Protein AF-0000000080634604 (afdb_homodimer)

Structure (mmCIF, N/CA/C/O backbone):
data_AF-0000000080634604-model_v1
#
loop_
_entity.id
_entity.type
_entity.pdbx_description
1 polymer Amidase
#
loop_
_atom_site.group_PDB
_atom_site.id
_atom_site.type_symbol
_atom_site.label_atom_id
_atom_site.label_alt_id
_atom_site.label_comp_id
_atom_site.label_asym_id
_atom_site.label_entity_id
_atom_site.label_seq_id
_atom_site.pdbx_PDB_ins_code
_atom_site.Cartn_x
_atom_site.Cartn_y
_atom_site.Cartn_z
_atom_site.occupancy
_atom_site.B_iso_or_equiv
_atom_site.auth_seq_id
_atom_site.auth_comp_id
_atom_site.auth_asym_id
_atom_site.auth_atom_id
_atom_site.pdbx_PDB_model_num
ATOM 1 N N . MET A 1 1 ? 25.641 -42.062 -8.242 1 52.19 1 MET A N 1
ATOM 2 C CA . MET A 1 1 ? 24.797 -41.625 -7.141 1 52.19 1 MET A CA 1
ATOM 3 C C . MET A 1 1 ? 23.328 -41.781 -7.469 1 52.19 1 MET A C 1
ATOM 5 O O . MET A 1 1 ? 22.891 -41.469 -8.578 1 52.19 1 MET A O 1
ATOM 9 N N . SER A 1 2 ? 22.594 -42.531 -6.598 1 75.94 2 SER A N 1
ATOM 10 C CA . SER A 1 2 ? 21.359 -43.219 -6.93 1 75.94 2 SER A CA 1
ATOM 11 C C . SER A 1 2 ? 20.156 -42.281 -6.855 1 75.94 2 SER A C 1
ATOM 13 O O . SER A 1 2 ? 20.219 -41.25 -6.199 1 75.94 2 SER A O 1
ATOM 15 N N . LEU A 1 3 ? 19.391 -42.344 -7.793 1 89.69 3 LEU A N 1
ATOM 16 C CA . LEU A 1 3 ? 18.078 -41.719 -7.77 1 89.69 3 LEU A CA 1
ATOM 17 C C . LEU A 1 3 ? 17.312 -42.125 -6.508 1 89.69 3 LEU A C 1
ATOM 19 O O . LEU A 1 3 ? 17.484 -43.219 -5.992 1 89.69 3 LEU A O 1
ATOM 23 N N . PHE A 1 4 ? 16.75 -41.125 -5.938 1 92.12 4 PHE A N 1
ATOM 24 C CA . PHE A 1 4 ? 15.875 -41.406 -4.809 1 92.12 4 PHE A CA 1
ATOM 25 C C . PHE A 1 4 ? 14.531 -41.938 -5.281 1 92.12 4 PHE A C 1
ATOM 27 O O . PHE A 1 4 ? 13.688 -41.188 -5.77 1 92.12 4 PHE A O 1
ATOM 34 N N . SER A 1 5 ? 14.195 -43.188 -5.086 1 88.88 5 SER A N 1
ATOM 35 C CA . SER A 1 5 ? 13.07 -43.875 -5.691 1 88.88 5 SER A CA 1
ATOM 36 C C . SER A 1 5 ? 11.742 -43.375 -5.156 1 88.88 5 SER A C 1
ATOM 38 O O . SER A 1 5 ? 10.727 -43.406 -5.855 1 88.88 5 SER A O 1
ATOM 40 N N . ASP A 1 6 ? 11.734 -42.906 -3.932 1 92.62 6 ASP A N 1
ATOM 41 C CA . ASP A 1 6 ? 10.477 -42.469 -3.332 1 92.62 6 ASP A CA 1
ATOM 42 C C . ASP A 1 6 ? 10.297 -40.969 -3.465 1 92.62 6 ASP A C 1
ATOM 44 O O . ASP A 1 6 ? 9.562 -40.344 -2.691 1 92.62 6 ASP A O 1
ATOM 48 N N . TYR A 1 7 ? 10.914 -40.406 -4.441 1 94.94 7 TYR A N 1
ATOM 49 C CA . TYR A 1 7 ? 10.969 -38.969 -4.637 1 94.94 7 TYR A CA 1
ATOM 50 C C . TYR A 1 7 ? 9.562 -38.375 -4.738 1 94.94 7 TYR A C 1
ATOM 52 O O . TYR A 1 7 ? 9.227 -37.406 -4.023 1 94.94 7 TYR A O 1
ATOM 60 N N . GLN A 1 8 ? 8.695 -38.938 -5.477 1 92.81 8 GLN A N 1
ATOM 61 C CA . GLN A 1 8 ? 7.379 -38.375 -5.789 1 92.81 8 GLN A CA 1
ATOM 62 C C . GLN A 1 8 ? 6.398 -38.625 -4.641 1 92.81 8 GLN A C 1
ATOM 64 O O . GLN A 1 8 ? 5.32 -38.031 -4.613 1 92.81 8 GLN A O 1
ATOM 69 N N . ALA A 1 9 ? 6.801 -39.438 -3.697 1 93.38 9 ALA A N 1
ATOM 70 C CA . ALA A 1 9 ? 5.922 -39.75 -2.574 1 93.38 9 ALA A CA 1
ATOM 71 C C . ALA A 1 9 ? 6.023 -38.688 -1.479 1 93.38 9 ALA A C 1
ATOM 73 O O . ALA A 1 9 ? 5.223 -38.688 -0.543 1 93.38 9 ALA A O 1
ATOM 74 N N . HIS A 1 10 ? 6.98 -37.812 -1.644 1 96.38 10 HIS A N 1
ATOM 75 C CA . HIS A 1 10 ? 7.211 -36.812 -0.61 1 96.38 10 HIS A CA 1
ATOM 76 C C . HIS A 1 10 ? 6.949 -35.406 -1.141 1 96.38 10 HIS A C 1
ATOM 78 O O . HIS A 1 10 ? 7.246 -35.094 -2.301 1 96.38 10 HIS A O 1
ATOM 84 N N . ASP A 1 11 ? 6.352 -34.594 -0.284 1 98.06 11 ASP A N 1
ATOM 85 C CA . ASP A 1 11 ? 6.301 -33.188 -0.591 1 98.06 11 ASP A CA 1
ATOM 86 C C . ASP A 1 11 ? 7.586 -32.469 -0.16 1 98.06 11 ASP A C 1
ATOM 88 O O . ASP A 1 11 ? 8.562 -33.125 0.215 1 98.06 11 ASP A O 1
ATOM 92 N N . ALA A 1 12 ? 7.695 -31.156 -0.309 1 98.69 12 ALA A N 1
ATOM 93 C CA . ALA A 1 12 ? 8.93 -30.406 -0.061 1 98.69 12 ALA A CA 1
ATOM 94 C C . ALA A 1 12 ? 9.359 -30.531 1.396 1 98.69 12 ALA A C 1
ATOM 96 O O . ALA A 1 12 ? 10.539 -30.781 1.681 1 98.69 12 ALA A O 1
ATOM 97 N N . VAL A 1 13 ? 8.43 -30.328 2.322 1 98.56 13 VAL A N 1
ATOM 98 C CA . VAL A 1 13 ? 8.727 -30.422 3.748 1 98.56 13 VAL A CA 1
ATOM 99 C C . VAL A 1 13 ? 9.234 -31.812 4.074 1 98.56 13 VAL A C 1
ATOM 101 O O . VAL A 1 13 ? 10.18 -31.984 4.855 1 98.56 13 VAL A O 1
ATOM 104 N N . GLY A 1 14 ? 8.617 -32.844 3.453 1 98.25 14 GLY A N 1
ATOM 105 C CA . GLY A 1 14 ? 9.062 -34.219 3.637 1 98.25 14 GLY A CA 1
ATOM 106 C C . GLY A 1 14 ? 10.469 -34.469 3.115 1 98.25 14 GLY A C 1
ATOM 107 O O . GLY A 1 14 ? 11.281 -35.125 3.779 1 98.25 14 GLY A O 1
ATOM 108 N N . LEU A 1 15 ? 10.742 -34 1.936 1 98.62 15 LEU A N 1
ATOM 109 C CA . LEU A 1 15 ? 12.07 -34.188 1.358 1 98.62 15 LEU A CA 1
ATOM 110 C C . LEU A 1 15 ? 13.125 -33.5 2.223 1 98.62 15 LEU A C 1
ATOM 112 O O . LEU A 1 15 ? 14.195 -34.062 2.463 1 98.62 15 LEU A O 1
ATOM 116 N N . ALA A 1 16 ? 12.852 -32.281 2.656 1 98.69 16 ALA A N 1
ATOM 117 C CA . ALA A 1 16 ? 13.789 -31.562 3.506 1 98.69 16 ALA A CA 1
ATOM 118 C C . ALA A 1 16 ? 14.062 -32.312 4.801 1 98.69 16 ALA A C 1
ATOM 120 O O . ALA A 1 16 ? 15.188 -32.312 5.309 1 98.69 16 ALA A O 1
ATOM 121 N N . ALA A 1 17 ? 13.008 -32.938 5.34 1 98.25 17 ALA A N 1
ATOM 122 C CA . ALA A 1 17 ? 13.164 -33.719 6.559 1 98.25 17 ALA A CA 1
ATOM 123 C C . ALA A 1 17 ? 14.117 -34.875 6.336 1 98.25 17 ALA A C 1
ATOM 125 O O . ALA A 1 17 ? 14.914 -35.219 7.215 1 98.25 17 ALA A O 1
ATOM 126 N N . LEU A 1 18 ? 14.008 -35.531 5.199 1 98.25 18 LEU A N 1
ATOM 127 C CA . LEU A 1 18 ? 14.898 -36.656 4.867 1 98.25 18 LEU A CA 1
ATOM 128 C C . LEU A 1 18 ? 16.344 -36.156 4.777 1 98.25 18 LEU A C 1
ATOM 130 O O . LEU A 1 18 ? 17.266 -36.875 5.211 1 98.25 18 LEU A O 1
ATOM 134 N N . VAL A 1 19 ? 16.547 -35 4.191 1 98.25 19 VAL A N 1
ATOM 135 C CA . VAL A 1 19 ? 17.875 -34.438 4.09 1 98.25 19 VAL A CA 1
ATOM 136 C C . VAL A 1 19 ? 18.422 -34.125 5.488 1 98.25 19 VAL A C 1
ATOM 138 O O . VAL A 1 19 ? 19.578 -34.406 5.793 1 98.25 19 VAL A O 1
ATOM 141 N N . ARG A 1 20 ? 17.578 -33.5 6.285 1 97.56 20 ARG A N 1
ATOM 142 C CA . ARG A 1 20 ? 17.984 -33.125 7.641 1 97.56 20 ARG A CA 1
ATOM 143 C C . ARG A 1 20 ? 18.438 -34.344 8.43 1 97.56 20 ARG A C 1
ATOM 145 O O . ARG A 1 20 ? 19.391 -34.25 9.219 1 97.56 20 ARG A O 1
ATOM 152 N N . ARG A 1 21 ? 17.828 -35.5 8.172 1 96.81 21 ARG A N 1
ATOM 153 C CA . ARG A 1 21 ? 18.172 -36.719 8.883 1 96.81 21 ARG A CA 1
ATOM 154 C C . ARG A 1 21 ? 19.234 -37.5 8.117 1 96.81 21 ARG A C 1
ATOM 156 O O . ARG A 1 21 ? 19.594 -38.625 8.523 1 96.81 21 ARG A O 1
ATOM 163 N N . ARG A 1 22 ? 19.672 -37.062 7.027 1 96.56 22 ARG A N 1
ATOM 164 C CA . ARG A 1 22 ? 20.75 -37.625 6.211 1 96.56 22 ARG A CA 1
ATOM 165 C C . ARG A 1 22 ? 20.312 -38.938 5.582 1 96.56 22 ARG A C 1
ATOM 167 O O . ARG A 1 22 ? 21.125 -39.844 5.391 1 96.56 22 ARG A O 1
ATOM 174 N N . ALA A 1 23 ? 19.016 -39 5.41 1 96.94 23 ALA A N 1
ATOM 175 C CA . ALA A 1 23 ? 18.484 -40.188 4.742 1 96.94 23 ALA A CA 1
ATOM 176 C C . ALA A 1 23 ? 18.656 -40.094 3.229 1 96.94 23 ALA A C 1
ATOM 178 O O . ALA A 1 23 ? 18.719 -41.094 2.535 1 96.94 23 ALA A O 1
ATOM 179 N N . VAL A 1 24 ? 18.672 -38.938 2.689 1 97.25 24 VAL A N 1
ATOM 180 C CA . VAL A 1 24 ? 18.922 -38.625 1.282 1 97.25 24 VAL A CA 1
ATOM 181 C C . VAL A 1 24 ? 19.766 -37.375 1.163 1 97.25 24 VAL A C 1
ATOM 183 O O . VAL A 1 24 ? 19.688 -36.469 2.023 1 97.25 24 VAL A O 1
ATOM 186 N N . SER A 1 25 ? 20.594 -37.25 0.181 1 96.94 25 SER A N 1
ATOM 187 C CA . SER A 1 25 ? 21.391 -36.031 -0.012 1 96.94 25 SER A CA 1
ATOM 188 C C . SER A 1 25 ? 20.703 -35.062 -0.953 1 96.94 25 SER A C 1
ATOM 190 O O . SER A 1 25 ? 19.906 -35.469 -1.801 1 96.94 25 SER A O 1
ATOM 192 N N . PRO A 1 26 ? 21.062 -33.812 -0.76 1 97.88 26 PRO A N 1
ATOM 193 C CA . PRO A 1 26 ? 20.531 -32.844 -1.72 1 97.88 26 PRO A CA 1
ATOM 194 C C . PRO A 1 26 ? 20.859 -33.188 -3.166 1 97.88 26 PRO A C 1
ATOM 196 O O . PRO A 1 26 ? 20.031 -33 -4.059 1 97.88 26 PRO A O 1
ATOM 199 N N . VAL A 1 27 ? 22 -33.719 -3.438 1 97.62 27 VAL A N 1
ATOM 200 C CA . VAL A 1 27 ? 22.438 -34.094 -4.773 1 97.62 27 VAL A CA 1
ATOM 201 C C . VAL A 1 27 ? 21.547 -35.219 -5.312 1 97.62 27 VAL A C 1
ATOM 203 O O . VAL A 1 27 ? 21.156 -35.188 -6.484 1 97.62 27 VAL A O 1
ATOM 206 N N . GLU A 1 28 ? 21.203 -36.188 -4.445 1 97.81 28 GLU A N 1
ATOM 207 C CA . GLU A 1 28 ? 20.312 -37.25 -4.852 1 97.81 28 GLU A CA 1
ATOM 208 C C . GLU A 1 28 ? 18.922 -36.719 -5.223 1 97.81 28 GLU A C 1
ATOM 210 O O . GLU A 1 28 ? 18.328 -37.188 -6.195 1 97.81 28 GLU A O 1
ATOM 215 N N . LEU A 1 29 ? 18.469 -35.812 -4.449 1 98.31 29 LEU A N 1
ATOM 216 C CA . LEU A 1 29 ? 17.172 -35.219 -4.742 1 98.31 29 LEU A CA 1
ATOM 217 C C . LEU A 1 29 ? 17.203 -34.469 -6.074 1 98.31 29 LEU A C 1
ATOM 219 O O . LEU A 1 29 ? 16.266 -34.594 -6.875 1 98.31 29 LEU A O 1
ATOM 223 N N . LEU A 1 30 ? 18.25 -33.688 -6.344 1 98.25 30 LEU A N 1
ATOM 224 C CA . LEU A 1 30 ? 18.359 -32.969 -7.602 1 98.25 30 LEU A CA 1
ATOM 225 C C . LEU A 1 30 ? 18.438 -33.938 -8.781 1 98.25 30 LEU A C 1
ATOM 227 O O . LEU A 1 30 ? 17.797 -33.688 -9.812 1 98.25 30 LEU A O 1
ATOM 231 N N . LYS A 1 31 ? 19.172 -34.969 -8.648 1 98 31 LYS A N 1
ATOM 232 C CA . LYS A 1 31 ? 19.25 -35.969 -9.703 1 98 31 LYS A CA 1
ATOM 233 C C . LYS A 1 31 ? 17.891 -36.594 -9.992 1 98 31 LYS A C 1
ATOM 235 O O . LYS A 1 31 ? 17.531 -36.844 -11.148 1 98 31 LYS A O 1
ATOM 240 N N . SER A 1 32 ? 17.188 -36.844 -8.938 1 97.81 32 SER A N 1
ATOM 241 C CA . SER A 1 32 ? 15.852 -37.406 -9.094 1 97.81 32 SER A CA 1
ATOM 242 C C . SER A 1 32 ? 14.914 -36.438 -9.812 1 97.81 32 SER A C 1
ATOM 244 O O . SER A 1 32 ? 14.133 -36.844 -10.672 1 97.81 32 SER A O 1
ATOM 246 N N . ALA A 1 33 ? 14.945 -35.188 -9.477 1 97.94 33 ALA A N 1
ATOM 247 C CA . ALA A 1 33 ? 14.141 -34.188 -10.141 1 97.94 33 ALA A CA 1
ATOM 248 C C . ALA A 1 33 ? 14.5 -34.094 -11.617 1 97.94 33 ALA A C 1
ATOM 250 O O . ALA A 1 33 ? 13.617 -34 -12.477 1 97.94 33 ALA A O 1
ATOM 251 N N . LEU A 1 34 ? 15.789 -34.062 -11.914 1 97.75 34 LEU A N 1
ATOM 252 C CA . LEU A 1 34 ? 16.266 -33.938 -13.289 1 97.75 34 LEU A CA 1
ATOM 253 C C . LEU A 1 34 ? 15.867 -35.156 -14.109 1 97.75 34 LEU A C 1
ATOM 255 O O . LEU A 1 34 ? 15.523 -35.062 -15.289 1 97.75 34 LEU A O 1
ATOM 259 N N . ALA A 1 35 ? 15.898 -36.312 -13.461 1 96.75 35 ALA A N 1
ATOM 260 C CA . ALA A 1 35 ? 15.469 -37.531 -14.156 1 96.75 35 ALA A CA 1
ATOM 261 C C . ALA A 1 35 ? 13.984 -37.469 -14.5 1 96.75 35 ALA A C 1
ATOM 263 O O . ALA A 1 35 ? 13.578 -37.844 -15.602 1 96.75 35 ALA A O 1
ATOM 264 N N . ARG A 1 36 ? 13.242 -37.094 -13.539 1 96.12 36 ARG A N 1
ATOM 265 C CA . ARG A 1 36 ? 11.812 -36.938 -13.781 1 96.12 36 ARG A CA 1
ATOM 266 C C . ARG A 1 36 ? 11.547 -35.906 -14.867 1 96.12 36 ARG A C 1
ATOM 268 O O . ARG A 1 36 ? 10.703 -36.125 -15.734 1 96.12 36 ARG A O 1
ATOM 275 N N . LEU A 1 37 ? 12.227 -34.781 -14.82 1 97.44 37 LEU A N 1
ATOM 276 C CA . LEU A 1 37 ? 12.109 -33.75 -15.828 1 97.44 37 LEU A CA 1
ATOM 277 C C . LEU A 1 37 ? 12.383 -34.281 -17.219 1 97.44 37 LEU A C 1
ATOM 279 O O . LEU A 1 37 ? 11.617 -34.062 -18.156 1 97.44 37 LEU A O 1
ATOM 283 N N . GLU A 1 38 ? 13.406 -34.969 -17.391 1 96.31 38 GLU A N 1
ATOM 284 C CA . GLU A 1 38 ? 13.789 -35.562 -18.672 1 96.31 38 GLU A CA 1
ATOM 285 C C . GLU A 1 38 ? 12.703 -36.5 -19.203 1 96.31 38 GLU A C 1
ATOM 287 O O . GLU A 1 38 ? 12.453 -36.531 -20.406 1 96.31 38 GLU A O 1
ATOM 292 N N . ALA A 1 39 ? 12.055 -37.125 -18.312 1 95.38 39 ALA A N 1
ATOM 293 C CA . ALA A 1 39 ? 11.07 -38.125 -18.688 1 95.38 39 ALA A CA 1
ATOM 294 C C . ALA A 1 39 ? 9.766 -37.5 -19.141 1 95.38 39 ALA A C 1
ATOM 296 O O . ALA A 1 39 ? 9.109 -38 -20.062 1 95.38 39 ALA A O 1
ATOM 297 N N . VAL A 1 40 ? 9.414 -36.406 -18.547 1 96.19 40 VAL A N 1
ATOM 298 C CA . VAL A 1 40 ? 8.031 -36 -18.734 1 96.19 40 VAL A CA 1
ATOM 299 C C . VAL A 1 40 ? 7.996 -34.656 -19.5 1 96.19 40 VAL A C 1
ATOM 301 O O . VAL A 1 40 ? 7.008 -34.344 -20.156 1 96.19 40 VAL A O 1
ATOM 304 N N . ASN A 1 41 ? 9.055 -33.844 -19.438 1 97.81 41 ASN A N 1
ATOM 305 C CA . ASN A 1 41 ? 8.984 -32.469 -19.969 1 97.81 41 ASN A CA 1
ATOM 306 C C . ASN A 1 41 ? 8.766 -32.469 -21.469 1 97.81 41 ASN A C 1
ATOM 308 O O . ASN A 1 41 ? 8.078 -31.594 -22 1 97.81 41 ASN A O 1
ATOM 312 N N . PRO A 1 42 ? 9.336 -33.438 -22.281 1 97.31 42 PRO A N 1
ATOM 313 C CA . PRO A 1 42 ? 9.047 -33.469 -23.719 1 97.31 42 PRO A CA 1
ATOM 314 C C . PRO A 1 42 ? 7.551 -33.594 -24.016 1 97.31 42 PRO A C 1
ATOM 316 O O . PRO A 1 42 ? 7.098 -33.188 -25.094 1 97.31 42 PRO A O 1
ATOM 319 N N . LEU A 1 43 ? 6.793 -34.062 -23.016 1 97.25 43 LEU A N 1
ATOM 320 C CA . LEU A 1 43 ? 5.367 -34.281 -23.219 1 97.25 43 LEU A CA 1
ATOM 321 C C . LEU A 1 43 ? 4.566 -33.031 -22.812 1 97.25 43 LEU A C 1
ATOM 323 O O . LEU A 1 43 ? 3.482 -32.781 -23.344 1 97.25 43 LEU A O 1
ATOM 327 N N . ILE A 1 44 ? 5.098 -32.25 -21.891 1 98.25 44 ILE A N 1
ATOM 328 C CA . ILE A 1 44 ? 4.195 -31.266 -21.281 1 98.25 44 ILE A CA 1
ATOM 329 C C . ILE A 1 44 ? 4.797 -29.875 -21.391 1 98.25 44 ILE A C 1
ATOM 331 O O . ILE A 1 44 ? 4.105 -28.875 -21.188 1 98.25 44 ILE A O 1
ATOM 335 N N . ASN A 1 45 ? 6.098 -29.703 -21.641 1 98.56 45 ASN A N 1
ATOM 336 C CA . ASN A 1 45 ? 6.75 -28.422 -21.844 1 98.56 45 ASN A CA 1
ATOM 337 C C . ASN A 1 45 ? 6.551 -27.5 -20.641 1 98.56 45 ASN A C 1
ATOM 339 O O . ASN A 1 45 ? 6.117 -26.359 -20.797 1 98.56 45 ASN A O 1
ATOM 343 N N . ALA A 1 46 ? 6.828 -28.016 -19.469 1 98.75 46 ALA A N 1
ATOM 344 C CA . ALA A 1 46 ? 6.641 -27.266 -18.219 1 98.75 46 ALA A CA 1
ATOM 345 C C . ALA A 1 46 ? 7.863 -26.406 -17.922 1 98.75 46 ALA A C 1
ATOM 347 O O . ALA A 1 46 ? 7.727 -25.297 -17.391 1 98.75 46 ALA A O 1
ATOM 348 N N . VAL A 1 47 ? 9.016 -26.859 -18.203 1 98.75 47 VAL A N 1
ATOM 349 C CA . VAL A 1 47 ? 10.281 -26.203 -17.875 1 98.75 47 VAL A CA 1
ATOM 350 C C . VAL A 1 47 ? 10.977 -25.766 -19.172 1 98.75 47 VAL A C 1
ATOM 352 O O . VAL A 1 47 ? 11.156 -26.562 -20.094 1 98.75 47 VAL A O 1
ATOM 355 N N . VAL A 1 48 ? 11.453 -24.5 -19.234 1 97.38 48 VAL A N 1
ATOM 356 C CA . VAL A 1 48 ? 11.914 -23.969 -20.5 1 97.38 48 VAL A CA 1
ATOM 357 C C . VAL A 1 48 ? 13.398 -23.609 -20.406 1 97.38 48 VAL A C 1
ATOM 359 O O . VAL A 1 48 ? 14.031 -23.281 -21.406 1 97.38 48 VAL A O 1
ATOM 362 N N . ASP A 1 49 ? 13.906 -23.578 -19.25 1 95.44 49 ASP A N 1
ATOM 363 C CA . ASP A 1 49 ? 15.328 -23.344 -19.031 1 95.44 49 ASP A CA 1
ATOM 364 C C . ASP A 1 49 ? 15.836 -24.156 -17.844 1 95.44 49 ASP A C 1
ATOM 366 O O . ASP A 1 49 ? 15.117 -24.359 -16.859 1 95.44 49 ASP A O 1
ATOM 370 N N . GLN A 1 50 ? 17.078 -24.688 -17.984 1 95.62 50 GLN A N 1
ATOM 371 C CA . GLN A 1 50 ? 17.719 -25.5 -16.953 1 95.62 50 GLN A CA 1
ATOM 372 C C . GLN A 1 50 ? 19.141 -25 -16.672 1 95.62 50 GLN A C 1
ATOM 374 O O . GLN A 1 50 ? 19.875 -24.656 -17.594 1 95.62 50 GLN A O 1
ATOM 379 N N . PHE A 1 51 ? 19.438 -24.812 -15.461 1 93.12 51 PHE A N 1
ATOM 380 C CA . PHE A 1 51 ? 20.797 -24.484 -15.094 1 93.12 51 PHE A CA 1
ATOM 381 C C . PHE A 1 51 ? 21.328 -25.453 -14.031 1 93.12 51 PHE A C 1
ATOM 383 O O . PHE A 1 51 ? 21.734 -25.031 -12.945 1 93.12 51 PHE A O 1
ATOM 390 N N . ALA A 1 52 ? 21.516 -26.703 -14.398 1 92.5 52 ALA A N 1
ATOM 391 C CA . ALA A 1 52 ? 21.781 -27.859 -13.539 1 92.5 52 ALA A CA 1
ATOM 392 C C . ALA A 1 52 ? 23.141 -27.734 -12.867 1 92.5 52 ALA A C 1
ATOM 394 O O . ALA A 1 52 ? 23.297 -28.078 -11.695 1 92.5 52 ALA A O 1
ATOM 395 N N . GLU A 1 53 ? 24.156 -27.25 -13.578 1 93.94 53 GLU A N 1
ATOM 396 C CA . GLU A 1 53 ? 25.5 -27.172 -13.008 1 93.94 53 GLU A CA 1
ATOM 397 C C . GLU A 1 53 ? 25.516 -26.297 -11.758 1 93.94 53 GLU A C 1
ATOM 399 O O . GLU A 1 53 ? 26.062 -26.688 -10.727 1 93.94 53 GLU A O 1
ATOM 404 N N . ASP A 1 54 ? 24.969 -25.156 -11.883 1 93.56 54 ASP A N 1
ATOM 405 C CA . ASP A 1 54 ? 24.859 -24.266 -10.734 1 93.56 54 ASP A CA 1
ATOM 406 C C . ASP A 1 54 ? 24.047 -24.922 -9.609 1 93.56 54 ASP A C 1
ATOM 408 O O . ASP A 1 54 ? 24.359 -24.719 -8.43 1 93.56 54 ASP A O 1
ATOM 412 N N . ALA A 1 55 ? 23.062 -25.641 -9.992 1 97.25 55 ALA A N 1
ATOM 413 C CA . ALA A 1 55 ? 22.203 -26.297 -9.016 1 97.25 55 ALA A CA 1
ATOM 414 C C . ALA A 1 55 ? 22.969 -27.359 -8.234 1 97.25 55 ALA A C 1
ATOM 416 O O . ALA A 1 55 ? 22.781 -27.5 -7.02 1 97.25 55 ALA A O 1
ATOM 417 N N . PHE A 1 56 ? 23.812 -28.109 -8.945 1 97.31 56 PHE A N 1
ATOM 418 C CA . PHE A 1 56 ? 24.609 -29.125 -8.266 1 97.31 56 PHE A CA 1
ATOM 419 C C . PHE A 1 56 ? 25.594 -28.469 -7.297 1 97.31 56 PHE A C 1
ATOM 421 O O . PHE A 1 56 ? 25.812 -28.984 -6.199 1 97.31 56 PHE A O 1
ATOM 428 N N . ALA A 1 57 ? 26.156 -27.391 -7.703 1 96.75 57 ALA A N 1
ATOM 429 C CA . ALA A 1 57 ? 27.062 -26.656 -6.816 1 96.75 57 ALA A CA 1
ATOM 430 C C . ALA A 1 57 ? 26.328 -26.188 -5.559 1 96.75 57 ALA A C 1
ATOM 432 O O . ALA A 1 57 ? 26.844 -26.312 -4.445 1 96.75 57 ALA A O 1
ATOM 433 N N . GLN A 1 58 ? 25.125 -25.688 -5.723 1 95.69 58 GLN A N 1
ATOM 434 C CA . GLN A 1 58 ? 24.312 -25.266 -4.582 1 95.69 58 GLN A CA 1
ATOM 435 C C . GLN A 1 58 ? 23.984 -26.469 -3.684 1 95.69 58 GLN A C 1
ATOM 437 O O . GLN A 1 58 ? 24.109 -26.375 -2.459 1 95.69 58 GLN A O 1
ATOM 442 N N . ALA A 1 59 ? 23.578 -27.516 -4.273 1 97.38 59 ALA A N 1
ATOM 443 C CA . ALA A 1 59 ? 23.188 -28.719 -3.539 1 97.38 59 ALA A CA 1
ATOM 444 C C . ALA A 1 59 ? 24.344 -29.219 -2.662 1 97.38 59 ALA A C 1
ATOM 446 O O . ALA A 1 59 ? 24.109 -29.672 -1.536 1 97.38 59 ALA A O 1
ATOM 447 N N . ARG A 1 60 ? 25.531 -29.109 -3.16 1 96.62 60 ARG A N 1
ATOM 448 C CA . ARG A 1 60 ? 26.703 -29.609 -2.453 1 96.62 60 ARG A CA 1
ATOM 449 C C . ARG A 1 60 ? 27.094 -28.688 -1.309 1 96.62 60 ARG A C 1
ATOM 451 O O . ARG A 1 60 ? 27.766 -29.094 -0.36 1 96.62 60 ARG A O 1
ATOM 458 N N . SER A 1 61 ? 26.656 -27.469 -1.39 1 96.12 61 SER A N 1
ATOM 459 C CA . SER A 1 61 ? 27.094 -26.469 -0.421 1 96.12 61 SER A CA 1
ATOM 460 C C . SER A 1 61 ? 26.141 -26.406 0.769 1 96.12 61 SER A C 1
ATOM 462 O O . SER A 1 61 ? 26.422 -25.734 1.763 1 96.12 61 SER A O 1
ATOM 464 N N . LEU A 1 62 ? 25.047 -27.078 0.738 1 97 62 LEU A N 1
ATOM 465 C CA . LEU A 1 62 ? 24.031 -26.984 1.781 1 97 62 LEU A CA 1
ATOM 466 C C . LEU A 1 62 ? 24.484 -27.719 3.043 1 97 62 LEU A C 1
ATOM 468 O O . LEU A 1 62 ? 25.125 -28.766 2.965 1 97 62 LEU A O 1
ATOM 472 N N . THR A 1 63 ? 24.141 -27.203 4.199 1 94.25 63 THR A N 1
ATOM 473 C CA . THR A 1 63 ? 24.484 -27.812 5.48 1 94.25 63 THR A CA 1
ATOM 474 C C . THR A 1 63 ? 23.469 -28.906 5.852 1 94.25 63 THR A C 1
ATOM 476 O O . THR A 1 63 ? 23.781 -29.812 6.621 1 94.25 63 THR A O 1
ATOM 479 N N . GLY A 1 64 ? 22.312 -28.719 5.305 1 94.56 64 GLY A N 1
ATOM 480 C CA . GLY A 1 64 ? 21.234 -29.625 5.668 1 94.56 64 GLY A CA 1
ATOM 481 C C . GLY A 1 64 ? 20.359 -29.109 6.789 1 94.56 64 GLY A C 1
ATOM 482 O O . GLY A 1 64 ? 19.328 -29.688 7.109 1 94.56 64 GLY A O 1
ATOM 483 N N . GLU A 1 65 ? 20.672 -27.938 7.316 1 95.44 65 GLU A N 1
ATOM 484 C CA . GLU A 1 65 ? 19.938 -27.375 8.453 1 95.44 65 GLU A CA 1
ATOM 485 C C . GLU A 1 65 ? 18.906 -26.344 7.996 1 95.44 65 GLU A C 1
ATOM 487 O O . GLU A 1 65 ? 18.047 -25.938 8.773 1 95.44 65 GLU A O 1
ATOM 492 N N . GLU A 1 66 ? 19 -25.938 6.746 1 97.38 66 GLU A N 1
ATOM 493 C CA . GLU A 1 66 ? 18.031 -24.984 6.227 1 97.38 66 GLU A CA 1
ATOM 494 C C . GLU A 1 66 ? 16.625 -25.562 6.246 1 97.38 66 GLU A C 1
ATOM 496 O O . GLU A 1 66 ? 16.438 -26.766 6.121 1 97.38 66 GLU A O 1
ATOM 501 N N . PRO A 1 67 ? 15.594 -24.734 6.371 1 97.75 67 PRO A N 1
ATOM 502 C CA . PRO A 1 67 ? 14.219 -25.203 6.547 1 97.75 67 PRO A CA 1
ATOM 503 C C . PRO A 1 67 ? 13.742 -26.062 5.391 1 97.75 67 PRO A C 1
ATOM 505 O O . PRO A 1 67 ? 12.945 -26.984 5.594 1 97.75 67 PRO A O 1
ATOM 508 N N . LEU A 1 68 ? 14.203 -25.828 4.164 1 98.75 68 LEU A N 1
ATOM 509 C CA . LEU A 1 68 ? 13.828 -26.609 2.99 1 98.75 68 LEU A CA 1
ATOM 510 C C . LEU A 1 68 ? 15.07 -27.125 2.264 1 98.75 68 LEU A C 1
ATOM 512 O O . LEU A 1 68 ? 15.109 -27.141 1.032 1 98.75 68 LEU A O 1
ATOM 516 N N . ALA A 1 69 ? 15.992 -27.594 3.057 1 98.38 69 ALA A N 1
ATOM 517 C CA . ALA A 1 69 ? 17.297 -28 2.555 1 98.38 69 ALA A CA 1
ATOM 518 C C . ALA A 1 69 ? 17.172 -29.109 1.508 1 98.38 69 ALA A C 1
ATOM 520 O O . ALA A 1 69 ? 16.594 -30.156 1.777 1 98.38 69 ALA A O 1
ATOM 521 N N . GLY A 1 70 ? 17.75 -28.734 0.354 1 98.62 70 GLY A N 1
ATOM 522 C CA . GLY A 1 70 ? 17.969 -29.766 -0.65 1 98.62 70 GLY A CA 1
ATOM 523 C C . GLY A 1 70 ? 16.781 -29.953 -1.585 1 98.62 70 GLY A C 1
ATOM 524 O O . GLY A 1 70 ? 16.891 -30.641 -2.602 1 98.62 70 GLY A O 1
ATOM 525 N N . VAL A 1 71 ? 15.68 -29.375 -1.289 1 98.81 71 VAL A N 1
ATOM 526 C CA . VAL A 1 71 ? 14.484 -29.547 -2.117 1 98.81 71 VAL A CA 1
ATOM 527 C C . VAL A 1 71 ? 14.711 -28.906 -3.484 1 98.81 71 VAL A C 1
ATOM 529 O O . VAL A 1 71 ? 15 -27.703 -3.578 1 98.81 71 VAL A O 1
ATOM 532 N N . PRO A 1 72 ? 14.664 -29.688 -4.566 1 98.75 72 PRO A N 1
ATOM 533 C CA . PRO A 1 72 ? 14.734 -29.062 -5.895 1 98.75 72 PRO A CA 1
ATOM 534 C C . PRO A 1 72 ? 13.578 -28.109 -6.164 1 98.75 72 PRO A C 1
ATOM 536 O O . PRO A 1 72 ? 12.438 -28.391 -5.785 1 98.75 72 PRO A O 1
ATOM 539 N N . PHE A 1 73 ? 13.867 -27 -6.785 1 98.81 73 PHE A N 1
ATOM 540 C CA . PHE A 1 73 ? 12.883 -25.938 -6.91 1 98.81 73 PHE A CA 1
ATOM 541 C C . PHE A 1 73 ? 13.016 -25.234 -8.258 1 98.81 73 PHE A C 1
ATOM 543 O O . PHE A 1 73 ? 14.125 -25.062 -8.766 1 98.81 73 PHE A O 1
ATOM 550 N N . LEU A 1 74 ? 11.883 -24.875 -8.859 1 98.81 74 LEU A N 1
ATOM 551 C CA . LEU A 1 74 ? 11.82 -24.156 -10.125 1 98.81 74 LEU A CA 1
ATOM 552 C C . LEU A 1 74 ? 11.188 -22.781 -9.953 1 98.81 74 LEU A C 1
ATOM 554 O O . LEU A 1 74 ? 10.375 -22.594 -9.039 1 98.81 74 LEU A O 1
ATOM 558 N N . LEU A 1 75 ? 11.586 -21.859 -10.789 1 98.75 75 LEU A N 1
ATOM 559 C CA . LEU A 1 75 ? 11.047 -20.516 -10.758 1 98.75 75 LEU A CA 1
ATOM 560 C C . LEU A 1 75 ? 10.273 -20.203 -12.039 1 98.75 75 LEU A C 1
ATOM 562 O O . LEU A 1 75 ? 10.688 -20.594 -13.133 1 98.75 75 LEU A O 1
ATOM 566 N N . LYS A 1 76 ? 9.125 -19.5 -11.859 1 98.56 76 LYS A N 1
ATOM 567 C CA . LYS A 1 76 ? 8.406 -18.984 -13.031 1 98.56 76 LYS A CA 1
ATOM 568 C C . LYS A 1 76 ? 9.258 -18 -13.812 1 98.56 76 LYS A C 1
ATOM 570 O O . LYS A 1 76 ? 9.82 -17.062 -13.234 1 98.56 76 LYS A O 1
ATOM 575 N N . ASP A 1 77 ? 9.305 -18.156 -15.078 1 97.31 77 ASP A N 1
ATOM 576 C CA . ASP A 1 77 ? 10.117 -17.312 -15.945 1 97.31 77 ASP A CA 1
ATOM 577 C C . ASP A 1 77 ? 9.438 -15.961 -16.172 1 97.31 77 ASP A C 1
ATOM 579 O O . ASP A 1 77 ? 9.234 -15.539 -17.312 1 97.31 77 ASP A O 1
ATOM 583 N N . LEU A 1 78 ? 9.055 -15.32 -15.062 1 97 78 LEU A N 1
ATOM 584 C CA . LEU A 1 78 ? 8.352 -14.047 -15.141 1 97 78 LEU A CA 1
ATOM 585 C C . LEU A 1 78 ? 8.711 -13.156 -13.961 1 97 78 LEU A C 1
ATOM 587 O O . LEU A 1 78 ? 8.43 -13.508 -12.812 1 97 78 LEU A O 1
ATOM 591 N N . ASN A 1 79 ? 9.227 -12.008 -14.273 1 93.38 79 ASN A N 1
ATOM 592 C CA . ASN A 1 79 ? 9.484 -10.93 -13.328 1 93.38 79 ASN A CA 1
ATOM 593 C C . ASN A 1 79 ? 10.242 -11.422 -12.102 1 93.38 79 ASN A C 1
ATOM 595 O O . ASN A 1 79 ? 9.891 -11.094 -10.969 1 93.38 79 ASN A O 1
ATOM 599 N N . ILE A 1 80 ? 11.156 -12.289 -12.266 1 95.81 80 ILE A N 1
ATOM 600 C CA . ILE A 1 80 ? 12.039 -12.797 -11.227 1 95.81 80 ILE A CA 1
ATOM 601 C C . ILE A 1 80 ? 13.477 -12.836 -11.742 1 95.81 80 ILE A C 1
ATOM 603 O O . ILE A 1 80 ? 13.711 -13.125 -12.914 1 95.81 80 ILE A O 1
ATOM 607 N N . GLN A 1 81 ? 14.359 -12.43 -10.891 1 96.38 81 GLN A N 1
ATOM 608 C CA . GLN A 1 81 ? 15.766 -12.375 -11.289 1 96.38 81 GLN A CA 1
ATOM 609 C C . GLN A 1 81 ? 16.578 -13.43 -10.547 1 96.38 81 GLN A C 1
ATOM 611 O O . GLN A 1 81 ? 16.406 -13.617 -9.344 1 96.38 81 GLN A O 1
ATOM 616 N N . VAL A 1 82 ? 17.297 -14.188 -11.297 1 97.06 82 VAL A N 1
ATOM 617 C CA . VAL A 1 82 ? 18.344 -15.07 -10.812 1 97.06 82 VAL A CA 1
ATOM 618 C C . VAL A 1 82 ? 19.703 -14.625 -11.359 1 97.06 82 VAL A C 1
ATOM 620 O O . VAL A 1 82 ? 19.891 -14.578 -12.578 1 97.06 82 VAL A O 1
ATOM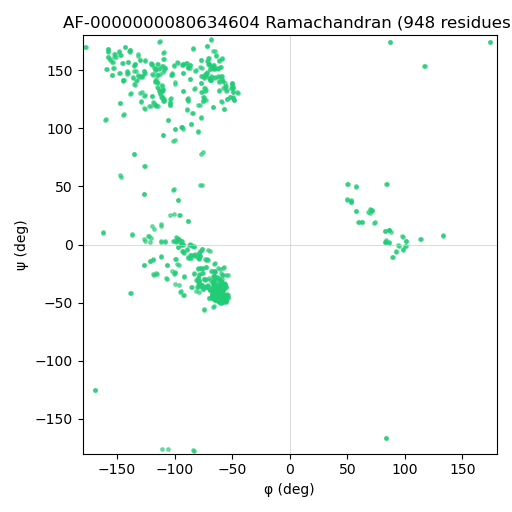 623 N N . LEU A 1 83 ? 20.562 -14.297 -10.453 1 96.25 83 LEU A N 1
ATOM 624 C CA . LEU A 1 83 ? 21.859 -13.766 -10.859 1 96.25 83 LEU A CA 1
ATOM 625 C C . LEU A 1 83 ? 22.484 -14.633 -11.938 1 96.25 83 LEU A C 1
ATOM 627 O O . LEU A 1 83 ? 22.641 -15.844 -11.766 1 96.25 83 LEU A O 1
ATOM 631 N N . GLY A 1 84 ? 22.812 -14 -13.039 1 95.31 84 GLY A N 1
ATOM 632 C CA . GLY A 1 84 ? 23.531 -14.648 -14.125 1 95.31 84 GLY A CA 1
ATOM 633 C C . GLY A 1 84 ? 22.625 -15.445 -15.047 1 95.31 84 GLY A C 1
ATOM 634 O O . GLY A 1 84 ? 23.094 -16.078 -16 1 95.31 84 GLY A O 1
ATOM 635 N N . ARG A 1 85 ? 21.297 -15.438 -14.82 1 95.31 85 ARG A N 1
ATOM 636 C CA . ARG A 1 85 ? 20.359 -16.219 -15.625 1 95.31 85 ARG A CA 1
ATOM 637 C C . ARG A 1 85 ? 19.422 -15.312 -16.406 1 95.31 85 ARG A C 1
ATOM 639 O O . ARG A 1 85 ? 19.172 -14.172 -16.016 1 95.31 85 ARG A O 1
ATOM 646 N N . ARG A 1 86 ? 18.953 -15.844 -17.422 1 92.31 86 ARG A N 1
ATOM 647 C CA . ARG A 1 86 ? 18 -15.125 -18.25 1 92.31 86 ARG A CA 1
ATOM 648 C C . ARG A 1 86 ? 16.562 -15.352 -17.781 1 92.31 86 ARG A C 1
ATOM 650 O O . ARG A 1 86 ? 16.156 -16.5 -17.531 1 92.31 86 ARG A O 1
ATOM 657 N N . THR A 1 87 ? 15.914 -14.297 -17.516 1 92.94 87 THR A N 1
ATOM 658 C CA . THR A 1 87 ? 14.461 -14.344 -17.375 1 92.94 87 THR A CA 1
ATOM 659 C C . THR A 1 87 ? 13.781 -13.773 -18.625 1 92.94 87 THR A C 1
ATOM 661 O O . THR A 1 87 ? 13.906 -12.586 -18.906 1 92.94 87 THR A O 1
ATOM 664 N N . SER A 1 88 ? 12.969 -14.555 -19.266 1 95.25 88 SER A N 1
ATOM 665 C CA . SER A 1 88 ? 12.469 -14.188 -20.594 1 95.25 88 SER A CA 1
ATOM 666 C C . SER A 1 88 ? 11.102 -13.523 -20.516 1 95.25 88 SER A C 1
ATOM 668 O O . SER A 1 88 ? 10.648 -12.898 -21.469 1 95.25 88 SER A O 1
ATOM 670 N N . ASN A 1 89 ? 10.43 -13.688 -19.422 1 97.31 89 ASN A N 1
ATOM 671 C CA . ASN A 1 89 ? 9.055 -13.211 -19.266 1 97.31 89 ASN A CA 1
ATOM 672 C C . ASN A 1 89 ? 8.141 -13.805 -20.328 1 97.31 89 ASN A C 1
ATOM 674 O O . ASN A 1 89 ? 7.195 -13.156 -20.781 1 97.31 89 ASN A O 1
ATOM 678 N N . GLY A 1 90 ? 8.477 -14.977 -20.781 1 97.12 90 GLY A N 1
ATOM 679 C CA . GLY A 1 90 ? 7.707 -15.641 -21.828 1 97.12 90 GLY A CA 1
ATOM 680 C C . GLY A 1 90 ? 7.699 -14.875 -23.141 1 97.12 90 GLY A C 1
ATOM 681 O O . GLY A 1 90 ? 6.789 -15.039 -23.953 1 97.12 90 GLY A O 1
ATOM 682 N N . SER A 1 91 ? 8.609 -13.984 -23.375 1 97.94 91 SER A N 1
ATOM 683 C CA . SER A 1 91 ? 8.578 -13.07 -24.516 1 97.94 91 SER A CA 1
ATOM 684 C C . SER A 1 91 ? 9.891 -13.102 -25.281 1 97.94 91 SER A C 1
ATOM 686 O O . SER A 1 91 ? 10.969 -13.203 -24.688 1 97.94 91 SER A O 1
ATOM 688 N N . ARG A 1 92 ? 9.812 -12.961 -26.625 1 97.06 92 ARG A N 1
ATOM 689 C CA . ARG A 1 92 ? 11 -12.828 -27.469 1 97.06 92 ARG A CA 1
ATOM 690 C C . ARG A 1 92 ? 11.75 -11.547 -27.156 1 97.06 92 ARG A C 1
ATOM 692 O O . ARG A 1 92 ? 12.969 -11.461 -27.359 1 97.06 92 ARG A O 1
ATOM 699 N N . LEU A 1 93 ? 11.055 -10.578 -26.609 1 97.19 93 LEU A N 1
ATOM 700 C CA . LEU A 1 93 ? 11.633 -9.273 -26.312 1 97.19 93 LEU A CA 1
ATOM 701 C C . LEU A 1 93 ? 12.703 -9.375 -25.234 1 97.19 93 LEU A C 1
ATOM 703 O O . LEU A 1 93 ? 13.641 -8.578 -25.219 1 97.19 93 LEU A O 1
ATOM 707 N N . TRP A 1 94 ? 12.648 -10.312 -24.375 1 95.69 94 TRP A N 1
ATOM 708 C CA . TRP A 1 94 ? 13.594 -10.461 -23.266 1 95.69 94 TRP A CA 1
ATOM 709 C C . TRP A 1 94 ? 14.469 -11.695 -23.453 1 95.69 94 TRP A C 1
ATOM 711 O O . TRP A 1 94 ? 15.094 -12.172 -22.516 1 95.69 94 TRP A O 1
ATOM 721 N N . ARG A 1 95 ? 14.562 -12.227 -24.594 1 85.69 95 ARG A N 1
ATOM 722 C CA . ARG A 1 95 ? 15.227 -13.5 -24.828 1 85.69 95 ARG A CA 1
ATOM 723 C C . ARG A 1 95 ? 16.703 -13.422 -24.469 1 85.69 95 ARG A C 1
ATOM 725 O O . ARG A 1 95 ? 17.328 -14.445 -24.172 1 85.69 95 ARG A O 1
ATOM 732 N N . ASP A 1 96 ? 17.281 -12.195 -24.406 1 85.19 96 ASP A N 1
ATOM 733 C CA . ASP A 1 96 ? 18.703 -12.07 -24.141 1 85.19 96 ASP A CA 1
ATOM 734 C C . ASP A 1 96 ? 18.953 -11.305 -22.844 1 85.19 96 ASP A C 1
ATOM 736 O O . ASP A 1 96 ? 20.062 -10.836 -22.594 1 85.19 96 ASP A O 1
ATOM 740 N N . HIS A 1 97 ? 17.969 -11.141 -22.109 1 89.69 97 HIS A N 1
ATOM 741 C CA . HIS A 1 97 ? 18.125 -10.398 -20.859 1 89.69 97 HIS A CA 1
ATOM 742 C C . HIS A 1 97 ? 18.734 -11.273 -19.766 1 89.69 97 HIS A C 1
ATOM 744 O O . HIS A 1 97 ? 18.141 -12.289 -19.391 1 89.69 97 HIS A O 1
ATOM 750 N N . VAL A 1 98 ? 19.891 -10.914 -19.219 1 94.12 98 VAL A N 1
ATOM 751 C CA . VAL A 1 98 ? 20.547 -11.641 -18.141 1 94.12 98 VAL A CA 1
ATOM 752 C C . VAL A 1 98 ? 20.516 -10.812 -16.859 1 94.12 98 VAL A C 1
ATOM 754 O O . VAL A 1 98 ? 20.969 -9.664 -16.844 1 94.12 98 VAL A O 1
ATOM 757 N N . ALA A 1 99 ? 20.016 -11.422 -15.836 1 94.81 99 ALA A N 1
ATOM 758 C CA . ALA A 1 99 ? 19.906 -10.719 -14.562 1 94.81 99 ALA A CA 1
ATOM 759 C C . ALA A 1 99 ? 21.281 -10.484 -13.938 1 94.81 99 ALA A C 1
ATOM 761 O O . ALA A 1 99 ? 22.156 -11.359 -14 1 94.81 99 ALA A O 1
ATOM 762 N N . VAL A 1 100 ? 21.484 -9.344 -13.289 1 95.06 100 VAL A N 1
ATOM 763 C CA . VAL A 1 100 ? 22.781 -9.008 -12.68 1 95.06 100 VAL A CA 1
ATOM 764 C C . VAL A 1 100 ? 22.672 -9.094 -11.156 1 95.06 100 VAL A C 1
ATOM 766 O O . VAL A 1 100 ? 23.625 -8.781 -10.445 1 95.06 100 VAL A O 1
ATOM 769 N N . LYS A 1 101 ? 21.578 -9.469 -10.648 1 96 101 LYS A N 1
ATOM 770 C CA . LYS A 1 101 ? 21.328 -9.68 -9.227 1 96 101 LYS A CA 1
ATOM 771 C C . LYS A 1 101 ? 20.125 -10.617 -9.016 1 96 101 LYS A C 1
ATOM 773 O O . LYS A 1 101 ? 19.406 -10.93 -9.969 1 96 101 LYS A O 1
ATOM 778 N N . ASP A 1 102 ? 19.969 -11.055 -7.797 1 97.56 102 ASP A N 1
ATOM 779 C CA . ASP A 1 102 ? 18.781 -11.828 -7.422 1 97.56 102 ASP A CA 1
ATOM 780 C C . ASP A 1 102 ? 17.625 -10.914 -7.02 1 97.56 102 ASP A C 1
ATOM 782 O O . ASP A 1 102 ? 17.844 -9.852 -6.43 1 97.56 102 ASP A O 1
ATOM 786 N N . SER A 1 103 ? 16.453 -11.359 -7.414 1 97.69 103 SER A N 1
ATOM 787 C CA . SER A 1 103 ? 15.305 -10.82 -6.684 1 97.69 103 SER A CA 1
ATOM 788 C C . SER A 1 103 ? 15.383 -11.164 -5.199 1 97.69 103 SER A C 1
ATOM 790 O O . SER A 1 103 ? 16 -12.164 -4.82 1 97.69 103 SER A O 1
ATOM 792 N N . THR A 1 104 ? 14.781 -10.336 -4.359 1 97.62 104 THR A N 1
ATOM 793 C CA . THR A 1 104 ? 14.727 -10.602 -2.926 1 97.62 104 THR A CA 1
ATOM 794 C C . THR A 1 104 ? 14.148 -11.992 -2.658 1 97.62 104 THR A C 1
ATOM 796 O O . THR A 1 104 ? 14.68 -12.742 -1.84 1 97.62 104 THR A O 1
ATOM 799 N N . VAL A 1 105 ? 13.078 -12.383 -3.352 1 98.06 105 VAL A N 1
ATOM 800 C CA . VAL A 1 105 ? 12.43 -13.672 -3.127 1 98.06 105 VAL A CA 1
ATOM 801 C C . VAL A 1 105 ? 13.375 -14.805 -3.547 1 98.06 105 VAL A C 1
ATOM 803 O O . VAL A 1 105 ? 13.406 -15.859 -2.908 1 98.06 105 VAL A O 1
ATOM 806 N N . THR A 1 106 ? 14.141 -14.578 -4.633 1 98.31 106 THR A N 1
ATOM 807 C CA . THR A 1 106 ? 15.133 -15.562 -5.047 1 98.31 106 THR A CA 1
ATOM 808 C C . THR A 1 106 ? 16.172 -15.781 -3.947 1 98.31 106 THR A C 1
ATOM 810 O O . THR A 1 106 ? 16.469 -16.922 -3.598 1 98.31 106 THR A O 1
ATOM 813 N N . ALA A 1 107 ? 16.656 -14.719 -3.406 1 98.25 107 ALA A N 1
ATOM 814 C CA . ALA A 1 107 ? 17.641 -14.812 -2.328 1 98.25 107 ALA A CA 1
ATOM 815 C C . ALA A 1 107 ? 17.047 -15.531 -1.116 1 98.25 107 ALA A C 1
ATOM 817 O O . ALA A 1 107 ? 17.75 -16.312 -0.457 1 98.25 107 ALA A O 1
ATOM 818 N N . ARG A 1 108 ? 15.812 -15.305 -0.849 1 98.56 108 ARG A N 1
ATOM 819 C CA . ARG A 1 108 ? 15.172 -15.93 0.298 1 98.56 108 ARG A CA 1
ATOM 820 C C . ARG A 1 108 ? 14.938 -17.422 0.048 1 98.56 108 ARG A C 1
ATOM 822 O O . ARG A 1 108 ? 15.031 -18.234 0.971 1 98.56 108 ARG A O 1
ATOM 829 N N . TYR A 1 109 ? 14.609 -17.797 -1.205 1 98.56 109 TYR A N 1
ATOM 830 C CA . TYR A 1 109 ? 14.523 -19.203 -1.565 1 98.56 109 TYR A CA 1
ATOM 831 C C . TYR A 1 109 ? 15.852 -19.906 -1.339 1 98.56 109 TYR A C 1
ATOM 833 O O . TYR A 1 109 ? 15.898 -21 -0.768 1 98.56 109 TYR A O 1
ATOM 841 N N . ARG A 1 110 ? 16.906 -19.281 -1.78 1 97.88 110 ARG A N 1
ATOM 842 C CA . ARG A 1 110 ? 18.25 -19.844 -1.585 1 97.88 110 ARG A CA 1
ATOM 843 C C . ARG A 1 110 ? 18.562 -20 -0.102 1 97.88 110 ARG A C 1
ATOM 845 O O . ARG A 1 110 ? 19.094 -21.031 0.327 1 97.88 110 ARG A O 1
ATOM 852 N N . ALA A 1 111 ? 18.266 -18.969 0.646 1 98.06 111 ALA A N 1
ATOM 853 C CA . ALA A 1 111 ? 18.531 -18.984 2.082 1 98.06 111 ALA A CA 1
ATOM 854 C C . ALA A 1 111 ? 17.75 -20.094 2.775 1 98.06 111 ALA A C 1
ATOM 856 O O . ALA A 1 111 ? 18.203 -20.656 3.771 1 98.06 111 ALA A O 1
ATOM 857 N N . ALA A 1 112 ? 16.609 -20.438 2.215 1 98.69 112 ALA A N 1
ATOM 858 C CA . ALA A 1 112 ? 15.781 -21.484 2.781 1 98.69 112 ALA A CA 1
ATOM 859 C C . ALA A 1 112 ? 16.328 -22.875 2.434 1 98.69 112 ALA A C 1
ATOM 861 O O . ALA A 1 112 ? 15.859 -23.891 2.949 1 98.69 112 ALA A O 1
ATOM 862 N N . GLY A 1 113 ? 17.297 -22.938 1.554 1 98.69 113 GLY A N 1
ATOM 863 C CA . GLY A 1 113 ? 17.969 -24.172 1.217 1 98.69 113 GLY A CA 1
ATOM 864 C C . GLY A 1 113 ? 17.422 -24.828 -0.043 1 98.69 113 GLY A C 1
ATOM 865 O O . GLY A 1 113 ? 17.797 -25.953 -0.378 1 98.69 113 GLY A O 1
ATOM 866 N N . LEU A 1 114 ? 16.547 -24.141 -0.727 1 98.81 114 LEU A N 1
ATOM 867 C CA . LEU A 1 114 ? 16.016 -24.672 -1.974 1 98.81 114 LEU A CA 1
ATOM 868 C C . LEU A 1 114 ? 17.094 -24.719 -3.055 1 98.81 114 LEU A C 1
ATOM 870 O O . LEU A 1 114 ? 17.922 -23.812 -3.145 1 98.81 114 LEU A O 1
ATOM 874 N N . VAL A 1 115 ? 17.062 -25.734 -3.828 1 98.69 115 VAL A N 1
ATOM 875 C CA . VAL A 1 115 ? 18.016 -25.891 -4.922 1 98.69 115 VAL A CA 1
ATOM 876 C C . VAL A 1 115 ? 17.359 -25.469 -6.238 1 98.69 115 VAL A C 1
ATOM 878 O O . VAL A 1 115 ? 16.656 -26.266 -6.871 1 98.69 115 VAL A O 1
ATOM 881 N N . LEU A 1 116 ? 17.672 -24.234 -6.629 1 98.5 116 LEU A N 1
ATOM 882 C CA . LEU A 1 116 ? 17.094 -23.688 -7.852 1 98.5 116 LEU A CA 1
ATOM 883 C C . LEU A 1 116 ? 17.766 -24.281 -9.086 1 98.5 116 LEU A C 1
ATOM 885 O O . LEU A 1 116 ? 19 -24.219 -9.211 1 98.5 116 LEU A O 1
ATOM 889 N N . PHE A 1 117 ? 16.859 -24.859 -10.047 1 98.31 117 PHE A N 1
ATOM 890 C CA . PHE A 1 117 ? 17.594 -25.516 -11.117 1 98.31 117 PHE A CA 1
ATOM 891 C C . PHE A 1 117 ? 16.969 -25.203 -12.477 1 98.31 117 PHE A C 1
ATOM 893 O O . PHE A 1 117 ? 17.359 -25.781 -13.492 1 98.31 117 PHE A O 1
ATOM 900 N N . GLY A 1 118 ? 16.016 -24.281 -12.492 1 98.19 118 GLY A N 1
ATOM 901 C CA . GLY A 1 118 ? 15.469 -23.938 -13.797 1 98.19 118 GLY A CA 1
ATOM 902 C C . GLY A 1 118 ? 14.289 -22.984 -13.727 1 98.19 118 GLY A C 1
ATOM 903 O O . GLY A 1 118 ? 13.898 -22.562 -12.633 1 98.19 118 GLY A O 1
ATOM 904 N N . PHE A 1 119 ? 13.82 -22.547 -14.953 1 98.19 119 PHE A N 1
ATOM 905 C CA . PHE A 1 119 ? 12.656 -21.672 -15.109 1 98.19 119 PHE A CA 1
ATOM 906 C C . PHE A 1 119 ? 11.5 -22.438 -15.75 1 98.19 119 PHE A C 1
ATOM 908 O O . PHE A 1 119 ? 11.695 -23.219 -16.672 1 98.19 119 PHE A O 1
ATOM 915 N N . THR A 1 120 ? 10.336 -22.203 -15.195 1 98.81 120 THR A N 1
ATOM 916 C CA . THR A 1 120 ? 9.133 -22.781 -15.766 1 98.81 120 THR A CA 1
ATOM 917 C C . THR A 1 120 ? 8.516 -21.859 -16.812 1 98.81 120 THR A C 1
ATOM 919 O O . THR A 1 120 ? 8.758 -20.656 -16.797 1 98.81 120 THR A O 1
ATOM 922 N N . ASN A 1 121 ? 7.746 -22.469 -17.703 1 98.69 121 ASN A N 1
ATOM 923 C CA . ASN A 1 121 ? 7.062 -21.75 -18.781 1 98.69 121 ASN A CA 1
ATOM 924 C C . ASN A 1 121 ? 5.977 -20.828 -18.25 1 98.69 121 ASN A C 1
ATOM 926 O O . ASN A 1 121 ? 5.445 -21.062 -17.156 1 98.69 121 ASN A O 1
ATOM 930 N N . THR A 1 122 ? 5.707 -19.781 -18.984 1 98.56 122 THR A N 1
ATOM 931 C CA . THR A 1 122 ? 4.699 -18.797 -18.609 1 98.56 122 THR A CA 1
ATOM 932 C C . THR A 1 122 ? 4.145 -18.094 -19.859 1 98.56 122 THR A C 1
ATOM 934 O O . THR A 1 122 ? 4.734 -18.188 -20.938 1 98.56 122 THR A O 1
ATOM 937 N N . ALA A 1 123 ? 2.975 -17.562 -19.734 1 98.06 123 ALA A N 1
ATOM 938 C CA . ALA A 1 123 ? 2.447 -16.688 -20.781 1 98.06 123 ALA A CA 1
ATOM 939 C C . ALA A 1 123 ? 3.281 -15.414 -20.906 1 98.06 123 ALA A C 1
ATOM 941 O O . ALA A 1 123 ? 3.85 -14.938 -19.922 1 98.06 123 ALA A O 1
ATOM 942 N N . GLU A 1 124 ? 3.301 -14.836 -22.125 1 98.12 124 GLU A N 1
ATOM 943 C CA . GLU A 1 124 ? 4.047 -13.594 -22.328 1 98.12 124 GLU A CA 1
ATOM 944 C C . GLU A 1 124 ? 3.566 -12.5 -21.375 1 98.12 124 GLU A C 1
ATOM 946 O O . GLU A 1 124 ? 2.402 -12.094 -21.422 1 98.12 124 GLU A O 1
ATOM 951 N N . LEU A 1 125 ? 4.48 -12.078 -20.5 1 97.69 125 LEU A N 1
ATOM 952 C CA . LEU A 1 125 ? 4.277 -11 -19.531 1 97.69 125 LEU A CA 1
ATOM 953 C C . LEU A 1 125 ? 3.121 -11.336 -18.594 1 97.69 125 LEU A C 1
ATOM 955 O O . LEU A 1 125 ? 2.529 -10.43 -17.984 1 97.69 125 LEU A O 1
ATOM 959 N N . GLY A 1 126 ? 2.76 -12.609 -18.5 1 97.12 126 GLY A N 1
ATOM 960 C CA . GLY A 1 126 ? 1.723 -13.062 -17.594 1 97.12 126 GLY A CA 1
ATOM 961 C C . GLY A 1 126 ? 0.331 -12.617 -18 1 97.12 126 GLY A C 1
ATOM 962 O O . GLY A 1 126 ? -0.565 -12.516 -17.156 1 97.12 126 GLY A O 1
ATOM 963 N N . LEU A 1 127 ? 0.028 -12.438 -19.297 1 97.25 127 LEU A N 1
ATOM 964 C CA . LEU A 1 127 ? -1.171 -11.734 -19.734 1 97.25 127 LEU A CA 1
ATOM 965 C C . LEU A 1 127 ? -2.283 -12.719 -20.078 1 97.25 127 LEU A C 1
ATOM 967 O O . LEU A 1 127 ? -3.377 -12.305 -20.484 1 97.25 127 LEU A O 1
ATOM 971 N N . ALA A 1 128 ? -2.029 -14.023 -19.875 1 96.62 128 ALA A N 1
ATOM 972 C CA . ALA A 1 128 ? -3.041 -14.992 -20.281 1 96.62 128 ALA A CA 1
ATOM 973 C C . ALA A 1 128 ? -3.291 -16.031 -19.188 1 96.62 128 ALA A C 1
ATOM 975 O O . ALA A 1 128 ? -2.375 -16.391 -18.453 1 96.62 128 ALA A O 1
ATOM 976 N N . CYS A 1 129 ? -4.523 -16.5 -19.156 1 95.75 129 CYS A N 1
ATOM 977 C CA . CYS A 1 129 ? -4.852 -17.609 -18.25 1 95.75 129 CYS A CA 1
ATOM 978 C C . CYS A 1 129 ? -4.598 -18.953 -18.922 1 95.75 129 CYS A C 1
ATOM 980 O O . CYS A 1 129 ? -5.246 -19.953 -18.594 1 95.75 129 CYS A O 1
ATOM 982 N N . GLU A 1 130 ? -3.812 -18.891 -19.891 1 96.81 130 GLU A N 1
ATOM 983 C CA . GLU A 1 130 ? -3.232 -20.047 -20.578 1 96.81 130 GLU A CA 1
ATOM 984 C C . GLU A 1 130 ? -1.731 -19.859 -20.781 1 96.81 130 GLU A C 1
ATOM 986 O O . GLU A 1 130 ? -1.267 -18.75 -21.062 1 96.81 130 GLU A O 1
ATOM 991 N N . THR A 1 131 ? -1.018 -20.906 -20.609 1 98.19 131 THR A N 1
ATOM 992 C CA . THR A 1 131 ? 0.426 -20.859 -20.828 1 98.19 131 THR A CA 1
ATOM 993 C C . THR A 1 131 ? 0.797 -21.422 -22.188 1 98.19 131 THR A C 1
ATOM 995 O O . THR A 1 131 ? 1.064 -22.625 -22.328 1 98.19 131 THR A O 1
ATOM 998 N N . ALA A 1 132 ? 0.812 -20.562 -23.109 1 98 132 ALA A N 1
ATOM 999 C CA . ALA A 1 132 ? 1.153 -20.938 -24.469 1 98 132 ALA A CA 1
ATOM 1000 C C . ALA A 1 132 ? 1.872 -19.797 -25.188 1 98 132 ALA A C 1
ATOM 1002 O O . ALA A 1 132 ? 1.444 -19.375 -26.266 1 98 132 ALA A O 1
ATOM 1003 N N . PRO A 1 133 ? 3.014 -19.391 -24.625 1 97.38 133 PRO A N 1
ATOM 1004 C CA . PRO A 1 133 ? 3.721 -18.297 -25.297 1 97.38 133 PRO A CA 1
ATOM 1005 C C . PRO A 1 133 ? 4.266 -18.688 -26.656 1 97.38 133 PRO A C 1
ATOM 1007 O O . PRO A 1 133 ? 4.684 -19.844 -26.859 1 97.38 133 PRO A O 1
ATOM 1010 N N . ALA A 1 134 ? 4.375 -17.75 -27.547 1 96.31 134 ALA A N 1
ATOM 1011 C CA . ALA A 1 134 ? 4.949 -18 -28.875 1 96.31 134 ALA A CA 1
ATOM 1012 C C . ALA A 1 134 ? 6.41 -18.422 -28.766 1 96.31 134 ALA A C 1
ATOM 1014 O O . ALA A 1 134 ? 6.895 -19.219 -29.578 1 96.31 134 ALA A O 1
ATOM 1015 N N . LEU A 1 135 ? 7.137 -17.922 -27.828 1 96.31 135 LEU A N 1
ATOM 1016 C CA . LEU A 1 135 ? 8.57 -18.141 -27.688 1 96.31 135 LEU A CA 1
ATOM 1017 C C . LEU A 1 135 ? 8.859 -19.609 -27.406 1 96.31 135 LEU A C 1
ATOM 1019 O O . LEU A 1 135 ? 9.82 -20.172 -27.953 1 96.31 135 LEU A O 1
ATOM 1023 N N . PHE A 1 136 ? 8.016 -20.297 -26.547 1 97 136 PHE A N 1
ATOM 1024 C CA . PHE A 1 136 ? 8.398 -21.625 -26.062 1 97 136 PHE A CA 1
ATOM 1025 C C . PHE A 1 136 ? 7.352 -22.656 -26.438 1 97 136 PHE A C 1
ATOM 1027 O O . PHE A 1 136 ? 7.605 -23.859 -26.359 1 97 136 PHE A O 1
ATOM 1034 N N . GLY A 1 137 ? 6.164 -22.219 -26.859 1 97.5 137 GLY A N 1
ATOM 1035 C CA . GLY A 1 137 ? 5.07 -23.141 -27.125 1 97.5 137 GLY A CA 1
ATOM 1036 C C . GLY A 1 137 ? 4.246 -23.453 -25.891 1 97.5 137 GLY A C 1
ATOM 1037 O O . GLY A 1 137 ? 4.57 -23 -24.797 1 97.5 137 GLY A O 1
ATOM 1038 N N . PRO A 1 138 ? 3.162 -24.188 -26.062 1 98.31 138 PRO A N 1
ATOM 1039 C CA . PRO A 1 138 ? 2.215 -24.391 -24.969 1 98.31 138 PRO A CA 1
ATOM 1040 C C . PRO A 1 138 ? 2.709 -25.422 -23.953 1 98.31 138 PRO A C 1
ATOM 1042 O O . PRO A 1 138 ? 3.35 -26.406 -24.312 1 98.31 138 PRO A O 1
ATOM 1045 N N . THR A 1 139 ? 2.473 -25.094 -22.703 1 98.69 139 THR A N 1
ATOM 1046 C CA . THR A 1 139 ? 2.518 -26.109 -21.672 1 98.69 139 THR A CA 1
ATOM 1047 C C . THR A 1 139 ? 1.251 -26.969 -21.703 1 98.69 139 THR A C 1
ATOM 1049 O O . THR A 1 139 ? 0.139 -26.438 -21.688 1 98.69 139 THR A O 1
ATOM 1052 N N . ARG A 1 140 ? 1.427 -28.25 -21.688 1 98.38 140 ARG A N 1
ATOM 1053 C CA . ARG A 1 140 ? 0.29 -29.156 -21.781 1 98.38 140 ARG A CA 1
ATOM 1054 C C . ARG A 1 140 ? -0.06 -29.734 -20.406 1 98.38 140 ARG A C 1
ATOM 1056 O O . ARG A 1 140 ? 0.827 -29.969 -19.594 1 98.38 140 ARG A O 1
ATOM 1063 N N . ASN A 1 141 ? -1.326 -29.953 -20.219 1 98.12 141 ASN A N 1
ATOM 1064 C CA . ASN A 1 141 ? -1.829 -30.453 -18.938 1 98.12 141 ASN A CA 1
ATOM 1065 C C . ASN A 1 141 ? -1.48 -31.922 -18.734 1 98.12 141 ASN A C 1
ATOM 1067 O O . ASN A 1 141 ? -1.859 -32.781 -19.531 1 98.12 141 ASN A O 1
ATOM 1071 N N . PRO A 1 142 ? -0.803 -32.219 -17.609 1 97.62 142 PRO A N 1
ATOM 1072 C CA . PRO A 1 142 ? -0.43 -33.594 -17.344 1 97.62 142 PRO A CA 1
ATOM 1073 C C . PRO A 1 142 ? -1.638 -34.531 -17.266 1 97.62 142 PRO A C 1
ATOM 1075 O O . PRO A 1 142 ? -1.518 -35.719 -17.531 1 97.62 142 PRO A O 1
ATOM 1078 N N . TRP A 1 143 ? -2.797 -34.031 -16.953 1 97.38 143 TRP A N 1
ATOM 1079 C CA . TRP A 1 143 ? -4.004 -34.844 -16.828 1 97.38 143 TRP A CA 1
ATOM 1080 C C . TRP A 1 143 ? -4.605 -35.156 -18.188 1 97.38 143 TRP A C 1
ATOM 1082 O O . TRP A 1 143 ? -5.309 -36.156 -18.359 1 97.38 143 TRP A O 1
ATOM 1092 N N . ASN A 1 144 ? -4.477 -34.312 -19.094 1 97.12 144 ASN A N 1
ATOM 1093 C CA . ASN A 1 144 ? -4.93 -34.406 -20.484 1 97.12 144 ASN A CA 1
ATOM 1094 C C . ASN A 1 144 ? -4.18 -33.438 -21.391 1 97.12 144 ASN A C 1
ATOM 1096 O O . ASN A 1 144 ? -4.445 -32.219 -21.359 1 97.12 144 ASN A O 1
ATOM 1100 N N . ARG A 1 145 ? -3.33 -33.906 -22.203 1 97.19 145 ARG A N 1
ATOM 1101 C CA . ARG A 1 145 ? -2.357 -33.094 -22.922 1 97.19 145 ARG A CA 1
ATOM 1102 C C . ARG A 1 145 ? -3.041 -32.25 -23.984 1 97.19 145 ARG A C 1
ATOM 1104 O O . ARG A 1 145 ? -2.424 -31.344 -24.547 1 97.19 145 ARG A O 1
ATOM 1111 N N . LYS A 1 146 ? -4.355 -32.438 -24.172 1 97.19 146 LYS A N 1
ATOM 1112 C CA . LYS A 1 146 ? -5.113 -31.625 -25.109 1 97.19 146 LYS A CA 1
ATOM 1113 C C . LYS A 1 146 ? -5.734 -30.422 -24.406 1 97.19 146 LYS A C 1
ATOM 1115 O O . LYS A 1 146 ? -6.289 -29.531 -25.047 1 97.19 146 LYS A O 1
ATOM 1120 N N . ARG A 1 147 ? -5.586 -30.391 -23.094 1 97.56 147 ARG A N 1
ATOM 1121 C CA . ARG A 1 147 ? -6.172 -29.328 -22.281 1 97.56 147 ARG A CA 1
ATOM 1122 C C . ARG A 1 147 ? -5.094 -28.391 -21.766 1 97.56 147 ARG A C 1
ATOM 1124 O O . ARG A 1 147 ? -3.934 -28.781 -21.625 1 97.56 147 ARG A O 1
ATOM 1131 N N . SER A 1 148 ? -5.516 -27.172 -21.547 1 97.25 148 SER A N 1
ATOM 1132 C CA . SER A 1 148 ? -4.637 -26.172 -20.969 1 97.25 148 SER A CA 1
ATOM 1133 C C . SER A 1 148 ? -4.406 -26.406 -19.484 1 97.25 148 SER A C 1
ATOM 1135 O O . SER A 1 148 ? -5.301 -26.891 -18.781 1 97.25 148 SER A O 1
ATOM 1137 N N . VAL A 1 149 ? -3.232 -26.109 -19.047 1 97.81 149 VAL A N 1
ATOM 1138 C CA . VAL A 1 149 ? -2.947 -26.109 -17.609 1 97.81 149 VAL A CA 1
ATOM 1139 C C . VAL A 1 149 ? -3.484 -24.828 -16.969 1 97.81 149 VAL A C 1
ATOM 1141 O O . VAL A 1 149 ? -3.576 -24.734 -15.75 1 97.81 149 VAL A O 1
ATOM 1144 N N . GLY A 1 150 ? -3.965 -23.891 -17.734 1 97.31 150 GLY A N 1
ATOM 1145 C CA . GLY A 1 150 ? -4.215 -22.531 -17.25 1 97.31 150 GLY A CA 1
ATOM 1146 C C . GLY A 1 150 ? -2.977 -21.656 -17.266 1 97.31 150 GLY A C 1
ATOM 1147 O O . GLY A 1 150 ? -2.006 -21.953 -17.969 1 97.31 150 GLY A O 1
ATOM 1148 N N . GLY A 1 151 ? -2.998 -20.531 -16.625 1 95.81 151 GLY A N 1
ATOM 1149 C CA . GLY A 1 151 ? -1.903 -19.578 -16.594 1 95.81 151 GLY A CA 1
ATOM 1150 C C . GLY A 1 151 ? -2.18 -18.375 -15.711 1 95.81 151 GLY A C 1
ATOM 1151 O O . GLY A 1 151 ? -3.281 -18.234 -15.172 1 95.81 151 GLY A O 1
ATOM 1152 N N . SER A 1 152 ? -1.066 -17.531 -15.469 1 96.75 152 SER A N 1
ATOM 1153 C CA . SER A 1 152 ? 0.158 -17.578 -16.266 1 96.75 152 SER A CA 1
ATOM 1154 C C . SER A 1 152 ? 1.221 -18.438 -15.586 1 96.75 152 SER A C 1
ATOM 1156 O O . SER A 1 152 ? 2.318 -18.625 -16.125 1 96.75 152 SER A O 1
ATOM 1158 N N . SER A 1 153 ? 0.98 -19.094 -14.5 1 98.81 153 SER A N 1
ATOM 1159 C CA . SER A 1 153 ? 1.962 -19.969 -13.859 1 98.81 153 SER A CA 1
ATOM 1160 C C . SER A 1 153 ? 1.755 -21.422 -14.258 1 98.81 153 SER A C 1
ATOM 1162 O O . SER A 1 153 ? 1.881 -22.328 -13.43 1 98.81 153 SER A O 1
ATOM 1164 N N . GLY A 1 154 ? 1.413 -21.609 -15.484 1 98.75 154 GLY A N 1
ATOM 1165 C CA . GLY A 1 154 ? 1.063 -22.938 -15.945 1 98.75 154 GLY A CA 1
ATOM 1166 C C . GLY A 1 154 ? 2.234 -23.906 -15.93 1 98.75 154 GLY A C 1
ATOM 1167 O O . GLY A 1 154 ? 2.068 -25.094 -15.633 1 98.75 154 GLY A O 1
ATOM 1168 N N . GLY A 1 155 ? 3.43 -23.438 -16.344 1 98.88 155 GLY A N 1
ATOM 1169 C CA . GLY A 1 155 ? 4.602 -24.281 -16.25 1 98.88 155 GLY A CA 1
ATOM 1170 C C . GLY A 1 155 ? 4.852 -24.797 -14.844 1 98.88 155 GLY A C 1
ATOM 1171 O O . GLY A 1 155 ? 5.168 -25.984 -14.648 1 98.88 155 GLY A O 1
ATOM 1172 N N . ALA A 1 156 ? 4.727 -23.938 -13.883 1 98.94 156 ALA A N 1
ATOM 1173 C CA . ALA A 1 156 ? 4.906 -24.312 -12.484 1 98.94 156 ALA A CA 1
ATOM 1174 C C . ALA A 1 156 ? 3.896 -25.375 -12.062 1 98.94 156 ALA A C 1
ATOM 1176 O O . ALA A 1 156 ? 4.266 -26.375 -11.453 1 98.94 156 ALA A O 1
ATOM 1177 N N . ALA A 1 157 ? 2.66 -25.141 -12.422 1 98.81 157 ALA A N 1
ATOM 1178 C CA . ALA A 1 157 ? 1.601 -26.078 -12.047 1 98.81 157 ALA A CA 1
ATOM 1179 C C . ALA A 1 157 ? 1.829 -27.438 -12.68 1 98.81 157 ALA A C 1
ATOM 1181 O O . ALA A 1 157 ? 1.678 -28.469 -12.023 1 98.81 157 ALA A O 1
ATOM 1182 N N . ALA A 1 158 ? 2.176 -27.438 -13.93 1 98.69 158 ALA A N 1
ATOM 1183 C CA . ALA A 1 158 ? 2.424 -28.703 -14.633 1 98.69 158 ALA A CA 1
ATOM 1184 C C . ALA A 1 158 ? 3.607 -29.438 -14.031 1 98.69 158 ALA A C 1
ATOM 1186 O O . ALA A 1 158 ? 3.572 -30.672 -13.891 1 98.69 158 ALA A O 1
ATOM 1187 N N . ALA A 1 159 ? 4.633 -28.703 -13.711 1 98.69 159 ALA A N 1
ATOM 1188 C CA . ALA A 1 159 ? 5.824 -29.312 -13.125 1 98.69 159 ALA A CA 1
ATOM 1189 C C . ALA A 1 159 ? 5.492 -30 -11.797 1 98.69 159 ALA A C 1
ATOM 1191 O O . ALA A 1 159 ? 5.965 -31.094 -11.523 1 98.69 159 ALA A O 1
ATOM 1192 N N . VAL A 1 160 ? 4.707 -29.344 -10.984 1 98.56 160 VAL A N 1
ATOM 1193 C CA . VAL A 1 160 ? 4.328 -29.891 -9.68 1 98.56 160 VAL A CA 1
ATOM 1194 C C . VAL A 1 160 ? 3.391 -31.078 -9.875 1 98.56 160 VAL A C 1
ATOM 1196 O O . VAL A 1 160 ? 3.588 -32.156 -9.273 1 98.56 160 VAL A O 1
ATOM 1199 N N . ALA A 1 161 ? 2.402 -30.953 -10.727 1 97.88 161 ALA A N 1
ATOM 1200 C CA . ALA A 1 161 ? 1.43 -32 -10.977 1 97.88 161 ALA A CA 1
ATOM 1201 C C . ALA A 1 161 ? 2.109 -33.25 -11.523 1 97.88 161 ALA A C 1
ATOM 1203 O O . ALA A 1 161 ? 1.726 -34.375 -11.188 1 97.88 161 ALA A O 1
ATOM 1204 N N . ALA A 1 162 ? 3.109 -33.031 -12.336 1 97.12 162 ALA A N 1
ATOM 1205 C CA . ALA A 1 162 ? 3.793 -34.156 -13 1 97.12 162 ALA A CA 1
ATOM 1206 C C . ALA A 1 162 ? 4.828 -34.781 -12.078 1 97.12 162 ALA A C 1
ATOM 1208 O O . ALA A 1 162 ? 5.449 -35.781 -12.422 1 97.12 162 ALA A O 1
ATOM 1209 N N . GLY A 1 163 ? 5.094 -34.188 -10.969 1 96.19 163 GLY A N 1
ATOM 1210 C CA . GLY A 1 163 ? 6 -34.75 -9.984 1 96.19 163 GLY A CA 1
ATOM 1211 C C . GLY A 1 163 ? 7.453 -34.406 -10.234 1 96.19 163 GLY A C 1
ATOM 1212 O O . GLY A 1 163 ? 8.359 -35.062 -9.695 1 96.19 163 GLY A O 1
ATOM 1213 N N . ILE A 1 164 ? 7.715 -33.469 -11.109 1 97.19 164 ILE A N 1
ATOM 1214 C CA . ILE A 1 164 ? 9.086 -33.031 -11.312 1 97.19 164 ILE A CA 1
ATOM 1215 C C . ILE A 1 164 ? 9.617 -32.406 -10.023 1 97.19 164 ILE A C 1
ATOM 1217 O O . ILE A 1 164 ? 10.742 -32.688 -9.609 1 97.19 164 ILE A O 1
ATOM 1221 N N . VAL A 1 165 ? 8.859 -31.531 -9.43 1 98.56 165 VAL A N 1
ATOM 1222 C CA . VAL A 1 165 ? 9.156 -30.906 -8.148 1 98.56 165 VAL A CA 1
ATOM 1223 C C . VAL A 1 165 ? 7.902 -30.906 -7.277 1 98.56 165 VAL A C 1
ATOM 1225 O O . VAL A 1 165 ? 6.777 -30.922 -7.789 1 98.56 165 VAL A O 1
ATOM 1228 N N . PRO A 1 166 ? 8.094 -30.875 -5.945 1 98.38 166 PRO A N 1
ATOM 1229 C CA . PRO A 1 166 ? 6.926 -30.812 -5.066 1 98.38 166 PRO A CA 1
ATOM 1230 C C . PRO A 1 166 ? 6.324 -29.422 -4.98 1 98.38 166 PRO A C 1
ATOM 1232 O O . PRO A 1 166 ? 5.18 -29.25 -4.547 1 98.38 166 PRO A O 1
ATOM 1235 N N . ALA A 1 167 ? 7.082 -28.422 -5.309 1 98.88 167 ALA A N 1
ATOM 1236 C CA . ALA A 1 167 ? 6.676 -27.031 -5.258 1 98.88 167 ALA A CA 1
ATOM 1237 C C . ALA A 1 167 ? 7.457 -26.188 -6.27 1 98.88 167 ALA A C 1
ATOM 1239 O O . ALA A 1 167 ? 8.609 -26.516 -6.586 1 98.88 167 ALA A O 1
ATOM 1240 N N . ALA A 1 168 ? 6.855 -25.125 -6.742 1 98.94 168 ALA A N 1
ATOM 1241 C CA . ALA A 1 168 ? 7.488 -24.219 -7.688 1 98.94 168 ALA A CA 1
ATOM 1242 C C . ALA A 1 168 ? 7 -22.781 -7.48 1 98.94 168 ALA A C 1
ATOM 1244 O O . ALA A 1 168 ? 5.852 -22.562 -7.086 1 98.94 168 ALA A O 1
ATOM 1245 N N . HIS A 1 169 ? 7.875 -21.859 -7.734 1 98.88 169 HIS A N 1
ATOM 1246 C CA . HIS A 1 169 ? 7.531 -20.453 -7.691 1 98.88 169 HIS A CA 1
ATOM 1247 C C . HIS A 1 169 ? 6.473 -20.109 -8.734 1 98.88 169 HIS A C 1
ATOM 1249 O O . HIS A 1 169 ? 6.48 -20.656 -9.836 1 98.88 169 HIS A O 1
ATOM 1255 N N . ALA A 1 170 ? 5.641 -19.203 -8.367 1 98.88 170 ALA A N 1
ATOM 1256 C CA . ALA A 1 170 ? 4.57 -18.703 -9.227 1 98.88 170 ALA A CA 1
ATOM 1257 C C . ALA A 1 170 ? 4.203 -17.266 -8.859 1 98.88 170 ALA A C 1
ATOM 1259 O O . ALA A 1 170 ? 4.66 -16.75 -7.844 1 98.88 170 ALA A O 1
ATOM 1260 N N . THR A 1 171 ? 3.525 -16.641 -9.734 1 98.44 171 THR A N 1
ATOM 1261 C CA . THR A 1 171 ? 2.979 -15.305 -9.492 1 98.44 171 THR A CA 1
ATOM 1262 C C . THR A 1 171 ? 1.497 -15.25 -9.859 1 98.44 171 THR A C 1
ATOM 1264 O O . THR A 1 171 ? 0.998 -16.125 -10.57 1 98.44 171 THR A O 1
ATOM 1267 N N . ASP A 1 172 ? 0.833 -14.305 -9.312 1 98.5 172 ASP A N 1
ATOM 1268 C CA . ASP A 1 172 ? -0.607 -14.172 -9.5 1 98.5 172 ASP A CA 1
ATOM 1269 C C . ASP A 1 172 ? -1.015 -12.695 -9.555 1 98.5 172 ASP A C 1
ATOM 1271 O O . ASP A 1 172 ? -0.877 -11.977 -8.57 1 98.5 172 ASP A O 1
ATOM 1275 N N . GLY A 1 173 ? -1.439 -12.266 -10.695 1 97.44 173 GLY A N 1
ATOM 1276 C CA . GLY A 1 173 ? -1.918 -10.898 -10.859 1 97.44 173 GLY A CA 1
ATOM 1277 C C . GLY A 1 173 ? -3.41 -10.82 -11.125 1 97.44 173 GLY A C 1
ATOM 1278 O O . GLY A 1 173 ? -4.004 -9.742 -11.023 1 97.44 173 GLY A O 1
ATOM 1279 N N . GLY A 1 174 ? -4.02 -11.93 -11.375 1 96.94 174 GLY A N 1
ATOM 1280 C CA . GLY A 1 174 ? -5.441 -12.047 -11.656 1 96.94 174 GLY A CA 1
ATOM 1281 C C . GLY A 1 174 ? -5.965 -13.461 -11.5 1 96.94 174 GLY A C 1
ATOM 1282 O O . GLY A 1 174 ? -7.082 -13.766 -11.922 1 96.94 174 GLY A O 1
ATOM 1283 N N . GLY A 1 175 ? -5.16 -14.328 -10.945 1 97.69 175 GLY A N 1
ATOM 1284 C CA . GLY A 1 175 ? -5.527 -15.727 -10.797 1 97.69 175 GLY A CA 1
ATOM 1285 C C . GLY A 1 175 ? -4.434 -16.688 -11.227 1 97.69 175 GLY A C 1
ATOM 1286 O O . GLY A 1 175 ? -4.586 -17.906 -11.117 1 97.69 175 GLY A O 1
ATOM 1287 N N . SER A 1 176 ? -3.303 -16.188 -11.508 1 98.31 176 SER A N 1
ATOM 1288 C CA . SER A 1 176 ? -2.279 -16.922 -12.234 1 98.31 176 SER A CA 1
ATOM 1289 C C . SER A 1 176 ? -1.65 -18 -11.359 1 98.31 176 SER A C 1
ATOM 1291 O O . SER A 1 176 ? -0.94 -18.875 -11.859 1 98.31 176 SER A O 1
ATOM 1293 N N . ILE A 1 177 ? -1.844 -18 -10.156 1 98.75 177 ILE A N 1
ATOM 1294 C CA . ILE A 1 177 ? -1.467 -19.125 -9.312 1 98.75 177 ILE A CA 1
ATOM 1295 C C . ILE A 1 177 ? -2.645 -20.094 -9.18 1 98.75 177 ILE A C 1
ATOM 1297 O O . ILE A 1 177 ? -2.49 -21.297 -9.359 1 98.75 177 ILE A O 1
ATOM 1301 N N . ARG A 1 178 ? -3.771 -19.547 -8.977 1 98.81 178 ARG A N 1
ATOM 1302 C CA . ARG A 1 178 ? -4.941 -20.328 -8.57 1 98.81 178 ARG A CA 1
ATOM 1303 C C . ARG A 1 178 ? -5.566 -21.031 -9.766 1 98.81 178 ARG A C 1
ATOM 1305 O O . ARG A 1 178 ? -6.016 -22.172 -9.656 1 98.81 178 ARG A O 1
ATOM 1312 N N . ILE A 1 179 ? -5.543 -20.391 -10.945 1 98.31 179 ILE A N 1
ATOM 1313 C CA . ILE A 1 179 ? -6.148 -20.984 -12.133 1 98.31 179 ILE A CA 1
ATOM 1314 C C . ILE A 1 179 ? -5.379 -22.25 -12.539 1 98.31 179 ILE A C 1
ATOM 1316 O O . ILE A 1 179 ? -5.957 -23.328 -12.633 1 98.31 179 ILE A O 1
ATOM 1320 N N . PRO A 1 180 ? -4.102 -22.125 -12.688 1 98.5 180 PRO A N 1
ATOM 1321 C CA . PRO A 1 180 ? -3.412 -23.359 -13.062 1 98.5 180 PRO A CA 1
ATOM 1322 C C . PRO A 1 180 ? -3.441 -24.406 -11.953 1 98.5 180 PRO A C 1
ATOM 1324 O O . PRO A 1 180 ? -3.451 -25.609 -12.227 1 98.5 180 PRO A O 1
ATOM 1327 N N . SER A 1 181 ? -3.457 -23.984 -10.719 1 98.5 181 SER A N 1
ATOM 1328 C CA . SER A 1 181 ? -3.592 -24.953 -9.633 1 98.5 181 SER A CA 1
ATOM 1329 C C . SER A 1 181 ? -4.895 -25.734 -9.75 1 98.5 181 SER A C 1
ATOM 1331 O O . SER A 1 181 ? -4.902 -26.969 -9.617 1 98.5 181 SER A O 1
ATOM 1333 N N . SER A 1 182 ? -5.961 -25.047 -9.984 1 98 182 SER A N 1
ATOM 1334 C CA . SER A 1 182 ? -7.262 -25.703 -10.148 1 98 182 SER A CA 1
ATOM 1335 C C . SER A 1 182 ? -7.25 -26.672 -11.312 1 98 182 SER A C 1
ATOM 1337 O O . SER A 1 182 ? -7.801 -27.781 -11.219 1 98 182 SER A O 1
ATOM 1339 N N . ASN A 1 183 ? -6.582 -26.297 -12.383 1 97.69 183 ASN A N 1
ATOM 1340 C CA . ASN A 1 183 ? -6.609 -27.062 -13.625 1 97.69 183 ASN A CA 1
ATOM 1341 C C . ASN A 1 183 ? -5.688 -28.281 -13.547 1 97.69 183 ASN A C 1
ATOM 1343 O O . ASN A 1 183 ? -5.754 -29.172 -14.398 1 97.69 183 ASN A O 1
ATOM 1347 N N . THR A 1 184 ? -4.84 -28.328 -12.516 1 97.94 184 THR A N 1
ATOM 1348 C CA . THR A 1 184 ? -3.861 -29.422 -12.5 1 97.94 184 THR A CA 1
ATOM 1349 C C . THR A 1 184 ? -3.934 -30.188 -11.18 1 97.94 184 THR A C 1
ATOM 1351 O O . THR A 1 184 ? -3.082 -31.031 -10.906 1 97.94 184 THR A O 1
ATOM 1354 N N . GLY A 1 185 ? -4.863 -29.844 -10.344 1 97.44 185 GLY A N 1
ATOM 1355 C CA . GLY A 1 185 ? -5.027 -30.547 -9.086 1 97.44 185 GLY A CA 1
ATOM 1356 C C . GLY A 1 185 ? -3.912 -30.281 -8.094 1 97.44 185 GLY A C 1
ATOM 1357 O O . GLY A 1 185 ? -3.51 -31.172 -7.344 1 97.44 185 GLY A O 1
ATOM 1358 N N . THR A 1 186 ? -3.342 -29.141 -8.156 1 98.31 186 THR A N 1
ATOM 1359 C CA . THR A 1 186 ? -2.322 -28.688 -7.215 1 98.31 186 THR A CA 1
ATOM 1360 C C . THR A 1 186 ? -2.863 -27.578 -6.316 1 98.31 186 THR A C 1
ATOM 1362 O O . THR A 1 186 ? -3.965 -27.078 -6.539 1 98.31 186 THR A O 1
ATOM 1365 N N . PHE A 1 187 ? -2.168 -27.312 -5.242 1 98.81 187 PHE A N 1
ATOM 1366 C CA . PHE A 1 187 ? -2.559 -26.266 -4.316 1 98.81 187 PHE A CA 1
ATOM 1367 C C . PHE A 1 187 ? -1.872 -24.953 -4.676 1 98.81 187 PHE A C 1
ATOM 1369 O O . PHE A 1 187 ? -0.677 -24.922 -4.977 1 98.81 187 PHE A O 1
ATOM 1376 N N . GLY A 1 188 ? -2.611 -23.859 -4.738 1 98.88 188 GLY A N 1
ATOM 1377 C CA . GLY A 1 188 ? -2.037 -22.562 -5.047 1 98.88 188 GLY A CA 1
ATOM 1378 C C . GLY A 1 188 ? -2.598 -21.438 -4.188 1 98.88 188 GLY A C 1
ATOM 1379 O O . GLY A 1 188 ? -3.814 -21.266 -4.109 1 98.88 188 GLY A O 1
ATOM 1380 N N . LEU A 1 189 ? -1.732 -20.609 -3.582 1 98.94 189 LEU A N 1
ATOM 1381 C CA . LEU A 1 189 ? -2.119 -19.5 -2.721 1 98.94 189 LEU A CA 1
ATOM 1382 C C . LEU A 1 189 ? -1.671 -18.172 -3.314 1 98.94 189 LEU A C 1
ATOM 1384 O O . LEU A 1 189 ? -0.498 -18 -3.658 1 98.94 189 LEU A O 1
ATOM 1388 N N . LYS A 1 190 ? -2.582 -17.328 -3.564 1 98.88 190 LYS A N 1
ATOM 1389 C CA . LYS A 1 190 ? -2.309 -15.906 -3.738 1 98.88 190 LYS A CA 1
ATOM 1390 C C . LYS A 1 190 ? -2.303 -15.18 -2.396 1 98.88 190 LYS A C 1
ATOM 1392 O O . LYS A 1 190 ? -3.363 -14.891 -1.839 1 98.88 190 LYS A O 1
ATOM 1397 N N . PRO A 1 191 ? -1.146 -14.852 -1.873 1 98.75 191 PRO A N 1
ATOM 1398 C CA . PRO A 1 191 ? -1.115 -14.234 -0.546 1 98.75 191 PRO A CA 1
ATOM 1399 C C . PRO A 1 191 ? -1.632 -12.797 -0.553 1 98.75 191 PRO A C 1
ATOM 1401 O O . PRO A 1 191 ? -1.985 -12.273 -1.61 1 98.75 191 PRO A O 1
ATOM 1404 N N . THR A 1 192 ? -1.781 -12.312 0.612 1 98.38 192 THR A N 1
ATOM 1405 C CA . THR A 1 192 ? -2.135 -10.922 0.849 1 98.38 192 THR A CA 1
ATOM 1406 C C . THR A 1 192 ? -1.215 -9.984 0.065 1 98.38 192 THR A C 1
ATOM 1408 O O . THR A 1 192 ? -0.007 -10.219 -0.014 1 98.38 192 THR A O 1
ATOM 1411 N N . ARG A 1 193 ? -1.854 -8.906 -0.519 1 97.38 193 ARG A N 1
ATOM 1412 C CA . ARG A 1 193 ? -1.087 -7.855 -1.182 1 97.38 193 ARG A CA 1
ATOM 1413 C C . ARG A 1 193 ? 0.058 -7.371 -0.297 1 97.38 193 ARG A C 1
ATOM 1415 O O . ARG A 1 193 ? -0.151 -7.039 0.872 1 97.38 193 ARG A O 1
ATOM 1422 N N . GLY A 1 194 ? 1.233 -7.391 -0.832 1 96 194 GLY A N 1
ATOM 1423 C CA . GLY A 1 194 ? 2.385 -6.852 -0.126 1 96 194 GLY A CA 1
ATOM 1424 C C . GLY A 1 194 ? 3.037 -7.855 0.806 1 96 194 GLY A C 1
ATOM 1425 O O . GLY A 1 194 ? 4.012 -7.535 1.488 1 96 194 GLY A O 1
ATOM 1426 N N . ARG A 1 195 ? 2.541 -9.102 0.864 1 97.62 195 ARG A N 1
ATOM 1427 C CA . ARG A 1 195 ? 3.053 -10.102 1.796 1 97.62 195 ARG A CA 1
ATOM 1428 C C . ARG A 1 195 ? 4.48 -10.508 1.436 1 97.62 195 ARG A C 1
ATOM 1430 O O . ARG A 1 195 ? 5.328 -10.648 2.316 1 97.62 195 ARG A O 1
ATOM 1437 N N . ASN A 1 196 ? 4.75 -10.773 0.173 1 97.38 196 ASN A N 1
ATOM 1438 C CA . ASN A 1 196 ? 6.09 -11.047 -0.336 1 97.38 196 ASN A CA 1
ATOM 1439 C C . ASN A 1 196 ? 6.668 -9.836 -1.07 1 97.38 196 ASN A C 1
ATOM 1441 O O . ASN A 1 196 ? 5.934 -9.102 -1.731 1 97.38 196 ASN A O 1
ATOM 1445 N N . PRO A 1 197 ? 7.926 -9.609 -1.005 1 95.38 197 PRO A N 1
ATOM 1446 C CA . PRO A 1 197 ? 8.539 -8.422 -1.606 1 95.38 197 PRO A CA 1
ATOM 1447 C C . PRO A 1 197 ? 8.695 -8.547 -3.121 1 95.38 197 PRO A C 1
ATOM 1449 O O . PRO A 1 197 ? 8.727 -9.656 -3.654 1 95.38 197 PRO A O 1
ATOM 1452 N N . PHE A 1 198 ? 8.82 -7.402 -3.754 1 95.75 198 PHE A N 1
ATOM 1453 C CA . PHE A 1 198 ? 9.07 -7.301 -5.188 1 95.75 198 PHE A CA 1
ATOM 1454 C C . PHE A 1 198 ? 10.469 -6.75 -5.453 1 95.75 198 PHE A C 1
ATOM 1456 O O . PHE A 1 198 ? 10.836 -6.516 -6.605 1 95.75 198 PHE A O 1
ATOM 1463 N N . GLY A 1 199 ? 11.195 -6.52 -4.391 1 94.88 199 GLY A N 1
ATOM 1464 C CA . GLY A 1 199 ? 12.523 -5.953 -4.535 1 94.88 199 GLY A CA 1
ATOM 1465 C C . GLY A 1 199 ? 13.492 -6.875 -5.254 1 94.88 199 GLY A C 1
ATOM 1466 O O . GLY A 1 199 ? 13.148 -8.023 -5.559 1 94.88 199 GLY A O 1
ATOM 1467 N N . PRO A 1 200 ? 14.578 -6.316 -5.629 1 93.94 200 PRO A N 1
ATOM 1468 C CA . PRO A 1 200 ? 15.055 -5.051 -5.059 1 93.94 200 PRO A CA 1
ATOM 1469 C C . PRO A 1 200 ? 14.68 -3.842 -5.914 1 93.94 200 PRO A C 1
ATOM 1471 O O . PRO A 1 200 ? 14.93 -2.701 -5.52 1 93.94 200 PRO A O 1
ATOM 1474 N N . ASP A 1 201 ? 14.047 -4.023 -7.035 1 90.06 201 ASP A N 1
ATOM 1475 C CA . ASP A 1 201 ? 13.93 -2.914 -7.973 1 90.06 201 ASP A CA 1
ATOM 1476 C C . ASP A 1 201 ? 12.5 -2.367 -7.996 1 90.06 201 ASP A C 1
ATOM 1478 O O . ASP A 1 201 ? 12.289 -1.18 -8.242 1 90.06 201 ASP A O 1
ATOM 1482 N N . LEU A 1 202 ? 11.586 -3.211 -7.723 1 92.5 202 LEU A N 1
ATOM 1483 C CA . LEU A 1 202 ? 10.195 -2.816 -7.883 1 92.5 202 LEU A CA 1
ATOM 1484 C C . LEU A 1 202 ? 9.5 -2.709 -6.527 1 92.5 202 LEU A C 1
ATOM 1486 O O . LEU A 1 202 ? 9.922 -3.352 -5.562 1 92.5 202 LEU A O 1
ATOM 1490 N N . GLY A 1 203 ? 8.5 -1.868 -6.543 1 93.62 203 GLY A N 1
ATOM 1491 C CA . GLY A 1 203 ? 7.703 -1.739 -5.332 1 93.62 203 GLY A CA 1
ATOM 1492 C C . GLY A 1 203 ? 6.465 -2.619 -5.336 1 93.62 203 GLY A C 1
ATOM 1493 O O . GLY A 1 203 ? 6.078 -3.162 -4.301 1 93.62 203 GLY A O 1
ATOM 1494 N N . GLU A 1 204 ? 5.852 -2.699 -6.402 1 93.62 204 GLU A N 1
ATOM 1495 C CA . GLU A 1 204 ? 4.668 -3.533 -6.602 1 93.62 204 GLU A CA 1
ATOM 1496 C C . GLU A 1 204 ? 4.457 -3.846 -8.078 1 93.62 204 GLU A C 1
ATOM 1498 O O . GLU A 1 204 ? 5.117 -3.266 -8.945 1 93.62 204 GLU A O 1
ATOM 1503 N N . GLY A 1 205 ? 3.623 -4.777 -8.305 1 94 205 GLY A N 1
ATOM 1504 C CA . GLY A 1 205 ? 3.244 -5.117 -9.664 1 94 205 GLY A CA 1
ATOM 1505 C C . GLY A 1 205 ? 1.805 -4.762 -9.992 1 94 205 GLY A C 1
ATOM 1506 O O . GLY A 1 205 ? 0.893 -5.086 -9.227 1 94 205 GLY A O 1
ATOM 1507 N N . TRP A 1 206 ? 1.61 -4.078 -11.203 1 95.94 206 TRP A N 1
ATOM 1508 C CA . TRP A 1 206 ? 0.294 -3.709 -11.711 1 95.94 206 TRP A CA 1
ATOM 1509 C C . TRP A 1 206 ? -0.524 -2.994 -10.641 1 95.94 206 TRP A C 1
ATOM 1511 O O . TRP A 1 206 ? -1.651 -3.395 -10.344 1 95.94 206 TRP A O 1
ATOM 1521 N N . ASN A 1 207 ? 0.009 -1.975 -10.031 1 96.5 207 ASN A N 1
ATOM 1522 C CA . ASN A 1 207 ? -0.644 -1.158 -9.008 1 96.5 207 ASN A CA 1
ATOM 1523 C C . ASN A 1 207 ? -1.202 -2.016 -7.879 1 96.5 207 ASN A C 1
ATOM 1525 O O . ASN A 1 207 ? -2.338 -1.813 -7.441 1 96.5 207 ASN A O 1
ATOM 1529 N N . GLY A 1 208 ? -0.459 -3.107 -7.512 1 96 208 GLY A N 1
ATOM 1530 C CA . GLY A 1 208 ? -0.807 -3.879 -6.332 1 96 208 GLY A CA 1
ATOM 1531 C C . GLY A 1 208 ? -1.556 -5.16 -6.652 1 96 208 GLY A C 1
ATOM 1532 O O . GLY A 1 208 ? -1.862 -5.945 -5.754 1 96 208 GLY A O 1
ATOM 1533 N N . LEU A 1 209 ? -1.764 -5.469 -7.898 1 97.56 209 LEU A N 1
ATOM 1534 C CA . LEU A 1 209 ? -2.52 -6.664 -8.266 1 97.56 209 LEU A CA 1
ATOM 1535 C C . LEU A 1 209 ? -1.653 -7.914 -8.141 1 97.56 209 LEU A C 1
ATOM 1537 O O . LEU A 1 209 ? -2.154 -8.992 -7.82 1 97.56 209 LEU A O 1
ATOM 1541 N N . SER A 1 210 ? -0.398 -7.766 -8.375 1 97.62 210 SER A N 1
ATOM 1542 C CA . SER A 1 210 ? 0.471 -8.93 -8.539 1 97.62 210 SER A CA 1
ATOM 1543 C C . SER A 1 210 ? 1.109 -9.336 -7.215 1 97.62 210 SER A C 1
ATOM 1545 O O . SER A 1 210 ? 1.404 -8.484 -6.375 1 97.62 210 SER A O 1
ATOM 1547 N N . VAL A 1 211 ? 1.327 -10.609 -7.066 1 98 211 VAL A N 1
ATOM 1548 C CA . VAL A 1 211 ? 2.02 -11.148 -5.898 1 98 211 VAL A CA 1
ATOM 1549 C C . VAL A 1 211 ? 2.943 -12.281 -6.328 1 98 211 VAL A C 1
ATOM 1551 O O . VAL A 1 211 ? 2.758 -12.875 -7.395 1 98 211 VAL A O 1
ATOM 1554 N N . HIS A 1 212 ? 3.977 -12.547 -5.5 1 98.12 212 HIS A N 1
ATOM 1555 C CA . HIS A 1 212 ? 4.816 -13.734 -5.598 1 98.12 212 HIS A CA 1
ATOM 1556 C C . HIS A 1 212 ? 4.387 -14.797 -4.59 1 98.12 212 HIS A C 1
ATOM 1558 O O . HIS A 1 212 ? 4.031 -14.477 -3.455 1 98.12 212 HIS A O 1
ATOM 1564 N N . HIS A 1 213 ? 4.383 -16.016 -5.039 1 98.75 213 HIS A N 1
ATOM 1565 C CA . HIS A 1 213 ? 4.355 -17.141 -4.113 1 98.75 213 HIS A CA 1
ATOM 1566 C C . HIS A 1 213 ? 4.629 -18.453 -4.832 1 98.75 213 HIS A C 1
ATOM 1568 O O . HIS A 1 213 ? 5.629 -18.578 -5.543 1 98.75 213 HIS A O 1
ATOM 1574 N N . ALA A 1 214 ? 3.682 -19.438 -4.676 1 98.88 214 ALA A N 1
ATOM 1575 C CA . ALA A 1 214 ? 4.078 -20.734 -5.195 1 98.88 214 ALA A CA 1
ATOM 1576 C C . ALA A 1 214 ? 2.859 -21.609 -5.488 1 98.88 214 ALA A C 1
ATOM 1578 O O . ALA A 1 214 ? 1.742 -21.281 -5.082 1 98.88 214 ALA A O 1
ATOM 1579 N N . ILE A 1 215 ? 3.061 -22.562 -6.25 1 98.94 215 ILE A N 1
ATOM 1580 C CA . ILE A 1 215 ? 2.182 -23.703 -6.449 1 98.94 215 ILE A CA 1
ATOM 1581 C C . ILE A 1 215 ? 2.822 -24.953 -5.852 1 98.94 215 ILE A C 1
ATOM 1583 O O . ILE A 1 215 ? 4.012 -25.219 -6.062 1 98.94 215 ILE A O 1
ATOM 1587 N N . THR A 1 216 ? 2.029 -25.75 -5.066 1 98.88 216 THR A N 1
ATOM 1588 C CA . THR A 1 216 ? 2.615 -26.844 -4.301 1 98.88 216 THR A CA 1
ATOM 1589 C C . THR A 1 216 ? 1.725 -28.078 -4.359 1 98.88 216 THR A C 1
ATOM 1591 O O . THR A 1 216 ? 0.566 -28 -4.77 1 98.88 216 THR A O 1
ATOM 1594 N N . ARG A 1 217 ? 2.311 -29.156 -3.912 1 97.75 217 ARG A N 1
ATOM 1595 C CA . ARG A 1 217 ? 1.563 -30.406 -3.803 1 97.75 217 ARG A CA 1
ATOM 1596 C C . ARG A 1 217 ? 0.699 -30.422 -2.545 1 97.75 217 ARG A C 1
ATOM 1598 O O . ARG A 1 217 ? -0.384 -31 -2.537 1 97.75 217 ARG A O 1
ATOM 1605 N N . SER A 1 218 ? 1.215 -29.859 -1.511 1 98.62 218 SER A N 1
ATOM 1606 C CA . SER A 1 218 ? 0.539 -29.891 -0.218 1 98.62 218 SER A CA 1
ATOM 1607 C C . SER A 1 218 ? 0.368 -28.484 0.346 1 98.62 218 SER A C 1
ATOM 1609 O O . SER A 1 218 ? 1.086 -27.562 -0.047 1 98.62 218 SER A O 1
ATOM 1611 N N . VAL A 1 219 ? -0.606 -28.391 1.252 1 98.88 219 VAL A N 1
ATOM 1612 C CA . VAL A 1 219 ? -0.837 -27.109 1.924 1 98.88 219 VAL A CA 1
ATOM 1613 C C . VAL A 1 219 ? 0.375 -26.75 2.781 1 98.88 219 VAL A C 1
ATOM 1615 O O . VAL A 1 219 ? 0.795 -25.594 2.816 1 98.88 219 VAL A O 1
ATOM 1618 N N . ARG A 1 220 ? 0.977 -27.719 3.459 1 98.75 220 ARG A N 1
ATOM 1619 C CA . ARG A 1 220 ? 2.092 -27.422 4.355 1 98.75 220 ARG A CA 1
ATOM 1620 C C . ARG A 1 220 ? 3.314 -26.953 3.57 1 98.75 220 ARG A C 1
ATOM 1622 O O . ARG A 1 220 ? 4.098 -26.141 4.062 1 98.75 220 ARG A O 1
ATOM 1629 N N . ASP A 1 221 ? 3.545 -27.438 2.322 1 98.88 221 ASP A N 1
ATOM 1630 C CA . ASP A 1 221 ? 4.609 -26.891 1.483 1 98.88 221 ASP A CA 1
ATOM 1631 C C . ASP A 1 221 ? 4.41 -25.391 1.243 1 98.88 221 ASP A C 1
ATOM 1633 O O . ASP A 1 221 ? 5.367 -24.625 1.3 1 98.88 221 ASP A O 1
ATOM 1637 N N . SER A 1 222 ? 3.17 -25.016 0.911 1 98.94 222 SER A N 1
ATOM 1638 C CA . SER A 1 222 ? 2.846 -23.609 0.693 1 98.94 222 SER A CA 1
ATOM 1639 C C . SER A 1 222 ? 3.109 -22.781 1.946 1 98.94 222 SER A C 1
ATOM 1641 O O . SER A 1 222 ? 3.652 -21.672 1.863 1 98.94 222 SER A O 1
ATOM 1643 N N . ALA A 1 223 ? 2.707 -23.297 3.062 1 98.88 223 ALA A N 1
ATOM 1644 C CA . ALA A 1 223 ? 2.947 -22.625 4.34 1 98.88 223 ALA A CA 1
ATOM 1645 C C . ALA A 1 223 ? 4.441 -22.453 4.594 1 98.88 223 ALA A C 1
ATOM 1647 O O . ALA A 1 223 ? 4.887 -21.359 4.973 1 98.88 223 ALA A O 1
ATOM 1648 N N . ALA A 1 224 ? 5.223 -23.484 4.387 1 98.88 224 ALA A N 1
ATOM 1649 C CA . ALA A 1 224 ? 6.664 -23.438 4.617 1 98.88 224 ALA A CA 1
ATOM 1650 C C . ALA A 1 224 ? 7.336 -22.438 3.693 1 98.88 224 ALA A C 1
ATOM 1652 O O . ALA A 1 224 ? 8.25 -21.719 4.109 1 98.88 224 ALA A O 1
ATOM 1653 N N . LEU A 1 225 ? 6.922 -22.422 2.488 1 98.94 225 LEU A N 1
ATOM 1654 C CA . LEU A 1 225 ? 7.48 -21.469 1.536 1 98.94 225 LEU A CA 1
ATOM 1655 C C . LEU A 1 225 ? 7.125 -20.031 1.93 1 98.94 225 LEU A C 1
ATOM 1657 O O . LEU A 1 225 ? 7.945 -19.125 1.782 1 98.94 225 LEU A O 1
ATOM 1661 N N . LEU A 1 226 ? 5.855 -19.828 2.332 1 98.88 226 LEU A N 1
ATOM 1662 C CA . LEU A 1 226 ? 5.469 -18.484 2.766 1 98.88 226 LEU A CA 1
ATOM 1663 C C . LEU A 1 226 ? 6.273 -18.062 3.986 1 98.88 226 LEU A C 1
ATOM 1665 O O . LEU A 1 226 ? 6.684 -16.906 4.09 1 98.88 226 LEU A O 1
ATOM 1669 N N . ASP A 1 227 ? 6.551 -18.984 4.938 1 98.75 227 ASP A N 1
ATOM 1670 C CA . ASP A 1 227 ? 7.426 -18.703 6.07 1 98.75 227 ASP A CA 1
ATOM 1671 C C . ASP A 1 227 ? 8.812 -18.266 5.602 1 98.75 227 ASP A C 1
ATOM 1673 O O . ASP A 1 227 ? 9.43 -17.391 6.211 1 98.75 227 ASP A O 1
ATOM 1677 N N . ALA A 1 228 ? 9.273 -18.844 4.562 1 98.38 228 ALA A N 1
ATOM 1678 C CA . ALA A 1 228 ? 10.625 -18.594 4.074 1 98.38 228 ALA A CA 1
ATOM 1679 C C . ALA A 1 228 ? 10.719 -17.25 3.359 1 98.38 228 ALA A C 1
ATOM 1681 O O . ALA A 1 228 ? 11.789 -16.641 3.309 1 98.38 228 ALA A O 1
ATOM 1682 N N . THR A 1 229 ? 9.547 -16.766 2.84 1 98.19 229 THR A N 1
ATOM 1683 C CA . THR A 1 229 ? 9.688 -15.68 1.879 1 98.19 229 THR A CA 1
ATOM 1684 C C . THR A 1 229 ? 8.992 -14.422 2.381 1 98.19 229 THR A C 1
ATOM 1686 O O . THR A 1 229 ? 9.344 -13.305 1.986 1 98.19 229 THR A O 1
ATOM 1689 N N . HIS A 1 230 ? 8 -14.562 3.23 1 97.69 230 HIS A N 1
ATOM 1690 C CA . HIS A 1 230 ? 7.184 -13.398 3.541 1 97.69 230 HIS A CA 1
ATOM 1691 C C . HIS A 1 230 ? 7.961 -12.391 4.379 1 97.69 230 HIS A C 1
ATOM 1693 O O . HIS A 1 230 ? 8.969 -12.734 4.996 1 97.69 230 HIS A O 1
ATOM 1699 N N . GLY A 1 231 ? 7.488 -11.148 4.379 1 94.44 231 GLY A N 1
ATOM 1700 C CA . GLY A 1 231 ? 8.031 -10.086 5.203 1 94.44 231 GLY A CA 1
ATOM 1701 C C . GLY A 1 231 ? 8.617 -8.945 4.387 1 94.44 231 GLY A C 1
ATOM 1702 O O . GLY A 1 231 ? 9.039 -9.141 3.246 1 94.44 231 GLY A O 1
ATOM 1703 N N . PRO A 1 232 ? 8.609 -7.863 4.969 1 92.62 232 PRO A N 1
ATOM 1704 C CA . PRO A 1 232 ? 9.078 -6.68 4.242 1 92.62 232 PRO A CA 1
ATOM 1705 C C . PRO A 1 232 ? 10.594 -6.684 4.023 1 92.62 232 PRO A C 1
ATOM 1707 O O . PRO A 1 232 ? 11.312 -7.457 4.66 1 92.62 232 PRO A O 1
ATOM 1710 N N . GLU A 1 233 ? 11.031 -5.969 3.068 1 94.19 233 GLU A N 1
ATOM 1711 C CA . GLU A 1 233 ? 12.422 -5.574 2.893 1 94.19 233 GLU A CA 1
ATOM 1712 C C . GLU A 1 233 ? 12.57 -4.055 2.902 1 94.19 233 GLU A C 1
ATOM 1714 O O . GLU A 1 233 ? 11.625 -3.33 2.605 1 94.19 233 GLU A O 1
ATOM 1719 N N . PRO A 1 234 ? 13.742 -3.557 3.26 1 93.56 234 PRO A N 1
ATOM 1720 C CA . PRO A 1 234 ? 13.945 -2.105 3.289 1 93.56 234 PRO A CA 1
ATOM 1721 C C . PRO A 1 234 ? 13.602 -1.437 1.961 1 93.56 234 PRO A C 1
ATOM 1723 O O . PRO A 1 234 ? 14.086 -1.856 0.908 1 93.56 234 PRO A O 1
ATOM 1726 N N . GLY A 1 235 ? 12.719 -0.474 2.127 1 94.62 235 GLY A N 1
ATOM 1727 C CA . GLY A 1 235 ? 12.391 0.298 0.941 1 94.62 235 GLY A CA 1
ATOM 1728 C C . GLY A 1 235 ? 11.078 -0.123 0.303 1 94.62 235 GLY A C 1
ATOM 1729 O O . GLY A 1 235 ? 10.664 0.445 -0.709 1 94.62 235 GLY A O 1
ATOM 1730 N N . ASP A 1 236 ? 10.414 -1.152 0.875 1 96.19 236 ASP A N 1
ATOM 1731 C CA . ASP A 1 236 ? 9.062 -1.444 0.413 1 96.19 236 ASP A CA 1
ATOM 1732 C C . ASP A 1 236 ? 8.164 -0.215 0.53 1 96.19 236 ASP A C 1
ATOM 1734 O O . ASP A 1 236 ? 8.203 0.496 1.536 1 96.19 236 ASP A O 1
ATOM 1738 N N . PRO A 1 237 ? 7.371 0.029 -0.488 1 95.75 237 PRO A N 1
ATOM 1739 C CA . PRO A 1 237 ? 6.535 1.23 -0.424 1 95.75 237 PRO A CA 1
ATOM 1740 C C . PRO A 1 237 ? 5.375 1.09 0.556 1 95.75 237 PRO A C 1
ATOM 1742 O O . PRO A 1 237 ? 4.836 2.094 1.029 1 95.75 237 PRO A O 1
ATOM 1745 N N . TYR A 1 238 ? 4.863 -0.129 0.738 1 94.12 238 TYR A N 1
ATOM 1746 C CA . TYR A 1 238 ? 3.793 -0.476 1.668 1 94.12 238 TYR A CA 1
ATOM 1747 C C . TYR A 1 238 ? 4.164 -1.704 2.49 1 94.12 238 TYR A C 1
ATOM 1749 O O . TYR A 1 238 ? 5.152 -2.379 2.199 1 94.12 238 TYR A O 1
ATOM 1757 N N . ALA A 1 239 ? 3.439 -1.872 3.541 1 93.25 239 ALA A N 1
ATOM 1758 C CA . ALA A 1 239 ? 3.529 -3.133 4.273 1 93.25 239 ALA A CA 1
ATOM 1759 C C . ALA A 1 239 ? 2.25 -3.951 4.117 1 93.25 239 ALA A C 1
ATOM 1761 O O . ALA A 1 239 ? 1.229 -3.434 3.658 1 93.25 239 ALA A O 1
ATOM 1762 N N . ALA A 1 240 ? 2.352 -5.219 4.355 1 95.25 240 ALA A N 1
ATOM 1763 C CA . ALA A 1 240 ? 1.183 -6.055 4.621 1 95.25 240 ALA A CA 1
ATOM 1764 C C . ALA A 1 240 ? 0.908 -6.156 6.117 1 95.25 240 ALA A C 1
ATOM 1766 O O . ALA A 1 240 ? 1.792 -5.895 6.938 1 95.25 240 ALA A O 1
ATOM 1767 N N . PRO A 1 241 ? -0.373 -6.43 6.438 1 94.38 241 PRO A N 1
ATOM 1768 C CA . PRO A 1 241 ? -0.607 -6.668 7.863 1 94.38 241 PRO A CA 1
ATOM 1769 C C . PRO A 1 241 ? 0.376 -7.672 8.461 1 94.38 241 PRO A C 1
ATOM 1771 O O . PRO A 1 241 ? 0.635 -8.719 7.863 1 94.38 241 PRO A O 1
ATOM 1774 N N . ARG A 1 242 ? 0.901 -7.398 9.57 1 91.44 242 ARG A N 1
ATOM 1775 C CA . ARG A 1 242 ? 1.977 -8.172 10.18 1 91.44 242 ARG A CA 1
ATOM 1776 C C . ARG A 1 242 ? 1.479 -9.547 10.625 1 91.44 242 ARG A C 1
ATOM 1778 O O . ARG A 1 242 ? 0.342 -9.68 11.086 1 91.44 242 ARG A O 1
ATOM 1785 N N . PHE A 1 243 ? 2.293 -10.469 10.445 1 94.12 243 PHE A N 1
ATOM 1786 C CA . PHE A 1 243 ? 2.094 -11.812 10.961 1 94.12 243 PHE A CA 1
ATOM 1787 C C . PHE A 1 243 ? 3.295 -12.266 11.781 1 94.12 243 PHE A C 1
ATOM 1789 O O . PHE A 1 243 ? 4.41 -12.344 11.266 1 94.12 243 PHE A O 1
ATOM 1796 N N . ASP A 1 244 ? 3.174 -12.547 13.086 1 90 244 ASP A N 1
ATOM 1797 C CA . ASP A 1 244 ? 4.27 -12.859 14 1 90 244 ASP A CA 1
ATOM 1798 C C . ASP A 1 244 ? 4.406 -14.367 14.195 1 90 244 ASP A C 1
ATOM 1800 O O . ASP A 1 244 ? 5.332 -14.828 14.875 1 90 244 ASP A O 1
ATOM 1804 N N . GLY A 1 245 ? 3.666 -15.156 13.578 1 93.5 245 GLY A N 1
ATOM 1805 C CA . GLY A 1 245 ? 3.752 -16.594 13.773 1 93.5 245 GLY A CA 1
ATOM 1806 C C . GLY A 1 245 ? 4.406 -17.312 12.617 1 93.5 245 GLY A C 1
ATOM 1807 O O . GLY A 1 245 ? 5.145 -16.719 11.836 1 93.5 245 GLY A O 1
ATOM 1808 N N . ARG A 1 246 ? 4.414 -18.594 12.742 1 97.19 246 ARG A N 1
ATOM 1809 C CA . ARG A 1 246 ? 4.844 -19.5 11.68 1 97.19 246 ARG A CA 1
ATOM 1810 C C . ARG A 1 246 ? 3.648 -20.172 11.008 1 97.19 246 ARG A C 1
ATOM 1812 O O . ARG A 1 246 ? 2.844 -20.828 11.68 1 97.19 246 ARG A O 1
ATOM 1819 N N . TYR A 1 247 ? 3.475 -19.953 9.664 1 98.62 247 TYR A N 1
ATOM 1820 C CA . TYR A 1 247 ? 2.346 -20.516 8.938 1 98.62 247 TYR A CA 1
ATOM 1821 C C . TYR A 1 247 ? 2.328 -22.031 9.047 1 98.62 247 TYR A C 1
ATOM 1823 O O . TYR A 1 247 ? 1.261 -22.656 9.133 1 98.62 247 TYR A O 1
ATOM 1831 N N . LEU A 1 248 ? 3.508 -22.641 9.031 1 98.25 248 LEU A N 1
ATOM 1832 C CA . LEU A 1 248 ? 3.607 -24.094 9.133 1 98.25 248 LEU A CA 1
ATOM 1833 C C . LEU A 1 248 ? 2.982 -24.609 10.422 1 98.25 248 LEU A C 1
ATOM 1835 O O . LEU A 1 248 ? 2.402 -25.688 10.461 1 98.25 248 LEU A O 1
ATOM 1839 N N . ASP A 1 249 ? 3.102 -23.844 11.539 1 97.88 249 ASP A N 1
ATOM 1840 C CA . ASP A 1 249 ? 2.486 -24.203 12.812 1 97.88 249 ASP A CA 1
ATOM 1841 C C . ASP A 1 249 ? 0.963 -24.141 12.727 1 97.88 249 ASP A C 1
ATOM 1843 O O . ASP A 1 249 ? 0.266 -24.953 13.344 1 97.88 249 ASP A O 1
ATOM 1847 N N . LEU A 1 250 ? 0.454 -23.234 11.945 1 97.44 250 LEU A N 1
ATOM 1848 C CA . LEU A 1 250 ? -0.985 -23.031 11.828 1 97.44 250 LEU A CA 1
ATOM 1849 C C . LEU A 1 250 ? -1.64 -24.203 11.109 1 97.44 250 LEU A C 1
ATOM 1851 O O . LEU A 1 250 ? -2.752 -24.609 11.461 1 97.44 250 LEU A O 1
ATOM 1855 N N . VAL A 1 251 ? -0.96 -24.719 10.117 1 97.75 251 VAL A N 1
ATOM 1856 C CA . VAL A 1 251 ? -1.602 -25.734 9.281 1 97.75 251 VAL A CA 1
ATOM 1857 C C . VAL A 1 251 ? -1.604 -27.078 10.008 1 97.75 251 VAL A C 1
ATOM 1859 O O . VAL A 1 251 ? -2.223 -28.031 9.547 1 97.75 251 VAL A O 1
ATOM 1862 N N . GLU A 1 252 ? -0.951 -27.188 11.195 1 96 252 GLU A N 1
ATOM 1863 C CA . GLU A 1 252 ? -0.92 -28.406 11.984 1 96 252 GLU A CA 1
ATOM 1864 C C . GLU A 1 252 ? -2.135 -28.5 12.906 1 96 252 GLU A C 1
ATOM 1866 O O . GLU A 1 252 ? -2.395 -29.562 13.492 1 96 252 GLU A O 1
ATOM 1871 N N . ARG A 1 253 ? -2.883 -27.422 12.969 1 95 253 ARG A N 1
ATOM 1872 C CA . ARG A 1 253 ? -4.043 -27.391 13.852 1 95 253 ARG A CA 1
ATOM 1873 C C . ARG A 1 253 ? -5.301 -27 13.094 1 95 253 ARG A C 1
ATOM 1875 O O . ARG A 1 253 ? -5.246 -26.172 12.18 1 95 253 ARG A O 1
ATOM 1882 N N . ASP A 1 254 ? -6.406 -27.594 13.57 1 96.81 254 ASP A N 1
ATOM 1883 C CA . ASP A 1 254 ? -7.676 -27.188 12.977 1 96.81 254 ASP A CA 1
ATOM 1884 C C . ASP A 1 254 ? -8.125 -25.828 13.492 1 96.81 254 ASP A C 1
ATOM 1886 O O . ASP A 1 254 ? -7.863 -25.484 14.641 1 96.81 254 ASP A O 1
ATOM 1890 N N . PRO A 1 255 ? -8.742 -25.078 12.633 1 97.62 255 PRO A N 1
ATOM 1891 C CA . PRO A 1 255 ? -9.289 -23.828 13.125 1 97.62 255 PRO A CA 1
ATOM 1892 C C . PRO A 1 255 ? -10.492 -24.016 14.039 1 97.62 255 PRO A C 1
ATOM 1894 O O . PRO A 1 255 ? -11.156 -25.062 13.977 1 97.62 255 PRO A O 1
ATOM 1897 N N . ALA A 1 256 ? -10.727 -22.984 14.93 1 97.5 256 ALA A N 1
ATOM 1898 C CA . ALA A 1 256 ? -12.023 -22.922 15.594 1 97.5 256 ALA A CA 1
ATOM 1899 C C . ALA A 1 256 ? -13.156 -22.75 14.578 1 97.5 256 ALA A C 1
ATOM 1901 O O . ALA A 1 256 ? -12.906 -22.391 13.43 1 97.5 256 ALA A O 1
ATOM 1902 N N . PRO A 1 257 ? -14.406 -23.125 14.977 1 98.5 257 PRO A N 1
ATOM 1903 C CA . PRO A 1 257 ? -15.516 -22.953 14.039 1 98.5 257 PRO A CA 1
ATOM 1904 C C . PRO A 1 257 ? -15.562 -21.562 13.414 1 98.5 257 PRO A C 1
ATOM 1906 O O . PRO A 1 257 ? -15.438 -20.562 14.125 1 98.5 257 PRO A O 1
ATOM 1909 N N . LEU A 1 258 ? -15.688 -21.547 12.172 1 98.81 258 LEU A N 1
ATOM 1910 C CA . LEU A 1 258 ? -15.703 -20.312 11.406 1 98.81 258 LEU A CA 1
ATOM 1911 C C . LEU A 1 258 ? -17.078 -20.078 10.781 1 98.81 258 LEU A C 1
ATOM 1913 O O . LEU A 1 258 ? -17.844 -21.016 10.594 1 98.81 258 LEU A O 1
ATOM 1917 N N . ARG A 1 259 ? -17.438 -18.812 10.57 1 98.81 259 ARG A N 1
ATOM 1918 C CA . ARG A 1 259 ? -18.531 -18.453 9.688 1 98.81 259 ARG A CA 1
ATOM 1919 C C . ARG A 1 259 ? -18.062 -18.359 8.242 1 98.81 259 ARG A C 1
ATOM 1921 O O . ARG A 1 259 ? -17.312 -17.453 7.887 1 98.81 259 ARG A O 1
ATOM 1928 N N . ILE A 1 260 ? -18.531 -19.25 7.371 1 98.88 260 ILE A N 1
ATOM 1929 C CA . ILE A 1 260 ? -18.031 -19.344 6 1 98.88 260 ILE A CA 1
ATOM 1930 C C . ILE A 1 260 ? -19.172 -19.062 5.02 1 98.88 260 ILE A C 1
ATOM 1932 O O . ILE A 1 260 ? -20.219 -19.703 5.078 1 98.88 260 ILE A O 1
ATOM 1936 N N . ALA A 1 261 ? -18.969 -18.047 4.156 1 98.81 261 ALA A N 1
ATOM 1937 C CA . ALA A 1 261 ? -19.891 -17.812 3.051 1 98.81 261 ALA A CA 1
ATOM 1938 C C . ALA A 1 261 ? -19.484 -18.625 1.821 1 98.81 261 ALA A C 1
ATOM 1940 O O . ALA A 1 261 ? -18.312 -18.938 1.64 1 98.81 261 ALA A O 1
ATOM 1941 N N . PHE A 1 262 ? -20.453 -18.953 1.009 1 98.12 262 PHE A N 1
ATOM 1942 C CA . PHE A 1 262 ? -20.109 -19.578 -0.264 1 98.12 262 PHE A CA 1
ATOM 1943 C C . PHE A 1 262 ? -21.016 -19.078 -1.381 1 98.12 262 PHE A C 1
ATOM 1945 O O . PHE A 1 262 ? -22.125 -18.609 -1.122 1 98.12 262 PHE A O 1
ATOM 1952 N N . GLN A 1 263 ? -20.391 -19.047 -2.543 1 95.44 263 GLN A N 1
ATOM 1953 C CA . GLN A 1 263 ? -21.109 -18.656 -3.754 1 95.44 263 GLN A CA 1
ATOM 1954 C C . GLN A 1 263 ? -20.844 -19.641 -4.891 1 95.44 263 GLN A C 1
ATOM 1956 O O . GLN A 1 263 ? -19.719 -20.109 -5.059 1 95.44 263 GLN A O 1
ATOM 1961 N N . THR A 1 264 ? -21.938 -19.844 -5.75 1 94.81 264 THR A N 1
ATOM 1962 C CA . THR A 1 264 ? -21.797 -20.781 -6.859 1 94.81 264 THR A CA 1
ATOM 1963 C C . THR A 1 264 ? -22.078 -20.094 -8.188 1 94.81 264 THR A C 1
ATOM 1965 O O . THR A 1 264 ? -22.266 -20.766 -9.211 1 94.81 264 THR A O 1
ATOM 1968 N N . VAL A 1 265 ? -22.25 -18.812 -8.164 1 91.62 265 VAL A N 1
ATOM 1969 C CA . VAL A 1 265 ? -22.406 -17.984 -9.359 1 91.62 265 VAL A CA 1
ATOM 1970 C C . VAL A 1 265 ? -21.312 -16.938 -9.406 1 91.62 265 VAL A C 1
ATOM 1972 O O . VAL A 1 265 ? -20.688 -16.625 -8.391 1 91.62 265 VAL A O 1
ATOM 1975 N N . ASP A 1 266 ? -21.078 -16.516 -10.578 1 87.75 266 ASP A N 1
ATOM 1976 C CA . ASP A 1 266 ? -20.062 -15.469 -10.648 1 87.75 266 ASP A CA 1
ATOM 1977 C C . ASP A 1 266 ? -20.547 -14.18 -10.008 1 87.75 266 ASP A C 1
ATOM 1979 O O . ASP A 1 266 ? -21.672 -14.117 -9.5 1 87.75 266 ASP A O 1
ATOM 1983 N N . HIS A 1 267 ? -19.781 -13.195 -9.906 1 82.31 267 HIS A N 1
ATOM 1984 C CA . HIS A 1 267 ? -20.078 -11.992 -9.141 1 82.31 267 HIS A CA 1
ATOM 1985 C C . HIS A 1 267 ? -21.156 -11.164 -9.828 1 82.31 267 HIS A C 1
ATOM 1987 O O . HIS A 1 267 ? -21.734 -10.258 -9.219 1 82.31 267 HIS A O 1
ATOM 1993 N N . GLU A 1 268 ? -21.438 -11.508 -11.07 1 82.12 268 GLU A N 1
ATOM 1994 C CA . GLU A 1 268 ? -22.531 -10.852 -11.781 1 82.12 268 GLU A CA 1
ATOM 1995 C C . GLU A 1 268 ? -23.797 -11.703 -11.719 1 82.12 268 GLU A C 1
ATOM 1997 O O . GLU A 1 268 ? -24.812 -11.359 -12.328 1 82.12 268 GLU A O 1
ATOM 2002 N N . GLY A 1 269 ? -23.75 -12.773 -11.023 1 84.38 269 GLY A N 1
ATOM 2003 C CA . GLY A 1 269 ? -24.906 -13.641 -10.836 1 84.38 269 GLY A CA 1
ATOM 2004 C C . GLY A 1 269 ? -25.078 -14.656 -11.945 1 84.38 269 GLY A C 1
ATOM 2005 O O . GLY A 1 269 ? -26.094 -15.352 -12.016 1 84.38 269 GLY A O 1
ATOM 2006 N N . ARG A 1 270 ? -24.156 -14.875 -12.789 1 88 270 ARG A N 1
ATOM 2007 C CA . ARG A 1 270 ? -24.266 -15.812 -13.898 1 88 270 ARG A CA 1
ATOM 2008 C C . ARG A 1 270 ? -23.844 -17.219 -13.477 1 88 270 ARG A C 1
ATOM 2010 O O . ARG A 1 270 ? -22.922 -17.375 -12.672 1 88 270 ARG A O 1
ATOM 2017 N N . ALA A 1 271 ? -24.359 -18.125 -14.094 1 89.62 271 ALA A N 1
ATOM 2018 C CA . ALA A 1 271 ? -24.047 -19.516 -13.805 1 89.62 271 ALA A CA 1
ATOM 2019 C C . ALA A 1 271 ? -22.641 -19.875 -14.273 1 89.62 271 ALA A C 1
ATOM 2021 O O . ALA A 1 271 ? -22.156 -19.312 -15.258 1 89.62 271 ALA A O 1
ATOM 2022 N N . VAL A 1 272 ? -22 -20.797 -13.539 1 92.62 272 VAL A N 1
ATOM 2023 C CA . VAL A 1 272 ? -20.703 -21.359 -13.93 1 92.62 272 VAL A CA 1
ATOM 2024 C C . VAL A 1 272 ? -20.859 -22.844 -14.273 1 92.62 272 VAL A C 1
ATOM 2026 O O . VAL A 1 272 ? -21.969 -23.375 -14.227 1 92.62 272 VAL A O 1
ATOM 2029 N N . ASP A 1 273 ? -19.812 -23.438 -14.727 1 93.88 273 ASP A N 1
ATOM 2030 C CA . ASP A 1 273 ? -19.844 -24.859 -15.055 1 93.88 273 ASP A CA 1
ATOM 2031 C C . ASP A 1 273 ? -20.422 -25.672 -13.891 1 93.88 273 ASP A C 1
ATOM 2033 O O . ASP A 1 273 ? -20.078 -25.438 -12.734 1 93.88 273 ASP A O 1
ATOM 2037 N N . PRO A 1 274 ? -21.266 -26.641 -14.172 1 95.94 274 PRO A N 1
ATOM 2038 C CA . PRO A 1 274 ? -21.922 -27.422 -13.117 1 95.94 274 PRO A CA 1
ATOM 2039 C C . PRO A 1 274 ? -20.938 -28.156 -12.211 1 95.94 274 PRO A C 1
ATOM 2041 O O . PRO A 1 274 ? -21.172 -28.281 -11.008 1 95.94 274 PRO A O 1
ATOM 2044 N N . ALA A 1 275 ? -19.891 -28.625 -12.789 1 96 275 ALA A N 1
ATOM 2045 C CA . ALA A 1 275 ? -18.906 -29.344 -11.984 1 96 275 ALA A CA 1
ATOM 2046 C C . ALA A 1 275 ? -18.25 -28.422 -10.969 1 96 275 ALA A C 1
ATOM 2048 O O . ALA A 1 275 ? -17.969 -28.812 -9.836 1 96 275 ALA A O 1
ATOM 2049 N N . ALA A 1 276 ? -17.984 -27.234 -11.375 1 95.44 276 ALA A N 1
ATOM 2050 C CA . ALA A 1 276 ? -17.406 -26.234 -10.477 1 95.44 276 ALA A CA 1
ATOM 2051 C C . ALA A 1 276 ? -18.375 -25.875 -9.359 1 95.44 276 ALA A C 1
ATOM 2053 O O . ALA A 1 276 ? -18 -25.781 -8.195 1 95.44 276 ALA A O 1
ATOM 2054 N N . ALA A 1 277 ? -19.625 -25.672 -9.734 1 96.5 277 ALA A N 1
ATOM 2055 C CA . ALA A 1 277 ? -20.656 -25.344 -8.742 1 96.5 277 ALA A CA 1
ATOM 2056 C C . ALA A 1 277 ? -20.844 -26.5 -7.75 1 96.5 277 ALA A C 1
ATOM 2058 O O . ALA A 1 277 ? -20.969 -26.266 -6.547 1 96.5 277 ALA A O 1
ATOM 2059 N N . LYS A 1 278 ? -20.875 -27.672 -8.281 1 97.44 278 LYS A N 1
ATOM 2060 C CA . LYS A 1 278 ? -21.031 -28.844 -7.43 1 97.44 278 LYS A CA 1
ATOM 2061 C C . LYS A 1 278 ? -19.875 -28.984 -6.449 1 97.44 278 LYS A C 1
ATOM 2063 O O . LYS A 1 278 ? -20.078 -29.375 -5.297 1 97.44 278 LYS A O 1
ATOM 2068 N N . ALA A 1 279 ? -18.688 -28.75 -6.93 1 97.44 279 ALA A N 1
ATOM 2069 C CA . ALA A 1 279 ? -17.516 -28.828 -6.059 1 97.44 279 ALA A CA 1
ATOM 2070 C C . ALA A 1 279 ? -17.641 -27.875 -4.871 1 97.44 279 ALA A C 1
ATOM 2072 O O . ALA A 1 279 ? -17.297 -28.234 -3.742 1 97.44 279 ALA A O 1
ATOM 2073 N N . VAL A 1 280 ? -18.141 -26.688 -5.098 1 98 280 VAL A N 1
ATOM 2074 C CA . VAL A 1 280 ? -18.297 -25.703 -4.035 1 98 280 VAL A CA 1
ATOM 2075 C C . VAL A 1 280 ? -19.359 -26.172 -3.051 1 98 280 VAL A C 1
ATOM 2077 O O . VAL A 1 280 ? -19.188 -26.062 -1.836 1 98 280 VAL A O 1
ATOM 2080 N N . THR A 1 281 ? -20.469 -26.656 -3.566 1 98.19 281 THR A N 1
ATOM 2081 C CA . THR A 1 281 ? -21.531 -27.141 -2.701 1 98.19 281 THR A CA 1
ATOM 2082 C C . THR A 1 281 ? -21.062 -28.312 -1.851 1 98.19 281 THR A C 1
ATOM 2084 O O . THR A 1 281 ? -21.375 -28.406 -0.663 1 98.19 281 THR A O 1
ATOM 2087 N N . ASP A 1 282 ? -20.312 -29.203 -2.467 1 98.5 282 ASP A N 1
ATOM 2088 C CA . ASP A 1 282 ? -19.75 -30.328 -1.736 1 98.5 282 ASP A CA 1
ATOM 2089 C C . ASP A 1 282 ? -18.766 -29.859 -0.666 1 98.5 282 ASP A C 1
ATOM 2091 O O . ASP A 1 282 ? -18.734 -30.406 0.44 1 98.5 282 ASP A O 1
ATOM 2095 N N . ALA A 1 283 ? -17.953 -28.891 -1.037 1 98.69 283 ALA A N 1
ATOM 2096 C CA . ALA A 1 283 ? -17.016 -28.344 -0.074 1 98.69 283 ALA A CA 1
ATOM 2097 C C . ALA A 1 283 ? -17.734 -27.688 1.094 1 98.69 283 ALA A C 1
ATOM 2099 O O . ALA A 1 283 ? -17.312 -27.797 2.246 1 98.69 283 ALA A O 1
ATOM 2100 N N . ALA A 1 284 ? -18.766 -26.938 0.799 1 98.75 284 ALA A N 1
ATOM 2101 C CA . ALA A 1 284 ? -19.594 -26.312 1.835 1 98.75 284 ALA A CA 1
ATOM 2102 C C . ALA A 1 284 ? -20.141 -27.344 2.797 1 98.75 284 ALA A C 1
ATOM 2104 O O . ALA A 1 284 ? -20.078 -27.172 4.016 1 98.75 284 ALA A O 1
ATOM 2105 N N . ALA A 1 285 ? -20.641 -28.406 2.236 1 98.75 285 ALA A N 1
ATOM 2106 C CA . ALA A 1 285 ? -21.188 -29.484 3.051 1 98.75 285 ALA A CA 1
ATOM 2107 C C . ALA A 1 285 ? -20.109 -30.125 3.918 1 98.75 285 ALA A C 1
ATOM 2109 O O . ALA A 1 285 ? -20.344 -30.422 5.09 1 98.75 285 ALA A O 1
ATOM 2110 N N . LEU A 1 286 ? -18.984 -30.359 3.305 1 98.75 286 LEU A N 1
ATOM 2111 C CA . LEU A 1 286 ? -17.859 -30.922 4.055 1 98.75 286 LEU A CA 1
ATOM 2112 C C . LEU A 1 286 ? -17.5 -30.016 5.23 1 98.75 286 LEU A C 1
ATOM 2114 O O . LEU A 1 286 ? -17.312 -30.5 6.352 1 98.75 286 LEU A O 1
ATOM 2118 N N . LEU A 1 287 ? -17.375 -28.719 4.996 1 98.81 287 LEU A N 1
ATOM 2119 C CA . LEU A 1 287 ? -16.984 -27.781 6.035 1 98.81 287 LEU A CA 1
ATOM 2120 C C . LEU A 1 287 ? -18.047 -27.703 7.129 1 98.81 287 LEU A C 1
ATOM 2122 O O . LEU A 1 287 ? -17.719 -27.562 8.312 1 98.81 287 LEU A O 1
ATOM 2126 N N . GLU A 1 288 ? -19.266 -27.781 6.73 1 98.69 288 GLU A N 1
ATOM 2127 C CA . GLU A 1 288 ? -20.328 -27.875 7.727 1 98.69 288 GLU A CA 1
ATOM 2128 C C . GLU A 1 288 ? -20.172 -29.109 8.609 1 98.69 288 GLU A C 1
ATOM 2130 O O . GLU A 1 288 ? -20.344 -29.031 9.828 1 98.69 288 GLU A O 1
ATOM 2135 N N . SER A 1 289 ? -19.875 -30.188 8.016 1 98.56 289 SER A N 1
ATOM 2136 C CA . SER A 1 289 ? -19.703 -31.438 8.75 1 98.56 289 SER A CA 1
ATOM 2137 C C . SER A 1 289 ? -18.516 -31.359 9.688 1 98.56 289 SER A C 1
ATOM 2139 O O . SER A 1 289 ? -18.438 -32.094 10.68 1 98.56 289 SER A O 1
ATOM 2141 N N . LEU A 1 290 ? -17.625 -30.5 9.406 1 98.44 290 LEU A N 1
ATOM 2142 C CA . LEU A 1 290 ? -16.422 -30.344 10.219 1 98.44 290 LEU A CA 1
ATOM 2143 C C . LEU A 1 290 ? -16.656 -29.328 11.336 1 98.44 290 LEU A C 1
ATOM 2145 O O . LEU A 1 290 ? -15.734 -29.016 12.094 1 98.44 290 LEU A O 1
ATOM 2149 N N . GLY A 1 291 ? -17.781 -28.703 11.375 1 98.5 291 GLY A N 1
ATOM 2150 C CA . GLY A 1 291 ? -18.156 -27.906 12.531 1 98.5 291 GLY A CA 1
ATOM 2151 C C . GLY A 1 291 ? -18.25 -26.422 12.219 1 98.5 291 GLY A C 1
ATOM 2152 O O . GLY A 1 291 ? -18.531 -25.609 13.102 1 98.5 291 GLY A O 1
ATOM 2153 N N . HIS A 1 292 ? -18.094 -26.047 10.984 1 98.88 292 HIS A N 1
ATOM 2154 C CA . HIS A 1 292 ? -18.219 -24.641 10.602 1 98.88 292 HIS A CA 1
ATOM 2155 C C . HIS A 1 292 ? -19.656 -24.266 10.305 1 98.88 292 HIS A C 1
ATOM 2157 O O . HIS A 1 292 ? -20.5 -25.141 10.062 1 98.88 292 HIS A O 1
ATOM 2163 N N . ARG A 1 293 ? -19.953 -22.953 10.477 1 98.75 293 ARG A N 1
ATOM 2164 C CA . ARG A 1 293 ? -21.219 -22.422 9.984 1 98.75 293 ARG A CA 1
ATOM 2165 C C . ARG A 1 293 ? -21.094 -21.938 8.547 1 98.75 293 ARG A C 1
ATOM 2167 O O . ARG A 1 293 ? -20.328 -21 8.266 1 98.75 293 ARG A O 1
ATOM 2174 N N . VAL A 1 294 ? -21.828 -22.609 7.684 1 98.75 294 VAL A N 1
ATOM 2175 C CA . VAL A 1 294 ? -21.688 -22.328 6.258 1 98.75 294 VAL A CA 1
ATOM 2176 C C . VAL A 1 294 ? -23.016 -21.844 5.684 1 98.75 294 VAL A C 1
ATOM 2178 O O . VAL A 1 294 ? -24.062 -22.453 5.922 1 98.75 294 VAL A O 1
ATOM 2181 N N . GLU A 1 295 ? -23.031 -20.719 5.004 1 98.19 295 GLU A N 1
ATOM 2182 C CA . GLU A 1 295 ? -24.266 -20.234 4.391 1 98.19 295 GLU A CA 1
ATOM 2183 C C . GLU A 1 295 ? -23.984 -19.516 3.07 1 98.19 295 GLU A C 1
ATOM 2185 O O . GLU A 1 295 ? -22.859 -19.062 2.834 1 98.19 295 GLU A O 1
ATOM 2190 N N . GLU A 1 296 ? -24.969 -19.438 2.139 1 97.56 296 GLU A N 1
ATOM 2191 C CA . GLU A 1 296 ? -24.828 -18.75 0.859 1 97.56 296 GLU A CA 1
ATOM 2192 C C . GLU A 1 296 ? -24.891 -17.234 1.044 1 97.56 296 GLU A C 1
ATOM 2194 O O . GLU A 1 296 ? -25.844 -16.719 1.633 1 97.56 296 GLU A O 1
ATOM 2199 N N . ALA A 1 297 ? -23.875 -16.531 0.61 1 96.88 297 ALA A N 1
ATOM 2200 C CA . ALA A 1 297 ? -23.812 -15.078 0.626 1 96.88 297 ALA A CA 1
ATOM 2201 C C . ALA A 1 297 ? -22.781 -14.562 -0.383 1 96.88 297 ALA A C 1
ATOM 2203 O O . ALA A 1 297 ? -21.844 -15.266 -0.735 1 96.88 297 ALA A O 1
ATOM 2204 N N . SER A 1 298 ? -23.031 -13.406 -0.874 1 94.69 298 SER A N 1
ATOM 2205 C CA . SER A 1 298 ? -22.125 -12.766 -1.824 1 94.69 298 SER A CA 1
ATOM 2206 C C . SER A 1 298 ? -21.797 -11.336 -1.396 1 94.69 298 SER A C 1
ATOM 2208 O O . SER A 1 298 ? -22.641 -10.641 -0.844 1 94.69 298 SER A O 1
ATOM 2210 N N . PRO A 1 299 ? -20.594 -10.867 -1.629 1 94.94 299 PRO A N 1
ATOM 2211 C CA . PRO A 1 299 ? -20.203 -9.508 -1.219 1 94.94 299 PRO A CA 1
ATOM 2212 C C . PRO A 1 299 ? -20.859 -8.43 -2.086 1 94.94 299 PRO A C 1
ATOM 2214 O O . PRO A 1 299 ? -20.859 -7.254 -1.707 1 94.94 299 PRO A O 1
ATOM 2217 N N . GLY A 1 300 ? -21.328 -8.742 -3.232 1 93.81 300 GLY A N 1
ATOM 2218 C CA . GLY A 1 300 ? -21.984 -7.758 -4.078 1 93.81 300 GLY A CA 1
ATOM 2219 C C . GLY A 1 300 ? -21.016 -6.941 -4.906 1 93.81 300 GLY A C 1
ATOM 2220 O O . GLY A 1 300 ? -21.078 -5.711 -4.918 1 93.81 300 GLY A O 1
ATOM 2221 N N . VAL A 1 301 ? -20.125 -7.562 -5.629 1 95.31 301 VAL A N 1
ATOM 2222 C CA . VAL A 1 301 ? -19.094 -6.93 -6.445 1 95.31 301 VAL A CA 1
ATOM 2223 C C . VAL A 1 301 ? -19.719 -6.328 -7.699 1 95.31 301 VAL A C 1
ATOM 2225 O O . VAL A 1 301 ? -20.594 -6.938 -8.32 1 95.31 301 VAL A O 1
ATOM 2228 N N . ASP A 1 302 ? -19.359 -5.086 -8.07 1 94 302 ASP A N 1
ATOM 2229 C CA . ASP A 1 302 ? -19.703 -4.484 -9.359 1 94 302 ASP A CA 1
ATOM 2230 C C . ASP A 1 302 ? -18.766 -4.977 -10.461 1 94 302 ASP A C 1
ATOM 2232 O O . ASP A 1 302 ? -17.734 -4.359 -10.727 1 94 302 ASP A O 1
ATOM 2236 N N . GLY A 1 303 ? -19.25 -5.953 -11.164 1 92.19 303 GLY A N 1
ATOM 2237 C CA . GLY A 1 303 ? -18.422 -6.617 -12.156 1 92.19 303 GLY A CA 1
ATOM 2238 C C . GLY A 1 303 ? -18.016 -5.707 -13.297 1 92.19 303 GLY A C 1
ATOM 2239 O O . GLY A 1 303 ? -16.891 -5.789 -13.797 1 92.19 303 GLY A O 1
ATOM 2240 N N . ALA A 1 304 ? -18.891 -4.852 -13.695 1 92.94 304 ALA A N 1
ATOM 2241 C CA . ALA A 1 304 ? -18.625 -3.953 -14.812 1 92.94 304 ALA A CA 1
ATOM 2242 C C . ALA A 1 304 ? -17.531 -2.941 -14.453 1 92.94 304 ALA A C 1
ATOM 2244 O O . ALA A 1 304 ? -16.641 -2.676 -15.25 1 92.94 304 ALA A O 1
ATOM 2245 N N . ALA A 1 305 ? -17.641 -2.371 -13.273 1 94.88 305 ALA A N 1
ATOM 2246 C CA . ALA A 1 305 ? -16.641 -1.416 -12.82 1 94.88 305 ALA A CA 1
ATOM 2247 C C . ALA A 1 305 ? -15.273 -2.078 -12.695 1 94.88 305 ALA A C 1
ATOM 2249 O O . ALA A 1 305 ? -14.25 -1.493 -13.078 1 94.88 305 ALA A O 1
ATOM 2250 N N . LEU A 1 306 ? -15.297 -3.229 -12.203 1 95.12 306 LEU A N 1
ATOM 2251 C CA . LEU A 1 306 ? -14.047 -3.955 -12.031 1 95.12 306 LEU A CA 1
ATOM 2252 C C . LEU A 1 306 ? -13.422 -4.293 -13.383 1 95.12 306 LEU A C 1
ATOM 2254 O O . LEU A 1 306 ? -12.203 -4.188 -13.547 1 95.12 306 LEU A O 1
ATOM 2258 N N . LYS A 1 307 ? -14.242 -4.73 -14.312 1 94.56 307 LYS A N 1
ATOM 2259 C CA . LYS A 1 307 ? -13.773 -5.043 -15.664 1 94.56 307 LYS A CA 1
ATOM 2260 C C . LYS A 1 307 ? -13.055 -3.848 -16.281 1 94.56 307 LYS A C 1
ATOM 2262 O O . LYS A 1 307 ? -11.945 -3.986 -16.812 1 94.56 307 LYS A O 1
ATOM 2267 N N . ARG A 1 308 ? -13.648 -2.74 -16.203 1 95.94 308 ARG A N 1
ATOM 2268 C CA . ARG A 1 308 ? -13.062 -1.533 -16.766 1 95.94 308 ARG A CA 1
ATOM 2269 C C . ARG A 1 308 ? -11.766 -1.159 -16.047 1 95.94 308 ARG A C 1
ATOM 2271 O O . ARG A 1 308 ? -10.766 -0.842 -16.688 1 95.94 308 ARG A O 1
ATOM 2278 N N . ALA A 1 309 ? -11.812 -1.204 -14.75 1 97.38 309 ALA A N 1
ATOM 2279 C CA . ALA A 1 309 ? -10.664 -0.791 -13.953 1 97.38 309 ALA A CA 1
ATOM 2280 C C . ALA A 1 309 ? -9.461 -1.688 -14.227 1 97.38 309 ALA A C 1
ATOM 2282 O O . ALA A 1 309 ? -8.344 -1.198 -14.43 1 97.38 309 ALA A O 1
ATOM 2283 N N . THR A 1 310 ? -9.68 -2.951 -14.25 1 96.25 310 THR A N 1
ATOM 2284 C CA . THR A 1 310 ? -8.57 -3.885 -14.445 1 96.25 310 THR A CA 1
ATOM 2285 C C . THR A 1 310 ? -7.988 -3.756 -15.844 1 96.25 310 THR A C 1
ATOM 2287 O O . THR A 1 310 ? -6.777 -3.885 -16.031 1 96.25 310 THR A O 1
ATOM 2290 N N . ARG A 1 311 ? -8.844 -3.518 -16.828 1 96.69 311 ARG A N 1
ATOM 2291 C CA . ARG A 1 311 ? -8.375 -3.309 -18.188 1 96.69 311 ARG A CA 1
ATOM 2292 C C . ARG A 1 311 ? -7.43 -2.115 -18.266 1 96.69 311 ARG A C 1
ATOM 2294 O O . ARG A 1 311 ? -6.355 -2.205 -18.859 1 96.69 311 ARG A O 1
ATOM 2301 N N . ILE A 1 312 ? -7.789 -1.052 -17.672 1 98.06 312 ILE A N 1
ATOM 2302 C CA . ILE A 1 312 ? -7.004 0.177 -17.688 1 98.06 312 ILE A CA 1
ATOM 2303 C C . ILE A 1 312 ? -5.695 -0.029 -16.922 1 98.06 312 ILE A C 1
ATOM 2305 O O . ILE A 1 312 ? -4.629 0.387 -17.391 1 98.06 312 ILE A O 1
ATOM 2309 N N . ILE A 1 313 ? -5.73 -0.665 -15.797 1 98.31 313 ILE A N 1
ATOM 2310 C CA . ILE A 1 313 ? -4.547 -0.911 -14.984 1 98.31 313 ILE A CA 1
ATOM 2311 C C . ILE A 1 313 ? -3.549 -1.764 -15.758 1 98.31 313 ILE A C 1
ATOM 2313 O O . ILE A 1 313 ? -2.367 -1.422 -15.852 1 98.31 313 ILE A O 1
ATOM 2317 N N . VAL A 1 314 ? -4 -2.812 -16.328 1 97.44 314 VAL A N 1
ATOM 2318 C CA . VAL A 1 314 ? -3.111 -3.723 -17.047 1 97.44 314 VAL A CA 1
ATOM 2319 C C . VAL A 1 314 ? -2.531 -3.02 -18.266 1 97.44 314 VAL A C 1
ATOM 2321 O O . VAL A 1 314 ? -1.319 -3.059 -18.5 1 97.44 314 VAL A O 1
ATOM 2324 N N . ALA A 1 315 ? -3.395 -2.348 -19.031 1 98.12 315 ALA A N 1
ATOM 2325 C CA . ALA A 1 315 ? -2.93 -1.65 -20.219 1 98.12 315 ALA A CA 1
ATOM 2326 C C . ALA A 1 315 ? -1.861 -0.618 -19.875 1 98.12 315 ALA A C 1
ATOM 2328 O O . ALA A 1 315 ? -0.82 -0.546 -20.531 1 98.12 315 ALA A O 1
ATOM 2329 N N . SER A 1 316 ? -2.115 0.167 -18.859 1 98.56 316 SER A N 1
ATOM 2330 C CA . SER A 1 316 ? -1.208 1.234 -18.453 1 98.56 316 SER A CA 1
ATOM 2331 C C . SER A 1 316 ? 0.133 0.673 -18 1 98.56 316 SER A C 1
ATOM 2333 O O . SER A 1 316 ? 1.188 1.197 -18.359 1 98.56 316 SER A O 1
ATOM 2335 N N . ASN A 1 317 ? 0.087 -0.36 -17.266 1 98.31 317 ASN A N 1
ATOM 2336 C CA . ASN A 1 317 ? 1.313 -0.924 -16.703 1 98.31 317 ASN A CA 1
ATOM 2337 C C . ASN A 1 317 ? 2.111 -1.679 -17.766 1 98.31 317 ASN A C 1
ATOM 2339 O O . ASN A 1 317 ? 3.342 -1.643 -17.766 1 98.31 317 ASN A O 1
ATOM 2343 N N . ILE A 1 318 ? 1.421 -2.402 -18.672 1 98 318 ILE A N 1
ATOM 2344 C CA . ILE A 1 318 ? 2.119 -3.086 -19.75 1 98 318 ILE A CA 1
ATOM 2345 C C . ILE A 1 318 ? 2.834 -2.062 -20.625 1 98 318 ILE A C 1
ATOM 2347 O O . ILE A 1 318 ? 3.996 -2.256 -21 1 98 318 ILE A O 1
ATOM 2351 N N . ALA A 1 319 ? 2.129 -0.995 -20.938 1 98.38 319 ALA A N 1
ATOM 2352 C CA . ALA A 1 319 ? 2.758 0.073 -21.719 1 98.38 319 ALA A CA 1
ATOM 2353 C C . ALA A 1 319 ? 3.996 0.609 -21 1 98.38 319 ALA A C 1
ATOM 2355 O O . ALA A 1 319 ? 5.031 0.845 -21.625 1 98.38 319 ALA A O 1
ATOM 2356 N N . ASN A 1 320 ? 3.92 0.822 -19.75 1 97.94 320 ASN A N 1
ATOM 2357 C CA . ASN A 1 320 ? 5.051 1.318 -18.969 1 97.94 320 ASN A CA 1
ATOM 2358 C C . ASN A 1 320 ? 6.219 0.339 -18.984 1 97.94 320 ASN A C 1
ATOM 2360 O O . ASN A 1 320 ? 7.371 0.747 -19.141 1 97.94 320 ASN A O 1
ATOM 2364 N N . VAL A 1 321 ? 5.961 -0.939 -18.812 1 97.19 321 VAL A N 1
ATOM 2365 C CA . VAL A 1 321 ? 6.988 -1.973 -18.812 1 97.19 321 VAL A CA 1
ATOM 2366 C C . VAL A 1 321 ? 7.699 -1.99 -20.172 1 97.19 321 VAL A C 1
ATOM 2368 O O . VAL A 1 321 ? 8.93 -2.088 -20.234 1 97.19 321 VAL A O 1
ATOM 2371 N N . LEU A 1 322 ? 6.938 -1.942 -21.219 1 97.81 322 LEU A N 1
ATOM 2372 C CA . LEU A 1 322 ? 7.52 -1.977 -22.562 1 97.81 322 LEU A CA 1
ATOM 2373 C C . LEU A 1 322 ? 8.359 -0.73 -22.828 1 97.81 322 LEU A C 1
ATOM 2375 O O . LEU A 1 322 ? 9.422 -0.811 -23.438 1 97.81 322 LEU A O 1
ATOM 2379 N N . ARG A 1 323 ? 7.883 0.414 -22.344 1 97.31 323 ARG A N 1
ATOM 2380 C CA . ARG A 1 323 ? 8.672 1.637 -22.438 1 97.31 323 ARG A CA 1
ATOM 2381 C C . ARG A 1 323 ? 10 1.494 -21.703 1 97.31 323 ARG A C 1
ATOM 2383 O O . ARG A 1 323 ? 11.047 1.888 -22.219 1 97.31 323 ARG A O 1
ATOM 2390 N N . ALA A 1 324 ? 9.945 0.982 -20.531 1 95.75 324 ALA A N 1
ATOM 2391 C CA . ALA A 1 324 ? 11.156 0.766 -19.75 1 95.75 324 ALA A CA 1
ATOM 2392 C C . ALA A 1 324 ? 12.125 -0.163 -20.484 1 95.75 324 ALA A C 1
ATOM 2394 O O . ALA A 1 324 ? 13.344 0.038 -20.438 1 95.75 324 ALA A O 1
ATOM 2395 N N . ARG A 1 325 ? 11.578 -1.164 -21.109 1 96.56 325 ARG A N 1
ATOM 2396 C CA . ARG A 1 325 ? 12.414 -2.1 -21.844 1 96.56 325 ARG A CA 1
ATOM 2397 C C . ARG A 1 325 ? 13.055 -1.418 -23.062 1 96.56 325 ARG A C 1
ATOM 2399 O O . ARG A 1 325 ? 14.227 -1.642 -23.344 1 96.56 325 ARG A O 1
ATOM 2406 N N . GLU A 1 326 ? 12.273 -0.636 -23.75 1 97.31 326 GLU A N 1
ATOM 2407 C CA . GLU A 1 326 ? 12.82 0.137 -24.859 1 97.31 326 GLU A CA 1
ATOM 2408 C C . GLU A 1 326 ? 13.984 1.014 -24.406 1 97.31 326 GLU A C 1
ATOM 2410 O O . GLU A 1 326 ? 15.016 1.087 -25.078 1 97.31 326 GLU A O 1
ATOM 2415 N N . GLU A 1 327 ? 13.773 1.662 -23.297 1 96.31 327 GLU A N 1
ATOM 2416 C CA . GLU A 1 327 ? 14.82 2.512 -22.734 1 96.31 327 GLU A CA 1
ATOM 2417 C C . GLU A 1 327 ? 16.078 1.707 -22.422 1 96.31 327 GLU A C 1
ATOM 2419 O O . GLU A 1 327 ? 17.188 2.152 -22.719 1 96.31 327 GLU A O 1
ATOM 2424 N N . ALA A 1 328 ? 15.922 0.56 -21.844 1 93.69 328 ALA A N 1
ATOM 2425 C CA . ALA A 1 328 ? 17.047 -0.292 -21.484 1 93.69 328 ALA A CA 1
ATOM 2426 C C . ALA A 1 328 ? 17.781 -0.782 -22.734 1 93.69 328 ALA A C 1
ATOM 2428 O O . ALA A 1 328 ? 19.016 -0.906 -22.734 1 93.69 328 ALA A O 1
ATOM 2429 N N . LEU A 1 329 ? 16.984 -1.059 -23.781 1 95.31 329 LEU A N 1
ATOM 2430 C CA . LEU A 1 329 ? 17.578 -1.574 -25.016 1 95.31 329 LEU A CA 1
ATOM 2431 C C . LEU A 1 329 ? 18.203 -0.448 -25.828 1 95.31 329 LEU A C 1
ATOM 2433 O O . LEU A 1 329 ? 19.094 -0.687 -26.641 1 95.31 329 LEU A O 1
ATOM 2437 N N . GLY A 1 330 ? 17.703 0.8 -25.656 1 96.44 330 GLY A N 1
ATOM 2438 C CA . GLY A 1 330 ? 18.156 1.941 -26.438 1 96.44 330 GLY A CA 1
ATOM 2439 C C . GLY A 1 330 ? 17.641 1.929 -27.875 1 96.44 330 GLY A C 1
ATOM 2440 O O . GLY A 1 330 ? 18.25 2.516 -28.766 1 96.44 330 GLY A O 1
ATOM 2441 N N . ARG A 1 331 ? 16.562 1.147 -28.094 1 96.62 331 ARG A N 1
ATOM 2442 C CA . ARG A 1 331 ? 15.938 1.044 -29.406 1 96.62 331 ARG A CA 1
ATOM 2443 C C . ARG A 1 331 ? 14.453 0.707 -29.266 1 96.62 331 ARG A C 1
ATOM 2445 O O . ARG A 1 331 ? 14.023 0.192 -28.234 1 96.62 331 ARG A O 1
ATOM 2452 N N . PRO A 1 332 ? 13.664 0.948 -30.312 1 96.62 332 PRO A N 1
ATOM 2453 C CA . PRO A 1 332 ? 12.258 0.548 -30.297 1 96.62 332 PRO A CA 1
ATOM 2454 C C . PRO A 1 332 ? 12.07 -0.967 -30.359 1 96.62 332 PRO A C 1
ATOM 2456 O O . PRO A 1 332 ? 12.961 -1.684 -30.812 1 96.62 332 PRO A O 1
ATOM 2459 N N . ILE A 1 333 ? 10.961 -1.4 -29.844 1 97.31 333 ILE A N 1
ATOM 2460 C CA . ILE A 1 333 ? 10.578 -2.805 -29.906 1 97.31 333 ILE A CA 1
ATOM 2461 C C . ILE A 1 333 ? 10.148 -3.156 -31.328 1 97.31 333 ILE A C 1
ATOM 2463 O O . ILE A 1 333 ? 9.367 -2.432 -31.953 1 97.31 333 ILE A O 1
ATOM 2467 N N . GLU A 1 334 ? 10.633 -4.184 -31.812 1 95.69 334 GLU A N 1
ATOM 2468 C CA . GLU A 1 334 ? 10.242 -4.664 -33.125 1 95.69 334 GLU A CA 1
ATOM 2469 C C . GLU A 1 334 ? 8.922 -5.438 -33.062 1 95.69 334 GLU A C 1
ATOM 2471 O O . GLU A 1 334 ? 8.625 -6.086 -32.062 1 95.69 334 GLU A O 1
ATOM 2476 N N . PRO A 1 335 ? 8.172 -5.391 -34.156 1 89.88 335 PRO A N 1
ATOM 2477 C CA . PRO A 1 335 ? 6.84 -6 -34.156 1 89.88 335 PRO A CA 1
ATOM 2478 C C . PRO A 1 335 ? 6.871 -7.488 -33.812 1 89.88 335 PRO A C 1
ATOM 2480 O O . PRO A 1 335 ? 5.953 -8 -33.156 1 89.88 335 PRO A O 1
ATOM 2483 N N . ASP A 1 336 ? 7.855 -8.188 -34.188 1 93.5 336 ASP A N 1
ATOM 2484 C CA . ASP A 1 336 ? 7.879 -9.641 -34.062 1 93.5 336 ASP A CA 1
ATOM 2485 C C . ASP A 1 336 ? 8.406 -10.039 -32.688 1 93.5 336 ASP A C 1
ATOM 2487 O O . ASP A 1 336 ? 8.43 -11.227 -32.344 1 93.5 336 ASP A O 1
ATOM 2491 N N . GLU A 1 337 ? 8.734 -9.031 -31.891 1 97 337 GLU A N 1
ATOM 2492 C CA . GLU A 1 337 ? 9.32 -9.328 -30.578 1 97 337 GLU A CA 1
ATOM 2493 C C . GLU A 1 337 ? 8.234 -9.5 -29.531 1 97 337 GLU A C 1
ATOM 2495 O O . GLU A 1 337 ? 8.492 -10.008 -28.438 1 97 337 GLU A O 1
ATOM 2500 N N . LEU A 1 338 ? 7.012 -9.141 -29.859 1 97.81 338 LEU A N 1
ATOM 2501 C CA . LEU A 1 338 ? 5.883 -9.266 -28.953 1 97.81 338 LEU A CA 1
ATOM 2502 C C . LEU A 1 338 ? 4.738 -10.039 -29.594 1 97.81 338 LEU A C 1
ATOM 2504 O O . LEU A 1 338 ? 4.57 -9.992 -30.828 1 97.81 338 LEU A O 1
ATOM 2508 N N . GLU A 1 339 ? 4.008 -10.727 -28.766 1 97.81 339 GLU A N 1
ATOM 2509 C CA . GLU A 1 339 ? 2.746 -11.281 -29.25 1 97.81 339 GLU A CA 1
ATOM 2510 C C . GLU A 1 339 ? 1.723 -10.18 -29.516 1 97.81 339 GLU A C 1
ATOM 2512 O O . GLU A 1 339 ? 1.741 -9.141 -28.844 1 97.81 339 GLU A O 1
ATOM 2517 N N . PRO A 1 340 ? 0.796 -10.383 -30.453 1 97.56 340 PRO A N 1
ATOM 2518 C CA . PRO A 1 340 ? -0.143 -9.344 -30.875 1 97.56 340 PRO A CA 1
ATOM 2519 C C . PRO A 1 340 ? -0.976 -8.797 -29.719 1 97.56 340 PRO A C 1
ATOM 2521 O O . PRO A 1 340 ? -1.137 -7.578 -29.594 1 97.56 340 PRO A O 1
ATOM 2524 N N . ILE A 1 341 ? -1.481 -9.625 -28.859 1 97.31 341 ILE A N 1
ATOM 2525 C CA . ILE A 1 341 ? -2.316 -9.156 -27.75 1 97.31 341 ILE A CA 1
ATOM 2526 C C . ILE A 1 341 ? -1.505 -8.242 -26.844 1 97.31 341 ILE A C 1
ATOM 2528 O O . ILE A 1 341 ? -2.021 -7.246 -26.328 1 97.31 341 ILE A O 1
ATOM 2532 N N . THR A 1 342 ? -0.236 -8.57 -26.594 1 97.69 342 THR A N 1
ATOM 2533 C CA . THR A 1 342 ? 0.625 -7.727 -25.781 1 97.69 342 THR A CA 1
ATOM 2534 C C . THR A 1 342 ? 0.766 -6.336 -26.406 1 97.69 342 THR A C 1
ATOM 2536 O O . THR A 1 342 ? 0.675 -5.328 -25.703 1 97.69 342 THR A O 1
AT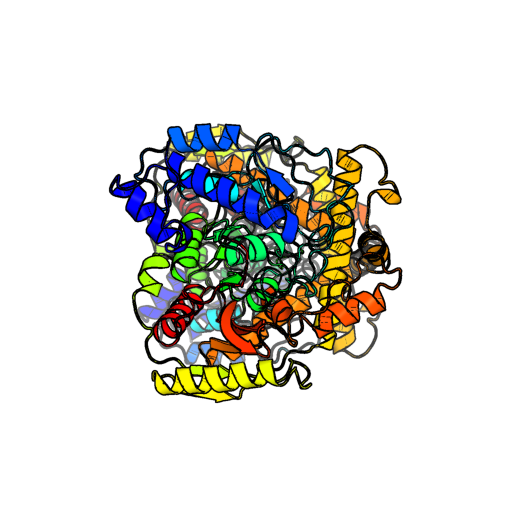OM 2539 N N . ARG A 1 343 ? 0.965 -6.316 -27.672 1 96.81 343 ARG A N 1
ATOM 2540 C CA . ARG A 1 343 ? 1.077 -5.051 -28.391 1 96.81 343 ARG A CA 1
ATOM 2541 C C . ARG A 1 343 ? -0.22 -4.254 -28.297 1 96.81 343 ARG A C 1
ATOM 2543 O O . ARG A 1 343 ? -0.194 -3.027 -28.172 1 96.81 343 ARG A O 1
ATOM 2550 N N . LEU A 1 344 ? -1.277 -4.977 -28.5 1 96.38 344 LEU A N 1
ATOM 2551 C CA . LEU A 1 344 ? -2.58 -4.324 -28.438 1 96.38 344 LEU A CA 1
ATOM 2552 C C . LEU A 1 344 ? -2.846 -3.764 -27.047 1 96.38 344 LEU A C 1
ATOM 2554 O O . LEU A 1 344 ? -3.373 -2.658 -26.906 1 96.38 344 LEU A O 1
ATOM 2558 N N . TRP A 1 345 ? -2.469 -4.516 -26.031 1 94.88 345 TRP A N 1
ATOM 2559 C CA . TRP A 1 345 ? -2.611 -4.039 -24.656 1 94.88 345 TRP A CA 1
ATOM 2560 C C . TRP A 1 345 ? -1.85 -2.734 -24.453 1 94.88 345 TRP A C 1
ATOM 2562 O O . TRP A 1 345 ? -2.398 -1.764 -23.922 1 94.88 345 TRP A O 1
ATOM 2572 N N . ALA A 1 346 ? -0.652 -2.732 -24.859 1 94.56 346 ALA A N 1
ATOM 2573 C CA . ALA A 1 346 ? 0.189 -1.549 -24.703 1 94.56 346 ALA A CA 1
ATOM 2574 C C . ALA A 1 346 ? -0.388 -0.359 -25.453 1 94.56 346 ALA A C 1
ATOM 2576 O O . ALA A 1 346 ? -0.381 0.768 -24.953 1 94.56 346 ALA A O 1
ATOM 2577 N N . GLY A 1 347 ? -0.861 -0.611 -26.656 1 95.06 347 GLY A N 1
ATOM 2578 C CA . GLY A 1 347 ? -1.453 0.445 -27.469 1 95.06 347 GLY A CA 1
ATOM 2579 C C . GLY A 1 347 ? -2.713 1.026 -26.859 1 95.06 347 GLY A C 1
ATOM 2580 O O . GLY A 1 347 ? -3.006 2.211 -27.031 1 95.06 347 GLY A O 1
ATOM 2581 N N . GLU A 1 348 ? -3.393 0.168 -26.125 1 94.75 348 GLU A N 1
ATOM 2582 C CA . GLU A 1 348 ? -4.645 0.566 -25.5 1 94.75 348 GLU A CA 1
ATOM 2583 C C . GLU A 1 348 ? -4.418 1.676 -24.469 1 94.75 348 GLU A C 1
ATOM 2585 O O . GLU A 1 348 ? -5.297 2.51 -24.25 1 94.75 348 GLU A O 1
ATOM 2590 N N . SER A 1 349 ? -3.293 1.732 -23.906 1 94.19 349 SER A N 1
ATOM 2591 C CA . SER A 1 349 ? -2.967 2.699 -22.859 1 94.19 349 SER A CA 1
ATOM 2592 C C . SER A 1 349 ? -3.102 4.129 -23.375 1 94.19 349 SER A C 1
ATOM 2594 O O . SER A 1 349 ? -3.443 5.039 -22.609 1 94.19 349 SER A O 1
ATOM 2596 N N . ALA A 1 350 ? -2.854 4.305 -24.609 1 94.19 350 ALA A N 1
ATOM 2597 C CA . ALA A 1 350 ? -2.896 5.641 -25.203 1 94.19 350 ALA A CA 1
ATOM 2598 C C . ALA A 1 350 ? -4.312 6.207 -25.172 1 94.19 350 ALA A C 1
ATOM 2600 O O . ALA A 1 350 ? -4.508 7.418 -25.297 1 94.19 350 ALA A O 1
ATOM 2601 N N . LYS A 1 351 ? -5.234 5.336 -24.953 1 95.56 351 LYS A N 1
ATOM 2602 C CA . LYS A 1 351 ? -6.633 5.746 -24.922 1 95.56 351 LYS A CA 1
ATOM 2603 C C . LYS A 1 351 ? -7.031 6.23 -23.531 1 95.56 351 LYS A C 1
ATOM 2605 O O . LYS A 1 351 ? -8.102 6.816 -23.359 1 95.56 351 LYS A O 1
ATOM 2610 N N . TYR A 1 352 ? -6.195 5.984 -22.594 1 97.38 352 TYR A N 1
ATOM 2611 C CA . TYR A 1 352 ? -6.543 6.27 -21.203 1 97.38 352 TYR A CA 1
ATOM 2612 C C . TYR A 1 352 ? -5.656 7.367 -20.641 1 97.38 352 TYR A C 1
ATOM 2614 O O . TYR A 1 352 ? -4.438 7.348 -20.812 1 97.38 352 TYR A O 1
ATOM 2622 N N . THR A 1 353 ? -6.254 8.328 -19.938 1 97.81 353 THR A N 1
ATOM 2623 C CA . THR A 1 353 ? -5.516 9.398 -19.281 1 97.81 353 THR A CA 1
ATOM 2624 C C . THR A 1 353 ? -5.012 8.938 -17.922 1 97.81 353 THR A C 1
ATOM 2626 O O . THR A 1 353 ? -5.391 7.871 -17.438 1 97.81 353 THR A O 1
ATOM 2629 N N . GLY A 1 354 ? -4.133 9.766 -17.359 1 97.69 354 GLY A N 1
ATOM 2630 C CA . GLY A 1 354 ? -3.74 9.523 -15.977 1 97.69 354 GLY A CA 1
ATOM 2631 C C . GLY A 1 354 ? -4.914 9.477 -15.016 1 97.69 354 GLY A C 1
ATOM 2632 O O . GLY A 1 354 ? -4.938 8.664 -14.086 1 97.69 354 GLY A O 1
ATOM 2633 N N . ALA A 1 355 ? -5.93 10.289 -15.273 1 98.31 355 ALA A N 1
ATOM 2634 C CA . ALA A 1 355 ? -7.125 10.32 -14.438 1 98.31 355 ALA A CA 1
ATOM 2635 C C . ALA A 1 355 ? -7.887 9 -14.523 1 98.31 355 ALA A C 1
ATOM 2637 O O . ALA A 1 355 ? -8.484 8.555 -13.539 1 98.31 355 ALA A O 1
ATOM 2638 N N . ASP A 1 356 ? -7.852 8.398 -15.695 1 98.31 356 ASP A N 1
ATOM 2639 C CA . ASP A 1 356 ? -8.5 7.102 -15.852 1 98.31 356 ASP A CA 1
ATOM 2640 C C . ASP A 1 356 ? -7.828 6.047 -14.969 1 98.31 356 ASP A C 1
ATOM 2642 O O . ASP A 1 356 ? -8.508 5.234 -14.344 1 98.31 356 ASP A O 1
ATOM 2646 N N . LEU A 1 357 ? -6.492 6.066 -15.023 1 98.38 357 LEU A N 1
ATOM 2647 C CA . LEU A 1 357 ? -5.801 5.105 -14.164 1 98.38 357 LEU A CA 1
ATOM 2648 C C . LEU A 1 357 ? -6.035 5.422 -12.695 1 98.38 357 LEU A C 1
ATOM 2650 O O . LEU A 1 357 ? -6.258 4.512 -11.891 1 98.38 357 LEU A O 1
ATOM 2654 N N . ALA A 1 358 ? -6.051 6.684 -12.32 1 98.44 358 ALA A N 1
ATOM 2655 C CA . ALA A 1 358 ? -6.336 7.062 -10.938 1 98.44 358 ALA A CA 1
ATOM 2656 C C . ALA A 1 358 ? -7.707 6.559 -10.5 1 98.44 358 ALA A C 1
ATOM 2658 O O . ALA A 1 358 ? -7.852 6.004 -9.406 1 98.44 358 ALA A O 1
ATOM 2659 N N . ARG A 1 359 ? -8.672 6.711 -11.32 1 98.12 359 ARG A N 1
ATOM 2660 C CA . ARG A 1 359 ? -10.023 6.238 -11.031 1 98.12 359 ARG A CA 1
ATOM 2661 C C . ARG A 1 359 ? -10.055 4.719 -10.883 1 98.12 359 ARG A C 1
ATOM 2663 O O . ARG A 1 359 ? -10.781 4.188 -10.039 1 98.12 359 ARG A O 1
ATOM 2670 N N . SER A 1 360 ? -9.336 4.086 -11.75 1 98.56 360 SER A N 1
ATOM 2671 C CA . SER A 1 360 ? -9.281 2.627 -11.695 1 98.56 360 SER A CA 1
ATOM 2672 C C . SER A 1 360 ? -8.688 2.146 -10.375 1 98.56 360 SER A C 1
ATOM 2674 O O . SER A 1 360 ? -9.164 1.171 -9.789 1 98.56 360 SER A O 1
ATOM 2676 N N . ILE A 1 361 ? -7.668 2.838 -9.898 1 98.5 361 ILE A N 1
ATOM 2677 C CA . ILE A 1 361 ? -7.055 2.502 -8.617 1 98.5 361 ILE A CA 1
ATOM 2678 C C . ILE A 1 361 ? -8.055 2.744 -7.484 1 98.5 361 ILE A C 1
ATOM 2680 O O . ILE A 1 361 ? -8.195 1.915 -6.586 1 98.5 361 ILE A O 1
ATOM 2684 N N . TRP A 1 362 ? -8.844 3.818 -7.562 1 97.81 362 TRP A N 1
ATOM 2685 C CA . TRP A 1 362 ? -9.914 4.051 -6.598 1 97.81 362 TRP A CA 1
ATOM 2686 C C . TRP A 1 362 ? -10.914 2.898 -6.605 1 97.81 362 TRP A C 1
ATOM 2688 O O . TRP A 1 362 ? -11.422 2.504 -5.551 1 97.81 362 TRP A O 1
ATOM 2698 N N . THR A 1 363 ? -11.164 2.412 -7.754 1 97.81 363 THR A N 1
ATOM 2699 C CA . THR A 1 363 ? -12.148 1.35 -7.902 1 97.81 363 THR A CA 1
ATOM 2700 C C . THR A 1 363 ? -11.688 0.078 -7.195 1 97.81 363 THR A C 1
ATOM 2702 O O . THR A 1 363 ? -12.453 -0.535 -6.449 1 97.81 363 THR A O 1
ATOM 2705 N N . ILE A 1 364 ? -10.422 -0.296 -7.375 1 97.81 364 ILE A N 1
ATOM 2706 C CA . ILE A 1 364 ? -9.984 -1.537 -6.75 1 97.81 364 ILE A CA 1
ATOM 2707 C C . ILE A 1 364 ? -9.812 -1.323 -5.246 1 97.81 364 ILE A C 1
ATOM 2709 O O . ILE A 1 364 ? -10.047 -2.238 -4.453 1 97.81 364 ILE A O 1
ATOM 2713 N N . HIS A 1 365 ? -9.484 -0.15 -4.797 1 97.62 365 HIS A N 1
ATOM 2714 C CA . HIS A 1 365 ? -9.469 0.138 -3.369 1 97.62 365 HIS A CA 1
ATOM 2715 C C . HIS A 1 365 ? -10.867 0.082 -2.775 1 97.62 365 HIS A C 1
ATOM 2717 O O . HIS A 1 365 ? -11.047 -0.32 -1.622 1 97.62 365 HIS A O 1
ATOM 2723 N N . GLY A 1 366 ? -11.852 0.539 -3.582 1 97.12 366 GLY A N 1
ATOM 2724 C CA . GLY A 1 366 ? -13.242 0.375 -3.176 1 97.12 366 GLY A CA 1
ATOM 2725 C C . GLY A 1 366 ? -13.633 -1.076 -2.973 1 97.12 366 GLY A C 1
ATOM 2726 O O . GLY A 1 366 ? -14.438 -1.389 -2.09 1 97.12 366 GLY A O 1
ATOM 2727 N N . LEU A 1 367 ? -13.078 -1.932 -3.787 1 97.12 367 LEU A N 1
ATOM 2728 C CA . LEU A 1 367 ? -13.328 -3.361 -3.631 1 97.12 367 LEU A CA 1
ATOM 2729 C C . LEU A 1 367 ? -12.734 -3.873 -2.322 1 97.12 367 LEU A C 1
ATOM 2731 O O . LEU A 1 367 ? -13.32 -4.73 -1.661 1 97.12 367 LEU A O 1
ATOM 2735 N N . SER A 1 368 ? -11.555 -3.393 -1.986 1 97.5 368 SER A N 1
ATOM 2736 C CA . SER A 1 368 ? -10.977 -3.723 -0.686 1 97.5 368 SER A CA 1
ATOM 2737 C C . SER A 1 368 ? -11.93 -3.357 0.447 1 97.5 368 SER A C 1
ATOM 2739 O O . SER A 1 368 ? -12.117 -4.141 1.381 1 97.5 368 SER A O 1
ATOM 2741 N N . ARG A 1 369 ? -12.555 -2.191 0.367 1 96.81 369 ARG A N 1
ATOM 2742 C CA . ARG A 1 369 ? -13.508 -1.728 1.372 1 96.81 369 ARG A CA 1
ATOM 2743 C C . ARG A 1 369 ? -14.734 -2.627 1.417 1 96.81 369 ARG A C 1
ATOM 2745 O O . ARG A 1 369 ? -15.242 -2.943 2.496 1 96.81 369 ARG A O 1
ATOM 2752 N N . LEU A 1 370 ? -15.164 -2.998 0.256 1 97 370 LEU A N 1
ATOM 2753 C CA . LEU A 1 370 ? -16.328 -3.879 0.153 1 97 370 LEU A CA 1
ATOM 2754 C C . LEU A 1 370 ? -16.078 -5.195 0.881 1 97 370 LEU A C 1
ATOM 2756 O O . LEU A 1 370 ? -16.891 -5.629 1.691 1 97 370 LEU A O 1
ATOM 2760 N N . PHE A 1 371 ? -14.969 -5.789 0.668 1 97.69 37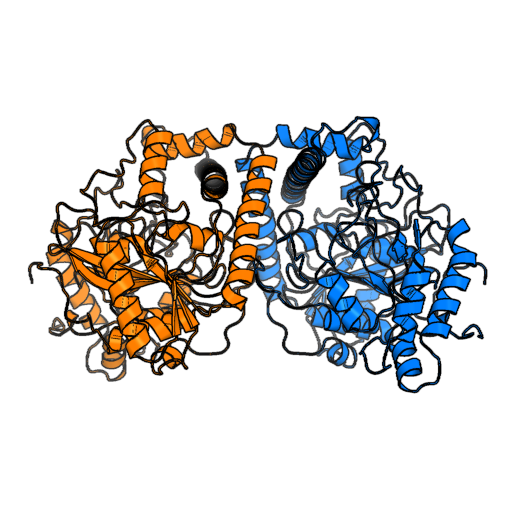1 PHE A N 1
ATOM 2761 C CA . PHE A 1 371 ? -14.656 -7.066 1.297 1 97.69 371 PHE A CA 1
ATOM 2762 C C . PHE A 1 371 ? -14.375 -6.883 2.783 1 97.69 371 PHE A C 1
ATOM 2764 O O . PHE A 1 371 ? -14.688 -7.762 3.592 1 97.69 371 PHE A O 1
ATOM 2771 N N . GLY A 1 372 ? -13.719 -5.75 3.1 1 97.06 372 GLY A N 1
ATOM 2772 C CA . GLY A 1 372 ? -13.547 -5.445 4.512 1 97.06 372 GLY A CA 1
ATOM 2773 C C . GLY A 1 372 ? -14.859 -5.461 5.285 1 97.06 372 GLY A C 1
ATOM 2774 O O . GLY A 1 372 ? -14.93 -6.012 6.387 1 97.06 372 GLY A O 1
ATOM 2775 N N . ARG A 1 373 ? -15.875 -4.84 4.727 1 96.5 373 ARG A N 1
ATOM 2776 C CA . ARG A 1 373 ? -17.203 -4.828 5.348 1 96.5 373 ARG A CA 1
ATOM 2777 C C . ARG A 1 373 ? -17.812 -6.219 5.344 1 96.5 373 ARG A C 1
ATOM 2779 O O . ARG A 1 373 ? -18.391 -6.656 6.348 1 96.5 373 ARG A O 1
ATOM 2786 N N . PHE A 1 374 ? -17.719 -6.973 4.234 1 97.88 374 PHE A N 1
ATOM 2787 C CA . PHE A 1 374 ? -18.281 -8.305 4.078 1 97.88 374 PHE A CA 1
ATOM 2788 C C . PHE A 1 374 ? -17.734 -9.258 5.137 1 97.88 374 PHE A C 1
ATOM 2790 O O . PHE A 1 374 ? -18.484 -10.016 5.75 1 97.88 374 PHE A O 1
ATOM 2797 N N . PHE A 1 375 ? -16.469 -9.164 5.461 1 98.31 375 PHE A N 1
ATOM 2798 C CA . PHE A 1 375 ? -15.781 -10.117 6.332 1 98.31 375 PHE A CA 1
ATOM 2799 C C . PHE A 1 375 ? -15.969 -9.734 7.797 1 98.31 375 PHE A C 1
ATOM 2801 O O . PHE A 1 375 ? -15.43 -10.398 8.688 1 98.31 375 PHE A O 1
ATOM 2808 N N . GLN A 1 376 ? -16.703 -8.625 8.023 1 97.25 376 GLN A N 1
ATOM 2809 C CA . GLN A 1 376 ? -17.156 -8.391 9.398 1 97.25 376 GLN A CA 1
ATOM 2810 C C . GLN A 1 376 ? -18.172 -9.43 9.828 1 97.25 376 GLN A C 1
ATOM 2812 O O . GLN A 1 376 ? -18.312 -9.727 11.016 1 97.25 376 GLN A O 1
ATOM 2817 N N . SER A 1 377 ? -18.812 -10.023 8.844 1 98.06 377 SER A N 1
ATOM 2818 C CA . SER A 1 377 ? -19.875 -10.992 9.133 1 98.06 377 SER A CA 1
ATOM 2819 C C . SER A 1 377 ? -19.406 -12.414 8.852 1 98.06 377 SER A C 1
ATOM 2821 O O . SER A 1 377 ? -20.016 -13.375 9.305 1 98.06 377 SER A O 1
ATOM 2823 N N . TYR A 1 378 ? -18.328 -12.562 8.094 1 98.69 378 TYR A N 1
ATOM 2824 C CA . TYR A 1 378 ? -17.828 -13.875 7.691 1 98.69 378 TYR A CA 1
ATOM 2825 C C . TYR A 1 378 ? -16.328 -13.961 7.883 1 98.69 378 TYR A C 1
ATOM 2827 O O . TYR A 1 378 ? -15.625 -12.945 7.84 1 98.69 378 TYR A O 1
ATOM 2835 N N . ASP A 1 379 ? -15.844 -15.164 8.047 1 98.75 379 ASP A N 1
ATOM 2836 C CA . ASP A 1 379 ? -14.414 -15.391 8.258 1 98.75 379 ASP A CA 1
ATOM 2837 C C . ASP A 1 379 ? -13.727 -15.82 6.965 1 98.75 379 ASP A C 1
ATOM 2839 O O . ASP A 1 379 ? -12.516 -15.695 6.824 1 98.75 379 ASP A O 1
ATOM 2843 N N . ALA A 1 380 ? -14.492 -16.391 6.043 1 98.75 380 ALA A N 1
ATOM 2844 C CA . ALA A 1 380 ? -13.977 -16.875 4.766 1 98.75 380 ALA A CA 1
ATOM 2845 C C . ALA A 1 380 ? -15.086 -16.922 3.715 1 98.75 380 ALA A C 1
ATOM 2847 O O . ALA A 1 380 ? -16.266 -16.875 4.047 1 98.75 380 ALA A O 1
ATOM 2848 N N . LEU A 1 381 ? -14.68 -16.922 2.498 1 98.56 381 LEU A N 1
ATOM 2849 C CA . LEU A 1 381 ? -15.578 -17.062 1.355 1 98.56 381 LEU A CA 1
ATOM 2850 C C . LEU A 1 381 ? -15.133 -18.203 0.449 1 98.56 381 LEU A C 1
ATOM 2852 O O . LEU A 1 381 ? -13.961 -18.281 0.07 1 98.56 381 LEU A O 1
ATOM 2856 N N . LEU A 1 382 ? -16.062 -19.047 0.173 1 98.31 382 LEU A N 1
ATOM 2857 C CA . LEU A 1 382 ? -15.844 -20.203 -0.705 1 98.31 382 LEU A CA 1
ATOM 2858 C C . LEU A 1 382 ? -16.469 -19.953 -2.08 1 98.31 382 LEU A C 1
ATOM 2860 O O . LEU A 1 382 ? -17.641 -19.625 -2.184 1 98.31 382 LEU A O 1
ATOM 2864 N N . THR A 1 383 ? -15.656 -20.094 -3.121 1 97.56 383 THR A N 1
ATOM 2865 C CA . THR A 1 383 ? -16.109 -19.938 -4.496 1 97.56 383 THR A CA 1
ATOM 2866 C C . THR A 1 383 ? -15.484 -21 -5.402 1 97.56 383 THR A C 1
ATOM 2868 O O . THR A 1 383 ? -14.57 -21.703 -4.984 1 97.56 383 THR A O 1
ATOM 2871 N N . PRO A 1 384 ? -16.047 -21.141 -6.605 1 96.38 384 PRO A N 1
ATOM 2872 C CA . PRO A 1 384 ? -15.211 -21.844 -7.586 1 96.38 384 PRO A CA 1
ATOM 2873 C C . PRO A 1 384 ? -13.883 -21.141 -7.824 1 96.38 384 PRO A C 1
ATOM 2875 O O . PRO A 1 384 ? -13.789 -19.922 -7.664 1 96.38 384 PRO A O 1
ATOM 2878 N N . THR A 1 385 ? -12.828 -21.875 -8.055 1 96.81 385 THR A N 1
ATOM 2879 C CA . THR A 1 385 ? -11.586 -21.219 -8.477 1 96.81 385 THR A CA 1
ATOM 2880 C C . THR A 1 385 ? -11.688 -20.766 -9.922 1 96.81 385 THR A C 1
ATOM 2882 O O . THR A 1 385 ? -11.492 -19.578 -10.219 1 96.81 385 THR A O 1
ATOM 2885 N N . PHE A 1 386 ? -11.977 -21.672 -10.758 1 91.75 386 PHE A N 1
ATOM 2886 C CA . PHE A 1 386 ? -12.125 -21.469 -12.195 1 91.75 386 PHE A CA 1
ATOM 2887 C C . PHE A 1 386 ? -13.555 -21.766 -12.641 1 91.75 386 PHE A C 1
ATOM 2889 O O . PHE A 1 386 ? -14.18 -22.703 -12.125 1 91.75 386 PHE A O 1
ATOM 2896 N N . ALA A 1 387 ? -14.117 -21.062 -13.531 1 88.69 387 ALA A N 1
ATOM 2897 C CA . ALA A 1 387 ? -15.539 -21.125 -13.867 1 88.69 387 ALA A CA 1
ATOM 2898 C C . ALA A 1 387 ? -15.82 -22.266 -14.844 1 88.69 387 ALA A C 1
ATOM 2900 O O . ALA A 1 387 ? -16.984 -22.5 -15.211 1 88.69 387 ALA A O 1
ATOM 2901 N N . ALA A 1 388 ? -14.766 -22.969 -15.25 1 89.31 388 ALA A N 1
ATOM 2902 C CA . ALA A 1 388 ? -14.875 -24.031 -16.234 1 89.31 388 ALA A CA 1
ATOM 2903 C C . ALA A 1 388 ? -13.867 -25.141 -15.953 1 89.31 388 ALA A C 1
ATOM 2905 O O . ALA A 1 388 ? -12.953 -24.984 -15.141 1 89.31 388 ALA A O 1
ATOM 2906 N N . PRO A 1 389 ? -14.156 -26.297 -16.594 1 91.38 389 PRO A N 1
ATOM 2907 C CA . PRO A 1 389 ? -13.047 -27.25 -16.625 1 91.38 389 PRO A CA 1
ATOM 2908 C C . PRO A 1 389 ? -11.844 -26.734 -17.406 1 91.38 389 PRO A C 1
ATOM 2910 O O . PRO A 1 389 ? -11.953 -25.734 -18.125 1 91.38 389 PRO A O 1
ATOM 2913 N N . PRO A 1 390 ? -10.656 -27.391 -17.188 1 95.88 390 PRO A N 1
ATOM 2914 C CA . PRO A 1 390 ? -9.516 -26.969 -18 1 95.88 390 PRO A CA 1
ATOM 2915 C C . PRO A 1 390 ? -9.859 -26.812 -19.484 1 95.88 390 PRO A C 1
ATOM 2917 O O . PRO A 1 390 ? -10.445 -27.719 -20.078 1 95.88 390 PRO A O 1
ATOM 2920 N N . LEU A 1 391 ? -9.516 -25.766 -20.062 1 95.5 391 LEU A N 1
ATOM 2921 C CA . LEU A 1 391 ? -9.898 -25.391 -21.438 1 95.5 391 LEU A CA 1
ATOM 2922 C C . LEU A 1 391 ? -9.062 -26.156 -22.453 1 95.5 391 LEU A C 1
ATOM 2924 O O . LEU A 1 391 ? -7.922 -26.531 -22.172 1 95.5 391 LEU A O 1
ATOM 2928 N N . PRO A 1 392 ? -9.688 -26.344 -23.641 1 96.62 392 PRO A N 1
ATOM 2929 C CA . PRO A 1 392 ? -8.805 -26.812 -24.719 1 96.62 392 PRO A CA 1
ATOM 2930 C C . PRO A 1 392 ? -7.66 -25.844 -25 1 96.62 392 PRO A C 1
ATOM 2932 O O . PRO A 1 392 ? -7.855 -24.625 -24.969 1 96.62 392 PRO A O 1
ATOM 2935 N N . ILE A 1 393 ? -6.523 -26.406 -25.281 1 96.25 393 ILE A N 1
ATOM 2936 C CA . ILE A 1 393 ? -5.375 -25.562 -25.609 1 96.25 393 ILE A CA 1
ATOM 2937 C C . ILE A 1 393 ? -5.715 -24.672 -26.812 1 96.25 393 ILE A C 1
ATOM 2939 O O . ILE A 1 393 ? -6.332 -25.141 -27.766 1 96.25 393 ILE A O 1
ATOM 2943 N N . GLY A 1 394 ? -5.379 -23.469 -26.703 1 94.62 394 GLY A N 1
ATOM 2944 C CA . GLY A 1 394 ? -5.598 -22.531 -27.797 1 94.62 394 GLY A CA 1
ATOM 2945 C C . GLY A 1 394 ? -6.844 -21.688 -27.625 1 94.62 394 GLY A C 1
ATOM 2946 O O . GLY A 1 394 ? -7.082 -20.766 -28.406 1 94.62 394 GLY A O 1
ATOM 2947 N N . THR A 1 395 ? -7.609 -21.969 -26.562 1 94.81 395 THR A N 1
ATOM 2948 C CA . THR A 1 395 ? -8.828 -21.203 -26.312 1 94.81 395 THR A CA 1
ATOM 2949 C C . THR A 1 395 ? -8.508 -19.734 -26.031 1 94.81 395 THR A C 1
ATOM 2951 O O . THR A 1 395 ? -9.203 -18.844 -26.516 1 94.81 395 THR A O 1
ATOM 2954 N N . VAL A 1 396 ? -7.516 -19.469 -25.188 1 94.12 396 VAL A N 1
ATOM 2955 C CA . VAL A 1 396 ? -7.047 -18.125 -24.906 1 94.12 396 VAL A CA 1
ATOM 2956 C C . VAL A 1 396 ? -5.875 -17.781 -25.812 1 94.12 396 VAL A C 1
ATOM 2958 O O . VAL A 1 396 ? -4.723 -18.094 -25.5 1 94.12 396 VAL A O 1
ATOM 2961 N N . ASP A 1 397 ? -6.094 -17.047 -26.844 1 93.62 397 ASP A N 1
ATOM 2962 C CA . ASP A 1 397 ? -5.164 -16.891 -27.953 1 93.62 397 ASP A CA 1
ATOM 2963 C C . ASP A 1 397 ? -4.469 -15.531 -27.922 1 93.62 397 ASP A C 1
ATOM 2965 O O . ASP A 1 397 ? -5.035 -14.523 -28.344 1 93.62 397 ASP A O 1
ATOM 2969 N N . MET A 1 398 ? -3.201 -15.555 -27.562 1 96.12 398 MET A N 1
ATOM 2970 C CA . MET A 1 398 ? -2.414 -14.328 -27.484 1 96.12 398 MET A CA 1
ATOM 2971 C C . MET A 1 398 ? -2.018 -13.844 -28.875 1 96.12 398 MET A C 1
ATOM 2973 O O . MET A 1 398 ? -1.481 -12.742 -29.031 1 96.12 398 MET A O 1
ATOM 2977 N N . GLN A 1 399 ? -2.344 -14.594 -29.891 1 95.75 399 GLN A N 1
ATOM 2978 C CA . GLN A 1 399 ? -2.037 -14.211 -31.266 1 95.75 399 GLN A CA 1
ATOM 2979 C C . GLN A 1 399 ? -3.219 -13.5 -31.922 1 95.75 399 GLN A C 1
ATOM 2981 O O . GLN A 1 399 ? -3.125 -13.047 -33.062 1 95.75 399 GLN A O 1
ATOM 2986 N N . SER A 1 400 ? -4.246 -13.359 -31.156 1 96.19 400 SER A N 1
ATOM 2987 C CA . SER A 1 400 ? -5.449 -12.711 -31.672 1 96.19 400 SER A CA 1
ATOM 2988 C C . SER A 1 400 ? -5.203 -11.234 -31.969 1 96.19 400 SER A C 1
ATOM 2990 O O . SER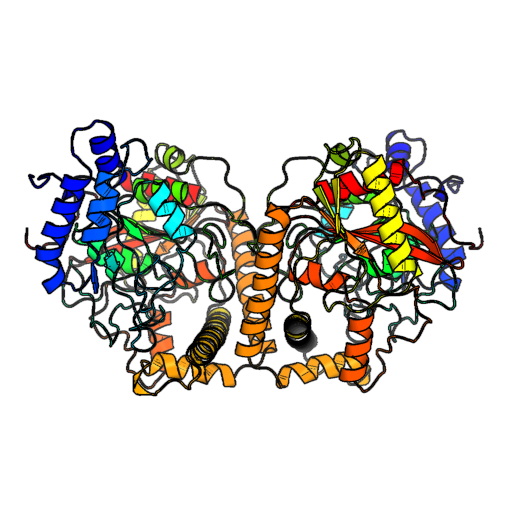 A 1 400 ? -4.375 -10.602 -31.297 1 96.19 400 SER A O 1
ATOM 2992 N N . ALA A 1 401 ? -5.957 -10.688 -32.906 1 95.69 401 ALA A N 1
ATOM 2993 C CA . ALA A 1 401 ? -5.922 -9.258 -33.219 1 95.69 401 ALA A CA 1
ATOM 2994 C C . ALA A 1 401 ? -7.105 -8.539 -32.594 1 95.69 401 ALA A C 1
ATOM 2996 O O . ALA A 1 401 ? -7.273 -7.328 -32.75 1 95.69 401 ALA A O 1
ATOM 2997 N N . ASP A 1 402 ? -7.879 -9.312 -31.859 1 96.69 402 ASP A N 1
ATOM 2998 C CA . ASP A 1 402 ? -9.086 -8.789 -31.219 1 96.69 402 ASP A CA 1
ATOM 2999 C C . ASP A 1 402 ? -8.914 -8.727 -29.703 1 96.69 402 ASP A C 1
ATOM 3001 O O . ASP A 1 402 ? -9.273 -9.672 -28.984 1 96.69 402 ASP A O 1
ATOM 3005 N N . LEU A 1 403 ? -8.508 -7.598 -29.266 1 95.88 403 LEU A N 1
ATOM 3006 C CA . LEU A 1 403 ? -8.25 -7.438 -27.828 1 95.88 403 LEU A CA 1
ATOM 3007 C C . LEU A 1 403 ? -9.539 -7.578 -27.031 1 95.88 403 LEU A C 1
ATOM 3009 O O . LEU A 1 403 ? -9.539 -8.18 -25.953 1 95.88 403 LEU A O 1
ATOM 3013 N N . ASP A 1 404 ? -10.641 -7.004 -27.516 1 96.25 404 ASP A N 1
ATOM 3014 C CA . ASP A 1 404 ? -11.914 -7.07 -26.812 1 96.25 404 ASP A CA 1
ATOM 3015 C C . ASP A 1 404 ? -12.383 -8.516 -26.656 1 96.25 404 ASP A C 1
ATOM 3017 O O . ASP A 1 404 ? -12.789 -8.93 -25.562 1 96.25 404 ASP A O 1
ATOM 3021 N N . GLY A 1 405 ? -12.344 -9.195 -27.781 1 95.5 405 GLY A N 1
ATOM 3022 C CA . GLY A 1 405 ? -12.711 -10.602 -27.719 1 95.5 405 GLY A CA 1
ATOM 3023 C C . GLY A 1 405 ? -11.82 -11.414 -26.797 1 95.5 405 GLY A C 1
ATOM 3024 O O . GLY A 1 405 ? -12.305 -12.25 -26.031 1 95.5 405 GLY A O 1
ATOM 3025 N N . TYR A 1 406 ? -10.555 -11.195 -26.906 1 95.19 406 TYR A N 1
ATOM 3026 C CA . TYR A 1 406 ? -9.602 -11.844 -26.016 1 95.19 406 TYR A CA 1
ATOM 3027 C C . TYR A 1 406 ? -9.938 -11.555 -24.562 1 95.19 406 TYR A C 1
ATOM 3029 O O . TYR A 1 406 ? -9.984 -12.469 -23.734 1 95.19 406 TYR A O 1
ATOM 3037 N N . TYR A 1 407 ? -10.219 -10.297 -24.25 1 94.25 407 TYR A N 1
ATOM 3038 C CA . TYR A 1 407 ? -10.477 -9.883 -22.875 1 94.25 407 TYR A CA 1
ATOM 3039 C C . TYR A 1 407 ? -11.773 -10.492 -22.359 1 94.25 407 TYR A C 1
ATOM 3041 O O . TYR A 1 407 ? -11.859 -10.867 -21.188 1 94.25 407 TYR A O 1
ATOM 3049 N N . GLU A 1 408 ? -12.742 -10.578 -23.141 1 92 408 GLU A N 1
ATOM 3050 C CA . GLU A 1 408 ? -14 -11.211 -22.75 1 92 408 GLU A CA 1
ATOM 3051 C C . GLU A 1 408 ? -13.789 -12.68 -22.391 1 92 408 GLU A C 1
ATOM 3053 O O . GLU A 1 408 ? -14.383 -13.18 -21.438 1 92 408 GLU A O 1
ATOM 3058 N N . THR A 1 409 ? -13.023 -13.312 -23.188 1 90.69 409 THR A N 1
ATOM 3059 C CA . THR A 1 409 ? -12.703 -14.711 -22.922 1 90.69 409 THR A CA 1
ATOM 3060 C C . THR A 1 409 ? -11.969 -14.852 -21.578 1 90.69 409 THR A C 1
ATOM 3062 O O . THR A 1 409 ? -12.312 -15.703 -20.766 1 90.69 409 THR A O 1
ATOM 3065 N N . LEU A 1 410 ? -11 -14.008 -21.406 1 90.94 410 LEU A N 1
ATOM 3066 C CA . LEU A 1 410 ? -10.219 -14.023 -20.172 1 90.94 410 LEU A CA 1
ATOM 3067 C C . LEU A 1 410 ? -11.117 -13.82 -18.953 1 90.94 410 LEU A C 1
ATOM 3069 O O . LEU A 1 410 ? -11 -14.547 -17.969 1 90.94 410 LEU A O 1
ATOM 3073 N N . ARG A 1 411 ? -12.023 -12.898 -19.016 1 89.19 411 ARG A N 1
ATOM 3074 C CA . ARG A 1 411 ? -12.883 -12.547 -17.891 1 89.19 411 ARG A CA 1
ATOM 3075 C C . ARG A 1 411 ? -13.906 -13.648 -17.609 1 89.19 411 ARG A C 1
ATOM 3077 O O . ARG A 1 411 ? -14.281 -13.883 -16.469 1 89.19 411 ARG A O 1
ATOM 3084 N N . ARG A 1 412 ? -14.32 -14.203 -18.656 1 85.81 412 ARG A N 1
ATOM 3085 C CA . ARG A 1 412 ? -15.297 -15.281 -18.516 1 85.81 412 ARG A CA 1
ATOM 3086 C C . ARG A 1 412 ? -14.75 -16.422 -17.656 1 85.81 412 ARG A C 1
ATOM 3088 O O . ARG A 1 412 ? -15.469 -16.969 -16.812 1 85.81 412 ARG A O 1
ATOM 3095 N N . TYR A 1 413 ? -13.539 -16.609 -17.797 1 85.94 413 TYR A N 1
ATOM 3096 C CA . TYR A 1 413 ? -13.008 -17.797 -17.141 1 85.94 413 TYR A CA 1
ATOM 3097 C C . TYR A 1 413 ? -12.32 -17.438 -15.828 1 85.94 413 TYR A C 1
ATOM 3099 O O . TYR A 1 413 ? -12.234 -18.266 -14.922 1 85.94 413 TYR A O 1
ATOM 3107 N N . SER A 1 414 ? -11.844 -16.219 -15.703 1 85.5 414 SER A N 1
ATOM 3108 C CA . SER A 1 414 ? -11.148 -15.812 -14.484 1 85.5 414 SER A CA 1
ATOM 3109 C C . SER A 1 414 ? -12.062 -15 -13.57 1 85.5 414 SER A C 1
ATOM 3111 O O . SER A 1 414 ? -11.594 -14.156 -12.805 1 85.5 414 SER A O 1
ATOM 3113 N N . ALA A 1 415 ? -13.352 -15.188 -13.656 1 79.12 415 ALA A N 1
ATOM 3114 C CA . ALA A 1 415 ? -14.375 -14.359 -13.023 1 79.12 415 ALA A CA 1
ATOM 3115 C C . ALA A 1 415 ? -14.203 -14.328 -11.508 1 79.12 415 ALA A C 1
ATOM 3117 O O . ALA A 1 415 ? -14.477 -13.312 -10.867 1 79.12 415 ALA A O 1
ATOM 3118 N N . PHE A 1 416 ? -13.648 -15.305 -10.984 1 89.31 416 PHE A N 1
ATOM 3119 C CA . PHE A 1 416 ? -13.578 -15.398 -9.531 1 89.31 416 PHE A CA 1
ATOM 3120 C C . PHE A 1 416 ? -12.203 -14.953 -9.031 1 89.31 416 PHE A C 1
ATOM 3122 O O . PHE A 1 416 ? -12.094 -14.273 -8.008 1 89.31 416 PHE A O 1
ATOM 3129 N N . THR A 1 417 ? -11.211 -15.188 -9.734 1 95.06 417 THR A N 1
ATOM 3130 C CA . THR A 1 417 ? -9.867 -15.078 -9.18 1 95.06 417 THR A CA 1
ATOM 3131 C C . THR A 1 417 ? -9.398 -13.625 -9.164 1 95.06 417 THR A C 1
ATOM 3133 O O . THR A 1 417 ? -8.828 -13.156 -8.18 1 95.06 417 THR A O 1
ATOM 3136 N N . SER A 1 418 ? -9.695 -12.859 -10.227 1 95.12 418 SER A N 1
ATOM 3137 C CA . SER A 1 418 ? -9.148 -11.516 -10.367 1 95.12 418 SER A CA 1
ATOM 3138 C C . SER A 1 418 ? -9.68 -10.578 -9.289 1 95.12 418 SER A C 1
ATOM 3140 O O . SER A 1 418 ? -9 -9.633 -8.891 1 95.12 418 SER A O 1
ATOM 3142 N N . VAL A 1 419 ? -10.867 -10.875 -8.805 1 96.31 419 VAL A N 1
ATOM 3143 C CA . VAL A 1 419 ? -11.516 -10.039 -7.797 1 96.31 419 VAL A CA 1
ATOM 3144 C C . VAL A 1 419 ? -10.656 -9.977 -6.539 1 96.31 419 VAL A C 1
ATOM 3146 O O . VAL A 1 419 ? -10.539 -8.922 -5.91 1 96.31 419 VAL A O 1
ATOM 3149 N N . TYR A 1 420 ? -9.992 -11.031 -6.207 1 97.5 420 TYR A N 1
ATOM 3150 C CA . TYR A 1 420 ? -9.242 -11.094 -4.961 1 97.5 420 TYR A CA 1
ATOM 3151 C C . TYR A 1 420 ? -7.887 -10.406 -5.105 1 97.5 420 TYR A C 1
ATOM 3153 O O . TYR A 1 420 ? -7.34 -9.891 -4.129 1 97.5 420 TYR A O 1
ATOM 3161 N N . ASN A 1 421 ? -7.332 -10.438 -6.344 1 97.81 421 ASN A N 1
ATOM 3162 C CA . ASN A 1 421 ? -6.172 -9.594 -6.621 1 97.81 421 ASN A CA 1
ATOM 3163 C C . ASN A 1 421 ? -6.508 -8.109 -6.477 1 97.81 421 ASN A C 1
ATOM 3165 O O . ASN A 1 421 ? -5.762 -7.359 -5.844 1 97.81 421 ASN A O 1
ATOM 3169 N N . SER A 1 422 ? -7.656 -7.777 -7.035 1 97.44 422 SER A N 1
ATOM 3170 C CA . SER A 1 422 ? -8.102 -6.387 -6.98 1 97.44 422 SER A CA 1
ATOM 3171 C C . SER A 1 422 ? -8.359 -5.941 -5.547 1 97.44 422 SER A C 1
ATOM 3173 O O . SER A 1 422 ? -8.016 -4.82 -5.164 1 97.44 422 SER A O 1
ATOM 3175 N N . ALA A 1 423 ? -8.906 -6.824 -4.762 1 97.56 423 ALA A N 1
ATOM 3176 C CA . ALA A 1 423 ? -9.211 -6.504 -3.369 1 97.56 423 ALA A CA 1
ATOM 3177 C C . ALA A 1 423 ? -7.965 -6.594 -2.498 1 97.56 423 ALA A C 1
ATOM 3179 O O . ALA A 1 423 ? -7.938 -6.066 -1.384 1 97.56 423 ALA A O 1
ATOM 3180 N N . GLY A 1 424 ? -6.969 -7.309 -2.959 1 97.88 424 GLY A N 1
ATOM 3181 C CA . GLY A 1 424 ? -5.703 -7.457 -2.256 1 97.88 424 GLY A CA 1
ATOM 3182 C C . GLY A 1 424 ? -5.738 -8.531 -1.182 1 97.88 424 GLY A C 1
ATOM 3183 O O . GLY A 1 424 ? -4.801 -8.656 -0.392 1 97.88 424 GLY A O 1
ATOM 3184 N N . ILE A 1 425 ? -6.766 -9.359 -1.129 1 98.44 425 ILE A N 1
ATOM 3185 C CA . ILE A 1 425 ? -6.957 -10.297 -0.031 1 98.44 425 ILE A CA 1
ATOM 3186 C C . ILE A 1 425 ? -6.426 -11.672 -0.432 1 98.44 425 ILE A C 1
ATOM 3188 O O . ILE A 1 425 ? -6.285 -11.969 -1.621 1 98.44 425 ILE A O 1
ATOM 3192 N N . PRO A 1 426 ? -6.078 -12.477 0.542 1 98.75 426 PRO A N 1
ATOM 3193 C CA . PRO A 1 426 ? -5.559 -13.812 0.214 1 98.75 426 PRO A CA 1
ATOM 3194 C C . PRO A 1 426 ? -6.648 -14.766 -0.279 1 98.75 426 PRO A C 1
ATOM 3196 O O . PRO A 1 426 ? -7.789 -14.688 0.178 1 98.75 426 PRO A O 1
ATOM 3199 N N . ALA A 1 427 ? -6.25 -15.617 -1.164 1 98.88 427 ALA A N 1
ATOM 3200 C CA . ALA A 1 427 ? -7.129 -16.656 -1.699 1 98.88 427 ALA A CA 1
ATOM 3201 C C . ALA A 1 427 ? -6.328 -17.844 -2.197 1 98.88 427 ALA A C 1
ATOM 3203 O O . ALA A 1 427 ? -5.227 -17.688 -2.725 1 98.88 427 ALA A O 1
ATOM 3204 N N . ALA A 1 428 ? -6.891 -19.016 -2.049 1 98.88 428 ALA A N 1
ATOM 3205 C CA . ALA A 1 428 ? -6.188 -20.219 -2.486 1 98.88 428 ALA A CA 1
ATOM 3206 C C . ALA A 1 428 ? -7.125 -21.156 -3.242 1 98.88 428 ALA A C 1
ATOM 3208 O O . ALA A 1 428 ? -8.312 -21.234 -2.93 1 98.88 428 ALA A O 1
ATOM 3209 N N . SER A 1 429 ? -6.57 -21.781 -4.227 1 98.81 429 SER A N 1
ATOM 3210 C CA . SER A 1 429 ? -7.246 -22.922 -4.859 1 98.81 429 SER A CA 1
ATOM 3211 C C . SER A 1 429 ? -6.895 -24.234 -4.168 1 98.81 429 SER A C 1
ATOM 3213 O O . SER A 1 429 ? -5.719 -24.578 -4.039 1 98.81 429 SER A O 1
ATOM 3215 N N . VAL A 1 430 ? -7.891 -24.953 -3.746 1 98.75 430 VAL A N 1
ATOM 3216 C CA . VAL A 1 430 ? -7.742 -26.234 -3.062 1 98.75 430 VAL A CA 1
ATOM 3217 C C . VAL A 1 430 ? -8.195 -27.375 -3.982 1 98.75 430 VAL A C 1
ATOM 3219 O O . VAL A 1 430 ? -9.32 -27.359 -4.48 1 98.75 430 VAL A O 1
ATOM 3222 N N . PRO A 1 431 ? -7.281 -28.312 -4.199 1 98.06 431 PRO A N 1
ATOM 3223 C CA . PRO A 1 431 ? -7.766 -29.484 -4.922 1 98.06 431 PRO A CA 1
ATOM 3224 C C . PRO A 1 431 ? -8.984 -30.125 -4.258 1 98.06 431 PRO A C 1
ATOM 3226 O O . PRO A 1 431 ? -8.953 -30.406 -3.053 1 98.06 431 PRO A O 1
ATOM 3229 N N . PHE A 1 432 ? -10.008 -30.422 -5.059 1 97.06 432 PHE A N 1
ATOM 3230 C CA . PHE A 1 432 ? -11.195 -30.859 -4.332 1 97.06 432 PHE A CA 1
ATOM 3231 C C . PHE A 1 432 ? -11.867 -32.031 -5.035 1 97.06 432 PHE A C 1
ATOM 3233 O O . PHE A 1 432 ? -12.32 -32.969 -4.387 1 97.06 432 PHE A O 1
ATOM 3240 N N . ALA A 1 433 ? -11.961 -32 -6.371 1 94.94 433 ALA A N 1
ATOM 3241 C CA . ALA A 1 433 ? -12.703 -33.062 -7.082 1 94.94 433 ALA A CA 1
ATOM 3242 C C . ALA A 1 433 ? -12.086 -33.312 -8.453 1 94.94 433 ALA A C 1
ATOM 3244 O O . ALA A 1 433 ? -11.172 -32.594 -8.883 1 94.94 433 ALA A O 1
ATOM 3245 N N . LEU A 1 434 ? -12.5 -34.406 -9.031 1 94.69 434 LEU A N 1
ATOM 3246 C CA . LEU A 1 434 ? -12.305 -34.688 -10.445 1 94.69 434 LEU A CA 1
ATOM 3247 C C . LEU A 1 434 ? -13.633 -34.688 -11.188 1 94.69 434 LEU A C 1
ATOM 3249 O O . LEU A 1 434 ? -14.641 -35.188 -10.664 1 94.69 434 LEU A O 1
ATOM 3253 N N . ALA A 1 435 ? -13.648 -34.031 -12.18 1 94.88 435 ALA A N 1
ATOM 3254 C CA . ALA A 1 435 ? -14.789 -34.062 -13.094 1 94.88 435 ALA A CA 1
ATOM 3255 C C . ALA A 1 435 ? -14.352 -34.469 -14.5 1 94.88 435 ALA A C 1
ATOM 3257 O O . ALA A 1 435 ? -13.531 -33.781 -15.125 1 94.88 435 ALA A O 1
ATOM 3258 N N . ASP A 1 436 ? -14.906 -35.594 -14.969 1 94.56 436 ASP A N 1
ATOM 3259 C CA . ASP A 1 436 ? -14.523 -36.156 -16.266 1 94.56 436 ASP A CA 1
ATOM 3260 C C . ASP A 1 436 ? -13.008 -36.344 -16.359 1 94.56 436 ASP A C 1
ATOM 3262 O O . ASP A 1 436 ? -12.391 -35.969 -17.359 1 94.56 436 ASP A O 1
ATOM 3266 N N . GLY A 1 437 ? -12.477 -36.719 -15.305 1 94.06 437 GLY A N 1
ATOM 3267 C CA . GLY A 1 437 ? -11.07 -37.094 -15.258 1 94.06 437 GLY A CA 1
ATOM 3268 C C . GLY A 1 437 ? -10.156 -35.906 -15.102 1 94.06 437 GLY A C 1
ATOM 3269 O O . GLY A 1 437 ? -8.93 -36.031 -15.102 1 94.06 437 GLY A O 1
ATOM 3270 N N . LEU A 1 438 ? -10.695 -34.719 -14.953 1 96.44 438 LEU A N 1
ATOM 3271 C CA . LEU A 1 438 ? -9.891 -33.5 -14.82 1 96.44 438 LEU A CA 1
ATOM 3272 C C . LEU A 1 438 ? -10.094 -32.875 -13.453 1 96.44 438 LEU A C 1
ATOM 3274 O O . LEU A 1 438 ? -11.188 -32.906 -12.891 1 96.44 438 LEU A O 1
ATOM 3278 N N . PRO A 1 439 ? -9.078 -32.281 -12.93 1 96.62 439 PRO A N 1
ATOM 3279 C CA . PRO A 1 439 ? -9.164 -31.672 -11.594 1 96.62 439 PRO A CA 1
ATOM 3280 C C . PRO A 1 439 ? -10.086 -30.453 -11.555 1 96.62 439 PRO A C 1
ATOM 3282 O O . PRO A 1 439 ? -10.141 -29.688 -12.523 1 96.62 439 PRO A O 1
ATOM 3285 N N . VAL A 1 440 ? -10.758 -30.297 -10.492 1 96.38 440 VAL A N 1
ATOM 3286 C CA . VAL A 1 440 ? -11.57 -29.125 -10.172 1 96.38 440 VAL A CA 1
ATOM 3287 C C . VAL A 1 440 ? -11.203 -28.625 -8.773 1 96.38 440 VAL A C 1
ATOM 3289 O O . VAL A 1 440 ? -11.258 -29.375 -7.801 1 96.38 440 VAL A O 1
ATOM 3292 N N . GLY A 1 441 ? -10.805 -27.344 -8.734 1 97 441 GLY A N 1
ATOM 3293 C CA . GLY A 1 441 ? -10.461 -26.75 -7.453 1 97 441 GLY A CA 1
ATOM 3294 C C . GLY A 1 441 ? -11.57 -25.891 -6.883 1 97 441 GLY A C 1
ATOM 3295 O O . GLY A 1 441 ? -12.438 -25.406 -7.621 1 97 441 GLY A O 1
ATOM 3296 N N . VAL A 1 442 ? -11.602 -25.734 -5.578 1 98.19 442 VAL A N 1
ATOM 3297 C CA . VAL A 1 442 ? -12.414 -24.75 -4.883 1 98.19 442 VAL A CA 1
ATOM 3298 C C . VAL A 1 442 ? -11.523 -23.672 -4.277 1 98.19 442 VAL A C 1
ATOM 3300 O O . VAL A 1 442 ? -10.367 -23.938 -3.926 1 98.19 442 VAL A O 1
ATOM 3303 N N . GLN A 1 443 ? -12.07 -22.484 -4.207 1 98.56 443 GLN A N 1
ATOM 3304 C CA . GLN A 1 443 ? -11.273 -21.344 -3.771 1 98.56 443 GLN A CA 1
ATOM 3305 C C . GLN A 1 443 ? -11.734 -20.844 -2.408 1 98.56 443 GLN A C 1
ATOM 3307 O O . GLN A 1 443 ? -12.93 -20.688 -2.17 1 98.56 443 GLN A O 1
ATOM 3312 N N . ILE A 1 444 ? -10.789 -20.625 -1.485 1 98.81 444 ILE A N 1
ATOM 3313 C CA . ILE A 1 444 ? -11.016 -20.031 -0.176 1 98.81 444 ILE A CA 1
ATOM 3314 C C . ILE A 1 444 ? -10.398 -18.625 -0.138 1 98.81 444 ILE A C 1
ATOM 3316 O O . ILE A 1 444 ? -9.211 -18.453 -0.446 1 98.81 444 ILE A O 1
ATOM 3320 N N . ALA A 1 445 ? -11.164 -17.672 0.181 1 98.56 445 ALA A N 1
ATOM 3321 C CA . ALA A 1 445 ? -10.656 -16.328 0.406 1 98.56 445 ALA A CA 1
ATOM 3322 C C . ALA A 1 445 ? -10.898 -15.883 1.844 1 98.56 445 ALA A C 1
ATOM 3324 O O . ALA A 1 445 ? -11.828 -16.359 2.5 1 98.56 445 ALA A O 1
ATOM 3325 N N . ALA A 1 446 ? -10.117 -15.047 2.367 1 98.69 446 ALA A N 1
ATOM 3326 C CA . ALA A 1 446 ? -10.203 -14.516 3.723 1 98.69 446 ALA A CA 1
ATOM 3327 C C . ALA A 1 446 ? -9.805 -13.039 3.758 1 98.69 446 ALA A C 1
ATOM 3329 O O . ALA A 1 446 ? -9.391 -12.477 2.74 1 98.69 446 ALA A O 1
ATOM 3330 N N . PRO A 1 447 ? -10.023 -12.344 4.906 1 97.75 447 PRO A N 1
ATOM 3331 C CA . PRO A 1 447 ? -9.68 -10.922 5 1 97.75 447 PRO A CA 1
ATOM 3332 C C . PRO A 1 447 ? -8.203 -10.648 4.738 1 97.75 447 PRO A C 1
ATOM 3334 O O . PRO A 1 447 ? -7.371 -11.555 4.855 1 97.75 447 PRO A O 1
ATOM 3337 N N . LEU A 1 448 ? -7.953 -9.398 4.414 1 97.44 448 LEU A N 1
ATOM 3338 C CA . LEU A 1 448 ? -6.578 -8.953 4.227 1 97.44 448 LEU A CA 1
ATOM 3339 C C . LEU A 1 448 ? -5.715 -9.32 5.426 1 97.44 448 LEU A C 1
ATOM 3341 O O . LEU A 1 448 ? -6.09 -9.055 6.57 1 97.44 448 LEU A O 1
ATOM 3345 N N . GLY A 1 449 ? -4.621 -9.984 5.176 1 96.94 449 GLY A N 1
ATOM 3346 C CA . GLY A 1 449 ? -3.68 -10.344 6.223 1 96.94 449 GLY A CA 1
ATOM 3347 C C . GLY A 1 449 ? -3.945 -11.719 6.816 1 96.94 449 GLY A C 1
ATOM 3348 O O . GLY A 1 449 ? -3.123 -12.234 7.574 1 96.94 449 GLY A O 1
ATOM 3349 N N . GLU A 1 450 ? -5.02 -12.312 6.418 1 97.81 450 GLU A N 1
ATOM 3350 C CA . GLU A 1 450 ? -5.406 -13.578 7.027 1 97.81 450 GLU A CA 1
ATOM 3351 C C . GLU A 1 450 ? -5.023 -14.758 6.133 1 97.81 450 GLU A C 1
ATOM 3353 O O . GLU A 1 450 ? -5.852 -15.641 5.871 1 97.81 450 GLU A O 1
ATOM 3358 N N . ASP A 1 451 ? -3.801 -14.695 5.695 1 98.69 451 ASP A N 1
ATOM 3359 C CA . ASP A 1 451 ? -3.244 -15.805 4.922 1 98.69 451 ASP A CA 1
ATOM 3360 C C . ASP A 1 451 ? -3.293 -17.109 5.711 1 98.69 451 ASP A C 1
ATOM 3362 O O . ASP A 1 451 ? -3.58 -18.172 5.152 1 98.69 451 ASP A O 1
ATOM 3366 N N . GLY A 1 452 ? -3.047 -16.984 7.012 1 98.62 452 GLY A N 1
ATOM 3367 C CA . GLY A 1 452 ? -3.057 -18.156 7.891 1 98.62 452 GLY A CA 1
ATOM 3368 C C . GLY A 1 452 ? -4.406 -18.844 7.949 1 98.62 452 GLY A C 1
ATOM 3369 O O . GLY A 1 452 ? -4.477 -20.078 7.996 1 98.62 452 GLY A O 1
ATOM 3370 N N . ARG A 1 453 ? -5.445 -18.094 7.98 1 98.19 453 ARG A N 1
ATOM 3371 C CA . ARG A 1 453 ? -6.793 -18.656 8.008 1 98.19 453 ARG A CA 1
ATOM 3372 C C . ARG A 1 453 ? -7.074 -19.453 6.742 1 98.19 453 ARG A C 1
ATOM 3374 O O . ARG A 1 453 ? -7.672 -20.531 6.809 1 98.19 453 ARG A O 1
ATOM 3381 N N . VAL A 1 454 ? -6.645 -18.922 5.586 1 98.88 454 VAL A N 1
ATOM 3382 C CA . VAL A 1 454 ? -6.809 -19.625 4.32 1 98.88 454 VAL A CA 1
ATOM 3383 C C . VAL A 1 454 ? -6.047 -20.953 4.367 1 98.88 454 VAL A C 1
ATOM 3385 O O . VAL A 1 454 ? -6.594 -22 4.023 1 98.88 454 VAL A O 1
ATOM 3388 N N . LEU A 1 455 ? -4.82 -20.875 4.824 1 98.88 455 LEU A N 1
ATOM 3389 C CA . LEU A 1 455 ? -3.963 -22.047 4.879 1 98.88 455 LEU A CA 1
ATOM 3390 C C . LEU A 1 455 ? -4.516 -23.078 5.863 1 98.88 455 LEU A C 1
ATOM 3392 O O . LEU A 1 455 ? -4.535 -24.266 5.574 1 98.88 455 LEU A O 1
ATOM 3396 N N . GLN A 1 456 ? -4.957 -22.625 7.008 1 98.69 456 GLN A N 1
ATOM 3397 C CA . GLN A 1 456 ? -5.469 -23.516 8.047 1 98.69 456 GLN A CA 1
ATOM 3398 C C . GLN A 1 456 ? -6.723 -24.234 7.574 1 98.69 456 GLN A C 1
ATOM 3400 O O . GLN A 1 456 ? -6.859 -25.453 7.77 1 98.69 456 GLN A O 1
ATOM 3405 N N . LEU A 1 457 ? -7.59 -23.484 7.008 1 98.81 457 LEU A N 1
ATOM 3406 C CA . LEU A 1 457 ? -8.812 -24.094 6.488 1 98.81 457 LEU A CA 1
ATOM 3407 C C . LEU A 1 457 ? -8.508 -25.062 5.355 1 98.81 457 LEU A C 1
ATOM 3409 O O . LEU A 1 457 ? -9.109 -26.141 5.273 1 98.81 457 LEU A O 1
ATOM 3413 N N . ALA A 1 458 ? -7.629 -24.688 4.449 1 98.88 458 ALA A N 1
ATOM 3414 C CA . ALA A 1 458 ? -7.215 -25.578 3.357 1 98.88 458 ALA A CA 1
ATOM 3415 C C . ALA A 1 458 ? -6.602 -26.859 3.896 1 98.88 458 ALA A C 1
ATOM 3417 O O . ALA A 1 458 ? -6.859 -27.953 3.369 1 98.88 458 ALA A O 1
ATOM 3418 N N . ALA A 1 459 ? -5.781 -26.734 4.93 1 98.88 459 ALA A N 1
ATOM 3419 C CA . ALA A 1 459 ? -5.156 -27.906 5.531 1 98.88 459 ALA A CA 1
ATOM 3420 C C . ALA A 1 459 ? -6.203 -28.828 6.133 1 98.88 459 ALA A C 1
ATOM 3422 O O . ALA A 1 459 ? -6.062 -30.062 6.066 1 98.88 459 ALA A O 1
ATOM 3423 N N . GLN A 1 460 ? -7.184 -28.266 6.781 1 98.81 460 GLN A N 1
ATOM 3424 C CA . GLN A 1 460 ? -8.273 -29.062 7.324 1 98.81 460 GLN A CA 1
ATOM 3425 C C . GLN A 1 460 ? -8.984 -29.844 6.223 1 98.81 460 GLN A C 1
ATOM 3427 O O . GLN A 1 460 ? -9.297 -31.016 6.387 1 98.81 460 GLN A O 1
ATOM 3432 N N . ILE A 1 461 ? -9.25 -29.188 5.094 1 98.69 461 ILE A N 1
ATOM 3433 C CA . ILE A 1 461 ? -9.867 -29.859 3.953 1 98.69 461 ILE A CA 1
ATOM 3434 C C . ILE A 1 461 ? -8.961 -30.969 3.447 1 98.69 461 ILE A C 1
ATOM 3436 O O . ILE A 1 461 ? -9.422 -32.062 3.15 1 98.69 461 ILE A O 1
ATOM 3440 N N . GLU A 1 462 ? -7.668 -30.672 3.361 1 98.62 462 GLU A N 1
ATOM 3441 C CA . GLU A 1 462 ? -6.699 -31.656 2.889 1 98.62 462 GLU A CA 1
ATOM 3442 C C . GLU A 1 462 ? -6.707 -32.906 3.76 1 98.62 462 GLU A C 1
ATOM 3444 O O . GLU A 1 462 ? -6.582 -34.031 3.254 1 98.62 462 GLU A O 1
ATOM 3449 N N . ARG A 1 463 ? -6.832 -32.75 5.055 1 97.75 463 ARG A N 1
ATOM 3450 C CA . ARG A 1 463 ? -6.887 -33.875 5.965 1 97.75 463 ARG A CA 1
ATOM 3451 C C . ARG A 1 463 ? -8.195 -34.656 5.805 1 97.75 463 ARG A C 1
ATOM 3453 O O . ARG A 1 463 ? -8.203 -35.875 5.859 1 97.75 463 ARG A O 1
ATOM 3460 N N . ALA A 1 464 ? -9.258 -33.969 5.617 1 97.81 464 ALA A N 1
ATOM 3461 C CA . ALA A 1 464 ? -10.586 -34.594 5.531 1 97.81 464 ALA A CA 1
ATOM 3462 C C . ALA A 1 464 ? -10.789 -35.281 4.18 1 97.81 464 ALA A C 1
ATOM 3464 O O . ALA A 1 464 ? -11.508 -36.25 4.082 1 97.81 464 ALA A O 1
ATOM 3465 N N . ARG A 1 465 ? -10.219 -34.656 3.186 1 96.5 465 ARG A N 1
ATOM 3466 C CA . ARG A 1 465 ? -10.289 -35.188 1.818 1 96.5 465 ARG A CA 1
ATOM 3467 C C . ARG A 1 465 ? -8.93 -35.125 1.14 1 96.5 465 ARG A C 1
ATOM 3469 O O . ARG A 1 465 ? -8.695 -34.281 0.267 1 96.5 465 ARG A O 1
ATOM 3476 N N . PRO A 1 466 ? -8.094 -36.031 1.472 1 96.69 466 PRO A N 1
ATOM 3477 C CA . PRO A 1 466 ? -6.711 -35.969 0.981 1 96.69 466 PRO A CA 1
ATOM 3478 C C . PRO A 1 466 ? -6.621 -36.125 -0.538 1 96.69 466 PRO A C 1
ATOM 3480 O O . PRO A 1 466 ? -7.387 -36.875 -1.141 1 96.69 466 PRO A O 1
ATOM 3483 N N . TRP A 1 467 ? -5.66 -35.375 -1.141 1 95.62 467 TRP A N 1
ATOM 3484 C CA . TRP A 1 467 ? -5.449 -35.5 -2.58 1 95.62 467 TRP A CA 1
ATOM 3485 C C . TRP A 1 467 ? -4.027 -35.938 -2.891 1 95.62 467 TRP A C 1
ATOM 3487 O O . TRP A 1 467 ? -3.596 -35.906 -4.047 1 95.62 467 TRP A O 1
ATOM 3497 N N . ALA A 1 468 ? -3.141 -36.281 -1.976 1 88.44 468 ALA A N 1
ATOM 3498 C CA . ALA A 1 468 ? -1.743 -36.656 -2.156 1 88.44 468 ALA A CA 1
ATOM 3499 C C . ALA A 1 468 ? -1.618 -37.812 -3.127 1 88.44 468 ALA A C 1
ATOM 3501 O O . ALA A 1 468 ? -0.601 -37.969 -3.809 1 88.44 468 ALA A O 1
ATOM 3502 N N . GLY A 1 469 ? -2.568 -38.562 -3.227 1 81.56 469 GLY A N 1
ATOM 3503 C CA . GLY A 1 469 ? -2.504 -39.719 -4.086 1 81.56 469 GLY A CA 1
ATOM 3504 C C . GLY A 1 469 ? -3.047 -39.469 -5.48 1 81.56 469 GLY A C 1
ATOM 3505 O O . GLY A 1 469 ? -2.973 -40.344 -6.344 1 81.56 469 GLY A O 1
ATOM 3506 N N . LEU A 1 470 ? -3.439 -38.25 -5.719 1 82.5 470 LEU A N 1
ATOM 3507 C CA . LEU A 1 470 ? -4.016 -37.938 -7.016 1 82.5 470 LEU A CA 1
ATOM 3508 C C . LEU A 1 470 ? -2.947 -37.406 -7.969 1 82.5 470 LEU A C 1
ATOM 3510 O O . LEU A 1 470 ? -2.551 -36.219 -7.879 1 82.5 470 LEU A O 1
ATOM 3514 N N . TYR A 1 471 ? -2.451 -38.281 -8.883 1 85.62 471 TYR A N 1
ATOM 3515 C CA . TYR A 1 471 ? -1.471 -37.906 -9.898 1 85.62 471 TYR A CA 1
ATOM 3516 C C . TYR A 1 471 ? -2.025 -38.125 -11.297 1 85.62 471 TYR A C 1
ATOM 3518 O O . TYR A 1 471 ? -2.801 -39.062 -11.523 1 85.62 471 TYR A O 1
ATOM 3526 N N . PRO A 1 472 ? -1.562 -37.25 -12.117 1 91.12 472 PRO A N 1
ATOM 3527 C CA . PRO A 1 472 ? -1.923 -37.5 -13.516 1 91.12 472 PRO A CA 1
ATOM 3528 C C . PRO A 1 472 ? -1.288 -38.75 -14.086 1 91.12 472 PRO A C 1
ATOM 3530 O O . PRO A 1 472 ? -0.288 -39.25 -13.555 1 91.12 472 PRO A O 1
ATOM 3533 N N . PRO A 1 473 ? -1.917 -39.312 -15.07 1 83.75 473 PRO A N 1
ATOM 3534 C CA . PRO A 1 473 ? -1.386 -40.5 -15.711 1 83.75 473 PRO A CA 1
ATOM 3535 C C . PRO A 1 473 ? -0.21 -40.219 -16.641 1 83.75 473 PRO A C 1
ATOM 3537 O O . PRO A 1 473 ? -0.4 -40.062 -17.844 1 83.75 473 PRO A O 1
ATOM 3540 N N . LEU A 1 474 ? 0.909 -40.062 -16.094 1 83.88 474 LEU A N 1
ATOM 3541 C CA . LEU A 1 474 ? 2.107 -39.75 -16.891 1 83.88 474 LEU A CA 1
ATOM 3542 C C . LEU A 1 474 ? 3.121 -40.906 -16.75 1 83.88 474 LEU A C 1
ATOM 3544 O O . LEU A 1 474 ? 3.098 -41.656 -15.781 1 83.88 474 LEU A O 1
ATOM 3548 N N . PRO A 1 475 ? 3.822 -41 -17.844 1 72.69 475 PRO A N 1
ATOM 3549 C CA . PRO A 1 475 ? 4.852 -42.062 -17.812 1 72.69 475 PRO A CA 1
ATOM 3550 C C . PRO A 1 475 ? 5.836 -41.875 -16.656 1 72.69 475 PRO A C 1
ATOM 3552 O O . PRO A 1 475 ? 6.109 -40.719 -16.25 1 72.69 475 PRO A O 1
ATOM 3555 N N . VAL A 1 476 ? 6.207 -43.188 -16.016 1 65.38 476 VAL A N 1
ATOM 3556 C CA . VAL A 1 476 ? 7.211 -43.188 -14.961 1 65.38 476 VAL A CA 1
ATOM 3557 C C . VAL A 1 476 ? 8.602 -43.375 -15.562 1 65.38 476 VAL A C 1
ATOM 3559 O O . VAL A 1 476 ? 8.742 -44.062 -16.578 1 65.38 476 VAL A O 1
ATOM 3562 N N . MET B 1 1 ? -20.125 30.078 33.812 1 52.66 1 MET B N 1
ATOM 3563 C CA . MET B 1 1 ? -19.031 29.109 33.906 1 52.66 1 MET B CA 1
ATOM 3564 C C . MET B 1 1 ? -17.734 29.703 33.375 1 52.66 1 MET B C 1
ATOM 3566 O O . MET B 1 1 ? -17.719 30.359 32.312 1 52.66 1 MET B O 1
ATOM 3570 N N . SER B 1 2 ? -16.672 29.672 34.219 1 76.12 2 SER B N 1
ATOM 3571 C CA . SER B 1 2 ? -15.523 30.562 34.125 1 76.12 2 SER B CA 1
ATOM 3572 C C . SER B 1 2 ? -14.5 30.062 33.094 1 76.12 2 SER B C 1
ATOM 3574 O O . SER B 1 2 ? -14.492 28.875 32.781 1 76.12 2 SER B O 1
ATOM 3576 N N . LEU B 1 3 ? -14.062 30.891 32.344 1 89.88 3 LEU B N 1
ATOM 3577 C CA . LEU B 1 3 ? -12.906 30.656 31.5 1 89.88 3 LEU B CA 1
ATOM 3578 C C . LEU B 1 3 ? -11.742 30.094 32.312 1 89.88 3 LEU B C 1
ATOM 3580 O O . LEU B 1 3 ? -11.594 30.406 33.5 1 89.88 3 LEU B O 1
ATOM 3584 N N . PHE B 1 4 ? -11.164 29.109 31.734 1 92.31 4 PHE B N 1
ATOM 3585 C CA . PHE B 1 4 ? -9.953 28.578 32.344 1 92.31 4 PHE B CA 1
ATOM 3586 C C . PHE B 1 4 ? -8.758 29.484 32.062 1 92.31 4 PHE B C 1
ATOM 3588 O O . PHE B 1 4 ? -8.219 29.453 30.938 1 92.31 4 PHE B O 1
ATOM 3595 N N . SER B 1 5 ? -8.219 30.203 32.969 1 88.88 5 SER B N 1
ATOM 3596 C CA . SER B 1 5 ? -7.254 31.281 32.781 1 88.88 5 SER B CA 1
ATOM 3597 C C . SER B 1 5 ? -5.906 30.734 32.312 1 88.88 5 SER B C 1
ATOM 3599 O O . SER B 1 5 ? -5.164 31.422 31.609 1 88.88 5 SER B O 1
ATOM 3601 N N . ASP B 1 6 ? -5.574 29.531 32.719 1 92.75 6 ASP B N 1
ATOM 3602 C CA . ASP B 1 6 ? -4.27 28.969 32.375 1 92.75 6 ASP B CA 1
ATOM 3603 C C . ASP B 1 6 ? -4.359 28.094 31.125 1 92.75 6 ASP B C 1
ATOM 3605 O O . ASP B 1 6 ? -3.514 27.234 30.906 1 92.75 6 ASP B O 1
ATOM 3609 N N . TYR B 1 7 ? -5.316 28.359 30.312 1 95 7 TYR B N 1
ATOM 3610 C CA . TYR B 1 7 ? -5.633 27.531 29.141 1 95 7 TYR B CA 1
ATOM 3611 C C . TYR B 1 7 ? -4.43 27.422 28.219 1 95 7 TYR B C 1
ATOM 3613 O O . TYR B 1 7 ? -4.027 26.312 27.844 1 95 7 TYR B O 1
ATOM 3621 N N . GLN B 1 8 ? -3.756 28.469 27.922 1 92.81 8 GLN B N 1
ATOM 3622 C CA . GLN B 1 8 ? -2.701 28.516 26.922 1 92.81 8 GLN B CA 1
ATOM 3623 C C . GLN B 1 8 ? -1.393 27.953 27.469 1 92.81 8 GLN B C 1
ATOM 3625 O O . GLN B 1 8 ? -0.455 27.688 26.719 1 92.81 8 GLN B O 1
ATOM 3630 N N . ALA B 1 9 ? -1.359 27.75 28.766 1 93.44 9 ALA B N 1
ATOM 3631 C CA . ALA B 1 9 ? -0.142 27.25 29.406 1 93.44 9 ALA B CA 1
ATOM 3632 C C . ALA B 1 9 ? -0.049 25.734 29.312 1 93.44 9 ALA B C 1
ATOM 3634 O O . ALA B 1 9 ? 0.994 25.156 29.609 1 93.44 9 ALA B O 1
ATOM 3635 N N . HIS B 1 10 ? -1.126 25.141 28.859 1 96.38 10 HIS B N 1
ATOM 3636 C CA . HIS B 1 10 ? -1.163 23.672 28.812 1 96.38 10 HIS B CA 1
ATOM 3637 C C . HIS B 1 10 ? -1.286 23.172 27.375 1 96.38 10 HIS B C 1
ATOM 3639 O O . HIS B 1 10 ? -1.968 23.797 26.562 1 96.38 10 HIS B O 1
ATOM 3645 N N . ASP B 1 11 ? -0.574 22.109 27.125 1 98.06 11 ASP B N 1
ATOM 3646 C CA . ASP B 1 11 ? -0.821 21.391 25.875 1 98.06 11 ASP B CA 1
ATOM 3647 C C . ASP B 1 11 ? -1.999 20.438 26.016 1 98.06 11 ASP B C 1
ATOM 3649 O O . ASP B 1 11 ? -2.705 20.453 27.031 1 98.06 11 ASP B O 1
ATOM 3653 N N . ALA B 1 12 ? -2.342 19.656 24.984 1 98.69 12 ALA B N 1
ATOM 3654 C CA . ALA B 1 12 ? -3.529 18.812 24.969 1 98.69 12 ALA B CA 1
ATOM 3655 C C . ALA B 1 12 ? -3.471 17.766 26.078 1 98.69 12 ALA B C 1
ATOM 3657 O O . ALA B 1 12 ? -4.453 17.547 26.797 1 98.69 12 ALA B O 1
ATOM 3658 N N . VAL B 1 13 ? -2.332 17.062 26.188 1 98.56 13 VAL B N 1
ATOM 3659 C CA . VAL B 1 13 ? -2.158 16.031 27.203 1 98.56 13 VAL B CA 1
ATOM 3660 C C . VAL B 1 13 ? -2.336 16.641 28.594 1 98.56 13 VAL B C 1
ATOM 3662 O O . VAL B 1 13 ? -2.959 16.047 29.469 1 98.56 13 VAL B O 1
ATOM 3665 N N . GLY B 1 14 ? -1.797 17.875 28.781 1 98.25 14 GLY B N 1
ATOM 3666 C CA . GLY B 1 14 ? -1.963 18.578 30.047 1 98.25 14 GLY B CA 1
ATOM 3667 C C . GLY B 1 14 ? -3.408 18.938 30.344 1 98.25 14 GLY B C 1
ATOM 3668 O O . GLY B 1 14 ? -3.871 18.766 31.484 1 98.25 14 GLY B O 1
ATOM 3669 N N . LEU B 1 15 ? -4.098 19.469 29.391 1 98.62 15 LEU B N 1
ATOM 3670 C CA . LEU B 1 15 ? -5.504 19.812 29.578 1 98.62 15 LEU B CA 1
ATOM 3671 C C . LEU B 1 15 ? -6.324 18.578 29.922 1 98.62 15 LEU B C 1
ATOM 3673 O O . LEU B 1 15 ? -7.176 18.625 30.812 1 98.62 15 LEU B O 1
ATOM 3677 N N . ALA B 1 16 ? -6.109 17.484 29.219 1 98.69 16 ALA B N 1
ATOM 3678 C CA . ALA B 1 16 ? -6.832 16.25 29.469 1 98.69 16 ALA B CA 1
ATOM 3679 C C . ALA B 1 16 ? -6.578 15.75 30.891 1 98.69 16 ALA B C 1
ATOM 3681 O O . ALA B 1 16 ? -7.48 15.219 31.547 1 98.69 16 ALA B O 1
ATOM 3682 N N . ALA B 1 17 ? -5.336 15.914 31.344 1 98.25 17 ALA B N 1
ATOM 3683 C CA . ALA B 1 17 ? -4.992 15.516 32.719 1 98.25 17 ALA B CA 1
ATOM 3684 C C . ALA B 1 17 ? -5.789 16.328 33.719 1 98.25 17 ALA B C 1
ATOM 3686 O O . ALA B 1 17 ? -6.215 15.789 34.75 1 98.25 17 ALA B O 1
ATOM 3687 N N . LEU B 1 18 ? -5.938 17.594 33.5 1 98.25 18 LEU B N 1
ATOM 3688 C CA . LEU B 1 18 ? -6.723 18.453 34.375 1 98.25 18 LEU B CA 1
ATOM 3689 C C . LEU B 1 18 ? -8.18 18 34.406 1 98.25 18 LEU B C 1
ATOM 3691 O O . LEU B 1 18 ? -8.805 18 35.469 1 98.25 18 LEU B O 1
ATOM 3695 N N . VAL B 1 19 ? -8.711 17.625 33.281 1 98.25 19 VAL B N 1
ATOM 3696 C CA . VAL B 1 19 ? -10.086 17.125 33.219 1 98.25 19 VAL B CA 1
ATOM 3697 C C . VAL B 1 19 ? -10.203 15.828 34 1 98.25 19 VAL B C 1
ATOM 3699 O O . VAL B 1 19 ? -11.156 15.633 34.75 1 98.25 19 VAL B O 1
ATOM 3702 N N . ARG B 1 20 ? -9.258 14.93 33.75 1 97.5 20 ARG B N 1
ATOM 3703 C CA . ARG B 1 20 ? -9.266 13.633 34.406 1 97.5 20 ARG B CA 1
ATOM 3704 C C . ARG B 1 20 ? -9.281 13.789 35.906 1 97.5 20 ARG B C 1
ATOM 3706 O O . ARG B 1 20 ? -9.938 13.023 36.625 1 97.5 20 ARG B O 1
ATOM 3713 N N . ARG B 1 21 ? -8.617 14.828 36.438 1 96.75 21 ARG B N 1
ATOM 3714 C CA . ARG B 1 21 ? -8.547 15.07 37.875 1 96.75 21 ARG B CA 1
ATOM 3715 C C . ARG B 1 21 ? -9.664 16 38.312 1 96.75 21 ARG B C 1
ATOM 3717 O O . ARG B 1 21 ? -9.727 16.391 39.5 1 96.75 21 ARG B O 1
ATOM 3724 N N . ARG B 1 22 ? -10.484 16.438 37.469 1 96.56 22 ARG B N 1
ATOM 3725 C CA . ARG B 1 22 ? -11.656 17.266 37.719 1 96.56 22 ARG B CA 1
ATOM 3726 C C . ARG B 1 22 ? -11.258 18.672 38.188 1 96.56 22 ARG B C 1
ATOM 3728 O O . ARG B 1 22 ? -11.953 19.281 38.969 1 96.56 22 ARG B O 1
ATOM 3735 N N . ALA B 1 23 ? -10.094 19 37.719 1 96.94 23 ALA B N 1
ATOM 3736 C CA . ALA B 1 23 ? -9.625 20.359 38.031 1 96.94 23 ALA B CA 1
ATOM 3737 C C . ALA B 1 23 ? -10.273 21.375 37.094 1 96.94 23 ALA B C 1
ATOM 3739 O O . ALA B 1 23 ? -10.406 22.562 37.438 1 96.94 23 ALA B O 1
ATOM 3740 N N . VAL B 1 24 ? -10.617 21.016 35.938 1 97.25 24 VAL B N 1
ATOM 3741 C CA . VAL B 1 24 ? -11.328 21.828 34.938 1 97.25 24 VAL B CA 1
ATOM 3742 C C . VAL B 1 24 ? -12.336 20.953 34.188 1 97.25 24 VAL B C 1
ATOM 3744 O O . VAL B 1 24 ? -12.125 19.75 34.031 1 97.25 24 VAL B O 1
ATOM 3747 N N . SER B 1 25 ? -13.438 21.484 33.781 1 96.94 25 SER B N 1
ATOM 3748 C CA . SER B 1 25 ? -14.422 20.719 33.031 1 96.94 25 SER B CA 1
ATOM 3749 C C . SER B 1 25 ? -14.195 20.859 31.516 1 96.94 25 SER B C 1
ATOM 3751 O O . SER B 1 25 ? -13.648 21.875 31.062 1 96.94 25 SER B O 1
ATOM 3753 N N . PRO B 1 26 ? -14.664 19.828 30.812 1 97.88 26 PRO B N 1
ATOM 3754 C CA . PRO B 1 26 ? -14.602 19.969 29.35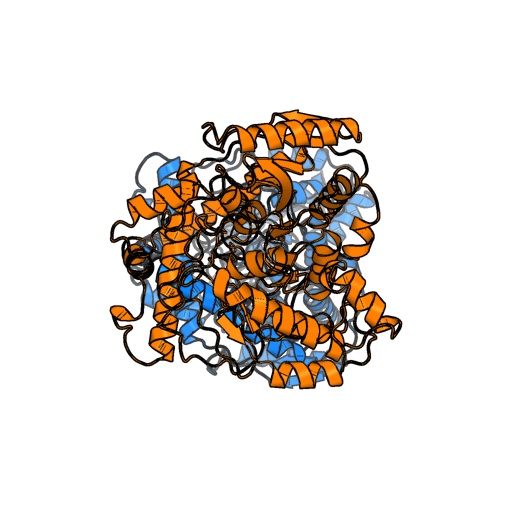9 1 97.88 26 PRO B CA 1
ATOM 3755 C C . PRO B 1 26 ? -15.305 21.234 28.844 1 97.88 26 PRO B C 1
ATOM 3757 O O . PRO B 1 26 ? -14.836 21.875 27.906 1 97.88 26 PRO B O 1
ATOM 3760 N N . VAL B 1 27 ? -16.375 21.625 29.422 1 97.69 27 VAL B N 1
ATOM 3761 C CA . VAL B 1 27 ? -17.156 22.797 29.047 1 97.69 27 VAL B CA 1
ATOM 3762 C C . VAL B 1 27 ? -16.328 24.047 29.266 1 97.69 27 VAL B C 1
ATOM 3764 O O . VAL B 1 27 ? -16.328 24.953 28.422 1 97.69 27 VAL B O 1
ATOM 3767 N N . GLU B 1 28 ? -15.594 24.094 30.391 1 97.88 28 GLU B N 1
ATOM 3768 C CA . GLU B 1 28 ? -14.734 25.25 30.672 1 97.88 28 GLU B CA 1
ATOM 3769 C C . GLU B 1 28 ? -13.625 25.359 29.625 1 97.88 28 GLU B C 1
ATOM 3771 O O . GLU B 1 28 ? -13.289 26.469 29.188 1 97.88 28 GLU B O 1
ATOM 3776 N N . LEU B 1 29 ? -13.086 24.25 29.281 1 98.31 29 LEU B N 1
ATOM 3777 C CA . LEU B 1 29 ? -12.039 24.25 28.266 1 98.31 29 LEU B CA 1
ATOM 3778 C C . LEU B 1 29 ? -12.586 24.75 26.922 1 98.31 29 LEU B C 1
ATOM 3780 O O . LEU B 1 29 ? -11.938 25.547 26.234 1 98.31 29 LEU B O 1
ATOM 3784 N N . LEU B 1 30 ? -13.773 24.281 26.5 1 98.25 30 LEU B N 1
ATOM 3785 C CA . LEU B 1 30 ? -14.367 24.703 25.25 1 98.25 30 LEU B CA 1
ATOM 3786 C C . LEU B 1 30 ? -14.664 26.203 25.266 1 98.25 30 LEU B C 1
ATOM 3788 O O . LEU B 1 30 ? -14.406 26.891 24.281 1 98.25 30 LEU B O 1
ATOM 3792 N N . LYS B 1 31 ? -15.172 26.688 26.344 1 98.06 31 LYS B N 1
ATOM 3793 C CA . LYS B 1 31 ? -15.43 28.125 26.484 1 98.06 31 LYS B CA 1
ATOM 3794 C C . LYS B 1 31 ? -14.141 28.938 26.328 1 98.06 31 LYS B C 1
ATOM 3796 O O . LYS B 1 31 ? -14.141 30 25.703 1 98.06 31 LYS B O 1
ATOM 3801 N N . SER B 1 32 ? -13.117 28.422 26.922 1 97.81 32 SER B N 1
ATOM 3802 C CA . SER B 1 32 ? -11.828 29.109 26.844 1 97.81 32 SER B CA 1
ATOM 3803 C C . SER B 1 32 ? -11.305 29.125 25.406 1 97.81 32 SER B C 1
ATOM 3805 O O . SER B 1 32 ? -10.781 30.141 24.953 1 97.81 32 SER B O 1
ATOM 3807 N N . ALA B 1 33 ? -11.414 28.047 24.703 1 97.94 33 ALA B N 1
ATOM 3808 C CA . ALA B 1 33 ? -11.008 27.984 23.297 1 97.94 33 ALA B CA 1
ATOM 3809 C C . ALA B 1 33 ? -11.82 28.953 22.453 1 97.94 33 ALA B C 1
ATOM 3811 O O . ALA B 1 33 ? -11.266 29.641 21.594 1 97.94 33 ALA B O 1
ATOM 3812 N N . LEU B 1 34 ? -13.125 28.969 22.656 1 97.75 34 LEU B N 1
ATOM 3813 C CA . LEU B 1 34 ? -14.016 29.844 21.891 1 97.75 34 LEU B CA 1
ATOM 3814 C C . LEU B 1 34 ? -13.719 31.312 22.172 1 97.75 34 LEU B C 1
ATOM 3816 O O . LEU B 1 34 ? -13.781 32.125 21.266 1 97.75 34 LEU B O 1
ATOM 3820 N N . ALA B 1 35 ? -13.391 31.578 23.406 1 96.69 35 ALA B N 1
ATOM 3821 C CA . ALA B 1 35 ? -13.031 32.969 23.75 1 96.69 35 ALA B CA 1
ATOM 3822 C C . ALA B 1 35 ? -11.75 33.375 23.031 1 96.69 35 ALA B C 1
ATOM 3824 O O . ALA B 1 35 ? -11.664 34.5 22.531 1 96.69 35 ALA B O 1
ATOM 3825 N N . ARG B 1 36 ? -10.812 32.531 23.109 1 96 36 ARG B N 1
ATOM 3826 C CA . ARG B 1 36 ? -9.562 32.812 22.422 1 96 36 ARG B CA 1
ATOM 3827 C C . ARG B 1 36 ? -9.797 32.969 20.922 1 96 36 ARG B C 1
ATOM 3829 O O . ARG B 1 36 ? -9.234 33.875 20.281 1 96 36 ARG B O 1
ATOM 3836 N N . LEU B 1 37 ? -10.57 32.094 20.344 1 97.38 37 LEU B N 1
ATOM 3837 C CA . LEU B 1 37 ? -10.922 32.156 18.922 1 97.38 37 LEU B CA 1
ATOM 3838 C C . LEU B 1 37 ? -11.539 33.5 18.578 1 97.38 37 LEU B C 1
ATOM 3840 O O . LEU B 1 37 ? -11.141 34.125 17.594 1 97.38 37 LEU B O 1
ATOM 3844 N N . GLU B 1 38 ? -12.461 33.938 19.281 1 96.31 38 GLU B N 1
ATOM 3845 C CA . GLU B 1 38 ? -13.141 35.219 19.047 1 96.31 38 GLU B CA 1
ATOM 3846 C C . GLU B 1 38 ? -12.148 36.375 19.094 1 96.31 38 GLU B C 1
ATOM 3848 O O . GLU B 1 38 ? -12.281 37.312 18.312 1 96.31 38 GLU B O 1
ATOM 3853 N N . ALA B 1 39 ? -11.172 36.25 19.906 1 95.31 39 ALA B N 1
ATOM 3854 C CA . ALA B 1 39 ? -10.211 37.312 20.109 1 95.31 39 ALA B CA 1
ATOM 3855 C C . ALA B 1 39 ? -9.227 37.406 18.953 1 95.31 39 ALA B C 1
ATOM 3857 O O . ALA B 1 39 ? -8.82 38.5 18.562 1 95.31 39 ALA B O 1
ATOM 3858 N N . VAL B 1 40 ? -8.859 36.312 18.406 1 96.12 40 VAL B N 1
ATOM 3859 C CA . VAL B 1 40 ? -7.68 36.375 17.547 1 96.12 40 VAL B CA 1
ATOM 3860 C C . VAL B 1 40 ? -8.07 36.062 16.109 1 96.12 40 VAL B C 1
ATOM 3862 O O . VAL B 1 40 ? -7.406 36.5 15.172 1 96.12 40 VAL B O 1
ATOM 3865 N N . ASN B 1 41 ? -9.164 35.312 15.867 1 97.81 41 ASN B N 1
ATOM 3866 C CA . ASN B 1 41 ? -9.461 34.812 14.531 1 97.81 41 ASN B CA 1
ATOM 3867 C C . ASN B 1 41 ? -9.719 35.969 13.555 1 97.81 41 ASN B C 1
ATOM 3869 O O . ASN B 1 41 ? -9.359 35.875 12.375 1 97.81 41 ASN B O 1
ATOM 3873 N N . PRO B 1 42 ? -10.375 37.094 13.945 1 97.31 42 PRO B N 1
ATOM 3874 C CA . PRO B 1 42 ? -10.547 38.219 13.008 1 97.31 42 PRO B CA 1
ATOM 3875 C C . PRO B 1 42 ? -9.219 38.75 12.461 1 97.31 42 PRO B C 1
ATOM 3877 O O . PRO B 1 42 ? -9.18 39.344 11.375 1 97.31 42 PRO B O 1
ATOM 3880 N N . LEU B 1 43 ? -8.125 38.438 13.172 1 97.19 43 LEU B N 1
ATOM 3881 C CA . LEU B 1 43 ? -6.809 38.906 12.766 1 97.19 43 LEU B CA 1
ATOM 3882 C C . LEU B 1 43 ? -6.109 37.906 11.859 1 97.19 43 LEU B C 1
ATOM 3884 O O . LEU B 1 43 ? -5.293 38.281 11.016 1 97.19 43 LEU B O 1
ATOM 3888 N N . ILE B 1 44 ? -6.426 36.625 12 1 98.19 44 ILE B N 1
ATOM 3889 C CA . ILE B 1 44 ? -5.531 35.656 11.367 1 98.19 44 ILE B CA 1
ATOM 3890 C C . ILE B 1 44 ? -6.332 34.719 10.461 1 98.19 44 ILE B C 1
ATOM 3892 O O . ILE B 1 44 ? -5.762 34 9.633 1 98.19 44 ILE B O 1
ATOM 3896 N N . ASN B 1 45 ? -7.652 34.625 10.602 1 98.56 45 ASN B N 1
ATOM 3897 C CA . ASN B 1 45 ? -8.516 33.844 9.734 1 98.56 45 ASN B CA 1
ATOM 3898 C C . ASN B 1 45 ? -8.086 32.375 9.711 1 98.56 45 ASN B C 1
ATOM 3900 O O . ASN B 1 45 ? -7.898 31.781 8.641 1 98.56 45 ASN B O 1
ATOM 3904 N N . ALA B 1 46 ? -7.906 31.812 10.875 1 98.75 46 ALA B N 1
ATOM 3905 C CA . ALA B 1 46 ? -7.453 30.438 11.023 1 98.75 46 ALA B CA 1
ATOM 3906 C C . ALA B 1 46 ? -8.625 29.453 10.961 1 98.75 46 ALA B C 1
ATOM 3908 O O . ALA B 1 46 ? -8.492 28.359 10.422 1 98.75 46 ALA B O 1
ATOM 3909 N N . VAL B 1 47 ? -9.734 29.812 11.484 1 98.75 47 VAL B N 1
ATOM 3910 C CA . VAL B 1 47 ? -10.914 28.953 11.578 1 98.75 47 VAL B CA 1
ATOM 3911 C C . VAL B 1 47 ? -12.031 29.516 10.703 1 98.75 47 VAL B C 1
ATOM 3913 O O . VAL B 1 47 ? -12.375 30.703 10.797 1 98.75 47 VAL B O 1
ATOM 3916 N N . VAL B 1 48 ? -12.688 28.656 9.883 1 97.5 48 VAL B N 1
ATOM 3917 C CA . VAL B 1 48 ? -13.594 29.172 8.867 1 97.5 48 VAL B CA 1
ATOM 3918 C C . VAL B 1 48 ? -15.008 28.656 9.125 1 97.5 48 VAL B C 1
ATOM 3920 O O . VAL B 1 48 ? -15.969 29.094 8.484 1 97.5 48 VAL B O 1
ATOM 3923 N N . ASP B 1 49 ? -15.133 27.719 9.953 1 95.56 49 ASP B N 1
ATOM 3924 C CA . ASP B 1 49 ? -16.438 27.188 10.352 1 95.56 49 ASP B CA 1
ATOM 3925 C C . ASP B 1 49 ? -16.422 26.781 11.828 1 95.56 49 ASP B C 1
ATOM 3927 O O . ASP B 1 49 ? -15.414 26.297 12.336 1 95.56 49 ASP B O 1
ATOM 3931 N N . GLN B 1 50 ? -17.562 27.078 12.516 1 95.69 50 GLN B N 1
ATOM 3932 C CA . GLN B 1 50 ? -17.734 26.75 13.93 1 95.69 50 GLN B CA 1
ATOM 3933 C C . GLN B 1 50 ? -19.031 26 14.164 1 95.69 50 GLN B C 1
ATOM 3935 O O . GLN B 1 50 ? -20.062 26.344 13.586 1 95.69 50 GLN B O 1
ATOM 3940 N N . PHE B 1 51 ? -18.969 24.953 14.844 1 93.12 51 PHE B N 1
ATOM 3941 C CA . PHE B 1 51 ? -20.188 24.266 15.258 1 93.12 51 PHE B CA 1
ATOM 3942 C C . PHE B 1 51 ? -20.203 24.047 16.766 1 93.12 51 PHE B C 1
ATOM 3944 O O . PHE B 1 51 ? -20.312 22.906 17.234 1 93.12 51 PHE B O 1
ATOM 3951 N N . ALA B 1 52 ? -20.312 25.125 17.531 1 92.38 52 ALA B N 1
ATOM 3952 C CA . ALA B 1 52 ? -20.141 25.203 18.969 1 92.38 52 ALA B CA 1
ATOM 3953 C C . ALA B 1 52 ? -21.234 24.438 19.703 1 92.38 52 ALA B C 1
ATOM 3955 O O . ALA B 1 52 ? -20.969 23.781 20.719 1 92.38 52 ALA B O 1
ATOM 3956 N N . GLU B 1 53 ? -22.484 24.5 19.234 1 93.88 53 GLU B N 1
ATOM 3957 C CA . GLU B 1 53 ? -23.578 23.844 19.938 1 93.88 53 GLU B CA 1
ATOM 3958 C C . GLU B 1 53 ? -23.328 22.344 20.047 1 93.88 53 GLU B C 1
ATOM 3960 O O . GLU B 1 53 ? -23.469 21.766 21.125 1 93.88 53 GLU B O 1
ATOM 3965 N N . ASP B 1 54 ? -23.016 21.75 18.969 1 93.62 54 ASP B N 1
ATOM 3966 C CA . ASP B 1 54 ? -22.688 20.328 18.969 1 93.62 54 ASP B CA 1
ATOM 3967 C C . ASP B 1 54 ? -21.484 20.047 19.875 1 93.62 54 ASP B C 1
ATOM 3969 O O . ASP B 1 54 ? -21.438 19 20.547 1 93.62 54 ASP B O 1
ATOM 3973 N N . ALA B 1 55 ? -20.578 20.953 19.875 1 97.25 55 ALA B N 1
ATOM 3974 C CA . ALA B 1 55 ? -19.359 20.781 20.672 1 97.25 55 ALA B CA 1
ATOM 3975 C C . ALA B 1 55 ? -19.688 20.797 22.172 1 97.25 55 ALA B C 1
ATOM 3977 O O . ALA B 1 55 ? -19.125 20.031 22.938 1 97.25 55 ALA B O 1
ATOM 3978 N N . PHE B 1 56 ? -20.594 21.703 22.562 1 97.31 56 PHE B N 1
ATOM 3979 C CA . PHE B 1 56 ? -21 21.766 23.953 1 97.31 56 PHE B CA 1
ATOM 3980 C C . PHE B 1 56 ? -21.703 20.469 24.359 1 97.31 56 PHE B C 1
ATOM 3982 O O . PHE B 1 56 ? -21.516 19.969 25.469 1 97.31 56 PHE B O 1
ATOM 3989 N N . ALA B 1 57 ? -22.531 19.984 23.5 1 96.81 57 ALA B N 1
ATOM 3990 C CA . ALA B 1 57 ? -23.203 18.719 23.766 1 96.81 57 ALA B CA 1
ATOM 3991 C C . ALA B 1 57 ? -22.188 17.594 23.953 1 96.81 57 ALA B C 1
ATOM 3993 O O . ALA B 1 57 ? -22.328 16.781 24.875 1 96.81 57 ALA B O 1
ATOM 3994 N N . GLN B 1 58 ? -21.188 17.531 23.109 1 95.81 58 GLN B N 1
ATOM 3995 C CA . GLN B 1 58 ? -20.125 16.531 23.25 1 95.81 58 GLN B CA 1
ATOM 3996 C C . GLN B 1 58 ? -19.375 16.703 24.562 1 95.81 58 GLN B C 1
ATOM 3998 O O . GLN B 1 58 ? -19.125 15.734 25.281 1 95.81 58 GLN B O 1
ATOM 4003 N N . ALA B 1 59 ? -19.016 17.906 24.859 1 97.38 59 ALA B N 1
ATOM 4004 C CA . ALA B 1 59 ? -18.25 18.219 26.062 1 97.38 59 ALA B CA 1
ATOM 4005 C C . ALA B 1 59 ? -19 17.734 27.312 1 97.38 59 ALA B C 1
ATOM 4007 O O . ALA B 1 59 ? -18.375 17.234 28.25 1 97.38 59 ALA B O 1
ATOM 4008 N N . ARG B 1 60 ? -20.281 17.875 27.312 1 96.69 60 ARG B N 1
ATOM 4009 C CA . ARG B 1 60 ? -21.094 17.516 28.469 1 96.69 60 ARG B CA 1
ATOM 4010 C C . ARG B 1 60 ? -21.234 16 28.578 1 96.69 60 ARG B C 1
ATOM 4012 O O . ARG B 1 60 ? -21.516 15.484 29.672 1 96.69 60 ARG B O 1
ATOM 4019 N N . SER B 1 61 ? -21.016 15.312 27.516 1 96.12 61 SER B N 1
ATOM 4020 C CA . SER B 1 61 ? -21.266 13.883 27.5 1 96.12 61 SER B CA 1
ATOM 4021 C C . SER B 1 61 ? -20.016 13.094 27.859 1 96.12 61 SER B C 1
ATOM 4023 O O . SER B 1 61 ? -20.078 11.875 28.062 1 96.12 61 SER B O 1
ATOM 4025 N N . LEU B 1 62 ? -18.906 13.719 28 1 97 62 LEU B N 1
ATOM 4026 C CA . LEU B 1 62 ? -17.641 13.039 28.25 1 97 62 LEU B CA 1
ATOM 4027 C C . LEU B 1 62 ? -17.562 12.523 29.688 1 97 62 LEU B C 1
ATOM 4029 O O . LEU B 1 62 ? -18.047 13.188 30.609 1 97 62 LEU B O 1
ATOM 4033 N N . THR B 1 63 ? -16.969 11.383 29.891 1 94.19 63 THR B N 1
ATOM 4034 C CA . THR B 1 63 ? -16.797 10.797 31.219 1 94.19 63 THR B CA 1
ATOM 4035 C C . THR B 1 63 ? -15.578 11.375 31.922 1 94.19 63 THR B C 1
ATOM 4037 O O . THR B 1 63 ? -15.5 11.359 33.156 1 94.19 63 THR B O 1
ATOM 4040 N N . GLY B 1 64 ? -14.688 11.836 31.109 1 94.5 64 GLY B N 1
ATOM 4041 C CA . GLY B 1 64 ? -13.43 12.312 31.656 1 94.5 64 GLY B CA 1
ATOM 4042 C C . GLY B 1 64 ? -12.336 11.258 31.672 1 94.5 64 GLY B C 1
ATOM 4043 O O . GLY B 1 64 ? -11.18 11.555 31.984 1 94.5 64 GLY B O 1
ATOM 4044 N N . GLU B 1 65 ? -12.625 10.062 31.219 1 95.44 65 GLU B N 1
ATOM 4045 C CA . GLU B 1 65 ? -11.672 8.961 31.266 1 95.44 65 GLU B CA 1
ATOM 4046 C C . GLU B 1 65 ? -10.992 8.758 29.922 1 95.44 65 GLU B C 1
ATOM 4048 O O . GLU B 1 65 ? -9.992 8.039 29.812 1 95.44 65 GLU B O 1
ATOM 4053 N N . GLU B 1 66 ? -11.531 9.398 28.906 1 97.31 66 GLU B N 1
ATOM 4054 C CA . GLU B 1 66 ? -10.922 9.289 27.578 1 97.31 66 GLU B CA 1
ATOM 4055 C C . GLU B 1 66 ? -9.5 9.852 27.578 1 97.31 66 GLU B C 1
ATOM 4057 O O . GLU B 1 66 ? -9.195 10.773 28.344 1 97.31 66 GLU B O 1
ATOM 4062 N N . PRO B 1 67 ? -8.625 9.359 26.719 1 97.75 67 PRO B N 1
ATOM 4063 C CA . PRO B 1 67 ? -7.207 9.734 26.75 1 97.75 67 PRO B CA 1
ATOM 4064 C C . PRO B 1 67 ? -6.988 11.234 26.547 1 97.75 67 PRO B C 1
ATOM 4066 O O . PRO B 1 67 ? -6.043 11.805 27.109 1 97.75 67 PRO B O 1
ATOM 4069 N N . LEU B 1 68 ? -7.836 11.898 25.781 1 98.75 68 LEU B N 1
ATOM 4070 C CA . LEU B 1 68 ? -7.734 13.336 25.531 1 98.75 68 LEU B CA 1
ATOM 4071 C C . LEU B 1 68 ? -9.047 14.039 25.859 1 98.75 68 LEU B C 1
ATOM 4073 O O . LEU B 1 68 ? -9.461 14.953 25.141 1 98.75 68 LEU B O 1
ATOM 4077 N N . ALA B 1 69 ? -9.609 13.641 26.969 1 98.31 69 ALA B N 1
ATOM 4078 C CA . ALA B 1 69 ? -10.938 14.094 27.375 1 98.31 69 ALA B CA 1
ATOM 4079 C C . ALA B 1 69 ? -10.977 15.609 27.516 1 98.31 69 ALA B C 1
ATOM 4081 O O . ALA B 1 69 ? -10.203 16.188 28.281 1 98.31 69 ALA B O 1
ATOM 4082 N N . GLY B 1 70 ? -11.922 16.125 26.719 1 98.56 70 GLY B N 1
ATOM 4083 C CA . GLY B 1 70 ? -12.297 17.516 26.953 1 98.56 70 GLY B CA 1
ATOM 4084 C C . GLY B 1 70 ? -11.445 18.484 26.156 1 98.56 70 GLY B C 1
ATOM 4085 O O . GLY B 1 70 ? -11.773 19.672 26.078 1 98.56 70 GLY B O 1
ATOM 4086 N N . VAL B 1 71 ? -10.398 18.062 25.562 1 98.81 71 VAL B N 1
ATOM 4087 C CA . VAL B 1 71 ? -9.508 18.953 24.828 1 98.81 71 VAL B CA 1
ATOM 4088 C C . VAL B 1 71 ? -10.234 19.5 23.594 1 98.81 71 VAL B C 1
ATOM 4090 O O . VAL B 1 71 ? -10.703 18.734 22.75 1 98.81 71 VAL B O 1
ATOM 4093 N N . PRO B 1 72 ? -10.414 20.828 23.516 1 98.75 72 PRO B N 1
ATOM 4094 C CA . PRO B 1 72 ? -10.984 21.375 22.281 1 98.75 72 PRO B CA 1
ATOM 4095 C C . PRO B 1 72 ? -10.109 21.109 21.062 1 98.75 72 PRO B C 1
ATOM 4097 O O . PRO B 1 72 ? -8.883 21.188 21.141 1 98.75 72 PRO B O 1
ATOM 4100 N N . PHE B 1 73 ? -10.734 20.797 19.953 1 98.81 73 PHE B N 1
ATOM 4101 C CA . PHE B 1 73 ? -10 20.328 18.781 1 98.81 73 PHE B CA 1
ATOM 4102 C C . PHE B 1 73 ? -10.648 20.828 17.5 1 98.81 73 PHE B C 1
ATOM 4104 O O . PHE B 1 73 ? -11.875 20.938 17.422 1 98.81 73 PHE B O 1
ATOM 4111 N N . LEU B 1 74 ? -9.812 21.203 16.516 1 98.81 74 LEU B N 1
ATOM 4112 C CA . LEU B 1 74 ? -10.258 21.672 15.211 1 98.81 74 LEU B CA 1
ATOM 4113 C C . LEU B 1 74 ? -9.805 20.719 14.109 1 98.81 74 LEU B C 1
ATOM 4115 O O . LEU B 1 74 ? -8.789 20.031 14.258 1 98.81 74 LEU B O 1
ATOM 4119 N N . LEU B 1 75 ? -10.586 20.672 13.055 1 98.75 75 LEU B N 1
ATOM 4120 C CA . LEU B 1 75 ? -10.266 19.828 11.906 1 98.75 75 LEU B CA 1
ATOM 4121 C C . LEU B 1 75 ? -9.977 20.672 10.68 1 98.75 75 LEU B C 1
ATOM 4123 O O . LEU B 1 75 ? -10.641 21.688 10.438 1 98.75 75 LEU B O 1
ATOM 4127 N N . LYS B 1 76 ? -8.938 20.25 9.906 1 98.62 76 LYS B N 1
ATOM 4128 C CA . LYS B 1 76 ? -8.695 20.875 8.609 1 98.62 76 LYS B CA 1
ATOM 4129 C C . LYS B 1 76 ? -9.883 20.672 7.668 1 98.62 76 LYS B C 1
ATOM 4131 O O . LYS B 1 76 ? -10.367 19.547 7.504 1 98.62 76 LYS B O 1
ATOM 4136 N N . ASP B 1 77 ? -10.297 21.719 7.047 1 97.44 77 ASP B N 1
ATOM 4137 C CA . ASP B 1 77 ? -11.445 21.672 6.145 1 97.44 77 ASP B CA 1
ATOM 4138 C C . ASP B 1 77 ? -11.062 21.031 4.809 1 97.44 77 ASP B C 1
ATOM 4140 O O . ASP B 1 77 ? -11.289 21.625 3.75 1 97.44 77 ASP B O 1
ATOM 4144 N N . LEU B 1 78 ? -10.453 19.859 4.883 1 97 78 LEU B N 1
ATOM 4145 C CA . LEU B 1 78 ? -9.992 19.172 3.678 1 97 78 LEU B CA 1
ATOM 4146 C C . LEU B 1 78 ? -10.086 17.656 3.844 1 97 78 LEU B C 1
ATOM 4148 O O . LEU B 1 78 ? -9.43 17.078 4.711 1 97 78 LEU B O 1
ATOM 4152 N N . ASN B 1 79 ? -10.836 17.062 2.965 1 93.31 79 ASN B N 1
ATOM 4153 C CA . ASN B 1 79 ? -10.938 15.609 2.824 1 93.31 79 ASN B CA 1
ATOM 4154 C C . ASN B 1 79 ? -11.203 14.93 4.164 1 93.31 79 ASN B C 1
ATOM 4156 O O . ASN B 1 79 ? -10.57 13.93 4.496 1 93.31 79 ASN B O 1
ATOM 4160 N N . ILE B 1 80 ? -11.992 15.5 4.977 1 95.81 80 ILE B N 1
ATOM 4161 C CA . ILE B 1 80 ? -12.422 14.961 6.258 1 95.81 80 ILE B CA 1
ATOM 4162 C C . ILE B 1 80 ? -13.93 15.148 6.418 1 95.81 80 ILE B C 1
ATOM 4164 O O . ILE B 1 80 ? -14.484 16.172 5.984 1 95.81 80 ILE B O 1
ATOM 4168 N N . GLN B 1 81 ? -14.555 14.125 6.902 1 96.31 81 GLN B N 1
ATOM 4169 C CA . GLN B 1 81 ? -16 14.188 7.062 1 96.31 81 GLN B CA 1
ATOM 4170 C C . GLN B 1 81 ? -16.406 14.211 8.539 1 96.31 81 GLN B C 1
ATOM 4172 O O . GLN B 1 81 ? -15.844 13.469 9.344 1 96.31 81 GLN B O 1
ATOM 4177 N N . VAL B 1 82 ? -17.188 15.172 8.867 1 97.06 82 VAL B N 1
ATOM 4178 C CA . VAL B 1 82 ? -17.906 15.242 10.141 1 97.06 82 VAL B CA 1
ATOM 4179 C C . VAL B 1 82 ? -19.406 15.156 9.891 1 97.06 82 VAL B C 1
ATOM 4181 O O . VAL B 1 82 ? -19.984 16 9.195 1 97.06 82 VAL B O 1
ATOM 4184 N N . LEU B 1 83 ? -19.984 14.141 10.461 1 96.19 83 LEU B N 1
ATOM 4185 C CA . LEU B 1 83 ? -21.406 13.906 10.219 1 96.19 83 LEU B CA 1
ATOM 4186 C C . LEU B 1 83 ? -22.219 15.188 10.414 1 96.19 83 LEU B C 1
ATOM 4188 O O . LEU B 1 83 ? -22.125 15.828 11.461 1 96.19 83 LEU B O 1
ATOM 4192 N N . GLY B 1 84 ? -22.938 15.531 9.375 1 95.25 84 GLY B N 1
ATOM 4193 C CA . GLY B 1 84 ? -23.859 16.656 9.438 1 95.25 84 GLY B CA 1
ATOM 4194 C C . GLY B 1 84 ? -23.188 18 9.203 1 95.25 84 GLY B C 1
ATOM 4195 O O . GLY B 1 84 ? -23.828 19.047 9.25 1 95.25 84 GLY B O 1
ATOM 4196 N N . ARG B 1 85 ? -21.859 18.031 8.93 1 95.31 85 ARG B N 1
ATOM 4197 C CA . ARG B 1 85 ? -21.125 19.281 8.742 1 95.31 85 ARG B CA 1
ATOM 4198 C C . ARG B 1 85 ? -20.609 19.391 7.316 1 95.31 85 ARG B C 1
ATOM 4200 O O . ARG B 1 85 ? -20.422 18.391 6.629 1 95.31 85 ARG B O 1
ATOM 4207 N N . ARG B 1 86 ? -20.422 20.578 6.957 1 92.56 86 ARG B N 1
ATOM 4208 C CA . ARG B 1 86 ? -19.906 20.859 5.625 1 92.56 86 ARG B CA 1
ATOM 4209 C C . ARG B 1 86 ? -18.375 20.859 5.621 1 92.56 86 ARG B C 1
ATOM 4211 O O . ARG B 1 86 ? -17.75 21.5 6.465 1 92.56 86 ARG B O 1
ATOM 4218 N N . THR B 1 87 ? -17.844 20.047 4.789 1 93.25 87 THR B N 1
ATOM 4219 C CA . THR B 1 87 ? -16.422 20.172 4.441 1 93.25 87 THR B CA 1
ATOM 4220 C C . THR B 1 87 ? -16.266 20.797 3.064 1 93.25 87 THR B C 1
ATOM 4222 O O . THR B 1 87 ? -16.688 20.234 2.057 1 93.25 87 THR B O 1
ATOM 4225 N N . SER B 1 88 ? -15.555 21.906 2.982 1 95.62 88 SER B N 1
ATOM 4226 C CA . SER B 1 88 ? -15.547 22.703 1.76 1 95.62 88 SER B CA 1
ATOM 4227 C C . SER B 1 88 ? -14.32 22.391 0.907 1 95.62 88 SER B C 1
ATOM 4229 O O . SER B 1 88 ? -14.266 22.75 -0.27 1 95.62 88 SER B O 1
ATOM 4231 N N . ASN B 1 89 ? -13.328 21.781 1.482 1 97.44 89 ASN B N 1
ATOM 4232 C CA . ASN B 1 89 ? -12.062 21.547 0.804 1 97.44 89 ASN B CA 1
ATOM 4233 C C . ASN B 1 89 ? -11.438 22.859 0.323 1 97.44 89 ASN B C 1
ATOM 4235 O O . ASN B 1 89 ? -10.773 22.891 -0.718 1 97.44 89 ASN B O 1
ATOM 4239 N N . GLY B 1 90 ? -11.727 23.922 1.012 1 97.38 90 GLY B N 1
ATOM 4240 C CA . GLY B 1 90 ? -11.227 25.234 0.625 1 97.38 90 GLY B CA 1
ATOM 4241 C C . GLY B 1 90 ? -11.734 25.688 -0.731 1 97.38 90 GLY B C 1
ATOM 4242 O O . GLY B 1 90 ? -11.102 26.516 -1.386 1 97.38 90 GLY B O 1
ATOM 4243 N N . SER B 1 91 ? -12.781 25.141 -1.243 1 98 91 SER B N 1
ATOM 4244 C CA . SER B 1 91 ? -13.234 25.375 -2.611 1 98 91 SER B CA 1
ATOM 4245 C C . SER B 1 91 ? -14.703 25.781 -2.65 1 98 91 SER B C 1
ATOM 4247 O O . SER B 1 91 ? -15.516 25.266 -1.878 1 98 91 SER B O 1
ATOM 4249 N N . ARG B 1 92 ? -15.062 26.672 -3.588 1 97.19 92 ARG B N 1
ATOM 4250 C CA . ARG B 1 92 ? -16.453 27.047 -3.824 1 97.19 92 ARG B CA 1
ATOM 4251 C C . ARG B 1 92 ? -17.25 25.859 -4.348 1 97.19 92 ARG B C 1
ATOM 4253 O O . ARG B 1 92 ? -18.469 25.781 -4.145 1 97.19 92 ARG B O 1
ATOM 4260 N N . LEU B 1 93 ? -16.562 24.922 -4.945 1 97.25 93 LEU B N 1
ATOM 4261 C CA . LEU B 1 93 ? -17.219 23.766 -5.551 1 97.25 93 LEU B CA 1
ATOM 4262 C C . LEU B 1 93 ? -17.859 22.891 -4.484 1 97.25 93 LEU B C 1
ATOM 4264 O O . LEU B 1 93 ? -18.859 22.203 -4.754 1 97.25 93 LEU B O 1
ATOM 4268 N N . TRP B 1 94 ? -17.391 22.875 -3.303 1 95.94 94 TRP B N 1
ATOM 4269 C CA . TRP B 1 94 ? -17.906 22.031 -2.23 1 95.94 94 TRP B CA 1
ATOM 4270 C C . TRP B 1 94 ? -18.578 22.859 -1.145 1 95.94 94 TRP B C 1
ATOM 4272 O O . TRP B 1 94 ? -18.828 22.375 -0.042 1 95.94 94 TRP B O 1
ATOM 4282 N N . ARG B 1 95 ? -18.891 24.062 -1.393 1 86.5 95 ARG B N 1
ATOM 4283 C CA . ARG B 1 95 ? -19.344 24.984 -0.359 1 86.5 95 ARG B CA 1
ATOM 4284 C C . ARG B 1 95 ? -20.625 24.484 0.311 1 86.5 95 ARG B C 1
ATOM 4286 O O . ARG B 1 95 ? -20.891 24.812 1.464 1 86.5 95 ARG B O 1
ATOM 4293 N N . ASP B 1 96 ? -21.359 23.609 -0.354 1 85.62 96 ASP B N 1
ATOM 4294 C CA . ASP B 1 96 ? -22.625 23.172 0.221 1 85.62 96 ASP B CA 1
ATOM 4295 C C . ASP B 1 96 ? -22.625 21.656 0.445 1 85.62 96 ASP B C 1
ATOM 4297 O O . ASP B 1 96 ? -23.688 21.047 0.566 1 85.62 96 ASP B O 1
ATOM 4301 N N . HIS B 1 97 ? -21.5 21.094 0.419 1 90.19 97 HIS B N 1
ATOM 4302 C CA . HIS B 1 97 ? -21.406 19.656 0.629 1 90.19 97 HIS B CA 1
ATOM 4303 C C . HIS B 1 97 ? -21.531 19.312 2.109 1 90.19 97 HIS B C 1
ATOM 4305 O O . HIS B 1 97 ? -20.688 19.719 2.914 1 90.19 97 HIS B O 1
ATOM 4311 N N . VAL B 1 98 ? -22.5 18.531 2.518 1 94.44 98 VAL B N 1
ATOM 4312 C CA . VAL B 1 98 ? -22.703 18.109 3.9 1 94.44 98 VAL B CA 1
ATOM 4313 C C . VAL B 1 98 ? -22.391 16.625 4.035 1 94.44 98 VAL B C 1
ATOM 4315 O O . VAL B 1 98 ? -22.953 15.789 3.318 1 94.44 98 VAL B O 1
ATOM 4318 N N . ALA B 1 99 ? -21.531 16.328 4.949 1 94.88 99 ALA B N 1
ATOM 4319 C CA . ALA B 1 99 ? -21.141 14.938 5.16 1 94.88 99 ALA B CA 1
ATOM 4320 C C . ALA B 1 99 ? -22.266 14.125 5.773 1 94.88 99 ALA B C 1
ATOM 4322 O O . ALA B 1 99 ? -23 14.617 6.645 1 94.88 99 ALA B O 1
ATOM 4323 N N . VAL B 1 100 ? -22.422 12.867 5.383 1 95.06 100 VAL B N 1
ATOM 4324 C CA . VAL B 1 100 ? -23.484 12.008 5.883 1 95.06 100 VAL B CA 1
ATOM 4325 C C . VAL B 1 100 ? -22.906 10.953 6.82 1 95.06 100 VAL B C 1
ATOM 4327 O O . VAL B 1 100 ? -23.625 10.086 7.312 1 95.06 100 VAL B O 1
ATOM 4330 N N . LYS B 1 101 ? -21.672 10.977 7.07 1 96 101 LYS B N 1
ATOM 4331 C CA . LYS B 1 101 ? -20.969 10.102 8 1 96 101 LYS B CA 1
ATOM 4332 C C . LYS B 1 101 ? -19.656 10.727 8.453 1 96 101 LYS B C 1
ATOM 4334 O O . LYS B 1 101 ? -19.219 11.734 7.898 1 96 101 LYS B O 1
ATOM 4339 N N . ASP B 1 102 ? -19.062 10.133 9.469 1 97.56 102 ASP B N 1
ATOM 4340 C CA . ASP B 1 102 ? -17.734 10.539 9.906 1 97.56 102 ASP B CA 1
ATOM 4341 C C . ASP B 1 102 ? -16.641 9.805 9.117 1 97.56 102 ASP B C 1
ATOM 4343 O O . ASP B 1 102 ? -16.812 8.641 8.758 1 97.56 102 ASP B O 1
ATOM 4347 N N . SER B 1 103 ? -15.594 10.555 8.844 1 97.69 103 SER B N 1
ATOM 4348 C CA . SER B 1 103 ? -14.359 9.836 8.539 1 97.69 103 SER B CA 1
ATOM 4349 C C . SER B 1 103 ? -13.938 8.953 9.711 1 97.69 103 SER B C 1
ATOM 4351 O O . SER B 1 103 ? -14.258 9.242 10.867 1 97.69 103 SER B O 1
ATOM 4353 N N . THR B 1 104 ? -13.219 7.871 9.422 1 97.62 104 THR B N 1
ATOM 4354 C CA . THR B 1 104 ? -12.695 6.996 10.469 1 97.62 104 THR B CA 1
ATOM 4355 C C . THR B 1 104 ? -11.867 7.793 11.469 1 97.62 104 THR B C 1
ATOM 4357 O O . THR B 1 104 ? -12.008 7.613 12.68 1 97.62 104 THR B O 1
ATOM 4360 N N . VAL B 1 105 ? -11.023 8.719 11.008 1 98.06 105 VAL B N 1
ATOM 4361 C CA . VAL B 1 105 ? -10.164 9.5 11.898 1 98.06 105 VAL B CA 1
ATOM 4362 C C . VAL B 1 105 ? -11.016 10.422 12.766 1 98.06 105 VAL B C 1
ATOM 4364 O O . VAL B 1 105 ? -10.703 10.641 13.938 1 98.06 105 VAL B O 1
ATOM 4367 N N . THR B 1 106 ? -12.094 10.961 12.188 1 98.31 106 THR B N 1
ATOM 4368 C CA . THR B 1 106 ? -13.016 11.781 12.969 1 98.31 106 THR B CA 1
ATOM 4369 C C . THR B 1 106 ? -13.625 10.969 14.109 1 98.31 106 THR B C 1
ATOM 4371 O O . THR B 1 106 ? -13.648 11.422 15.258 1 98.31 106 THR B O 1
ATOM 4374 N N . ALA B 1 107 ? -14.07 9.797 13.805 1 98.25 107 ALA B N 1
ATOM 4375 C CA . ALA B 1 107 ? -14.648 8.922 14.82 1 98.25 107 ALA B CA 1
ATOM 4376 C C . ALA B 1 107 ? -13.625 8.594 15.898 1 98.25 107 ALA B C 1
ATOM 4378 O O . ALA B 1 107 ? -13.961 8.523 17.078 1 98.25 107 ALA B O 1
ATOM 4379 N N . ARG B 1 108 ? -12.414 8.422 15.516 1 98.62 108 ARG B N 1
ATOM 4380 C CA . ARG B 1 108 ? -11.359 8.078 16.469 1 98.62 108 ARG B CA 1
ATOM 4381 C C . ARG B 1 108 ? -11.008 9.281 17.344 1 98.62 108 ARG B C 1
ATOM 4383 O O . ARG B 1 108 ? -10.695 9.125 18.516 1 98.62 108 ARG B O 1
ATOM 4390 N N . TYR B 1 109 ? -11.023 10.5 16.766 1 98.56 109 TYR B N 1
ATOM 4391 C CA . TYR B 1 109 ? -10.852 11.711 17.562 1 98.56 109 TYR B CA 1
ATOM 4392 C C . TYR B 1 109 ? -11.938 11.82 18.625 1 98.56 109 TYR B C 1
ATOM 4394 O O . TYR B 1 109 ? -11.641 12.117 19.797 1 98.56 109 TYR B O 1
ATOM 4402 N N . ARG B 1 110 ? -13.148 11.578 18.219 1 97.88 110 ARG B N 1
ATOM 4403 C CA . ARG B 1 110 ? -14.266 11.625 19.172 1 97.88 110 ARG B CA 1
ATOM 4404 C C . ARG B 1 110 ? -14.086 10.578 20.266 1 97.88 110 ARG B C 1
ATOM 4406 O O . ARG B 1 110 ? -14.297 10.875 21.453 1 97.88 110 ARG B O 1
ATOM 4413 N N . ALA B 1 111 ? -13.727 9.406 19.875 1 98.06 111 ALA B N 1
ATOM 4414 C CA . ALA B 1 111 ? -13.531 8.32 20.828 1 98.06 111 ALA B CA 1
ATOM 4415 C C . ALA B 1 111 ? -12.43 8.648 21.828 1 98.06 111 ALA B C 1
ATOM 4417 O O . ALA B 1 111 ? -12.477 8.227 22.984 1 98.06 111 ALA B O 1
ATOM 4418 N N . ALA B 1 112 ? -11.477 9.438 21.391 1 98.69 112 ALA B N 1
ATOM 4419 C CA . ALA B 1 112 ? -10.367 9.836 22.25 1 98.69 112 ALA B CA 1
ATOM 4420 C C . ALA B 1 112 ? -10.797 10.93 23.219 1 98.69 112 ALA B C 1
ATOM 4422 O O . ALA B 1 112 ? -10.047 11.281 24.141 1 98.69 112 ALA B O 1
ATOM 4423 N N . GLY B 1 113 ? -11.953 11.484 23.031 1 98.69 113 GLY B N 1
ATOM 4424 C CA . GLY B 1 113 ? -12.516 12.461 23.953 1 98.69 113 GLY B CA 1
ATOM 4425 C C . GLY B 1 113 ? -12.305 13.898 23.5 1 98.69 113 GLY B C 1
ATOM 4426 O O . GLY B 1 113 ? -12.602 14.836 24.234 1 98.69 113 GLY B O 1
ATOM 4427 N N . LEU B 1 114 ? -11.781 14.062 22.328 1 98.81 114 LEU B N 1
ATOM 4428 C CA . LEU B 1 114 ? -11.586 15.414 21.797 1 98.81 114 LEU B CA 1
ATOM 4429 C C . LEU B 1 114 ? -12.93 16.078 21.5 1 98.81 114 LEU B C 1
ATOM 4431 O O . LEU B 1 114 ? -13.867 15.43 21.047 1 98.81 114 LEU B O 1
ATOM 4435 N N . VAL B 1 115 ? -13 17.328 21.781 1 98.75 115 VAL B N 1
ATOM 4436 C CA . VAL B 1 115 ? -14.211 18.094 21.531 1 98.75 115 VAL B CA 1
ATOM 4437 C C . VAL B 1 115 ? -14.07 18.891 20.234 1 98.75 115 VAL B C 1
ATOM 4439 O O . VAL B 1 115 ? -13.492 19.969 20.219 1 98.75 115 VAL B O 1
ATOM 4442 N N . LEU B 1 116 ? -14.656 18.312 19.188 1 98.5 116 LEU B N 1
ATOM 4443 C CA . LEU B 1 116 ? -14.586 18.938 17.859 1 98.5 116 LEU B CA 1
ATOM 4444 C C . LEU B 1 116 ? -15.516 20.141 17.781 1 98.5 116 LEU B C 1
ATOM 4446 O O . LEU B 1 116 ? -16.719 20.031 18.031 1 98.5 116 LEU B O 1
ATOM 4450 N N . PHE B 1 117 ? -14.875 21.359 17.344 1 98.31 117 PHE B N 1
ATOM 4451 C CA . PHE B 1 117 ? -15.797 22.484 17.406 1 98.31 117 PHE B CA 1
ATOM 4452 C C . PHE B 1 117 ? -15.672 23.359 16.172 1 98.31 117 PHE B C 1
ATOM 4454 O O . PHE B 1 117 ? -16.266 24.438 16.109 1 98.31 117 PHE B O 1
ATOM 4461 N N . GLY B 1 118 ? -14.922 22.906 15.18 1 98.19 118 GLY B N 1
ATOM 4462 C CA . GLY B 1 118 ? -14.859 23.719 13.977 1 98.19 118 GLY B CA 1
ATOM 4463 C C . GLY B 1 118 ? -13.867 23.203 12.953 1 98.19 118 GLY B C 1
ATOM 4464 O O . GLY B 1 118 ? -13.227 22.172 13.172 1 98.19 118 GLY B O 1
ATOM 4465 N N . PHE B 1 119 ? -13.867 23.891 11.742 1 98.25 119 PHE B N 1
ATOM 4466 C CA . PHE B 1 119 ? -12.945 23.594 10.648 1 98.25 119 PHE B CA 1
ATOM 4467 C C . PHE B 1 119 ? -11.945 24.719 10.461 1 98.25 119 PHE B C 1
ATOM 4469 O O . PHE B 1 119 ? -12.305 25.891 10.555 1 98.25 119 PHE B O 1
ATOM 4476 N N . THR B 1 120 ? -10.711 24.328 10.266 1 98.88 120 THR B N 1
ATOM 4477 C CA . THR B 1 120 ? -9.664 25.297 9.984 1 98.88 120 THR B CA 1
ATOM 4478 C C . THR B 1 120 ? -9.547 25.547 8.484 1 98.88 120 THR B C 1
ATOM 4480 O O . THR B 1 120 ? -9.945 24.703 7.676 1 98.88 120 THR B O 1
ATOM 4483 N N . ASN B 1 121 ? -9.016 26.719 8.141 1 98.69 121 ASN B N 1
ATOM 4484 C CA . ASN B 1 121 ? -8.812 27.141 6.762 1 98.69 121 ASN B CA 1
ATOM 4485 C C . ASN B 1 121 ? -7.758 26.281 6.062 1 98.69 121 ASN B C 1
ATOM 4487 O O . ASN B 1 121 ? -6.883 25.703 6.719 1 98.69 121 ASN B O 1
ATOM 4491 N N . THR B 1 122 ? -7.883 26.156 4.773 1 98.56 122 THR B N 1
ATOM 4492 C CA . THR B 1 122 ? -6.961 25.375 3.953 1 98.56 122 THR B CA 1
ATOM 4493 C C . THR B 1 122 ? -6.93 25.906 2.521 1 98.56 122 THR B C 1
ATOM 4495 O O . THR B 1 122 ? -7.812 26.656 2.115 1 98.56 122 THR B O 1
ATOM 4498 N N . ALA B 1 123 ? -5.863 25.625 1.836 1 98.12 123 ALA B N 1
ATOM 4499 C CA . ALA B 1 123 ? -5.816 25.906 0.401 1 98.12 123 ALA B CA 1
ATOM 4500 C C . ALA B 1 123 ? -6.82 25.031 -0.353 1 98.12 123 ALA B C 1
ATOM 4502 O O . ALA B 1 123 ? -7.117 23.906 0.064 1 98.12 123 ALA B O 1
ATOM 4503 N N . GLU B 1 124 ? -7.293 25.547 -1.502 1 98.19 124 GLU B N 1
ATOM 4504 C CA . GLU B 1 124 ? -8.234 24.766 -2.305 1 98.19 124 GLU B CA 1
ATOM 4505 C C . GLU B 1 124 ? -7.645 23.406 -2.688 1 98.19 124 GLU B C 1
ATOM 4507 O O . GLU B 1 124 ? -6.621 23.344 -3.371 1 98.19 124 GLU B O 1
ATOM 4512 N N . LEU B 1 125 ? -8.297 22.344 -2.188 1 97.69 125 LEU B N 1
ATOM 4513 C CA . LEU B 1 125 ? -7.957 20.953 -2.457 1 97.69 125 LEU B CA 1
ATOM 4514 C C . LEU B 1 125 ? -6.535 20.641 -2.006 1 97.69 125 LEU B C 1
ATOM 4516 O O . LEU B 1 125 ? -5.922 19.688 -2.486 1 97.69 125 LEU B O 1
ATOM 4520 N N . GLY B 1 126 ? -5.984 21.469 -1.126 1 97.12 126 GLY B N 1
ATOM 4521 C CA . GLY B 1 126 ? -4.664 21.234 -0.563 1 97.12 126 GLY B CA 1
ATOM 4522 C C . GLY B 1 126 ? -3.545 21.453 -1.567 1 97.12 126 GLY B C 1
ATOM 4523 O O . GLY B 1 126 ? -2.459 20.875 -1.42 1 97.12 126 GLY B O 1
ATOM 4524 N N . LEU B 1 127 ? -3.695 22.328 -2.578 1 97.25 127 LEU B N 1
ATOM 4525 C CA . LEU B 1 127 ? -2.807 22.359 -3.734 1 97.25 127 LEU B CA 1
ATOM 4526 C C . LEU B 1 127 ? -1.734 23.438 -3.57 1 97.25 127 LEU B C 1
ATOM 4528 O O . LEU B 1 127 ? -0.912 23.641 -4.465 1 97.25 127 LEU B O 1
ATOM 4532 N N . ALA B 1 128 ? -1.695 24.094 -2.385 1 96.75 128 ALA B N 1
ATOM 4533 C CA . ALA B 1 128 ? -0.737 25.188 -2.236 1 96.75 128 ALA B CA 1
ATOM 4534 C C . ALA B 1 128 ? -0.008 25.094 -0.899 1 96.75 128 ALA B C 1
ATOM 4536 O O . ALA B 1 128 ? -0.584 24.672 0.102 1 96.75 128 ALA B O 1
ATOM 4537 N N . CYS B 1 129 ? 1.229 25.562 -0.906 1 95.94 129 CYS B N 1
ATOM 4538 C CA . CYS B 1 129 ? 1.973 25.672 0.344 1 95.94 129 CYS B CA 1
ATOM 4539 C C . CYS B 1 129 ? 1.719 27.016 1.013 1 95.94 129 CYS B C 1
ATOM 4541 O O . CYS B 1 129 ? 2.57 27.531 1.748 1 95.94 129 CYS B O 1
ATOM 4543 N N . GLU B 1 130 ? 0.678 27.594 0.629 1 96.88 130 GLU B N 1
ATOM 4544 C CA . GLU B 1 130 ? 0.079 28.781 1.24 1 96.88 130 GLU B CA 1
ATOM 4545 C C . GLU B 1 130 ? -1.421 28.594 1.447 1 96.88 130 GLU B C 1
ATOM 4547 O O . GLU B 1 130 ? -2.094 27.969 0.625 1 96.88 130 GLU B O 1
ATOM 4552 N N . THR B 1 131 ? -1.905 29.078 2.521 1 98.25 131 THR B N 1
ATOM 4553 C CA . THR B 1 131 ? -3.332 28.984 2.809 1 98.25 131 THR B CA 1
ATOM 4554 C C . THR B 1 131 ? -4.035 30.297 2.518 1 98.25 131 THR B C 1
ATOM 4556 O O . THR B 1 131 ? -4.188 31.141 3.41 1 98.25 131 THR B O 1
ATOM 4559 N N . ALA B 1 132 ? -4.445 30.406 1.328 1 98 132 ALA B N 1
ATOM 4560 C CA . ALA B 1 132 ? -5.141 31.625 0.895 1 98 132 ALA B CA 1
ATOM 4561 C C . ALA B 1 132 ? -6.211 31.297 -0.146 1 98 132 ALA B C 1
ATOM 4563 O O . ALA B 1 132 ? -6.219 31.875 -1.235 1 98 132 ALA B O 1
ATOM 4564 N N . PRO B 1 133 ? -7.152 30.422 0.247 1 97.5 133 PRO B N 1
ATOM 4565 C CA . PRO B 1 133 ? -8.18 30.094 -0.736 1 97.5 133 PRO B CA 1
ATOM 4566 C C . PRO B 1 133 ? -9.062 31.281 -1.099 1 97.5 133 PRO B C 1
ATOM 4568 O O . PRO B 1 133 ? -9.359 32.125 -0.243 1 97.5 133 PRO B O 1
ATOM 4571 N N . ALA B 1 134 ? -9.578 31.297 -2.299 1 96.5 134 ALA B N 1
ATOM 4572 C CA . ALA B 1 134 ? -10.492 32.344 -2.738 1 96.5 134 ALA B CA 1
ATOM 4573 C C . ALA B 1 134 ? -11.773 32.344 -1.912 1 96.5 134 ALA B C 1
ATOM 4575 O O . ALA B 1 134 ? -12.375 33.406 -1.67 1 96.5 134 ALA B O 1
ATOM 4576 N N . LEU B 1 135 ? -12.227 31.219 -1.492 1 96.5 135 LEU B N 1
ATOM 4577 C CA . LEU B 1 135 ? -13.5 31.047 -0.792 1 96.5 135 LEU B CA 1
ATOM 4578 C C . LEU B 1 135 ? -13.484 31.781 0.544 1 96.5 135 LEU B C 1
ATOM 4580 O O . LEU B 1 135 ? -14.477 32.406 0.918 1 96.5 135 LEU B O 1
ATOM 4584 N N . PHE B 1 136 ? -12.328 31.719 1.305 1 97.12 136 PHE B N 1
ATOM 4585 C CA . PHE B 1 136 ? -12.352 32.188 2.686 1 97.12 136 PHE B CA 1
ATOM 4586 C C . PHE B 1 136 ? -11.344 33.312 2.895 1 97.12 136 PHE B C 1
ATOM 4588 O O . PHE B 1 136 ? -11.391 34 3.906 1 97.12 136 PHE B O 1
ATOM 4595 N N . GLY B 1 137 ? -10.422 33.5 1.947 1 97.5 137 GLY B N 1
ATOM 4596 C CA . GLY B 1 137 ? -9.352 34.469 2.135 1 97.5 137 GLY B CA 1
ATOM 4597 C C . GLY B 1 137 ? -8.141 33.875 2.852 1 97.5 137 GLY B C 1
ATOM 4598 O O . GLY B 1 137 ? -8.172 32.719 3.285 1 97.5 137 GLY B O 1
ATOM 4599 N N . PRO B 1 138 ? -7.078 34.656 2.957 1 98.25 138 PRO B N 1
ATOM 4600 C CA . PRO B 1 138 ? -5.816 34.125 3.473 1 98.25 138 PRO B CA 1
ATOM 4601 C C . PRO B 1 138 ? -5.816 33.969 4.992 1 98.25 138 PRO B C 1
ATOM 4603 O O . PRO B 1 138 ? -6.387 34.812 5.699 1 98.25 138 PRO B O 1
ATOM 4606 N N . THR B 1 139 ? -5.254 32.875 5.422 1 98.69 139 THR B N 1
ATOM 4607 C CA . THR B 1 139 ? -4.824 32.781 6.812 1 98.69 139 THR B CA 1
ATOM 4608 C C . THR B 1 139 ? -3.518 33.562 7.027 1 98.69 139 THR B C 1
ATOM 4610 O O . THR B 1 139 ? -2.545 33.344 6.297 1 98.69 139 THR B O 1
ATOM 4613 N N . ARG B 1 140 ? -3.494 34.375 8.031 1 98.31 140 ARG B N 1
ATOM 4614 C CA . ARG B 1 140 ? -2.322 35.188 8.289 1 98.31 140 ARG B CA 1
ATOM 4615 C C . ARG B 1 140 ? -1.488 34.625 9.43 1 98.31 140 ARG B C 1
ATOM 4617 O O . ARG B 1 140 ? -2.033 34.062 10.383 1 98.31 140 ARG B O 1
ATOM 4624 N N . ASN B 1 141 ? -0.205 34.812 9.328 1 98.06 141 ASN B N 1
ATOM 4625 C CA . ASN B 1 141 ? 0.733 34.25 10.305 1 98.06 141 ASN B CA 1
ATOM 4626 C C . ASN B 1 141 ? 0.685 35.031 11.617 1 98.06 141 ASN B C 1
ATOM 4628 O O . ASN B 1 141 ? 0.917 36.25 11.641 1 98.06 141 ASN B O 1
ATOM 4632 N N . PRO B 1 142 ? 0.437 34.312 12.719 1 97.56 142 PRO B N 1
ATOM 4633 C CA . PRO B 1 142 ? 0.369 34.969 14.016 1 97.56 142 PRO B CA 1
ATOM 4634 C C . PRO B 1 142 ? 1.665 35.719 14.367 1 97.56 142 PRO B C 1
ATOM 4636 O O . PRO B 1 142 ? 1.643 36.688 15.125 1 97.56 142 PRO B O 1
ATOM 4639 N N . TRP B 1 143 ? 2.777 35.312 13.844 1 97.31 143 TRP B N 1
ATOM 4640 C CA . TRP B 1 143 ? 4.07 35.906 14.141 1 97.31 143 TRP B CA 1
ATOM 4641 C C . TRP B 1 143 ? 4.262 37.219 13.359 1 97.31 143 TRP B C 1
ATOM 4643 O O . TRP B 1 143 ? 5.016 38.094 13.781 1 97.31 143 TRP B O 1
ATOM 4653 N N . ASN B 1 144 ? 3.723 37.312 12.227 1 97.06 144 ASN B N 1
ATOM 4654 C CA . ASN B 1 144 ? 3.736 38.438 11.32 1 97.06 144 ASN B CA 1
ATOM 4655 C C . ASN B 1 144 ? 2.613 38.375 10.289 1 97.06 144 ASN B C 1
ATOM 4657 O O . ASN B 1 144 ? 2.699 37.594 9.336 1 97.06 144 ASN B O 1
ATOM 4661 N N . ARG B 1 145 ? 1.637 39.156 10.406 1 97.12 145 ARG B N 1
ATOM 4662 C CA . ARG B 1 145 ? 0.384 39.031 9.672 1 97.12 145 ARG B CA 1
ATOM 4663 C C . ARG B 1 145 ? 0.581 39.344 8.195 1 97.12 145 ARG B C 1
ATOM 4665 O O . ARG B 1 145 ? -0.304 39.062 7.375 1 97.12 145 ARG B O 1
ATOM 4672 N N . LYS B 1 146 ? 1.797 39.781 7.84 1 97.12 146 LYS B N 1
ATOM 4673 C CA . LYS B 1 146 ? 2.109 40.031 6.434 1 97.12 146 LYS B CA 1
ATOM 4674 C C . LYS B 1 146 ? 2.744 38.812 5.789 1 97.12 146 LYS B C 1
ATOM 4676 O O . LYS B 1 146 ? 2.945 38.781 4.574 1 97.12 146 LYS B O 1
ATOM 4681 N N . ARG B 1 147 ? 2.998 37.812 6.602 1 97.5 147 ARG B N 1
ATOM 4682 C CA . ARG B 1 147 ? 3.646 36.594 6.129 1 97.5 147 ARG B CA 1
ATOM 4683 C C . ARG B 1 147 ? 2.662 35.438 6.078 1 97.5 147 ARG B C 1
ATOM 4685 O O . ARG B 1 147 ? 1.666 35.406 6.809 1 97.5 147 ARG B O 1
ATOM 4692 N N . SER B 1 148 ? 2.955 34.531 5.18 1 97.31 148 SER B N 1
ATOM 4693 C CA . SER B 1 148 ? 2.162 33.312 5.051 1 97.31 148 SER B CA 1
ATOM 4694 C C . SER B 1 148 ? 2.436 32.375 6.207 1 97.31 148 SER B C 1
ATOM 4696 O O . SER B 1 148 ? 3.561 32.281 6.703 1 97.31 148 SER B O 1
ATOM 4698 N N . VAL B 1 149 ? 1.422 31.672 6.617 1 97.81 149 VAL B N 1
ATOM 4699 C CA . VAL B 1 149 ? 1.594 30.578 7.57 1 97.81 149 VAL B CA 1
ATOM 4700 C C . VAL B 1 149 ? 2.115 29.344 6.852 1 97.81 149 VAL B C 1
ATOM 4702 O O . VAL B 1 149 ? 2.572 28.391 7.488 1 97.81 149 VAL B O 1
ATOM 4705 N N . GLY B 1 150 ? 2.205 29.328 5.551 1 97.38 150 GLY B N 1
ATOM 4706 C CA . GLY B 1 150 ? 2.393 28.109 4.773 1 97.38 150 GLY B CA 1
ATOM 4707 C C . GLY B 1 150 ? 1.098 27.375 4.504 1 97.38 150 GLY B C 1
ATOM 4708 O O . GLY B 1 150 ? 0.011 27.938 4.637 1 97.38 150 GLY B O 1
ATOM 4709 N N . GLY B 1 151 ? 1.168 26.141 4.051 1 95.94 151 GLY B N 1
ATOM 4710 C CA . GLY B 1 151 ? 0.004 25.344 3.701 1 95.94 151 GLY B CA 1
ATOM 4711 C C . GLY B 1 151 ? 0.357 23.938 3.262 1 95.94 151 GLY B C 1
ATOM 4712 O O . GLY B 1 151 ? 1.535 23.609 3.121 1 95.94 151 GLY B O 1
ATOM 4713 N N . SER B 1 152 ? -0.744 23.031 3.125 1 96.81 152 SER B N 1
ATOM 4714 C CA . SER B 1 152 ? -2.133 23.484 3.061 1 96.81 152 SER B CA 1
ATOM 4715 C C . SER B 1 152 ? -2.799 23.406 4.43 1 96.81 152 SER B C 1
ATOM 4717 O O . SER B 1 152 ? -3.975 23.75 4.574 1 96.81 152 SER B O 1
ATOM 4719 N N . SER B 1 153 ? -2.143 23.078 5.496 1 98.81 153 SER B N 1
ATOM 4720 C CA . SER B 1 153 ? -2.744 23.047 6.824 1 98.81 153 SER B CA 1
ATOM 4721 C C . SER B 1 153 ? -2.463 24.344 7.59 1 98.81 153 SER B C 1
ATOM 4723 O O . SER B 1 153 ? -2.193 24.312 8.797 1 98.81 153 SER B O 1
ATOM 4725 N N . GLY B 1 154 ? -2.488 25.422 6.891 1 98.75 154 GLY B N 1
ATOM 4726 C CA . GLY B 1 154 ? -2.117 26.688 7.484 1 98.75 154 GLY B CA 1
ATOM 4727 C C . GLY B 1 154 ? -3.08 27.156 8.562 1 98.75 154 GLY B C 1
ATOM 4728 O O . GLY B 1 154 ? -2.666 27.75 9.562 1 98.75 154 GLY B O 1
ATOM 4729 N N . GLY B 1 155 ? -4.398 26.969 8.336 1 98.88 155 GLY B N 1
ATOM 4730 C CA . GLY B 1 155 ? -5.352 27.297 9.383 1 98.88 155 GLY B CA 1
ATOM 4731 C C . GLY B 1 155 ? -5.082 26.562 10.688 1 98.88 155 GLY B C 1
ATOM 4732 O O . GLY B 1 155 ? -5.152 27.156 11.758 1 98.88 155 GLY B O 1
ATOM 4733 N N . ALA B 1 156 ? -4.789 25.297 10.586 1 98.94 156 ALA B N 1
ATOM 4734 C CA . ALA B 1 156 ? -4.473 24.484 11.758 1 98.94 156 ALA B CA 1
ATOM 4735 C C . ALA B 1 156 ? -3.24 25.031 12.477 1 98.94 156 ALA B C 1
ATOM 4737 O O . ALA B 1 156 ? -3.254 25.188 13.695 1 98.94 156 ALA B O 1
ATOM 4738 N N . ALA B 1 157 ? -2.221 25.312 11.711 1 98.81 157 ALA B N 1
ATOM 4739 C CA . ALA B 1 157 ? -0.975 25.812 12.289 1 98.81 157 ALA B CA 1
ATOM 4740 C C . ALA B 1 157 ? -1.188 27.156 12.992 1 98.81 157 ALA B C 1
ATOM 4742 O O . ALA B 1 157 ? -0.69 27.375 14.094 1 98.81 157 ALA B O 1
ATOM 4743 N N . ALA B 1 158 ? -1.901 28.016 12.352 1 98.69 158 ALA B N 1
ATOM 4744 C CA . ALA B 1 158 ? -2.174 29.328 12.922 1 98.69 158 ALA B CA 1
ATOM 4745 C C . ALA B 1 158 ? -2.994 29.219 14.203 1 98.69 158 ALA B C 1
ATOM 4747 O O . ALA B 1 158 ? -2.744 29.938 15.172 1 98.69 158 ALA B O 1
ATOM 4748 N N . ALA B 1 159 ? -3.965 28.344 14.164 1 98.62 159 ALA B N 1
ATOM 4749 C CA . ALA B 1 159 ? -4.812 28.156 15.336 1 98.62 159 ALA B CA 1
ATOM 4750 C C . ALA B 1 159 ? -3.996 27.672 16.531 1 98.62 159 ALA B C 1
ATOM 4752 O O . ALA B 1 159 ? -4.199 28.125 17.656 1 98.62 159 ALA B O 1
ATOM 4753 N N . VAL B 1 160 ? -3.094 26.75 16.312 1 98.56 160 VAL B N 1
ATOM 4754 C CA . VAL B 1 160 ? -2.26 26.203 17.375 1 98.56 160 VAL B CA 1
ATOM 4755 C C . VAL B 1 160 ? -1.265 27.266 17.844 1 98.56 160 VAL B C 1
ATOM 4757 O O . VAL B 1 160 ? -1.112 27.5 19.047 1 98.56 160 VAL B O 1
ATOM 4760 N N . ALA B 1 161 ? -0.622 27.938 16.922 1 97.81 161 ALA B N 1
ATOM 4761 C CA . ALA B 1 161 ? 0.371 28.969 17.25 1 97.81 161 ALA B CA 1
ATOM 4762 C C . ALA B 1 161 ? -0.258 30.109 18.047 1 97.81 161 ALA B C 1
ATOM 4764 O O . ALA B 1 161 ? 0.37 30.656 18.953 1 97.81 161 ALA B O 1
ATOM 4765 N N . ALA B 1 162 ? -1.475 30.406 17.703 1 97.06 162 ALA B N 1
ATOM 4766 C CA . ALA B 1 162 ? -2.162 31.531 18.344 1 97.06 162 ALA B CA 1
ATOM 4767 C C . ALA B 1 162 ? -2.758 31.125 19.688 1 97.06 162 ALA B C 1
ATOM 4769 O O . ALA B 1 162 ? -3.301 31.969 20.406 1 97.06 162 ALA B O 1
ATOM 4770 N N . GLY B 1 163 ? -2.76 29.875 19.984 1 96.19 163 GLY B N 1
ATOM 4771 C CA . GLY B 1 163 ? -3.223 29.406 21.281 1 96.19 163 GLY B CA 1
ATOM 4772 C C . GLY B 1 163 ? -4.719 29.141 21.328 1 96.19 163 GLY B C 1
ATOM 4773 O O . GLY B 1 163 ? -5.305 29.047 22.406 1 96.19 163 GLY B O 1
ATOM 4774 N N . ILE B 1 164 ? -5.371 29.141 20.203 1 97.19 164 ILE B N 1
ATOM 4775 C CA . ILE B 1 164 ? -6.785 28.797 20.172 1 97.19 164 ILE B CA 1
ATOM 4776 C C . ILE B 1 164 ? -6.973 27.359 20.656 1 97.19 164 ILE B C 1
ATOM 4778 O O . ILE B 1 164 ? -7.859 27.078 21.469 1 97.19 164 ILE B O 1
ATOM 4782 N N . VAL B 1 165 ? -6.211 26.469 20.141 1 98.56 165 VAL B N 1
ATOM 4783 C CA . VAL B 1 165 ? -6.18 25.062 20.547 1 98.56 165 VAL B CA 1
ATOM 4784 C C . VAL B 1 165 ? -4.73 24.594 20.688 1 98.56 165 VAL B C 1
ATOM 4786 O O . VAL B 1 165 ? -3.832 25.141 20.031 1 98.56 165 VAL B O 1
ATOM 4789 N N . PRO B 1 166 ? -4.496 23.578 21.531 1 98.38 166 PRO B N 1
ATOM 4790 C CA . PRO B 1 166 ? -3.133 23.047 21.641 1 98.38 166 PRO B CA 1
ATOM 4791 C C . PRO B 1 166 ? -2.74 22.141 20.484 1 98.38 166 PRO B C 1
ATOM 4793 O O . PRO B 1 166 ? -1.552 21.891 20.266 1 98.38 166 PRO B O 1
ATOM 4796 N N . ALA B 1 167 ? -3.697 21.625 19.781 1 98.81 167 ALA B N 1
ATOM 4797 C CA . ALA B 1 167 ? -3.502 20.734 18.656 1 98.81 167 ALA B CA 1
ATOM 4798 C C . ALA B 1 167 ? -4.672 20.812 17.688 1 98.81 167 ALA B C 1
ATOM 4800 O O . ALA B 1 167 ? -5.805 21.094 18.078 1 98.81 167 ALA B O 1
ATOM 4801 N N . ALA B 1 168 ? -4.398 20.547 16.422 1 98.94 168 ALA B N 1
ATOM 4802 C CA . ALA B 1 168 ? -5.422 20.547 15.383 1 98.94 168 ALA B CA 1
ATOM 4803 C C . ALA B 1 168 ? -5.102 19.516 14.305 1 98.94 168 ALA B C 1
ATOM 4805 O O . ALA B 1 168 ? -3.932 19.234 14.023 1 98.94 168 ALA B O 1
ATOM 4806 N N . HIS B 1 169 ? -6.137 18.953 13.742 1 98.88 169 HIS B N 1
ATOM 4807 C CA . HIS B 1 169 ? -6.004 18.031 12.617 1 98.88 169 HIS B CA 1
ATOM 4808 C C . HIS B 1 169 ? -5.379 18.719 11.414 1 98.88 169 HIS B C 1
ATOM 4810 O O . HIS B 1 169 ? -5.648 19.906 11.156 1 98.88 169 HIS B O 1
ATOM 4816 N N . ALA B 1 170 ? -4.605 17.984 10.719 1 98.88 170 ALA B N 1
ATOM 4817 C CA . ALA B 1 170 ? -3.939 18.438 9.5 1 98.88 170 ALA B CA 1
ATOM 4818 C C . ALA B 1 170 ? -3.682 17.266 8.547 1 98.88 170 ALA B C 1
ATOM 4820 O O . ALA B 1 170 ? -3.865 16.109 8.922 1 98.88 170 ALA B O 1
ATOM 4821 N N . THR B 1 171 ? -3.406 17.578 7.344 1 98.44 171 THR B N 1
ATOM 4822 C CA . THR B 1 171 ? -3.01 16.594 6.34 1 98.44 171 THR B CA 1
ATOM 4823 C C . THR B 1 171 ? -1.738 17.047 5.621 1 98.44 171 THR B C 1
ATOM 4825 O O . THR B 1 171 ? -1.367 18.219 5.676 1 98.44 171 THR B O 1
ATOM 4828 N N . ASP B 1 172 ? -1.075 16.109 5.055 1 98.5 172 ASP B N 1
ATOM 4829 C CA . ASP B 1 172 ? 0.2 16.375 4.391 1 98.5 172 ASP B CA 1
ATOM 4830 C C . ASP B 1 172 ? 0.355 15.492 3.146 1 98.5 172 ASP B C 1
ATOM 4832 O O . ASP B 1 172 ? 0.426 14.266 3.25 1 98.5 172 ASP B O 1
ATOM 4836 N N . GLY B 1 173 ? 0.339 16.109 2.008 1 97.56 173 GLY B N 1
ATOM 4837 C CA . GLY B 1 173 ? 0.542 15.398 0.757 1 97.56 173 GLY B CA 1
ATOM 4838 C C . GLY B 1 173 ? 1.849 15.75 0.074 1 97.56 173 GLY B C 1
ATOM 4839 O O . GLY B 1 173 ? 2.283 15.055 -0.847 1 97.56 173 GLY B O 1
ATOM 4840 N N . GLY B 1 174 ? 2.504 16.75 0.541 1 97.06 174 GLY B N 1
ATOM 4841 C CA . GLY B 1 174 ? 3.768 17.25 0.019 1 97.06 174 GLY B CA 1
ATOM 4842 C C . GLY B 1 174 ? 4.508 18.141 0.994 1 97.06 174 GLY B C 1
ATOM 4843 O O . GLY B 1 174 ? 5.461 18.828 0.617 1 97.06 174 GLY B O 1
ATOM 4844 N N . GLY B 1 175 ? 4.055 18.188 2.215 1 97.75 175 GLY B N 1
ATOM 4845 C CA . GLY B 1 175 ? 4.648 19.062 3.219 1 97.75 175 GLY B CA 1
ATOM 4846 C C . GLY B 1 175 ? 3.617 19.844 4.004 1 97.75 175 GLY B C 1
ATOM 4847 O O . GLY B 1 175 ? 3.967 20.594 4.922 1 97.75 175 GLY B O 1
ATOM 4848 N N . SER B 1 176 ? 2.4 19.562 3.824 1 98.38 176 SER B N 1
ATOM 4849 C CA . SER B 1 176 ? 1.317 20.453 4.246 1 98.38 176 SER B CA 1
ATOM 4850 C C . SER B 1 176 ? 1.146 20.422 5.762 1 98.38 176 SER B C 1
ATOM 4852 O O . SER B 1 176 ? 0.455 21.281 6.328 1 98.38 176 SER B O 1
ATOM 4854 N N . ILE B 1 177 ? 1.704 19.562 6.422 1 98.75 177 ILE B N 1
ATOM 4855 C CA . ILE B 1 177 ? 1.771 19.641 7.879 1 98.75 177 ILE B CA 1
ATOM 4856 C C . ILE B 1 177 ? 3.059 20.344 8.305 1 98.75 177 ILE B C 1
ATOM 4858 O O . ILE B 1 177 ? 3.033 21.25 9.133 1 98.75 177 ILE B O 1
ATOM 4862 N N . ARG B 1 178 ? 4.102 19.984 7.676 1 98.81 178 ARG B N 1
ATOM 4863 C CA . ARG B 1 178 ? 5.438 20.359 8.117 1 98.81 178 ARG B CA 1
ATOM 4864 C C . ARG B 1 178 ? 5.758 21.797 7.73 1 98.81 178 ARG B C 1
ATOM 4866 O O . ARG B 1 178 ? 6.379 22.547 8.5 1 98.81 178 ARG B O 1
ATOM 4873 N N . ILE B 1 179 ? 5.281 22.25 6.57 1 98.38 179 ILE B N 1
ATOM 4874 C CA . ILE B 1 179 ? 5.566 23.594 6.102 1 98.38 179 ILE B CA 1
ATOM 4875 C C . ILE B 1 179 ? 4.898 24.609 7.023 1 98.38 179 ILE B C 1
ATOM 4877 O O . ILE B 1 179 ? 5.562 25.484 7.582 1 98.38 179 ILE B O 1
ATOM 4881 N N . PRO B 1 180 ? 3.637 24.469 7.227 1 98.5 180 PRO B N 1
ATOM 4882 C CA . PRO B 1 180 ? 3.045 25.469 8.125 1 98.5 180 PRO B CA 1
ATOM 4883 C C . PRO B 1 180 ? 3.561 25.344 9.562 1 98.5 180 PRO B C 1
ATOM 4885 O O . PRO B 1 180 ? 3.65 26.344 10.273 1 98.5 180 PRO B O 1
ATOM 4888 N N . SER B 1 181 ? 3.9 24.156 9.984 1 98.5 181 SER B N 1
ATOM 4889 C CA . SER B 1 181 ? 4.5 24.016 11.312 1 98.5 181 SER B CA 1
ATOM 4890 C C . SER B 1 181 ? 5.801 24.812 11.414 1 98.5 181 SER B C 1
ATOM 4892 O O . SER B 1 181 ? 6.02 25.531 12.391 1 98.5 181 SER B O 1
ATOM 4894 N N . SER B 1 182 ? 6.633 24.688 10.438 1 98.06 182 SER B N 1
ATOM 4895 C CA . SER B 1 182 ? 7.895 25.422 10.406 1 98.06 182 SER B CA 1
ATOM 4896 C C . SER B 1 182 ? 7.66 26.922 10.43 1 98.06 182 SER B C 1
ATOM 4898 O O . SER B 1 182 ? 8.367 27.656 11.117 1 98.06 182 SER B O 1
ATOM 4900 N N . ASN B 1 183 ? 6.652 27.359 9.711 1 97.75 183 ASN B N 1
ATOM 4901 C CA . ASN B 1 183 ? 6.406 28.781 9.516 1 97.75 183 ASN B CA 1
ATOM 4902 C C . ASN B 1 183 ? 5.73 29.406 10.742 1 97.75 183 ASN B C 1
ATOM 4904 O O . ASN B 1 183 ? 5.652 30.625 10.859 1 97.75 183 ASN B O 1
ATOM 4908 N N . THR B 1 184 ? 5.258 28.562 11.664 1 97.94 184 THR B N 1
ATOM 4909 C CA . THR B 1 184 ? 4.5 29.109 12.781 1 97.94 184 THR B CA 1
ATOM 4910 C C . THR B 1 184 ? 5.082 28.672 14.117 1 97.94 184 THR B C 1
ATOM 4912 O O . THR B 1 184 ? 4.492 28.906 15.164 1 97.94 184 THR B O 1
ATOM 4915 N N . GLY B 1 185 ? 6.164 27.953 14.078 1 97.44 185 GLY B N 1
ATOM 4916 C CA . GLY B 1 185 ? 6.809 27.531 15.312 1 97.44 185 GLY B CA 1
ATOM 4917 C C . GLY B 1 185 ? 6.035 26.469 16.047 1 97.44 185 GLY B C 1
ATOM 4918 O O . GLY B 1 185 ? 6.02 26.438 17.281 1 97.44 185 GLY B O 1
ATOM 4919 N N . THR B 1 186 ? 5.312 25.672 15.344 1 98.31 186 THR B N 1
ATOM 4920 C CA . THR B 1 186 ? 4.59 24.531 15.906 1 98.31 186 THR B CA 1
ATOM 4921 C C . THR B 1 186 ? 5.219 23.219 15.469 1 98.31 186 THR B C 1
ATOM 4923 O O . THR B 1 186 ? 6.113 23.203 14.617 1 98.31 186 THR B O 1
ATOM 4926 N N . PHE B 1 187 ? 4.863 22.156 16.125 1 98.81 187 PHE B N 1
ATOM 4927 C CA . PHE B 1 187 ? 5.363 20.828 15.789 1 98.81 187 PHE B CA 1
ATOM 4928 C C . PHE B 1 187 ? 4.422 20.125 14.82 1 98.81 187 PHE B C 1
ATOM 4930 O O . PHE B 1 187 ? 3.203 20.172 14.992 1 98.81 187 PHE B O 1
ATOM 4937 N N . GLY B 1 188 ? 4.941 19.547 13.75 1 98.88 188 GLY B N 1
ATOM 4938 C CA . GLY B 1 188 ? 4.121 18.844 12.781 1 98.88 188 GLY B CA 1
ATOM 4939 C C . GLY B 1 188 ? 4.754 17.547 12.305 1 98.88 188 GLY B C 1
ATOM 4940 O O . GLY B 1 188 ? 5.898 17.547 11.844 1 98.88 188 GLY B O 1
ATOM 4941 N N . LEU B 1 189 ? 4.02 16.422 12.336 1 98.94 189 LEU B N 1
ATOM 4942 C CA . LEU B 1 189 ? 4.492 15.117 11.914 1 98.94 189 LEU B CA 1
ATOM 4943 C C . LEU B 1 189 ? 3.695 14.609 10.719 1 98.94 189 LEU B C 1
ATOM 4945 O O . LEU B 1 189 ? 2.463 14.586 10.75 1 98.94 189 LEU B O 1
ATOM 4949 N N . LYS B 1 190 ? 4.355 14.375 9.664 1 98.88 190 LYS B N 1
ATOM 4950 C CA . LYS B 1 190 ? 3.84 13.516 8.594 1 98.88 190 LYS B CA 1
ATOM 4951 C C . LYS B 1 190 ? 4.148 12.047 8.875 1 98.88 190 LYS B C 1
ATOM 4953 O O . LYS B 1 190 ? 5.273 11.594 8.664 1 98.88 190 LYS B O 1
ATOM 4958 N N . PRO B 1 191 ? 3.172 11.289 9.305 1 98.75 191 PRO B N 1
ATOM 4959 C CA . PRO B 1 191 ? 3.465 9.898 9.656 1 98.75 191 PRO B CA 1
ATOM 4960 C C . PRO B 1 191 ? 3.742 9.023 8.43 1 98.75 191 PRO B C 1
ATOM 4962 O O . PRO B 1 191 ? 3.674 9.508 7.297 1 98.75 191 PRO B O 1
ATOM 4965 N N . THR B 1 192 ? 4.176 7.863 8.742 1 98.38 192 THR B N 1
ATOM 4966 C CA . THR B 1 192 ? 4.383 6.816 7.746 1 98.38 192 THR B CA 1
ATOM 4967 C C . THR B 1 192 ? 3.141 6.645 6.875 1 98.38 192 THR B C 1
ATOM 4969 O O . THR B 1 192 ? 2.016 6.684 7.375 1 98.38 192 THR B O 1
ATOM 4972 N N . ARG B 1 193 ? 3.404 6.445 5.523 1 97.38 193 ARG B N 1
ATOM 4973 C CA . ARG B 1 193 ? 2.328 6.129 4.59 1 97.38 193 ARG B CA 1
ATOM 4974 C C . ARG B 1 193 ? 1.459 4.996 5.121 1 97.38 193 ARG B C 1
ATOM 4976 O O . ARG B 1 193 ? 1.971 3.945 5.512 1 97.38 193 ARG B O 1
ATOM 4983 N N . GLY B 1 194 ? 0.189 5.234 5.176 1 96 194 GLY B N 1
ATOM 4984 C CA . GLY B 1 194 ? -0.75 4.195 5.562 1 96 194 GLY B CA 1
ATOM 4985 C C . GLY B 1 194 ? -0.931 4.082 7.066 1 96 194 GLY B C 1
ATOM 4986 O O . GLY B 1 194 ? -1.687 3.232 7.543 1 96 194 GLY B O 1
ATOM 4987 N N . ARG B 1 195 ? -0.268 4.934 7.863 1 97.62 195 ARG B N 1
ATOM 4988 C CA . ARG B 1 195 ? -0.319 4.836 9.32 1 97.62 195 ARG B CA 1
ATOM 4989 C C . ARG B 1 195 ? -1.713 5.168 9.844 1 97.62 195 ARG B C 1
ATOM 4991 O O . ARG B 1 195 ? -2.223 4.496 10.734 1 97.62 195 ARG B O 1
ATOM 4998 N N . ASN B 1 196 ? -2.316 6.242 9.367 1 97.38 196 ASN B N 1
ATOM 4999 C CA . ASN B 1 196 ? -3.695 6.605 9.672 1 97.38 196 ASN B CA 1
ATOM 5000 C C . ASN B 1 196 ? -4.637 6.262 8.523 1 97.38 196 ASN B C 1
ATOM 5002 O O . ASN B 1 196 ? -4.258 6.367 7.355 1 97.38 196 ASN B O 1
ATOM 5006 N N . PRO B 1 197 ? -5.832 5.883 8.789 1 95.38 197 PRO B N 1
ATOM 5007 C CA . PRO B 1 197 ? -6.766 5.453 7.742 1 95.38 197 PRO B CA 1
ATOM 5008 C C . PRO B 1 197 ? -7.367 6.625 6.969 1 95.38 197 PRO B C 1
ATOM 5010 O O . PRO B 1 197 ? -7.398 7.75 7.473 1 95.38 197 PRO B O 1
ATOM 5013 N N . PHE B 1 198 ? -7.836 6.32 5.785 1 95.75 198 PHE B N 1
ATOM 5014 C CA . PHE B 1 198 ? -8.523 7.273 4.93 1 95.75 198 PHE B CA 1
ATOM 5015 C C . PHE B 1 198 ? -10 6.91 4.793 1 95.75 198 PHE B C 1
ATOM 5017 O O . PHE B 1 198 ? -10.734 7.543 4.031 1 95.75 198 PHE B O 1
ATOM 5024 N N . GLY B 1 199 ? -10.391 5.883 5.496 1 94.81 199 GLY B N 1
ATOM 5025 C CA . GLY B 1 199 ? -11.766 5.422 5.398 1 94.81 199 GLY B CA 1
ATOM 5026 C C . GLY B 1 199 ? -12.773 6.418 5.945 1 94.81 199 GLY B C 1
ATOM 5027 O O . GLY B 1 199 ? -12.391 7.457 6.492 1 94.81 199 GLY B O 1
ATOM 5028 N N . PRO B 1 200 ? -14.008 6.168 5.637 1 93.94 200 PRO B N 1
ATOM 5029 C CA . PRO B 1 200 ? -14.445 4.84 5.199 1 93.94 200 PRO B CA 1
ATOM 5030 C C . PRO B 1 200 ? -14.523 4.715 3.68 1 93.94 200 PRO B C 1
ATOM 5032 O O . PRO B 1 200 ? -14.789 3.631 3.158 1 93.94 200 PRO B O 1
ATOM 5035 N N . ASP B 1 201 ? -14.258 5.746 2.947 1 89.81 201 ASP B N 1
ATOM 5036 C CA . ASP B 1 201 ? -14.586 5.707 1.525 1 89.81 201 ASP B CA 1
ATOM 5037 C C . ASP B 1 201 ? -13.328 5.566 0.674 1 89.81 201 ASP B C 1
ATOM 5039 O O . ASP B 1 201 ? -13.367 4.965 -0.403 1 89.81 201 ASP B O 1
ATOM 5043 N N . LEU B 1 202 ? -12.273 6.078 1.166 1 92.31 202 LEU B N 1
ATOM 5044 C CA . LEU B 1 202 ? -11.07 6.129 0.35 1 92.31 202 LEU B CA 1
ATOM 5045 C C . LEU B 1 202 ? -10.016 5.156 0.875 1 92.31 202 LEU B C 1
ATOM 5047 O O . LEU B 1 202 ? -10.008 4.82 2.061 1 92.31 202 LEU B O 1
ATOM 5051 N N . GLY B 1 203 ? -9.195 4.75 -0.064 1 93.56 203 GLY B N 1
ATOM 5052 C CA . GLY B 1 203 ? -8.094 3.883 0.323 1 93.56 203 GLY B CA 1
ATOM 5053 C C . GLY B 1 203 ? -6.801 4.637 0.581 1 93.56 203 GLY B C 1
ATOM 5054 O O . GLY B 1 203 ? -6.039 4.285 1.483 1 93.56 203 GLY B O 1
ATOM 5055 N N . GLU B 1 204 ? -6.539 5.555 -0.195 1 93.62 204 GLU B N 1
ATOM 5056 C CA . GLU B 1 204 ? -5.367 6.418 -0.066 1 93.62 204 GLU B CA 1
ATOM 5057 C C . GLU B 1 204 ? -5.574 7.742 -0.798 1 93.62 204 GLU B C 1
ATOM 5059 O O . GLU B 1 204 ? -6.539 7.898 -1.549 1 93.62 204 GLU B O 1
ATOM 5064 N N . GLY B 1 205 ? -4.734 8.641 -0.493 1 94 205 GLY B N 1
ATOM 5065 C CA . GLY B 1 205 ? -4.75 9.922 -1.182 1 94 205 GLY B CA 1
ATOM 5066 C C . GLY B 1 205 ? -3.549 10.133 -2.082 1 94 205 GLY B C 1
ATOM 5067 O O . GLY B 1 205 ? -2.408 9.914 -1.665 1 94 205 GLY B O 1
ATOM 5068 N N . TRP B 1 206 ? -3.834 10.602 -3.381 1 96 206 TRP B N 1
ATOM 5069 C CA . TRP B 1 206 ? -2.809 10.922 -4.367 1 96 206 TRP B CA 1
ATOM 5070 C C . TRP B 1 206 ? -1.805 9.781 -4.5 1 96 206 TRP B C 1
ATOM 5072 O O . TRP B 1 206 ? -0.596 9.992 -4.379 1 96 206 TRP B O 1
ATOM 5082 N N . ASN B 1 207 ? -2.254 8.586 -4.711 1 96.56 207 ASN B N 1
ATOM 5083 C CA . ASN B 1 207 ? -1.438 7.391 -4.898 1 96.56 207 ASN B CA 1
ATOM 5084 C C . ASN B 1 207 ? -0.441 7.207 -3.758 1 96.56 207 ASN B C 1
ATOM 5086 O O . ASN B 1 207 ? 0.733 6.914 -3.992 1 96.56 207 ASN B O 1
ATOM 5090 N N . GLY B 1 208 ? -0.866 7.547 -2.512 1 96 208 GLY B N 1
ATOM 5091 C CA . GLY B 1 208 ? -0.063 7.242 -1.338 1 96 208 GLY B CA 1
ATOM 5092 C C . GLY B 1 208 ? 0.717 8.438 -0.824 1 96 208 GLY B C 1
ATOM 5093 O O . GLY B 1 208 ? 1.395 8.352 0.203 1 96 208 GLY B O 1
ATOM 5094 N N . LEU B 1 209 ? 0.565 9.594 -1.41 1 97.62 209 LEU B N 1
ATOM 5095 C CA . LEU B 1 209 ? 1.328 10.766 -0.988 1 97.62 209 LEU B CA 1
ATOM 5096 C C . LEU B 1 209 ? 0.723 11.383 0.267 1 97.62 209 LEU B C 1
ATOM 5098 O O . LEU B 1 209 ? 1.444 11.938 1.1 1 97.62 209 LEU B O 1
ATOM 5102 N N . SER B 1 210 ? -0.546 11.266 0.413 1 97.69 210 SER B N 1
ATOM 5103 C CA . SER B 1 210 ? -1.255 12.031 1.435 1 97.69 210 SER B CA 1
ATOM 5104 C C . SER B 1 210 ? -1.386 11.234 2.729 1 97.69 210 SER B C 1
ATOM 5106 O O . SER B 1 210 ? -1.532 10.008 2.699 1 97.69 210 SER B O 1
ATOM 5108 N N . VAL B 1 211 ? -1.363 11.938 3.822 1 98 211 VAL B N 1
ATOM 5109 C CA . VAL B 1 211 ? -1.579 11.344 5.137 1 98 211 VAL B CA 1
ATOM 5110 C C . VAL B 1 211 ? -2.42 12.273 6 1 98 211 VAL B C 1
ATOM 5112 O O . VAL B 1 211 ? -2.492 13.477 5.734 1 98 211 VAL B O 1
ATOM 5115 N N . HIS B 1 212 ? -3.096 11.695 7.016 1 98.12 212 HIS B N 1
ATOM 5116 C CA . HIS B 1 212 ? -3.746 12.438 8.086 1 98.12 212 HIS B CA 1
ATOM 5117 C C . HIS B 1 212 ? -2.879 12.469 9.344 1 98.12 212 HIS B C 1
ATOM 5119 O O . HIS B 1 212 ? -2.229 11.477 9.68 1 98.12 212 HIS B O 1
ATOM 5125 N N . HIS B 1 213 ? -2.859 13.602 9.969 1 98.75 213 HIS B N 1
ATOM 5126 C CA . HIS B 1 213 ? -2.383 13.664 11.352 1 98.75 213 HIS B CA 1
ATOM 5127 C C . HIS B 1 213 ? -2.682 15.023 11.969 1 98.75 213 HIS B C 1
ATOM 5129 O O . HIS B 1 213 ? -3.824 15.484 11.945 1 98.75 213 HIS B O 1
ATOM 5135 N N . ALA B 1 214 ? -1.61 15.695 12.5 1 98.88 214 ALA B N 1
ATOM 5136 C CA . ALA B 1 214 ? -1.957 16.891 13.266 1 98.88 214 ALA B CA 1
ATOM 5137 C C . ALA B 1 214 ? -0.774 17.844 13.352 1 98.88 214 ALA B C 1
ATOM 5139 O O . ALA B 1 214 ? 0.353 17.484 13.008 1 98.88 214 ALA B O 1
ATOM 5140 N N . ILE B 1 215 ? -1.056 19 13.656 1 98.94 215 ILE B N 1
ATOM 5141 C CA . ILE B 1 215 ? -0.124 20.031 14.102 1 98.94 215 ILE B CA 1
ATOM 5142 C C . ILE B 1 215 ? -0.359 20.328 15.586 1 98.94 215 ILE B C 1
ATOM 5144 O O . ILE B 1 215 ? -1.504 20.484 16.016 1 98.94 215 ILE B O 1
ATOM 5148 N N . THR B 1 216 ? 0.739 20.391 16.375 1 98.88 216 THR B N 1
ATOM 5149 C CA . THR B 1 216 ? 0.588 20.469 17.828 1 98.88 216 THR B CA 1
ATOM 5150 C C . THR B 1 216 ? 1.585 21.453 18.422 1 98.88 216 THR B C 1
ATOM 5152 O O . THR B 1 216 ? 2.531 21.875 17.75 1 98.88 216 THR B O 1
ATOM 5155 N N . ARG B 1 217 ? 1.325 21.75 19.672 1 97.69 217 ARG B N 1
ATOM 5156 C CA . ARG B 1 217 ? 2.244 22.609 20.422 1 97.69 217 ARG B CA 1
ATOM 5157 C C . ARG B 1 217 ? 3.445 21.812 20.922 1 97.69 217 ARG B C 1
ATOM 5159 O O . ARG B 1 217 ? 4.551 22.344 21.016 1 97.69 217 ARG B O 1
ATOM 5166 N N . SER B 1 218 ? 3.197 20.609 21.297 1 98.62 218 SER B N 1
ATOM 5167 C CA . SER B 1 218 ? 4.234 19.766 21.891 1 98.62 218 SER B CA 1
ATOM 5168 C C . SER B 1 218 ? 4.367 18.453 21.141 1 98.62 218 SER B C 1
ATOM 5170 O O . SER B 1 218 ? 3.439 18.031 20.438 1 98.62 218 SER B O 1
ATOM 5172 N N . VAL B 1 219 ? 5.555 17.859 21.312 1 98.88 219 VAL B N 1
ATOM 5173 C CA . VAL B 1 219 ? 5.797 16.547 20.703 1 98.88 219 VAL B CA 1
ATOM 5174 C C . VAL B 1 219 ? 4.871 15.508 21.328 1 98.88 219 VAL B C 1
ATOM 5176 O O . VAL B 1 219 ? 4.324 14.656 20.625 1 98.88 219 VAL B O 1
ATOM 5179 N N . ARG B 1 220 ? 4.652 15.562 22.641 1 98.69 220 ARG B N 1
ATOM 5180 C CA . ARG B 1 220 ? 3.838 14.555 23.312 1 98.69 220 ARG B CA 1
ATOM 5181 C C . ARG B 1 220 ? 2.379 14.641 22.875 1 98.69 220 ARG B C 1
ATOM 5183 O O . ARG B 1 220 ? 1.68 13.633 22.812 1 98.69 220 ARG B O 1
ATOM 5190 N N . ASP B 1 221 ? 1.842 15.852 22.547 1 98.88 221 ASP B N 1
ATOM 5191 C CA . ASP B 1 221 ? 0.503 15.953 21.969 1 98.88 221 ASP B CA 1
ATOM 5192 C C . ASP B 1 221 ? 0.403 15.172 20.672 1 98.88 221 ASP B C 1
ATOM 5194 O O . ASP B 1 221 ? -0.589 14.484 20.422 1 98.88 221 ASP B O 1
ATOM 5198 N N . SER B 1 222 ? 1.41 15.344 19.797 1 98.94 222 SER B N 1
ATOM 5199 C CA . SER B 1 222 ? 1.445 14.625 18.531 1 98.94 222 SER B CA 1
ATOM 5200 C C . SER B 1 222 ? 1.467 13.117 18.75 1 98.94 222 SER B C 1
ATOM 5202 O O . SER B 1 222 ? 0.774 12.367 18.062 1 98.94 222 SER B O 1
ATOM 5204 N N . ALA B 1 223 ? 2.268 12.695 19.688 1 98.88 223 ALA B N 1
ATOM 5205 C CA . ALA B 1 223 ? 2.34 11.273 20.031 1 98.88 223 ALA B CA 1
ATOM 5206 C C . ALA B 1 223 ? 0.987 10.758 20.516 1 98.88 223 ALA B C 1
ATOM 5208 O O . ALA B 1 223 ? 0.532 9.695 20.078 1 98.88 223 ALA B O 1
ATOM 5209 N N . ALA B 1 224 ? 0.339 11.484 21.406 1 98.88 224 ALA B N 1
ATOM 5210 C CA . ALA B 1 224 ? -0.952 11.086 21.953 1 98.88 224 ALA B CA 1
ATOM 5211 C C . ALA B 1 224 ? -2.014 11 20.859 1 98.88 224 ALA B C 1
ATOM 5213 O O . ALA B 1 224 ? -2.848 10.094 20.859 1 98.88 224 ALA B O 1
ATOM 5214 N N . LEU B 1 225 ? -1.999 11.938 20 1 98.94 225 LEU B N 1
ATOM 5215 C CA . LEU B 1 225 ? -2.955 11.93 18.906 1 98.94 225 LEU B CA 1
ATOM 5216 C C . LEU B 1 225 ? -2.707 10.75 17.969 1 98.94 225 LEU B C 1
ATOM 5218 O O . LEU B 1 225 ? -3.654 10.141 17.469 1 98.94 225 LEU B O 1
ATOM 5222 N N . LEU B 1 226 ? -1.415 10.492 17.656 1 98.88 226 LEU B N 1
ATOM 5223 C CA . LEU B 1 226 ? -1.108 9.344 16.812 1 98.88 226 LEU B CA 1
ATOM 5224 C C . LEU B 1 226 ? -1.55 8.047 17.484 1 98.88 226 LEU B C 1
ATOM 5226 O O . LEU B 1 226 ? -2.064 7.148 16.812 1 98.88 226 LEU B O 1
ATOM 5230 N N . ASP B 1 227 ? -1.382 7.922 18.812 1 98.75 227 ASP B N 1
ATOM 5231 C CA . ASP B 1 227 ? -1.893 6.777 19.562 1 98.75 227 ASP B CA 1
ATOM 5232 C C . ASP B 1 227 ? -3.402 6.637 19.391 1 98.75 227 ASP B C 1
ATOM 5234 O O . ASP B 1 227 ? -3.922 5.52 19.312 1 98.75 227 ASP B O 1
ATOM 5238 N N . ALA B 1 228 ? -4.07 7.715 19.344 1 98.38 228 ALA B N 1
ATOM 5239 C CA . ALA B 1 228 ? -5.531 7.719 19.281 1 98.38 228 ALA B CA 1
ATOM 5240 C C . ALA B 1 228 ? -6.027 7.336 17.891 1 98.38 228 ALA B C 1
ATOM 5242 O O . ALA B 1 228 ? -7.133 6.812 17.75 1 98.38 228 ALA B O 1
ATOM 5243 N N . THR B 1 229 ? -5.168 7.566 16.859 1 98.19 229 THR B N 1
ATOM 5244 C CA . THR B 1 229 ? -5.754 7.531 15.523 1 98.19 229 THR B CA 1
ATOM 5245 C C . THR B 1 229 ? -5.121 6.422 14.688 1 98.19 229 THR B C 1
ATOM 5247 O O . THR B 1 229 ? -5.738 5.918 13.75 1 98.19 229 THR B O 1
ATOM 5250 N N . HIS B 1 230 ? -3.896 6.039 14.992 1 97.69 230 HIS B N 1
ATOM 5251 C CA . HIS B 1 230 ? -3.197 5.152 14.07 1 97.69 230 HIS B CA 1
ATOM 5252 C C . HIS B 1 230 ? -3.814 3.758 14.078 1 97.69 230 HIS B C 1
ATOM 5254 O O . HIS B 1 230 ? -4.516 3.387 15.016 1 97.69 230 HIS B O 1
ATOM 5260 N N . GLY B 1 231 ? -3.545 3.006 13.023 1 94.44 231 GLY B N 1
ATOM 5261 C CA . GLY B 1 231 ? -3.961 1.618 12.898 1 94.44 231 GLY B CA 1
ATOM 5262 C C . GLY B 1 231 ? -4.922 1.385 11.742 1 94.44 231 GLY B C 1
ATOM 5263 O O . GLY B 1 231 ? -5.645 2.297 11.336 1 94.44 231 GLY B O 1
ATOM 5264 N N . PRO B 1 232 ? -4.895 0.243 11.289 1 92.56 232 PRO B N 1
ATOM 5265 C CA . PRO B 1 232 ? -5.73 -0.067 10.133 1 92.56 232 PRO B CA 1
ATOM 5266 C C . PRO B 1 232 ? -7.219 -0.121 10.469 1 92.56 232 PRO B C 1
ATOM 5268 O O . PRO B 1 232 ? -7.586 -0.185 11.648 1 92.56 232 PRO B O 1
ATOM 5271 N N . GLU B 1 233 ? -8.031 0.056 9.5 1 94.19 233 GLU B N 1
ATOM 5272 C CA . GLU B 1 233 ? -9.453 -0.276 9.539 1 94.19 233 GLU B CA 1
ATOM 5273 C C . GLU B 1 233 ? -9.805 -1.313 8.477 1 94.19 233 GLU B C 1
ATOM 5275 O O . GLU B 1 233 ? -9.102 -1.442 7.469 1 94.19 233 GLU B O 1
ATOM 5280 N N . PRO B 1 234 ? -10.867 -2.074 8.68 1 93.62 234 PRO B N 1
ATOM 5281 C CA . PRO B 1 234 ? -11.258 -3.088 7.695 1 93.62 234 PRO B CA 1
ATOM 5282 C C . PRO B 1 234 ? -11.43 -2.508 6.293 1 93.62 234 PRO B C 1
ATOM 5284 O O . PRO B 1 234 ? -12.148 -1.525 6.113 1 93.62 234 PRO B O 1
ATOM 5287 N N . GLY B 1 235 ? -10.688 -3.143 5.414 1 94.5 235 GLY B N 1
ATOM 5288 C CA . GLY B 1 235 ? -10.844 -2.738 4.027 1 94.5 235 GLY B CA 1
ATOM 5289 C C . GLY B 1 235 ? -9.75 -1.802 3.551 1 94.5 235 GLY B C 1
ATOM 5290 O O . GLY B 1 235 ? -9.742 -1.379 2.395 1 94.5 235 GLY B O 1
ATOM 5291 N N . ASP B 1 236 ? -8.805 -1.441 4.449 1 96.19 236 ASP B N 1
ATOM 5292 C CA . ASP B 1 236 ? -7.637 -0.714 3.971 1 96.19 236 ASP B CA 1
ATOM 5293 C C . ASP B 1 236 ? -6.922 -1.489 2.865 1 96.19 236 ASP B C 1
ATOM 5295 O O . ASP B 1 236 ? -6.734 -2.703 2.973 1 96.19 236 ASP B O 1
ATOM 5299 N N . PRO B 1 237 ? -6.535 -0.791 1.822 1 95.75 237 PRO B N 1
ATOM 5300 C CA . PRO B 1 237 ? -5.895 -1.519 0.723 1 95.75 237 PRO B CA 1
ATOM 5301 C C . PRO B 1 237 ? -4.477 -1.971 1.059 1 95.75 237 PRO B C 1
ATOM 5303 O O . PRO B 1 237 ? -3.959 -2.904 0.44 1 95.75 237 PRO B O 1
ATOM 5306 N N . TYR B 1 238 ? -3.768 -1.228 1.908 1 94.12 238 TYR B N 1
ATOM 5307 C CA . TYR B 1 238 ? -2.424 -1.523 2.393 1 94.12 238 TYR B CA 1
ATOM 5308 C C . TYR B 1 238 ? -2.346 -1.376 3.906 1 94.12 238 TYR B C 1
ATOM 5310 O O . TYR B 1 238 ? -3.264 -0.843 4.535 1 94.12 238 TYR B O 1
ATOM 5318 N N . ALA B 1 239 ? -1.32 -1.951 4.434 1 93.19 239 ALA B N 1
ATOM 5319 C CA . ALA B 1 239 ? -0.998 -1.673 5.832 1 93.19 239 ALA B CA 1
ATOM 5320 C C . ALA B 1 239 ? 0.266 -0.825 5.945 1 93.19 239 ALA B C 1
ATOM 5322 O O . ALA B 1 239 ? 1.005 -0.667 4.969 1 93.19 239 ALA B O 1
ATOM 5323 N N . ALA B 1 240 ? 0.421 -0.179 7.051 1 95.12 240 ALA B N 1
ATOM 5324 C CA . ALA B 1 240 ? 1.721 0.348 7.461 1 95.12 240 ALA B CA 1
ATOM 5325 C C . ALA B 1 240 ? 2.465 -0.651 8.344 1 95.12 240 ALA B C 1
ATOM 5327 O O . ALA B 1 240 ? 1.856 -1.556 8.914 1 95.12 240 ALA B O 1
ATOM 5328 N N . PRO B 1 241 ? 3.807 -0.514 8.336 1 94.25 241 PRO B N 1
ATOM 5329 C CA . PRO B 1 241 ? 4.512 -1.373 9.289 1 94.25 241 PRO B CA 1
ATOM 5330 C C . PRO B 1 241 ? 3.922 -1.295 10.695 1 94.25 241 PRO B C 1
ATOM 5332 O O . PRO B 1 241 ? 3.633 -0.202 11.195 1 94.25 241 PRO B O 1
ATOM 5335 N N . ARG B 1 242 ? 3.748 -2.369 11.328 1 91.25 242 ARG B N 1
ATOM 5336 C CA . ARG B 1 242 ? 3.043 -2.463 12.602 1 91.25 242 ARG B CA 1
ATOM 5337 C C . ARG B 1 242 ? 3.842 -1.8 13.719 1 91.25 242 ARG B C 1
ATOM 5339 O O . ARG B 1 242 ? 5.07 -1.87 13.742 1 91.25 242 ARG B O 1
ATOM 5346 N N . PHE B 1 243 ? 3.148 -1.181 14.539 1 94 243 PHE B N 1
ATOM 5347 C CA . PHE B 1 243 ? 3.682 -0.627 15.781 1 94 243 PHE B CA 1
ATOM 5348 C C . PHE B 1 243 ? 2.885 -1.119 16.984 1 94 243 PHE B C 1
ATOM 5350 O O . PHE B 1 243 ? 1.683 -0.865 17.078 1 94 243 PHE B O 1
ATOM 5357 N N . ASP B 1 244 ? 3.449 -1.884 17.938 1 89.56 244 ASP B N 1
ATOM 5358 C CA . ASP B 1 244 ? 2.76 -2.512 19.062 1 89.56 244 ASP B CA 1
ATOM 5359 C C . ASP B 1 244 ? 2.918 -1.685 20.344 1 89.56 244 ASP B C 1
ATOM 5361 O O . ASP B 1 244 ? 2.344 -2.02 21.375 1 89.56 244 ASP B O 1
ATOM 5365 N N . GLY B 1 245 ? 3.461 -0.573 20.312 1 93.31 245 GLY B N 1
ATOM 5366 C CA . GLY B 1 245 ? 3.643 0.224 21.516 1 93.31 245 GLY B CA 1
ATOM 5367 C C . GLY B 1 245 ? 2.773 1.466 21.547 1 93.31 245 GLY B C 1
ATOM 5368 O O . GLY B 1 245 ? 1.753 1.533 20.859 1 93.31 245 GLY B O 1
ATOM 5369 N N . ARG B 1 246 ? 2.984 2.219 22.578 1 97.19 246 ARG B N 1
ATOM 5370 C CA . ARG B 1 246 ? 2.381 3.539 22.734 1 97.19 246 ARG B CA 1
ATOM 5371 C C . ARG B 1 246 ? 3.396 4.641 22.453 1 97.19 246 ARG B C 1
ATOM 5373 O O . ARG B 1 246 ? 4.457 4.691 23.078 1 97.19 246 ARG B O 1
ATOM 5380 N N . TYR B 1 247 ? 3.105 5.508 21.422 1 98.62 247 TYR B N 1
ATOM 5381 C CA . TYR B 1 247 ? 4.023 6.578 21.047 1 98.62 247 TYR B CA 1
ATOM 5382 C C . TYR B 1 247 ? 4.289 7.504 22.234 1 98.62 247 TYR B C 1
ATOM 5384 O O . TYR B 1 247 ? 5.41 7.992 22.406 1 98.62 247 TYR B O 1
ATOM 5392 N N . LEU B 1 248 ? 3.27 7.754 23.047 1 98.25 248 LEU B N 1
ATOM 5393 C CA . LEU B 1 248 ? 3.41 8.633 24.203 1 98.25 248 LEU B CA 1
ATOM 5394 C C . LEU B 1 248 ? 4.473 8.094 25.156 1 98.25 248 LEU B C 1
ATOM 5396 O O . LEU B 1 248 ? 5.18 8.875 25.812 1 98.25 248 LEU B O 1
ATOM 5400 N N . ASP B 1 249 ? 4.594 6.75 25.297 1 97.81 249 ASP B N 1
ATOM 5401 C CA . ASP B 1 249 ? 5.613 6.137 26.141 1 97.81 249 ASP B CA 1
ATOM 5402 C C . ASP B 1 249 ? 7.012 6.375 25.578 1 97.81 249 ASP B C 1
ATOM 5404 O O . ASP B 1 249 ? 7.973 6.551 26.328 1 97.81 249 ASP B O 1
ATOM 5408 N N . LEU B 1 250 ? 7.129 6.422 24.281 1 97.38 250 LEU B N 1
ATOM 5409 C CA . LEU B 1 250 ? 8.414 6.582 23.609 1 97.38 250 LEU B CA 1
ATOM 5410 C C . LEU B 1 250 ? 8.984 7.977 23.844 1 97.38 250 LEU B C 1
ATOM 5412 O O . LEU B 1 250 ? 10.195 8.141 24.016 1 97.38 250 LEU B O 1
ATOM 5416 N N . VAL B 1 251 ? 8.109 8.953 23.828 1 97.75 251 VAL B N 1
ATOM 5417 C CA . VAL B 1 251 ? 8.602 10.328 23.875 1 97.75 251 VAL B CA 1
ATOM 5418 C C . VAL B 1 251 ? 9.016 10.688 25.297 1 97.75 251 VAL B C 1
ATOM 5420 O O . VAL B 1 251 ? 9.602 11.742 25.531 1 97.75 251 VAL B O 1
ATOM 5423 N N . GLU B 1 252 ? 8.781 9.797 26.297 1 96 252 GLU B N 1
ATOM 5424 C CA . GLU B 1 252 ? 9.172 10.023 27.688 1 96 252 GLU B CA 1
ATOM 5425 C C . GLU B 1 252 ? 10.609 9.578 27.938 1 96 252 GLU B C 1
ATOM 5427 O O . GLU B 1 252 ? 11.195 9.883 28.984 1 96 252 GLU B O 1
ATOM 5432 N N . ARG B 1 253 ? 11.18 8.914 26.953 1 94.94 253 ARG B N 1
ATOM 5433 C CA . ARG B 1 253 ? 12.539 8.406 27.094 1 94.94 253 ARG B CA 1
ATOM 5434 C C . ARG B 1 253 ? 13.43 8.883 25.953 1 94.94 253 ARG B C 1
ATOM 5436 O O . ARG B 1 253 ? 12.984 9 24.812 1 94.94 253 ARG B O 1
ATOM 5443 N N . ASP B 1 254 ? 14.703 9.07 26.344 1 96.75 254 ASP B N 1
ATOM 5444 C CA . ASP B 1 254 ? 15.656 9.438 25.297 1 96.75 254 ASP B CA 1
ATOM 5445 C C . ASP B 1 254 ? 16.047 8.219 24.469 1 96.75 254 ASP B C 1
ATOM 5447 O O . ASP B 1 254 ? 16.109 7.102 24.984 1 96.75 254 ASP B O 1
ATOM 5451 N N . PRO B 1 255 ? 16.25 8.453 23.219 1 97.56 255 PRO B N 1
ATOM 5452 C CA . PRO B 1 255 ? 16.734 7.328 22.406 1 97.56 255 PRO B CA 1
ATOM 5453 C C . PRO B 1 255 ? 18.188 6.965 22.719 1 97.56 255 PRO B C 1
ATOM 5455 O O . PRO B 1 255 ? 18.938 7.793 23.25 1 97.56 255 PRO B O 1
ATOM 5458 N N . ALA B 1 256 ? 18.547 5.672 22.438 1 97.44 256 ALA B N 1
ATOM 5459 C CA . ALA B 1 256 ? 19.953 5.324 22.391 1 97.44 256 ALA B CA 1
ATOM 5460 C C . ALA B 1 256 ? 20.672 6.113 21.297 1 97.44 256 ALA B C 1
ATOM 5462 O O . ALA B 1 256 ? 20.031 6.684 20.406 1 97.44 256 ALA B O 1
ATOM 5463 N N . PRO B 1 257 ? 22.031 6.246 21.406 1 98.5 257 PRO B N 1
ATOM 5464 C CA . PRO B 1 257 ? 22.766 6.984 20.375 1 98.5 257 PRO B CA 1
ATOM 5465 C C . PRO B 1 257 ? 22.406 6.523 18.969 1 98.5 257 PRO B C 1
ATOM 5467 O O . PRO B 1 257 ? 22.375 5.32 18.703 1 98.5 257 PRO B O 1
ATOM 5470 N N . LEU B 1 258 ? 22.141 7.445 18.172 1 98.81 258 LEU B N 1
ATOM 5471 C CA . LEU B 1 258 ? 21.734 7.191 16.797 1 98.81 258 LEU B CA 1
ATOM 5472 C C . LEU B 1 258 ? 22.797 7.691 15.82 1 98.81 258 LEU B C 1
ATOM 5474 O O . LEU B 1 258 ? 23.594 8.57 16.156 1 98.81 258 LEU B O 1
ATOM 5478 N N . ARG B 1 259 ? 22.906 7.059 14.656 1 98.75 259 ARG B N 1
ATOM 5479 C CA . ARG B 1 259 ? 23.609 7.621 13.508 1 98.75 259 ARG B CA 1
ATOM 5480 C C . ARG B 1 259 ? 22.703 8.555 12.711 1 98.75 259 ARG B C 1
ATOM 5482 O O . ARG B 1 259 ? 21.75 8.102 12.07 1 98.75 259 ARG B O 1
ATOM 5489 N N . ILE B 1 260 ? 23 9.844 12.703 1 98.88 260 ILE B N 1
ATOM 5490 C CA . ILE B 1 260 ? 22.125 10.852 12.102 1 98.88 260 ILE B CA 1
ATOM 5491 C C . ILE B 1 260 ? 22.844 11.547 10.953 1 98.88 260 ILE B C 1
ATOM 5493 O O . ILE B 1 260 ? 23.938 12.078 11.133 1 98.88 260 ILE B O 1
ATOM 5497 N N . ALA B 1 261 ? 22.25 11.477 9.75 1 98.81 261 ALA B N 1
ATOM 5498 C CA . ALA B 1 261 ? 22.75 12.273 8.633 1 98.81 261 ALA B CA 1
ATOM 5499 C C . ALA B 1 261 ? 22.094 13.648 8.609 1 98.81 261 ALA B C 1
ATOM 5501 O O . ALA B 1 261 ? 20.969 13.82 9.094 1 98.81 261 ALA B O 1
ATOM 5502 N N . PHE B 1 262 ? 22.797 14.609 8.062 1 98.12 262 PHE B N 1
ATOM 5503 C CA . PHE B 1 262 ? 22.156 15.898 7.855 1 98.12 262 PHE B CA 1
ATOM 5504 C C . PHE B 1 262 ? 22.594 16.516 6.531 1 98.12 262 PHE B C 1
ATOM 5506 O O . PHE B 1 262 ? 23.656 16.172 5.996 1 98.12 262 PHE B O 1
ATOM 5513 N N . GLN B 1 263 ? 21.656 17.266 6.004 1 95.5 263 GLN B N 1
ATOM 5514 C CA . GLN B 1 263 ? 21.875 18 4.762 1 95.5 263 GLN B CA 1
ATOM 5515 C C . GLN B 1 263 ? 21.422 19.453 4.887 1 95.5 263 GLN B C 1
ATOM 5517 O O . GLN B 1 263 ? 20.391 19.734 5.492 1 95.5 263 GLN B O 1
ATOM 5522 N N . THR B 1 264 ? 22.203 20.375 4.176 1 95 264 THR B N 1
ATOM 5523 C CA . THR B 1 264 ? 21.859 21.797 4.242 1 95 264 THR B CA 1
ATOM 5524 C C . THR B 1 264 ? 21.625 22.359 2.846 1 95 264 THR B C 1
ATOM 5526 O O . THR B 1 264 ? 21.594 23.578 2.664 1 95 264 THR B O 1
ATOM 5529 N N . VAL B 1 265 ? 21.609 21.516 1.875 1 91.69 265 VAL B N 1
ATOM 5530 C CA . VAL B 1 265 ? 21.281 21.859 0.5 1 91.69 265 VAL B CA 1
ATOM 5531 C C . VAL B 1 265 ? 20.078 21.047 0.031 1 91.69 265 VAL B C 1
ATOM 5533 O O . VAL B 1 265 ? 19.75 20.016 0.625 1 91.69 265 VAL B O 1
ATOM 5536 N N . ASP B 1 266 ? 19.422 21.594 -0.918 1 88 266 ASP B N 1
ATOM 5537 C CA . ASP B 1 266 ? 18.312 20.797 -1.41 1 88 266 ASP B CA 1
ATOM 5538 C C . ASP B 1 266 ? 18.797 19.547 -2.137 1 88 266 ASP B C 1
ATOM 5540 O O . ASP B 1 266 ? 20 19.297 -2.223 1 88 266 ASP B O 1
ATOM 5544 N N . HIS B 1 267 ? 17.953 18.719 -2.566 1 82.62 267 HIS B N 1
ATOM 5545 C CA . HIS B 1 267 ? 18.312 17.406 -3.098 1 82.62 267 HIS B CA 1
ATOM 5546 C C . HIS B 1 267 ? 19 17.531 -4.453 1 82.62 267 HIS B C 1
ATOM 5548 O O . HIS B 1 267 ? 19.594 16.578 -4.945 1 82.62 267 HIS B O 1
ATOM 5554 N N . GLU B 1 268 ? 18.906 18.719 -5.02 1 82.38 268 GLU B N 1
ATOM 5555 C CA . GLU B 1 268 ? 19.641 18.984 -6.262 1 82.38 268 GLU B CA 1
ATOM 5556 C C . GLU B 1 268 ? 20.969 19.672 -5.988 1 82.38 268 GLU B C 1
ATOM 5558 O O . GLU B 1 268 ? 21.672 20.047 -6.918 1 82.38 268 GLU B O 1
ATOM 5563 N N . GLY B 1 269 ? 21.281 19.859 -4.766 1 84.56 269 GLY B N 1
ATOM 5564 C CA . GLY B 1 269 ? 22.547 20.453 -4.367 1 84.56 269 GLY B CA 1
ATOM 5565 C C . GLY B 1 269 ? 22.5 21.969 -4.34 1 84.56 269 GLY B C 1
ATOM 5566 O O . GLY B 1 269 ? 23.547 22.625 -4.188 1 84.56 269 GLY B O 1
ATOM 5567 N N . ARG B 1 270 ? 21.406 22.609 -4.41 1 88.12 270 ARG B N 1
ATOM 5568 C CA . ARG B 1 270 ? 21.281 24.062 -4.418 1 88.12 270 ARG B CA 1
ATOM 5569 C C . ARG B 1 270 ? 21.234 24.609 -2.998 1 88.12 270 ARG B C 1
ATOM 5571 O O . ARG B 1 270 ? 20.641 24 -2.107 1 88.12 270 ARG B O 1
ATOM 5578 N N . ALA B 1 271 ? 21.656 25.734 -2.857 1 89.94 271 ALA B N 1
ATOM 5579 C CA . ALA B 1 271 ? 21.656 26.391 -1.556 1 89.94 271 ALA B CA 1
ATOM 5580 C C . ALA B 1 271 ? 20.234 26.781 -1.139 1 89.94 271 ALA B C 1
ATOM 5582 O O . ALA B 1 271 ? 19.391 27.062 -1.987 1 89.94 271 ALA B O 1
ATOM 5583 N N . VAL B 1 272 ? 19.984 26.766 0.197 1 92.75 272 VAL B N 1
ATOM 5584 C CA . VAL B 1 272 ? 18.734 27.234 0.779 1 92.75 272 VAL B CA 1
ATOM 5585 C C . VAL B 1 272 ? 19 28.484 1.604 1 92.75 272 VAL B C 1
ATOM 5587 O O . VAL B 1 272 ? 20.125 28.969 1.683 1 92.75 272 VAL B O 1
ATOM 5590 N N . ASP B 1 273 ? 17.953 29.078 2.08 1 94 273 ASP B N 1
ATOM 5591 C CA . ASP B 1 273 ? 18.094 30.25 2.922 1 94 273 ASP B CA 1
ATOM 5592 C C . ASP B 1 273 ? 19.094 30.016 4.043 1 94 273 ASP B C 1
ATOM 5594 O O . ASP B 1 273 ? 19.109 28.953 4.668 1 94 273 ASP B O 1
ATOM 5598 N N . PRO B 1 274 ? 19.953 30.984 4.328 1 95.94 274 PRO B N 1
ATOM 5599 C CA . PRO B 1 274 ? 21.016 30.812 5.332 1 95.94 274 PRO B CA 1
ATOM 5600 C C . PRO B 1 274 ? 20.469 30.5 6.719 1 95.94 274 PRO B C 1
ATOM 5602 O O . PRO B 1 274 ? 21.078 29.734 7.465 1 95.94 274 PRO B O 1
ATOM 5605 N N . ALA B 1 275 ? 19.375 31.094 7.047 1 96.06 275 ALA B N 1
ATOM 5606 C CA . ALA B 1 275 ? 18.797 30.828 8.367 1 96.06 275 ALA B CA 1
ATOM 5607 C C . ALA B 1 275 ? 18.359 29.375 8.492 1 96.06 275 ALA B C 1
ATOM 5609 O O . ALA B 1 275 ? 18.5 28.766 9.562 1 96.06 275 ALA B O 1
ATOM 5610 N N . ALA B 1 276 ? 17.812 28.859 7.457 1 95.56 276 ALA B N 1
ATOM 5611 C CA . ALA B 1 276 ? 17.406 27.453 7.453 1 95.56 276 ALA B CA 1
ATOM 5612 C C . ALA B 1 276 ? 18.609 26.531 7.555 1 95.56 276 ALA B C 1
ATOM 5614 O O . ALA B 1 276 ? 18.594 25.562 8.312 1 95.56 276 ALA B O 1
ATOM 5615 N N . ALA B 1 277 ? 19.641 26.859 6.793 1 96.62 277 ALA B N 1
ATOM 5616 C CA . ALA B 1 277 ? 20.859 26.062 6.828 1 96.62 277 ALA B CA 1
ATOM 5617 C C . ALA B 1 277 ? 21.5 26.109 8.211 1 96.62 277 ALA B C 1
ATOM 5619 O O . ALA B 1 277 ? 21.969 25.094 8.719 1 96.62 277 ALA B O 1
ATOM 5620 N N . LYS B 1 278 ? 21.547 27.281 8.75 1 97.44 278 LYS B N 1
ATOM 5621 C CA . LYS B 1 278 ? 22.141 27.453 10.07 1 97.44 278 LYS B CA 1
ATOM 5622 C C . LYS B 1 278 ? 21.375 26.672 11.125 1 97.44 278 LYS B C 1
ATOM 5624 O O . LYS B 1 278 ? 21.969 26.109 12.047 1 97.44 278 LYS B O 1
ATOM 5629 N N . ALA B 1 279 ? 20.062 26.688 11.023 1 97.5 279 ALA B N 1
ATOM 5630 C CA . ALA B 1 279 ? 19.25 25.938 11.977 1 97.5 279 ALA B CA 1
ATOM 5631 C C . ALA B 1 279 ? 19.609 24.453 11.953 1 97.5 279 ALA B C 1
ATOM 5633 O O . ALA B 1 279 ? 19.688 23.812 13 1 97.5 279 ALA B O 1
ATOM 5634 N N . VAL B 1 280 ? 19.828 23.906 10.789 1 98 280 VAL B N 1
ATOM 5635 C CA . VAL B 1 280 ? 20.156 22.484 10.648 1 98 280 VAL B CA 1
ATOM 5636 C C . VAL B 1 280 ? 21.531 22.219 11.25 1 98 280 VAL B C 1
ATOM 5638 O O . VAL B 1 280 ? 21.719 21.234 11.961 1 98 280 VAL B O 1
ATOM 5641 N N . THR B 1 281 ? 22.469 23.078 10.961 1 98.25 281 THR B N 1
ATOM 5642 C CA . THR B 1 281 ? 23.812 22.922 11.5 1 98.25 281 THR B CA 1
ATOM 5643 C C . THR B 1 281 ? 23.797 23 13.023 1 98.25 281 THR B C 1
ATOM 5645 O O . THR B 1 281 ? 24.484 22.234 13.703 1 98.25 281 THR B O 1
ATOM 5648 N N . ASP B 1 282 ? 23.031 23.938 13.531 1 98.5 282 ASP B N 1
ATOM 5649 C CA . ASP B 1 282 ? 22.906 24.078 14.984 1 98.5 282 ASP B CA 1
ATOM 5650 C C . ASP B 1 282 ? 22.25 22.828 15.594 1 98.5 282 ASP B C 1
ATOM 5652 O O . ASP B 1 282 ? 22.641 22.375 16.656 1 98.5 282 ASP B O 1
ATOM 5656 N N . ALA B 1 283 ? 21.234 22.344 14.914 1 98.69 283 ALA B N 1
ATOM 5657 C CA . ALA B 1 283 ? 20.562 21.141 15.383 1 98.69 283 ALA B CA 1
ATOM 5658 C C . ALA B 1 283 ? 21.516 19.953 15.375 1 98.69 283 ALA B C 1
ATOM 5660 O O . ALA B 1 283 ? 21.484 19.125 16.297 1 98.69 283 ALA B O 1
ATOM 5661 N N . ALA B 1 284 ? 22.266 19.812 14.312 1 98.75 284 ALA B N 1
ATOM 5662 C CA . ALA B 1 284 ? 23.266 18.75 14.227 1 98.75 284 ALA B CA 1
ATOM 5663 C C . ALA B 1 284 ? 24.25 18.812 15.398 1 98.75 284 ALA B C 1
ATOM 5665 O O . ALA B 1 284 ? 24.531 17.797 16.031 1 98.75 284 ALA B O 1
ATOM 5666 N N . ALA B 1 285 ? 24.688 20 15.688 1 98.75 285 ALA B N 1
ATOM 5667 C CA . ALA B 1 285 ? 25.609 20.188 16.797 1 98.75 285 ALA B CA 1
ATOM 5668 C C . ALA B 1 285 ? 24.953 19.828 18.125 1 98.75 285 ALA B C 1
ATOM 5670 O O . ALA B 1 285 ? 25.578 19.203 18.984 1 98.75 285 ALA B O 1
ATOM 5671 N N . LEU B 1 286 ? 23.75 20.281 18.297 1 98.75 286 LEU B N 1
ATOM 5672 C CA . LEU B 1 286 ? 23 19.938 19.5 1 98.75 286 LEU B CA 1
ATOM 5673 C C . LEU B 1 286 ? 22.891 18.422 19.656 1 98.75 286 LEU B C 1
ATOM 5675 O O . LEU B 1 286 ? 23.141 17.891 20.734 1 98.75 286 LEU B O 1
ATOM 5679 N N . LEU B 1 287 ? 22.516 17.719 18.594 1 98.81 287 LEU B N 1
ATOM 5680 C CA . LEU B 1 287 ? 22.344 16.266 18.656 1 98.81 287 LEU B CA 1
ATOM 5681 C C . LEU B 1 287 ? 23.656 15.562 18.922 1 98.81 287 LEU B C 1
ATOM 5683 O O . LEU B 1 287 ? 23.703 14.555 19.641 1 98.81 287 LEU B O 1
ATOM 5687 N N . GLU B 1 288 ? 24.703 16.094 18.359 1 98.69 288 GLU B N 1
ATOM 5688 C CA . GLU B 1 288 ? 26.016 15.562 18.688 1 98.69 288 GLU B CA 1
ATOM 5689 C C . GLU B 1 288 ? 26.328 15.703 20.172 1 98.69 288 GLU B C 1
ATOM 5691 O O . GLU B 1 288 ? 26.844 14.781 20.797 1 98.69 288 GLU B O 1
ATOM 5696 N N . SER B 1 289 ? 26.016 16.812 20.703 1 98.56 289 SER B N 1
ATOM 5697 C CA . SER B 1 289 ? 26.266 17.078 22.125 1 98.56 289 SER B CA 1
ATOM 5698 C C . SER B 1 289 ? 25.422 16.172 23.016 1 98.56 289 SER B C 1
ATOM 5700 O O . SER B 1 289 ? 25.766 15.922 24.172 1 98.56 289 SER B O 1
ATOM 5702 N N . LEU B 1 290 ? 24.359 15.68 22.484 1 98.38 290 LEU B N 1
ATOM 5703 C CA . LEU B 1 290 ? 23.469 14.805 23.219 1 98.38 290 LEU B CA 1
ATOM 5704 C C . LEU B 1 290 ? 23.891 13.344 23.078 1 98.38 290 LEU B C 1
ATOM 5706 O O . LEU B 1 290 ? 23.219 12.453 23.594 1 98.38 290 LEU B O 1
ATOM 5710 N N . GLY B 1 291 ? 24.875 13.07 22.312 1 98.44 291 GLY B N 1
ATOM 5711 C CA . GLY B 1 291 ? 25.469 11.734 22.297 1 98.44 291 GLY B CA 1
ATOM 5712 C C . GLY B 1 291 ? 25.25 11 20.984 1 98.44 291 GLY B C 1
ATOM 5713 O O . GLY B 1 291 ? 25.688 9.852 20.844 1 98.44 291 GLY B O 1
ATOM 5714 N N . HIS B 1 292 ? 24.672 11.633 20.016 1 98.88 292 HIS B N 1
ATOM 5715 C CA . HIS B 1 292 ? 24.469 11 18.719 1 98.88 292 HIS B CA 1
ATOM 5716 C C . HIS B 1 292 ? 25.688 11.18 17.812 1 98.88 292 HIS B C 1
ATOM 5718 O O . HIS B 1 292 ? 26.516 12.062 18.047 1 98.88 292 HIS B O 1
ATOM 5724 N N . ARG B 1 293 ? 25.812 10.227 16.875 1 98.75 293 ARG B N 1
ATOM 5725 C CA . ARG B 1 293 ? 26.781 10.414 15.789 1 98.75 293 ARG B CA 1
ATOM 5726 C C . ARG B 1 293 ? 26.141 11.133 14.602 1 98.75 293 ARG B C 1
ATOM 5728 O O . ARG B 1 293 ? 25.219 10.609 13.984 1 98.75 293 ARG B O 1
ATOM 5735 N N . VAL B 1 294 ? 26.672 12.32 14.344 1 98.75 294 VAL B N 1
ATOM 5736 C CA . VAL B 1 294 ? 26.047 13.156 13.328 1 98.75 294 VAL B CA 1
ATOM 5737 C C . VAL B 1 294 ? 27.047 13.445 12.211 1 98.75 294 VAL B C 1
ATOM 5739 O O . VAL B 1 294 ? 28.203 13.82 12.477 1 98.75 294 VAL B O 1
ATOM 5742 N N . GLU B 1 295 ? 26.688 13.203 10.969 1 98.19 295 GLU B N 1
ATOM 5743 C CA . GLU B 1 295 ? 27.594 13.508 9.859 1 98.19 295 GLU B CA 1
ATOM 5744 C C . GLU B 1 295 ? 26.812 13.977 8.625 1 98.19 295 GLU B C 1
ATOM 5746 O O . GLU B 1 295 ? 25.625 13.688 8.492 1 98.19 295 GLU B O 1
ATOM 5751 N N . GLU B 1 296 ? 27.453 14.742 7.711 1 97.56 296 GLU B N 1
ATOM 5752 C CA . GLU B 1 296 ? 26.828 15.203 6.469 1 97.56 296 GLU B CA 1
ATOM 5753 C C . GLU B 1 296 ? 26.734 14.07 5.449 1 97.56 296 GLU B C 1
ATOM 5755 O O . GLU B 1 296 ? 27.734 13.43 5.117 1 97.56 296 GLU B O 1
ATOM 5760 N N . ALA B 1 297 ? 25.531 13.789 4.988 1 96.94 297 ALA B N 1
ATOM 5761 C CA . ALA B 1 297 ? 25.281 12.797 3.943 1 96.94 297 ALA B CA 1
ATOM 5762 C C . ALA B 1 297 ? 23.922 13.047 3.271 1 96.94 297 ALA B C 1
ATOM 5764 O O . ALA B 1 297 ? 23.031 13.633 3.873 1 96.94 297 ALA B O 1
ATOM 5765 N N . SER B 1 298 ? 23.844 12.664 2.051 1 94.69 298 SER B N 1
ATOM 5766 C CA . SER B 1 298 ? 22.609 12.812 1.288 1 94.69 298 SER B CA 1
ATOM 5767 C C . SER B 1 298 ? 22.219 11.508 0.602 1 94.69 298 SER B C 1
ATOM 5769 O O . SER B 1 298 ? 23.094 10.758 0.151 1 94.69 298 SER B O 1
ATOM 5771 N N . PRO B 1 299 ? 20.953 11.188 0.487 1 95 299 PRO B N 1
ATOM 5772 C CA . PRO B 1 299 ? 20.531 9.938 -0.148 1 95 299 PRO B CA 1
ATOM 5773 C C . PRO B 1 299 ? 20.719 9.953 -1.664 1 95 299 PRO B C 1
ATOM 5775 O O . PRO B 1 299 ? 20.672 8.898 -2.307 1 95 299 PRO B O 1
ATOM 5778 N N . GLY B 1 300 ? 20.844 11.07 -2.268 1 93.88 300 GLY B N 1
ATOM 5779 C CA . GLY B 1 300 ? 21.062 11.133 -3.705 1 93.88 300 GLY B CA 1
ATOM 5780 C C . GLY B 1 300 ? 19.766 11.07 -4.496 1 93.88 300 GLY B C 1
ATOM 5781 O O . GLY B 1 300 ? 19.641 10.281 -5.434 1 93.88 300 GLY B O 1
ATOM 5782 N N . VAL B 1 301 ? 18.797 11.898 -4.203 1 95.5 301 VAL B N 1
ATOM 5783 C CA . VAL B 1 301 ? 17.484 11.938 -4.836 1 95.5 301 VAL B CA 1
ATOM 5784 C C . VAL B 1 301 ? 17.609 12.555 -6.227 1 95.5 301 VAL B C 1
ATOM 5786 O O . VAL B 1 301 ? 18.312 13.539 -6.422 1 95.5 301 VAL B O 1
ATOM 5789 N N . ASP B 1 302 ? 16.984 11.961 -7.254 1 94.25 302 ASP B N 1
ATOM 5790 C CA . ASP B 1 302 ? 16.812 12.562 -8.578 1 94.25 302 ASP B CA 1
ATOM 5791 C C . ASP B 1 302 ? 15.664 13.562 -8.586 1 94.25 302 ASP B C 1
ATOM 5793 O O . ASP B 1 302 ? 14.523 13.203 -8.883 1 94.25 302 ASP B O 1
ATOM 5797 N N . GLY B 1 303 ? 16.047 14.797 -8.438 1 92.5 303 GLY B N 1
ATOM 5798 C CA . GLY B 1 303 ? 15.055 15.852 -8.281 1 92.5 303 GLY B CA 1
ATOM 5799 C C . GLY B 1 303 ? 14.188 16.031 -9.516 1 92.5 303 GLY B C 1
ATOM 5800 O O . GLY B 1 303 ? 12.992 16.297 -9.406 1 92.5 303 GLY B O 1
ATOM 5801 N N . ALA B 1 304 ? 14.773 15.883 -10.656 1 93.19 304 ALA B N 1
ATO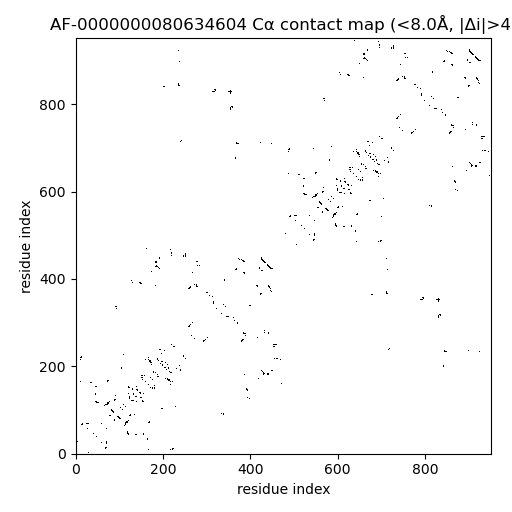M 5802 C CA . ALA B 1 304 ? 14.039 16.078 -11.906 1 93.19 304 ALA B CA 1
ATOM 5803 C C . ALA B 1 304 ? 12.992 14.984 -12.094 1 93.19 304 ALA B C 1
ATOM 5805 O O . ALA B 1 304 ? 11.859 15.266 -12.492 1 93.19 304 ALA B O 1
ATOM 5806 N N . ALA B 1 305 ? 13.375 13.758 -11.836 1 95.06 305 ALA B N 1
ATOM 5807 C CA . ALA B 1 305 ? 12.438 12.648 -11.953 1 95.06 305 ALA B CA 1
ATOM 5808 C C . ALA B 1 305 ? 11.281 12.797 -10.969 1 95.06 305 ALA B C 1
ATOM 5810 O O . ALA B 1 305 ? 10.125 12.547 -11.312 1 95.06 305 ALA B O 1
ATOM 5811 N N . LEU B 1 306 ? 11.633 13.195 -9.836 1 95.25 306 LEU B N 1
ATOM 5812 C CA . LEU B 1 306 ? 10.609 13.375 -8.805 1 95.25 306 LEU B CA 1
ATOM 5813 C C . LEU B 1 306 ? 9.648 14.5 -9.18 1 95.25 306 LEU B C 1
ATOM 5815 O O . LEU B 1 306 ? 8.438 14.375 -8.984 1 95.25 306 LEU B O 1
ATOM 5819 N N . LYS B 1 307 ? 10.188 15.594 -9.672 1 94.69 307 LYS B N 1
ATOM 5820 C CA . LYS B 1 307 ? 9.375 16.719 -10.109 1 94.69 307 LYS B CA 1
ATOM 5821 C C . LYS B 1 307 ? 8.344 16.297 -11.141 1 94.69 307 LYS B C 1
ATOM 5823 O O . LYS B 1 307 ? 7.156 16.609 -11.008 1 94.69 307 LYS B O 1
ATOM 5828 N N . ARG B 1 308 ? 8.766 15.578 -12.086 1 96.06 308 ARG B N 1
ATOM 5829 C CA . ARG B 1 308 ? 7.871 15.117 -13.141 1 96.06 308 ARG B CA 1
ATOM 5830 C C . ARG B 1 308 ? 6.828 14.156 -12.586 1 96.06 308 ARG B C 1
ATOM 5832 O O . ARG B 1 308 ? 5.641 14.273 -12.898 1 96.06 308 ARG B O 1
ATOM 5839 N N . ALA B 1 309 ? 7.281 13.234 -11.781 1 97.44 309 ALA B N 1
ATOM 5840 C CA . ALA B 1 309 ? 6.383 12.211 -11.25 1 97.44 309 ALA B CA 1
ATOM 5841 C C . ALA B 1 309 ? 5.293 12.828 -10.383 1 97.44 309 ALA B C 1
ATOM 5843 O O . ALA B 1 309 ? 4.117 12.5 -10.523 1 97.44 309 ALA B O 1
ATOM 5844 N N . THR B 1 310 ? 5.676 13.711 -9.539 1 96.38 310 THR B N 1
ATOM 5845 C CA . THR B 1 310 ? 4.711 14.32 -8.625 1 96.38 310 THR B CA 1
ATOM 5846 C C . THR B 1 310 ? 3.707 15.18 -9.383 1 96.38 310 THR B C 1
ATOM 5848 O O . THR B 1 310 ? 2.527 15.227 -9.031 1 96.38 310 THR B O 1
ATOM 5851 N N . ARG B 1 311 ? 4.18 15.867 -10.414 1 96.81 311 ARG B N 1
ATOM 5852 C CA . ARG B 1 311 ? 3.289 16.656 -11.25 1 96.81 311 ARG B CA 1
ATOM 5853 C C . ARG B 1 311 ? 2.203 15.797 -11.875 1 96.81 311 ARG B C 1
ATOM 5855 O O . ARG B 1 311 ? 1.022 16.141 -11.844 1 96.81 311 ARG B O 1
ATOM 5862 N N . ILE B 1 312 ? 2.574 14.695 -12.414 1 98.12 312 ILE B N 1
ATOM 5863 C CA . ILE B 1 312 ? 1.652 13.789 -13.086 1 98.12 312 ILE B CA 1
ATOM 5864 C C . ILE B 1 312 ? 0.688 13.18 -12.07 1 98.12 312 ILE B C 1
ATOM 5866 O O . ILE B 1 312 ? -0.516 13.094 -12.328 1 98.12 312 ILE B O 1
ATOM 5870 N N . ILE B 1 313 ? 1.153 12.773 -10.938 1 98.31 313 ILE B N 1
ATOM 5871 C CA . ILE B 1 313 ? 0.327 12.164 -9.898 1 98.31 313 ILE B CA 1
ATOM 5872 C C . ILE B 1 313 ? -0.729 13.164 -9.43 1 98.31 313 ILE B C 1
ATOM 5874 O O . ILE B 1 313 ? -1.917 12.844 -9.367 1 98.31 313 ILE B O 1
ATOM 5878 N N . VAL B 1 314 ? -0.326 14.344 -9.133 1 97.5 314 VAL B N 1
ATOM 5879 C CA . VAL B 1 314 ? -1.252 15.352 -8.617 1 97.5 314 VAL B CA 1
ATOM 5880 C C . VAL B 1 314 ? -2.279 15.703 -9.695 1 97.5 314 VAL B C 1
ATOM 5882 O O . VAL B 1 314 ? -3.482 15.719 -9.43 1 97.5 314 VAL B O 1
ATOM 5885 N N . ALA B 1 315 ? -1.805 15.938 -10.914 1 98.12 315 ALA B N 1
ATOM 5886 C CA . ALA B 1 315 ? -2.713 16.297 -12 1 98.12 315 ALA B CA 1
ATOM 5887 C C . ALA B 1 315 ? -3.754 15.195 -12.219 1 98.12 315 ALA B C 1
ATOM 5889 O O . ALA B 1 315 ? -4.945 15.484 -12.352 1 98.12 315 ALA B O 1
ATOM 5890 N N . SER B 1 316 ? -3.312 13.969 -12.266 1 98.56 316 SER B N 1
ATOM 5891 C CA . SER B 1 316 ? -4.191 12.836 -12.523 1 98.56 316 SER B CA 1
ATOM 5892 C C . SER B 1 316 ? -5.23 12.672 -11.422 1 98.56 316 SER B C 1
ATOM 5894 O O . SER B 1 316 ? -6.406 12.438 -11.703 1 98.56 316 SER B O 1
ATOM 5896 N N . ASN B 1 317 ? -4.809 12.82 -10.234 1 98.38 317 ASN B N 1
ATOM 5897 C CA . ASN B 1 317 ? -5.711 12.609 -9.109 1 98.38 317 ASN B CA 1
ATOM 5898 C C . ASN B 1 317 ? -6.684 13.781 -8.945 1 98.38 317 ASN B C 1
ATOM 5900 O O . ASN B 1 317 ? -7.844 13.578 -8.594 1 98.38 317 ASN B O 1
ATOM 5904 N N . ILE B 1 318 ? -6.215 15.016 -9.164 1 98 318 ILE B N 1
ATOM 5905 C CA . ILE B 1 318 ? -7.109 16.172 -9.094 1 98 318 ILE B CA 1
ATOM 5906 C C . ILE B 1 318 ? -8.203 16.031 -10.156 1 98 318 ILE B C 1
ATOM 5908 O O . ILE B 1 318 ? -9.375 16.266 -9.883 1 98 318 ILE B O 1
ATOM 5912 N N . ALA B 1 319 ? -7.781 15.648 -11.352 1 98.38 319 ALA B N 1
ATOM 5913 C CA . ALA B 1 319 ? -8.766 15.43 -12.406 1 98.38 319 ALA B CA 1
ATOM 5914 C C . ALA B 1 319 ? -9.789 14.375 -11.992 1 98.38 319 ALA B C 1
ATOM 5916 O O . ALA B 1 319 ? -10.984 14.539 -12.234 1 98.38 319 ALA B O 1
ATOM 5917 N N . ASN B 1 320 ? -9.352 13.328 -11.422 1 97.94 320 ASN B N 1
ATOM 5918 C CA . ASN B 1 320 ? -10.25 12.266 -10.969 1 97.94 320 ASN B CA 1
ATOM 5919 C C . ASN B 1 320 ? -11.211 12.758 -9.898 1 97.94 320 ASN B C 1
ATOM 5921 O O . ASN B 1 320 ? -12.398 12.438 -9.93 1 97.94 320 ASN B O 1
ATOM 5925 N N . VAL B 1 321 ? -10.734 13.516 -8.93 1 97.19 321 VAL B N 1
ATOM 5926 C CA . VAL B 1 321 ? -11.555 14.055 -7.852 1 97.19 321 VAL B CA 1
ATOM 5927 C C . VAL B 1 321 ? -12.633 14.961 -8.43 1 97.19 321 VAL B C 1
ATOM 5929 O O . VAL B 1 321 ? -13.797 14.898 -8.016 1 97.19 321 VAL B O 1
ATOM 5932 N N . LEU B 1 322 ? -12.258 15.82 -9.328 1 97.81 322 LEU B N 1
ATOM 5933 C CA . LEU B 1 322 ? -13.211 16.75 -9.93 1 97.81 322 LEU B CA 1
ATOM 5934 C C . LEU B 1 322 ? -14.258 15.992 -10.742 1 97.81 322 LEU B C 1
ATOM 5936 O O . LEU B 1 322 ? -15.438 16.359 -10.727 1 97.81 322 LEU B O 1
ATOM 5940 N N . ARG B 1 323 ? -13.828 14.953 -11.453 1 97.31 323 ARG B N 1
ATOM 5941 C CA . ARG B 1 323 ? -14.773 14.102 -12.172 1 97.31 323 ARG B CA 1
ATOM 5942 C C . ARG B 1 323 ? -15.773 13.469 -11.211 1 97.31 323 ARG B C 1
ATOM 5944 O O . ARG B 1 323 ? -16.969 13.43 -11.484 1 97.31 323 ARG B O 1
ATOM 5951 N N . ALA B 1 324 ? -15.281 12.945 -10.141 1 95.81 324 ALA B N 1
ATOM 5952 C CA . ALA B 1 324 ? -16.156 12.336 -9.133 1 95.81 324 ALA B CA 1
ATOM 5953 C C . ALA B 1 324 ? -17.156 13.352 -8.586 1 95.81 324 ALA B C 1
ATOM 5955 O O . ALA B 1 324 ? -18.312 13.008 -8.336 1 95.81 324 ALA B O 1
ATOM 5956 N N . ARG B 1 325 ? -16.672 14.547 -8.391 1 96.56 325 ARG B N 1
ATOM 5957 C CA . ARG B 1 325 ? -17.562 15.602 -7.895 1 96.56 325 ARG B CA 1
ATOM 5958 C C . ARG B 1 325 ? -18.641 15.938 -8.922 1 96.56 325 ARG B C 1
ATOM 5960 O O . ARG B 1 325 ? -19.797 16.141 -8.562 1 96.56 325 ARG B O 1
ATOM 5967 N N . GLU B 1 326 ? -18.234 16.047 -10.156 1 97.25 326 GLU B N 1
ATOM 5968 C CA . GLU B 1 326 ? -19.203 16.281 -11.227 1 97.25 326 GLU B CA 1
ATOM 5969 C C . GLU B 1 326 ? -20.281 15.188 -11.227 1 97.25 326 GLU B C 1
ATOM 5971 O O . GLU B 1 326 ? -21.469 15.484 -11.359 1 97.25 326 GLU B O 1
ATOM 5976 N N . GLU B 1 327 ? -19.828 13.977 -11.109 1 96.38 327 GLU B N 1
ATOM 5977 C CA . GLU B 1 327 ? -20.75 12.844 -11.07 1 96.38 327 GLU B CA 1
ATOM 5978 C C . GLU B 1 327 ? -21.734 12.969 -9.898 1 96.38 327 GLU B C 1
ATOM 5980 O O . GLU B 1 327 ? -22.938 12.734 -10.055 1 96.38 327 GLU B O 1
ATOM 5985 N N . ALA B 1 328 ? -21.234 13.328 -8.758 1 93.69 328 ALA B N 1
ATOM 5986 C CA . ALA B 1 328 ? -22.062 13.461 -7.566 1 93.69 328 ALA B CA 1
ATOM 5987 C C . ALA B 1 328 ? -23.078 14.594 -7.727 1 93.69 328 ALA B C 1
ATOM 5989 O O . ALA B 1 328 ? -24.203 14.5 -7.25 1 93.69 328 ALA B O 1
ATOM 5990 N N . LEU B 1 329 ? -22.609 15.664 -8.398 1 95.25 329 LEU B N 1
ATOM 5991 C CA . LEU B 1 329 ? -23.469 16.828 -8.578 1 95.25 329 LEU B CA 1
ATOM 5992 C C . LEU B 1 329 ? -24.469 16.594 -9.703 1 95.25 329 LEU B C 1
ATOM 5994 O O . LEU B 1 329 ? -25.547 17.219 -9.727 1 95.25 329 LEU B O 1
ATOM 5998 N N . GLY B 1 330 ? -24.141 15.711 -10.672 1 96.44 330 GLY B N 1
ATOM 5999 C CA . GLY B 1 330 ? -24.969 15.469 -11.836 1 96.44 330 GLY B CA 1
ATOM 6000 C C . GLY B 1 330 ? -24.938 16.594 -12.852 1 96.44 330 GLY B C 1
ATOM 6001 O O . GLY B 1 330 ? -25.875 16.781 -13.625 1 96.44 330 GLY B O 1
ATOM 6002 N N . ARG B 1 331 ? -23.891 17.438 -12.734 1 96.62 331 ARG B N 1
ATOM 6003 C CA . ARG B 1 331 ? -23.688 18.547 -13.648 1 96.62 331 ARG B CA 1
ATOM 6004 C C . ARG B 1 331 ? -22.203 18.891 -13.789 1 96.62 331 ARG B C 1
ATOM 6006 O O . ARG B 1 331 ? -21.391 18.531 -12.922 1 96.62 331 ARG B O 1
ATOM 6013 N N . PRO B 1 332 ? -21.812 19.609 -14.844 1 96.56 332 PRO B N 1
ATOM 6014 C CA . PRO B 1 332 ? -20.422 20.047 -14.977 1 96.56 332 PRO B CA 1
ATOM 6015 C C . PRO B 1 332 ? -20.047 21.125 -13.961 1 96.56 332 PRO B C 1
ATOM 6017 O O . PRO B 1 332 ? -20.938 21.828 -13.438 1 96.56 332 PRO B O 1
ATOM 6020 N N . ILE B 1 333 ? -18.797 21.203 -13.68 1 97.25 333 ILE B N 1
ATOM 6021 C CA . ILE B 1 333 ? -18.25 22.234 -12.812 1 97.25 333 ILE B CA 1
ATOM 6022 C C . ILE B 1 333 ? -18.25 23.578 -13.547 1 97.25 333 ILE B C 1
ATOM 6024 O O . ILE B 1 333 ? -17.812 23.656 -14.695 1 97.25 333 ILE B O 1
ATOM 6028 N N . GLU B 1 334 ? -18.688 24.547 -12.93 1 95.62 334 GLU B N 1
ATOM 6029 C CA . GLU B 1 334 ? -18.656 25.891 -13.492 1 95.62 334 GLU B CA 1
ATOM 6030 C C . GLU B 1 334 ? -17.297 26.547 -13.297 1 95.62 334 GLU B C 1
ATOM 6032 O O . GLU B 1 334 ? -16.625 26.281 -12.297 1 95.62 334 GLU B O 1
ATOM 6037 N N . PRO B 1 335 ? -16.906 27.406 -14.219 1 89.75 335 PRO B N 1
ATOM 6038 C CA . PRO B 1 335 ? -15.57 27.984 -14.18 1 89.75 335 PRO B CA 1
ATOM 6039 C C . PRO B 1 335 ? -15.289 28.734 -12.875 1 89.75 335 PRO B C 1
ATOM 6041 O O . PRO B 1 335 ? -14.156 28.719 -12.383 1 89.75 335 PRO B O 1
ATOM 6044 N N . ASP B 1 336 ? -16.234 29.359 -12.297 1 93.38 336 ASP B N 1
ATOM 6045 C CA . ASP B 1 336 ? -16.016 30.203 -11.133 1 93.38 336 ASP B CA 1
ATOM 6046 C C . ASP B 1 336 ? -16.031 29.391 -9.844 1 93.38 336 ASP B C 1
ATOM 6048 O O . ASP B 1 336 ? -15.797 29.938 -8.758 1 93.38 336 ASP B O 1
ATOM 6052 N N . GLU B 1 337 ? -16.25 28.109 -9.992 1 97 337 GLU B N 1
ATOM 6053 C CA . GLU B 1 337 ? -16.359 27.266 -8.805 1 97 337 GLU B CA 1
ATOM 6054 C C . GLU B 1 337 ? -14.977 26.75 -8.375 1 97 337 GLU B C 1
ATOM 6056 O O . GLU B 1 337 ? -14.82 26.25 -7.262 1 97 337 GLU B O 1
ATOM 6061 N N . LEU B 1 338 ? -13.992 26.938 -9.219 1 97.81 338 LEU B N 1
ATOM 6062 C CA . LEU B 1 338 ? -12.625 26.5 -8.93 1 97.81 338 LEU B CA 1
ATOM 6063 C C . LEU B 1 338 ? -11.648 27.656 -9.102 1 97.81 338 LEU B C 1
ATOM 6065 O O . LEU B 1 338 ? -11.867 28.547 -9.922 1 97.81 338 LEU B O 1
ATOM 6069 N N . GLU B 1 339 ? -10.602 27.594 -8.305 1 97.88 339 GLU B N 1
ATOM 6070 C CA . GLU B 1 339 ? -9.484 28.5 -8.578 1 97.88 339 GLU B CA 1
ATOM 6071 C C . GLU B 1 339 ? -8.758 28.109 -9.859 1 97.88 339 GLU B C 1
ATOM 6073 O O . GLU B 1 339 ? -8.727 26.938 -10.227 1 97.88 339 GLU B O 1
ATOM 6078 N N . PRO B 1 340 ? -8.148 29.078 -10.57 1 97.62 340 PRO B N 1
ATOM 6079 C CA . PRO B 1 340 ? -7.547 28.828 -11.883 1 97.62 340 PRO B CA 1
ATOM 6080 C C . PRO B 1 340 ? -6.484 27.734 -11.852 1 97.62 340 PRO B C 1
ATOM 6082 O O . PRO B 1 340 ? -6.473 26.859 -12.719 1 97.62 340 PRO B O 1
ATOM 6085 N N . ILE B 1 341 ? -5.617 27.719 -10.883 1 97.31 341 ILE B N 1
ATOM 6086 C CA . ILE B 1 341 ? -4.559 26.703 -10.812 1 97.31 341 ILE B CA 1
ATOM 6087 C C . ILE B 1 341 ? -5.172 25.312 -10.68 1 97.31 341 ILE B C 1
ATOM 6089 O O . ILE B 1 341 ? -4.672 24.359 -11.266 1 97.31 341 ILE B O 1
ATOM 6093 N N . THR B 1 342 ? -6.246 25.188 -9.898 1 97.62 342 THR B N 1
ATOM 6094 C CA . THR B 1 342 ? -6.922 23.891 -9.766 1 97.62 342 THR B CA 1
ATOM 6095 C C . THR B 1 342 ? -7.445 23.406 -11.117 1 97.62 342 THR B C 1
ATOM 6097 O O . THR B 1 342 ? -7.289 22.234 -11.461 1 97.62 342 THR B O 1
ATOM 6100 N N . ARG B 1 343 ? -8.023 24.312 -11.836 1 96.81 343 ARG B N 1
ATOM 6101 C CA . ARG B 1 343 ? -8.531 23.984 -13.164 1 96.81 343 ARG B CA 1
ATOM 6102 C C . ARG B 1 343 ? -7.395 23.562 -14.094 1 96.81 343 ARG B C 1
ATOM 6104 O O . ARG B 1 343 ? -7.555 22.656 -14.914 1 96.81 343 ARG B O 1
ATOM 6111 N N . LEU B 1 344 ? -6.352 24.328 -14 1 96.44 344 LEU B N 1
ATOM 6112 C CA . LEU B 1 344 ? -5.199 24.031 -14.844 1 96.44 344 LEU B CA 1
ATOM 6113 C C . LEU B 1 344 ? -4.602 22.672 -14.492 1 96.44 344 LEU B C 1
ATOM 6115 O O . LEU B 1 344 ? -4.215 21.922 -15.383 1 96.44 344 LEU B O 1
ATOM 6119 N N . TRP B 1 345 ? -4.539 22.375 -13.211 1 94.88 345 TRP B N 1
ATOM 6120 C CA . TRP B 1 345 ? -4.059 21.062 -12.773 1 94.88 345 TRP B CA 1
ATOM 6121 C C . TRP B 1 345 ? -4.898 19.953 -13.391 1 94.88 345 TRP B C 1
ATOM 6123 O O . TRP B 1 345 ? -4.355 19 -13.961 1 94.88 345 TRP B O 1
ATOM 6133 N N . ALA B 1 346 ? -6.16 20.078 -13.289 1 94.5 346 ALA B N 1
ATOM 6134 C CA . ALA B 1 346 ? -7.066 19.062 -13.82 1 94.5 346 ALA B CA 1
ATOM 6135 C C . ALA B 1 346 ? -6.918 18.938 -15.328 1 94.5 346 ALA B C 1
ATOM 6137 O O . ALA B 1 346 ? -6.926 17.812 -15.859 1 94.5 346 ALA B O 1
ATOM 6138 N N . GLY B 1 347 ? -6.801 20.047 -16 1 95 347 GLY B N 1
ATOM 6139 C CA . GLY B 1 347 ? -6.629 20.031 -17.438 1 95 347 GLY B CA 1
ATOM 6140 C C . GLY B 1 347 ? -5.332 19.375 -17.891 1 95 347 GLY B C 1
ATOM 6141 O O . GLY B 1 347 ? -5.273 18.766 -18.953 1 95 347 GLY B O 1
ATOM 6142 N N . GLU B 1 348 ? -4.352 19.516 -17.016 1 94.75 348 GLU B N 1
ATOM 6143 C CA . GLU B 1 348 ? -3.031 18.969 -17.312 1 94.75 348 GLU B CA 1
ATOM 6144 C C . GLU B 1 348 ? -3.084 17.438 -17.438 1 94.75 348 GLU B C 1
ATOM 6146 O O . GLU B 1 348 ? -2.307 16.859 -18.203 1 94.75 348 GLU B O 1
ATOM 6151 N N . SER B 1 349 ? -3.977 16.828 -16.797 1 94.19 349 SER B N 1
ATOM 6152 C CA . SER B 1 349 ? -4.098 15.367 -16.797 1 94.19 349 SER B CA 1
ATOM 6153 C C . SER B 1 349 ? -4.328 14.82 -18.203 1 94.19 349 SER B C 1
ATOM 6155 O O . SER B 1 349 ? -3.898 13.711 -18.516 1 94.19 349 SER B O 1
ATOM 6157 N N . ALA B 1 350 ? -4.973 15.586 -19 1 94.25 350 ALA B N 1
ATOM 6158 C CA . ALA B 1 350 ? -5.305 15.148 -20.344 1 94.25 350 ALA B CA 1
ATOM 6159 C C . ALA B 1 350 ? -4.043 14.953 -21.188 1 94.25 350 ALA B C 1
ATOM 6161 O O . ALA B 1 350 ? -4.074 14.289 -22.219 1 94.25 350 ALA B O 1
ATOM 6162 N N . LYS B 1 351 ? -2.994 15.508 -20.703 1 95.62 351 LYS B N 1
ATOM 6163 C CA . LYS B 1 351 ? -1.725 15.414 -21.422 1 95.62 351 LYS B CA 1
ATOM 6164 C C . LYS B 1 351 ? -0.993 14.117 -21.062 1 95.62 351 LYS B C 1
ATOM 6166 O O . LYS B 1 351 ? -0.015 13.758 -21.719 1 95.62 351 LYS B O 1
ATOM 6171 N N . TYR B 1 352 ? -1.448 13.461 -20.062 1 97.38 352 TYR B N 1
ATOM 6172 C CA . TYR B 1 352 ? -0.735 12.297 -19.562 1 97.38 352 TYR B CA 1
ATOM 6173 C C . TYR B 1 352 ? -1.555 11.031 -19.75 1 97.38 352 TYR B C 1
ATOM 6175 O O . TYR B 1 352 ? -2.754 11.008 -19.469 1 97.38 352 TYR B O 1
ATOM 6183 N N . THR B 1 353 ? -0.919 9.969 -20.219 1 97.81 353 THR B N 1
ATOM 6184 C CA . THR B 1 353 ? -1.561 8.672 -20.375 1 97.81 353 THR B CA 1
ATOM 6185 C C . THR B 1 353 ? -1.545 7.895 -19.062 1 97.81 353 THR B C 1
ATOM 6187 O O . THR B 1 353 ? -0.88 8.297 -18.109 1 97.81 353 THR B O 1
ATOM 6190 N N . GLY B 1 354 ? -2.32 6.812 -19.062 1 97.69 354 GLY B N 1
ATOM 6191 C CA . GLY B 1 354 ? -2.23 5.902 -17.922 1 97.69 354 GLY B CA 1
ATOM 6192 C C . GLY B 1 354 ? -0.823 5.391 -17.688 1 97.69 354 GLY B C 1
ATOM 6193 O O . GLY B 1 354 ? -0.401 5.242 -16.531 1 97.69 354 GLY B O 1
ATOM 6194 N N . ALA B 1 355 ? -0.06 5.195 -18.75 1 98.31 355 ALA B N 1
ATOM 6195 C CA . ALA B 1 355 ? 1.318 4.723 -18.641 1 98.31 355 ALA B CA 1
ATOM 6196 C C . ALA B 1 355 ? 2.199 5.762 -17.953 1 98.31 355 ALA B C 1
ATOM 6198 O O . ALA B 1 355 ? 3.127 5.41 -17.219 1 98.31 355 ALA B O 1
ATOM 6199 N N . ASP B 1 356 ? 1.887 7.016 -18.203 1 98.38 356 ASP B N 1
ATOM 6200 C CA . ASP B 1 356 ? 2.633 8.078 -17.547 1 98.38 356 ASP B CA 1
ATOM 6201 C C . ASP B 1 356 ? 2.428 8.031 -16.031 1 98.38 356 ASP B C 1
ATOM 6203 O O . ASP B 1 356 ? 3.379 8.195 -15.266 1 98.38 356 ASP B O 1
ATOM 6207 N N . LEU B 1 357 ? 1.153 7.863 -15.664 1 98.38 357 LEU B N 1
ATOM 6208 C CA . LEU B 1 357 ? 0.903 7.77 -14.227 1 98.38 357 LEU B CA 1
ATOM 6209 C C . LEU B 1 357 ? 1.533 6.512 -13.648 1 98.38 357 LEU B C 1
ATOM 6211 O O . LEU B 1 357 ? 2.121 6.547 -12.562 1 98.38 357 LEU B O 1
ATOM 6215 N N . ALA B 1 358 ? 1.485 5.406 -14.359 1 98.44 358 ALA B N 1
ATOM 6216 C CA . ALA B 1 358 ? 2.123 4.176 -13.891 1 98.44 358 ALA B CA 1
ATOM 6217 C C . ALA B 1 358 ? 3.621 4.383 -13.68 1 98.44 358 ALA B C 1
ATOM 6219 O O . ALA B 1 358 ? 4.176 3.963 -12.664 1 98.44 358 ALA B O 1
ATOM 6220 N N . ARG B 1 359 ? 4.258 5.023 -14.594 1 98.19 359 ARG B N 1
ATOM 6221 C CA . ARG B 1 359 ? 5.684 5.316 -14.492 1 98.19 359 ARG B CA 1
ATOM 6222 C C . ARG B 1 359 ? 5.977 6.215 -13.289 1 98.19 359 ARG B C 1
ATOM 6224 O O . ARG B 1 359 ? 6.996 6.047 -12.617 1 98.19 359 ARG B O 1
ATOM 6231 N N . SER B 1 360 ? 5.125 7.16 -13.117 1 98.56 360 SER B N 1
ATOM 6232 C CA . SER B 1 360 ? 5.297 8.078 -12 1 98.56 360 SER B CA 1
ATOM 6233 C C . SER B 1 360 ? 5.215 7.34 -10.664 1 98.56 360 SER B C 1
ATOM 6235 O O . SER B 1 360 ? 5.98 7.625 -9.742 1 98.56 360 SER B O 1
ATOM 6237 N N . ILE B 1 361 ? 4.305 6.383 -10.57 1 98.5 361 ILE B N 1
ATOM 6238 C CA . ILE B 1 361 ? 4.176 5.578 -9.359 1 98.5 361 ILE B CA 1
ATOM 6239 C C . ILE B 1 361 ? 5.43 4.727 -9.172 1 98.5 361 ILE B C 1
ATOM 6241 O O . ILE B 1 361 ? 5.957 4.629 -8.062 1 98.5 361 ILE B O 1
ATOM 6245 N N . TRP B 1 362 ? 5.992 4.191 -10.258 1 97.81 362 TRP B N 1
ATOM 6246 C CA . TRP B 1 362 ? 7.262 3.479 -10.18 1 97.81 362 TRP B CA 1
ATOM 6247 C C . TRP B 1 362 ? 8.367 4.387 -9.641 1 97.81 362 TRP B C 1
ATOM 6249 O O . TRP B 1 362 ? 9.227 3.945 -8.875 1 97.81 362 TRP B O 1
ATOM 6259 N N . THR B 1 363 ? 8.312 5.59 -10.047 1 97.88 363 THR B N 1
ATOM 6260 C CA . THR B 1 363 ? 9.352 6.547 -9.656 1 97.88 363 THR B CA 1
ATOM 6261 C C . THR B 1 363 ? 9.312 6.797 -8.156 1 97.88 363 THR B C 1
ATOM 6263 O O . THR B 1 363 ? 10.352 6.762 -7.492 1 97.88 363 THR B O 1
ATOM 6266 N N . ILE B 1 364 ? 8.125 6.996 -7.594 1 97.88 364 ILE B N 1
ATOM 6267 C CA . ILE B 1 364 ? 8.078 7.293 -6.164 1 97.88 364 ILE B CA 1
ATOM 6268 C C . ILE B 1 364 ? 8.352 6.02 -5.367 1 97.88 364 ILE B C 1
ATOM 6270 O O . ILE B 1 364 ? 8.945 6.07 -4.285 1 97.88 364 ILE B O 1
ATOM 6274 N N . HIS B 1 365 ? 8.016 4.871 -5.871 1 97.69 365 HIS B N 1
ATOM 6275 C CA . HIS B 1 365 ? 8.398 3.627 -5.215 1 97.69 365 HIS B CA 1
ATOM 6276 C C . HIS B 1 365 ? 9.906 3.426 -5.25 1 97.69 365 HIS B C 1
ATOM 6278 O O . HIS B 1 365 ? 10.484 2.871 -4.312 1 97.69 365 HIS B O 1
ATOM 6284 N N . GLY B 1 366 ? 10.523 3.852 -6.375 1 97.19 366 GLY B N 1
ATOM 6285 C CA . GLY B 1 366 ? 11.977 3.859 -6.438 1 97.19 366 GLY B CA 1
ATOM 6286 C C . GLY B 1 366 ? 12.609 4.73 -5.367 1 97.19 366 GLY B C 1
ATOM 6287 O O . GLY B 1 366 ? 13.688 4.402 -4.855 1 97.19 366 GLY B O 1
ATOM 6288 N N . LEU B 1 367 ? 11.961 5.812 -5.051 1 97.19 367 LEU B N 1
ATOM 6289 C CA . LEU B 1 367 ? 12.438 6.68 -3.984 1 97.19 367 LEU B CA 1
ATOM 6290 C C . LEU B 1 367 ? 12.359 5.977 -2.633 1 97.19 367 LEU B C 1
ATOM 6292 O O . LEU B 1 367 ? 13.234 6.145 -1.787 1 97.19 367 LEU B O 1
ATOM 6296 N N . SER B 1 368 ? 11.281 5.242 -2.422 1 97.56 368 SER B N 1
ATOM 6297 C CA . SER B 1 368 ? 11.188 4.426 -1.216 1 97.56 368 SER B CA 1
ATOM 6298 C C . SER B 1 368 ? 12.383 3.488 -1.092 1 97.56 368 SER B C 1
ATOM 6300 O O . SER B 1 368 ? 12.961 3.352 -0.012 1 97.56 368 SER B O 1
ATOM 6302 N N . ARG B 1 369 ? 12.773 2.863 -2.189 1 96.81 369 ARG B N 1
ATOM 6303 C CA . ARG B 1 369 ? 13.914 1.95 -2.215 1 96.81 369 ARG B CA 1
ATOM 6304 C C . ARG B 1 369 ? 15.211 2.688 -1.91 1 96.81 369 ARG B C 1
ATOM 6306 O O . ARG B 1 369 ? 16.078 2.174 -1.188 1 96.81 369 ARG B O 1
ATOM 6313 N N . LEU B 1 370 ? 15.312 3.85 -2.475 1 97.06 370 LEU B N 1
ATOM 6314 C CA . LEU B 1 370 ? 16.5 4.672 -2.25 1 97.06 370 LEU B CA 1
ATOM 6315 C C . LEU B 1 370 ? 16.672 4.977 -0.765 1 97.06 370 LEU B C 1
ATOM 6317 O O . LEU B 1 370 ? 17.766 4.785 -0.213 1 97.06 370 LEU B O 1
ATOM 6321 N N . PHE B 1 371 ? 15.656 5.363 -0.121 1 97.75 371 PHE B N 1
ATOM 6322 C CA . PHE B 1 371 ? 15.742 5.703 1.295 1 97.75 371 PHE B CA 1
ATOM 6323 C C . PHE B 1 371 ? 15.906 4.449 2.145 1 97.75 371 PHE B C 1
ATOM 6325 O O . PHE B 1 371 ? 16.578 4.48 3.182 1 97.75 371 PHE B O 1
ATOM 6332 N N . GLY B 1 372 ? 15.227 3.377 1.708 1 97.12 372 GLY B N 1
ATOM 6333 C CA . GLY B 1 372 ? 15.461 2.113 2.391 1 97.12 372 GLY B CA 1
ATOM 6334 C C . GLY B 1 372 ? 16.922 1.735 2.461 1 97.12 372 GLY B C 1
ATOM 6335 O O . GLY B 1 372 ? 17.406 1.299 3.508 1 97.12 372 GLY B O 1
ATOM 6336 N N . ARG B 1 373 ? 17.625 1.877 1.352 1 96.56 373 ARG B N 1
ATOM 6337 C CA . ARG B 1 373 ? 19.062 1.595 1.308 1 96.56 373 ARG B CA 1
ATOM 6338 C C . ARG B 1 373 ? 19.844 2.609 2.133 1 96.56 373 ARG B C 1
ATOM 6340 O O . ARG B 1 373 ? 20.75 2.24 2.879 1 96.56 373 ARG B O 1
ATOM 6347 N N . PHE B 1 374 ? 19.5 3.91 2.053 1 97.88 374 PHE B N 1
ATOM 6348 C CA . PHE B 1 374 ? 20.188 4.988 2.764 1 97.88 374 PHE B CA 1
ATOM 6349 C C . PHE B 1 374 ? 20.125 4.762 4.27 1 97.88 374 PHE B C 1
ATOM 6351 O O . PHE B 1 374 ? 21.141 4.922 4.961 1 97.88 374 PHE B O 1
ATOM 6358 N N . PHE B 1 375 ? 19.031 4.285 4.789 1 98.31 375 PHE B N 1
ATOM 6359 C CA . PHE B 1 375 ? 18.797 4.176 6.227 1 98.31 375 PHE B CA 1
ATOM 6360 C C . PHE B 1 375 ? 19.359 2.871 6.77 1 98.31 375 PHE B C 1
ATOM 6362 O O . PHE B 1 375 ? 19.219 2.572 7.957 1 98.31 375 PHE B O 1
ATOM 6369 N N . GLN B 1 376 ? 19.969 2.076 5.859 1 97.25 376 GLN B N 1
ATOM 6370 C CA . GLN B 1 376 ? 20.781 0.974 6.371 1 97.25 376 GLN B CA 1
ATOM 6371 C C . GLN B 1 376 ? 22.031 1.489 7.078 1 97.25 376 GLN B C 1
ATOM 6373 O O . GLN B 1 376 ? 22.562 0.826 7.969 1 97.25 376 GLN B O 1
ATOM 6378 N N . SER B 1 377 ? 22.406 2.697 6.719 1 98.06 377 SER B N 1
ATOM 6379 C CA . SER B 1 377 ? 23.625 3.275 7.277 1 98.06 377 SER B CA 1
ATOM 6380 C C . SER B 1 377 ? 23.297 4.359 8.305 1 98.06 377 SER B C 1
ATOM 6382 O O . SER B 1 377 ? 24.172 4.754 9.086 1 98.06 377 SER B O 1
ATOM 6384 N N . TYR B 1 378 ? 22.094 4.867 8.297 1 98.69 378 TYR B N 1
ATOM 6385 C CA . TYR B 1 378 ? 21.688 5.961 9.172 1 98.69 378 TYR B CA 1
ATOM 6386 C C . TYR B 1 378 ? 20.328 5.664 9.82 1 98.69 378 TYR B C 1
ATOM 6388 O O . TYR B 1 378 ? 19.516 4.926 9.258 1 98.69 378 TYR B O 1
ATOM 6396 N N . ASP B 1 379 ? 20.109 6.273 10.945 1 98.75 379 ASP B N 1
ATOM 6397 C CA . ASP B 1 379 ? 18.859 6.062 11.68 1 98.75 379 ASP B CA 1
ATOM 6398 C C . ASP B 1 379 ? 17.875 7.203 11.438 1 98.75 379 ASP B C 1
ATOM 6400 O O . ASP B 1 379 ? 16.672 7.047 11.633 1 98.75 379 ASP B O 1
ATOM 6404 N N . ALA B 1 380 ? 18.391 8.367 11.062 1 98.81 380 ALA B N 1
ATOM 6405 C CA . ALA B 1 380 ? 17.578 9.555 10.812 1 98.81 380 ALA B CA 1
ATOM 6406 C C . ALA B 1 380 ? 18.297 10.516 9.875 1 98.81 380 ALA B C 1
ATOM 6408 O O . ALA B 1 380 ? 19.5 10.406 9.664 1 98.81 380 ALA B O 1
ATOM 6409 N N . LEU B 1 381 ? 17.547 11.359 9.273 1 98.56 381 LEU B N 1
ATOM 6410 C CA . LEU B 1 381 ? 18.047 12.414 8.398 1 98.56 381 LEU B CA 1
ATOM 6411 C C . LEU B 1 381 ? 17.516 13.773 8.828 1 98.56 381 LEU B C 1
ATOM 6413 O O . LEU B 1 381 ? 16.312 13.938 9.023 1 98.56 381 LEU B O 1
ATOM 6417 N N . LEU B 1 382 ? 18.422 14.664 9 1 98.38 382 LEU B N 1
ATOM 6418 C CA . LEU B 1 382 ? 18.109 16.031 9.375 1 98.38 382 LEU B CA 1
ATOM 6419 C C . LEU B 1 382 ? 18.219 16.969 8.18 1 98.38 382 LEU B C 1
ATOM 6421 O O . LEU B 1 382 ? 19.25 17 7.5 1 98.38 382 LEU B O 1
ATOM 6425 N N . THR B 1 383 ? 17.156 17.719 7.902 1 97.62 383 THR B N 1
ATOM 6426 C CA . THR B 1 383 ? 17.141 18.688 6.816 1 97.62 383 THR B CA 1
ATOM 6427 C C . THR B 1 383 ? 16.422 19.969 7.238 1 97.62 383 THR B C 1
ATOM 6429 O O . THR B 1 383 ? 15.797 20 8.297 1 97.62 383 THR B O 1
ATOM 6432 N N . PRO B 1 384 ? 16.594 21.016 6.441 1 96.5 384 PRO B N 1
ATOM 6433 C CA . PRO B 1 384 ? 15.602 22.094 6.629 1 96.5 384 PRO B CA 1
ATOM 6434 C C . PRO B 1 384 ? 14.172 21.609 6.379 1 96.5 384 PRO B C 1
ATOM 6436 O O . PRO B 1 384 ? 13.953 20.672 5.609 1 96.5 384 PRO B O 1
ATOM 6439 N N . THR B 1 385 ? 13.219 22.125 7.113 1 96.94 385 THR B N 1
ATOM 6440 C CA . THR B 1 385 ? 11.836 21.844 6.77 1 96.94 385 THR B CA 1
ATOM 6441 C C . THR B 1 385 ? 11.406 22.625 5.535 1 96.94 385 THR B C 1
ATOM 6443 O O . THR B 1 385 ? 10.953 22.047 4.547 1 96.94 385 THR B O 1
ATOM 6446 N N . PHE B 1 386 ? 11.547 23.891 5.621 1 92.19 386 PHE B N 1
ATOM 6447 C CA . PHE B 1 386 ? 11.211 24.844 4.574 1 92.19 386 PHE B CA 1
ATOM 6448 C C . PHE B 1 386 ? 12.453 25.594 4.098 1 92.19 386 PHE B C 1
ATOM 6450 O O . PHE B 1 386 ? 13.328 25.938 4.898 1 92.19 386 PHE B O 1
ATOM 6457 N N . ALA B 1 387 ? 12.625 25.844 2.865 1 89.12 387 ALA B N 1
ATOM 6458 C CA . ALA B 1 387 ? 13.867 26.328 2.271 1 89.12 387 ALA B CA 1
ATOM 6459 C C . ALA B 1 387 ? 13.992 27.844 2.416 1 89.12 387 ALA B C 1
ATOM 6461 O O . ALA B 1 387 ? 14.992 28.422 1.997 1 89.12 387 ALA B O 1
ATOM 6462 N N . ALA B 1 388 ? 12.969 28.453 3.025 1 89.94 388 ALA B N 1
ATOM 6463 C CA . ALA B 1 388 ? 12.922 29.906 3.17 1 89.94 388 ALA B CA 1
ATOM 6464 C C . ALA B 1 388 ? 12.227 30.297 4.465 1 89.94 388 ALA B C 1
ATOM 6466 O O . ALA B 1 388 ? 11.617 29.469 5.137 1 89.94 388 ALA B O 1
ATOM 6467 N N . PRO B 1 389 ? 12.461 31.562 4.824 1 91.81 389 PRO B N 1
ATOM 6468 C CA . PRO B 1 389 ? 11.539 32.062 5.844 1 91.81 389 PRO B CA 1
ATOM 6469 C C . PRO B 1 389 ? 10.094 32.125 5.359 1 91.81 389 PRO B C 1
ATOM 6471 O O . PRO B 1 389 ? 9.836 32 4.16 1 91.81 389 PRO B O 1
ATOM 6474 N N . PRO B 1 390 ? 9.141 32.219 6.355 1 96.19 390 PRO B N 1
ATOM 6475 C CA . PRO B 1 390 ? 7.75 32.375 5.914 1 96.19 390 PRO B CA 1
ATOM 6476 C C . PRO B 1 390 ? 7.59 33.406 4.797 1 96.19 390 PRO B C 1
ATOM 6478 O O . PRO B 1 390 ? 8.086 34.5 4.914 1 96.19 390 PRO B O 1
ATOM 6481 N N . LEU B 1 391 ? 6.934 33.062 3.777 1 95.56 391 LEU B N 1
ATOM 6482 C CA . LEU B 1 391 ? 6.816 33.875 2.572 1 95.56 391 LEU B CA 1
ATOM 6483 C C . LEU B 1 391 ? 5.836 35.031 2.783 1 95.56 391 LEU B C 1
ATOM 6485 O O . LEU B 1 391 ? 4.91 34.906 3.59 1 95.56 391 LEU B O 1
ATOM 6489 N N . PRO B 1 392 ? 6.094 36.125 2.01 1 96.62 392 PRO B N 1
ATOM 6490 C CA . PRO B 1 392 ? 5.004 37.094 1.979 1 96.62 392 PRO B CA 1
ATOM 6491 C C . PRO B 1 392 ? 3.697 36.5 1.448 1 96.62 392 PRO B C 1
ATOM 6493 O O . PRO B 1 392 ? 3.715 35.719 0.509 1 96.62 392 PRO B O 1
ATOM 6496 N N . ILE B 1 393 ? 2.627 36.906 2.061 1 96.12 393 ILE B N 1
ATOM 6497 C CA . ILE B 1 393 ? 1.325 36.438 1.605 1 96.12 393 ILE B CA 1
ATOM 6498 C C . ILE B 1 393 ? 1.139 36.781 0.129 1 96.12 393 ILE B C 1
ATOM 6500 O O . ILE B 1 393 ? 1.477 37.875 -0.308 1 96.12 393 ILE B O 1
ATOM 6504 N N . GLY B 1 394 ? 0.677 35.844 -0.593 1 94.62 394 GLY B N 1
ATOM 6505 C CA . GLY B 1 394 ? 0.401 36.062 -2.004 1 94.62 394 GLY B CA 1
ATOM 6506 C C . GLY B 1 394 ? 1.504 35.562 -2.914 1 94.62 394 GLY B C 1
ATOM 6507 O O . GLY B 1 394 ? 1.354 35.562 -4.137 1 94.62 394 GLY B O 1
ATOM 6508 N N . THR B 1 395 ? 2.602 35.094 -2.322 1 94.94 395 THR B N 1
ATOM 6509 C CA . THR B 1 395 ? 3.717 34.562 -3.113 1 94.94 395 THR B CA 1
ATOM 6510 C C . THR B 1 395 ? 3.295 33.344 -3.92 1 94.94 395 THR B C 1
ATOM 6512 O O . THR B 1 395 ? 3.666 33.219 -5.09 1 94.94 395 THR B O 1
ATOM 6515 N N . VAL B 1 396 ? 2.584 32.406 -3.297 1 94.31 396 VAL B N 1
ATOM 6516 C CA . VAL B 1 396 ? 2.039 31.234 -3.973 1 94.31 396 VAL B CA 1
ATOM 6517 C C . VAL B 1 396 ? 0.608 31.516 -4.422 1 94.31 396 VAL B C 1
ATOM 6519 O O . VAL B 1 396 ? -0.338 31.344 -3.652 1 94.31 396 VAL B O 1
ATOM 6522 N N . ASP B 1 397 ? 0.394 31.812 -5.656 1 93.75 397 ASP B N 1
ATOM 6523 C CA . ASP B 1 397 ? -0.843 32.406 -6.16 1 93.75 397 ASP B CA 1
ATOM 6524 C C . ASP B 1 397 ? -1.677 31.375 -6.914 1 93.75 397 ASP B C 1
ATOM 6526 O O . ASP B 1 397 ? -1.418 31.094 -8.086 1 93.75 397 ASP B O 1
ATOM 6530 N N . MET B 1 398 ? -2.752 30.953 -6.289 1 96.12 398 MET B N 1
ATOM 6531 C CA . MET B 1 398 ? -3.645 29.969 -6.895 1 96.12 398 MET B CA 1
ATOM 6532 C C . MET B 1 398 ? -4.52 30.609 -7.965 1 96.12 398 MET B C 1
ATOM 6534 O O . MET B 1 398 ? -5.227 29.906 -8.695 1 96.12 398 MET B O 1
ATOM 6538 N N . GLN B 1 399 ? -4.418 31.906 -8.125 1 95.69 399 GLN B N 1
ATOM 6539 C CA . GLN B 1 399 ? -5.191 32.625 -9.141 1 95.69 399 GLN B CA 1
ATOM 6540 C C . GLN B 1 399 ? -4.387 32.781 -10.422 1 95.69 399 GLN B C 1
ATOM 6542 O O . GLN B 1 399 ? -4.895 33.312 -11.414 1 95.69 399 GLN B O 1
ATOM 6547 N N . SER B 1 400 ? -3.205 32.281 -10.398 1 96.12 400 SER B N 1
ATOM 6548 C CA . SER B 1 400 ? -2.328 32.406 -11.562 1 96.12 400 SER B CA 1
ATOM 6549 C C . SER B 1 400 ? -2.855 31.594 -12.742 1 96.12 400 SER B C 1
ATOM 6551 O O . SER B 1 400 ? -3.531 30.578 -12.555 1 96.12 400 SER B O 1
ATOM 6553 N N . ALA B 1 401 ? -2.521 32.031 -13.953 1 95.69 401 ALA B N 1
ATOM 6554 C CA . ALA B 1 401 ? -2.848 31.297 -15.172 1 95.69 401 ALA B CA 1
ATOM 6555 C C . ALA B 1 401 ? -1.639 30.516 -15.68 1 95.69 401 ALA B C 1
ATOM 6557 O O . ALA B 1 401 ? -1.703 29.875 -16.734 1 95.69 401 ALA B O 1
ATOM 6558 N N . ASP B 1 402 ? -0.581 30.609 -14.906 1 96.69 402 ASP B N 1
ATOM 6559 C CA . ASP B 1 402 ? 0.676 29.953 -15.266 1 96.69 402 ASP B CA 1
ATOM 6560 C C . ASP B 1 402 ? 0.978 28.781 -14.336 1 96.69 402 ASP B C 1
ATOM 6562 O O . ASP B 1 402 ? 1.66 28.938 -13.328 1 96.69 402 ASP B O 1
ATOM 6566 N N . LEU B 1 403 ? 0.577 27.641 -14.789 1 95.94 403 LEU B N 1
ATOM 6567 C CA . LEU B 1 403 ? 0.754 26.453 -13.961 1 95.94 403 LEU B CA 1
ATOM 6568 C C . LEU B 1 403 ? 2.234 26.141 -13.766 1 95.94 403 LEU B C 1
ATOM 6570 O O . LEU B 1 403 ? 2.652 25.75 -12.672 1 95.94 403 LEU B O 1
ATOM 6574 N N . ASP B 1 404 ? 3.035 26.281 -14.82 1 96.31 404 ASP B N 1
ATOM 6575 C CA . ASP B 1 404 ? 4.465 25.984 -14.734 1 96.31 404 ASP B CA 1
ATOM 6576 C C . ASP B 1 404 ? 5.156 26.891 -13.727 1 96.31 404 ASP B C 1
ATOM 6578 O O . ASP B 1 404 ? 5.93 26.422 -12.891 1 96.31 404 ASP B O 1
ATOM 6582 N N . GLY B 1 405 ? 4.867 28.172 -13.898 1 95.5 405 GLY B N 1
ATOM 6583 C CA . GLY B 1 405 ? 5.434 29.109 -12.938 1 95.5 405 GLY B CA 1
ATOM 6584 C C . GLY B 1 405 ? 5 28.844 -11.508 1 95.5 405 GLY B C 1
ATOM 6585 O O . GLY B 1 405 ? 5.816 28.906 -10.586 1 95.5 405 GLY B O 1
ATOM 6586 N N . TYR B 1 406 ? 3.742 28.594 -11.352 1 95.31 406 TYR B N 1
ATOM 6587 C CA . TYR B 1 406 ? 3.217 28.234 -10.039 1 95.31 406 TYR B CA 1
ATOM 6588 C C . TYR B 1 406 ? 3.945 27.016 -9.469 1 95.31 406 TYR B C 1
ATOM 6590 O O . TYR B 1 406 ? 4.379 27.031 -8.32 1 95.31 406 TYR B O 1
ATOM 6598 N N . TYR B 1 407 ? 4.102 26 -10.305 1 94.31 407 TYR B N 1
ATOM 6599 C CA . TYR B 1 407 ? 4.711 24.75 -9.859 1 94.31 407 TYR B CA 1
ATOM 6600 C C . TYR B 1 407 ? 6.18 24.953 -9.5 1 94.31 407 TYR B C 1
ATOM 6602 O O . TYR B 1 407 ? 6.68 24.359 -8.539 1 94.31 407 TYR B O 1
ATOM 6610 N N . GLU B 1 408 ? 6.867 25.734 -10.203 1 92.12 408 GLU B N 1
ATOM 6611 C CA . GLU B 1 408 ? 8.258 26.031 -9.898 1 92.12 408 GLU B CA 1
ATOM 6612 C C . GLU B 1 408 ? 8.391 26.719 -8.539 1 92.12 408 GLU B C 1
ATOM 6614 O O . GLU B 1 408 ? 9.312 26.438 -7.777 1 92.12 408 GLU B O 1
ATOM 6619 N N . THR B 1 409 ? 7.52 27.625 -8.312 1 90.81 409 THR B N 1
ATOM 6620 C CA . THR B 1 409 ? 7.504 28.297 -7.023 1 90.81 409 THR B CA 1
ATOM 6621 C C . THR B 1 409 ? 7.246 27.312 -5.891 1 90.81 409 THR B C 1
ATOM 6623 O O . THR B 1 409 ? 7.949 27.328 -4.875 1 90.81 409 THR B O 1
ATOM 6626 N N . LEU B 1 410 ? 6.27 26.484 -6.098 1 90.94 410 LEU B N 1
ATOM 6627 C CA . LEU B 1 410 ? 5.922 25.484 -5.102 1 90.94 410 LEU B CA 1
ATOM 6628 C C . LEU B 1 410 ? 7.117 24.578 -4.793 1 90.94 410 LEU B C 1
ATOM 6630 O O . LEU B 1 410 ? 7.418 24.328 -3.627 1 90.94 410 LEU B O 1
ATOM 6634 N N . ARG B 1 411 ? 7.812 24.141 -5.781 1 89.25 411 ARG B N 1
ATOM 6635 C CA . ARG B 1 411 ? 8.922 23.203 -5.633 1 89.25 411 ARG B CA 1
ATOM 6636 C C . ARG B 1 411 ? 10.125 23.875 -4.984 1 89.25 411 ARG B C 1
ATOM 6638 O O . ARG B 1 411 ? 10.867 23.234 -4.23 1 89.25 411 ARG B O 1
ATOM 6645 N N . ARG B 1 412 ? 10.266 25.062 -5.312 1 85.94 412 ARG B N 1
ATOM 6646 C CA . ARG B 1 412 ? 11.383 25.812 -4.742 1 85.94 412 ARG B CA 1
ATOM 6647 C C . ARG B 1 412 ? 11.297 25.859 -3.221 1 85.94 412 ARG B C 1
ATOM 6649 O O . ARG B 1 412 ? 12.32 25.734 -2.537 1 85.94 412 ARG B O 1
ATOM 6656 N N . TYR B 1 413 ? 10.133 25.891 -2.781 1 86.44 413 TYR B N 1
ATOM 6657 C CA . TYR B 1 413 ? 10 26.109 -1.347 1 86.44 413 TYR B CA 1
ATOM 6658 C C . TYR B 1 413 ? 9.703 24.812 -0.618 1 86.44 413 TYR B C 1
ATOM 6660 O O . TYR B 1 413 ? 9.977 24.688 0.577 1 86.44 413 TYR B O 1
ATOM 6668 N N . SER B 1 414 ? 9.164 23.828 -1.301 1 86.38 414 SER B N 1
ATOM 6669 C CA . SER B 1 414 ? 8.812 22.562 -0.667 1 86.38 414 SER B CA 1
ATOM 6670 C C . SER B 1 414 ? 9.82 21.469 -1.02 1 86.38 414 SER B C 1
ATOM 6672 O O . SER B 1 414 ? 9.469 20.297 -1.049 1 86.38 414 SER B O 1
ATOM 6674 N N . ALA B 1 415 ? 11.039 21.844 -1.338 1 80.38 415 ALA B N 1
ATOM 6675 C CA . ALA B 1 415 ? 12.062 20.953 -1.889 1 80.38 415 ALA B CA 1
ATOM 6676 C C . ALA B 1 415 ? 12.352 19.797 -0.938 1 80.38 415 ALA B C 1
ATOM 6678 O O . ALA B 1 415 ? 12.625 18.688 -1.377 1 80.38 415 ALA B O 1
ATOM 6679 N N . PHE B 1 416 ? 12.195 20.016 0.271 1 89.81 416 PHE B N 1
ATOM 6680 C CA . PHE B 1 416 ? 12.578 18.984 1.239 1 89.81 416 PHE B CA 1
ATOM 6681 C C . PHE B 1 416 ? 11.375 18.156 1.645 1 89.81 416 PHE B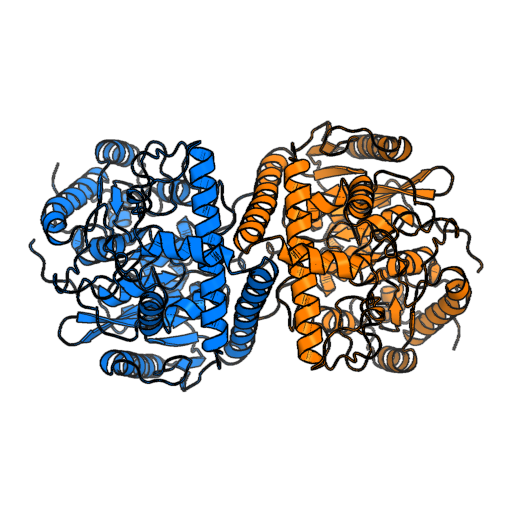 C 1
ATOM 6683 O O . PHE B 1 416 ? 11.469 16.922 1.747 1 89.81 416 PHE B O 1
ATOM 6690 N N . THR B 1 417 ? 10.258 18.703 1.732 1 95.38 417 THR B N 1
ATOM 6691 C CA . THR B 1 417 ? 9.141 18.031 2.391 1 95.38 417 THR B CA 1
ATOM 6692 C C . THR B 1 417 ? 8.508 17 1.463 1 95.38 417 THR B C 1
ATOM 6694 O O . THR B 1 417 ? 8.211 15.875 1.883 1 95.38 417 THR B O 1
ATOM 6697 N N . SER B 1 418 ? 8.344 17.312 0.179 1 95.25 418 SER B N 1
ATOM 6698 C CA . SER B 1 418 ? 7.594 16.453 -0.733 1 95.25 418 SER B CA 1
ATOM 6699 C C . SER B 1 418 ? 8.297 15.117 -0.936 1 95.25 418 SER B C 1
ATOM 6701 O O . SER B 1 418 ? 7.648 14.102 -1.2 1 95.25 418 SER B O 1
ATOM 6703 N N . VAL B 1 419 ? 9.609 15.125 -0.791 1 96.5 419 VAL B N 1
ATOM 6704 C CA . VAL B 1 419 ? 10.422 13.93 -1.001 1 96.5 419 VAL B CA 1
ATOM 6705 C C . VAL B 1 419 ? 9.984 12.836 -0.026 1 96.5 419 VAL B C 1
ATOM 6707 O O . VAL B 1 419 ? 9.922 11.664 -0.393 1 96.5 419 VAL B O 1
ATOM 6710 N N . TYR B 1 420 ? 9.617 13.195 1.15 1 97.62 420 TYR B N 1
ATOM 6711 C CA . TYR B 1 420 ? 9.297 12.211 2.178 1 97.62 420 TYR B CA 1
ATOM 6712 C C . TYR B 1 420 ? 7.879 11.672 1.999 1 97.62 420 TYR B C 1
ATOM 6714 O O . TYR B 1 420 ? 7.594 10.531 2.359 1 97.62 420 TYR B O 1
ATOM 6722 N N . ASN B 1 421 ? 6.98 12.516 1.453 1 97.94 421 ASN B N 1
ATOM 6723 C CA . ASN B 1 421 ? 5.688 12 1.021 1 97.94 421 ASN B CA 1
ATOM 6724 C C . ASN B 1 421 ? 5.836 10.961 -0.086 1 97.94 421 ASN B C 1
ATOM 6726 O O . ASN B 1 421 ? 5.223 9.898 -0.031 1 97.94 421 ASN B O 1
ATOM 6730 N N . SER B 1 422 ? 6.695 11.32 -1.024 1 97.56 422 SER B N 1
ATOM 6731 C CA . SER B 1 422 ? 6.93 10.43 -2.154 1 97.56 422 SER B CA 1
ATOM 6732 C C . SER B 1 422 ? 7.555 9.117 -1.697 1 97.56 422 SER B C 1
ATOM 6734 O O . SER B 1 422 ? 7.191 8.047 -2.191 1 97.56 422 SER B O 1
ATOM 6736 N N . ALA B 1 423 ? 8.438 9.195 -0.745 1 97.62 423 ALA B N 1
ATOM 6737 C CA . ALA B 1 423 ? 9.109 8 -0.239 1 97.62 423 ALA B CA 1
ATOM 6738 C C . ALA B 1 423 ? 8.211 7.242 0.735 1 97.62 423 ALA B C 1
ATOM 6740 O O . ALA B 1 423 ? 8.461 6.066 1.023 1 97.62 423 ALA B O 1
ATOM 6741 N N . GLY B 1 424 ? 7.23 7.914 1.286 1 97.94 424 GLY B N 1
ATOM 6742 C CA . GLY B 1 424 ? 6.277 7.312 2.207 1 97.94 424 GLY B CA 1
ATOM 6743 C C . GLY B 1 424 ? 6.793 7.234 3.631 1 97.94 424 GLY B C 1
ATOM 6744 O O . GLY B 1 424 ? 6.168 6.605 4.488 1 97.94 424 GLY B O 1
ATOM 6745 N N . ILE B 1 425 ? 7.895 7.895 3.965 1 98.44 425 ILE B N 1
ATOM 6746 C CA . ILE B 1 425 ? 8.547 7.734 5.262 1 98.44 425 ILE B CA 1
ATOM 6747 C C . ILE B 1 425 ? 8.117 8.859 6.195 1 98.44 425 ILE B C 1
ATOM 6749 O O . ILE B 1 425 ? 7.656 9.914 5.742 1 98.44 425 ILE B O 1
ATOM 6753 N N . PRO B 1 426 ? 8.211 8.633 7.48 1 98.75 426 PRO B N 1
ATOM 6754 C CA . PRO B 1 426 ? 7.809 9.68 8.422 1 98.75 426 PRO B CA 1
ATOM 6755 C C . PRO B 1 426 ? 8.812 10.828 8.492 1 98.75 426 PRO B C 1
ATOM 6757 O O . PRO B 1 426 ? 10.023 10.602 8.352 1 98.75 426 PRO B O 1
ATOM 6760 N N . ALA B 1 427 ? 8.297 11.984 8.711 1 98.88 427 ALA B N 1
ATOM 6761 C CA . ALA B 1 427 ? 9.109 13.188 8.875 1 98.88 427 ALA B CA 1
ATOM 6762 C C . ALA B 1 427 ? 8.367 14.234 9.711 1 98.88 427 ALA B C 1
ATOM 6764 O O . ALA B 1 427 ? 7.145 14.359 9.617 1 98.88 427 ALA B O 1
ATOM 6765 N N . ALA B 1 428 ? 9.109 14.977 10.477 1 98.94 428 ALA B N 1
ATOM 6766 C CA . ALA B 1 428 ? 8.484 15.992 11.32 1 98.94 428 ALA B CA 1
ATOM 6767 C C . ALA B 1 428 ? 9.258 17.297 11.266 1 98.94 428 ALA B C 1
ATOM 6769 O O . ALA B 1 428 ? 10.492 17.297 11.148 1 98.94 428 ALA B O 1
ATOM 6770 N N . SER B 1 429 ? 8.531 18.375 11.305 1 98.81 429 SER B N 1
ATOM 6771 C CA . SER B 1 429 ? 9.125 19.688 11.547 1 98.81 429 SER B CA 1
ATOM 6772 C C . SER B 1 429 ? 9.195 19.984 13.039 1 98.81 429 SER B C 1
ATOM 6774 O O . SER B 1 429 ? 8.18 19.953 13.734 1 98.81 429 SER B O 1
ATOM 6776 N N . VAL B 1 430 ? 10.359 20.312 13.531 1 98.75 430 VAL B N 1
ATOM 6777 C CA . VAL B 1 430 ? 10.617 20.625 14.93 1 98.75 430 VAL B CA 1
ATOM 6778 C C . VAL B 1 430 ? 10.922 22.125 15.07 1 98.75 430 VAL B C 1
ATOM 6780 O O . VAL B 1 430 ? 11.828 22.641 14.414 1 98.75 430 VAL B O 1
ATOM 6783 N N . PRO B 1 431 ? 10.125 22.766 15.914 1 98.06 431 PRO B N 1
ATOM 6784 C CA . PRO B 1 431 ? 10.523 24.156 16.188 1 98.06 431 PRO B CA 1
ATOM 6785 C C . PRO B 1 431 ? 11.969 24.266 16.688 1 98.06 431 PRO B C 1
ATOM 6787 O O . PRO B 1 431 ? 12.359 23.547 17.625 1 98.06 431 PRO B O 1
ATOM 6790 N N . PHE B 1 432 ? 12.727 25.188 16.094 1 97.12 432 PHE B N 1
ATOM 6791 C CA . PHE B 1 432 ? 14.125 25.109 16.484 1 97.12 432 PHE B CA 1
ATOM 6792 C C . PHE B 1 432 ? 14.703 26.5 16.719 1 97.12 432 PHE B C 1
ATOM 6794 O O . PHE B 1 432 ? 15.477 26.703 17.656 1 97.12 432 PHE B O 1
ATOM 6801 N N . ALA B 1 433 ? 14.383 27.469 15.875 1 95 433 ALA B N 1
ATOM 6802 C CA . ALA B 1 433 ? 15 28.797 15.984 1 95 433 ALA B CA 1
ATOM 6803 C C . ALA B 1 433 ? 14.039 29.891 15.539 1 95 433 ALA B C 1
ATOM 6805 O O . ALA B 1 433 ? 12.945 29.609 15.039 1 95 433 ALA B O 1
ATOM 6806 N N . LEU B 1 434 ? 14.398 31.094 15.875 1 94.81 434 LEU B N 1
ATOM 6807 C CA . LEU B 1 434 ? 13.812 32.281 15.289 1 94.81 434 LEU B CA 1
ATOM 6808 C C . LEU B 1 434 ? 14.836 33.031 14.438 1 94.81 434 LEU B C 1
ATOM 6810 O O . LEU B 1 434 ? 16.016 33.125 14.812 1 94.81 434 LEU B O 1
ATOM 6814 N N . ALA B 1 435 ? 14.445 33.312 13.328 1 94.94 435 ALA B N 1
ATOM 6815 C CA . ALA B 1 435 ? 15.234 34.188 12.453 1 94.94 435 ALA B CA 1
ATOM 6816 C C . ALA B 1 435 ? 14.445 35.438 12.047 1 94.94 435 ALA B C 1
ATOM 6818 O O . ALA B 1 435 ? 13.383 35.312 11.43 1 94.94 435 ALA B O 1
ATOM 6819 N N . ASP B 1 436 ? 14.984 36.594 12.422 1 94.56 436 ASP B N 1
ATOM 6820 C CA . ASP B 1 436 ? 14.305 37.875 12.172 1 94.56 436 ASP B CA 1
ATOM 6821 C C . ASP B 1 436 ? 12.883 37.844 12.727 1 94.56 436 ASP B C 1
ATOM 6823 O O . ASP B 1 436 ? 11.938 38.25 12.047 1 94.56 436 ASP B O 1
ATOM 6827 N N . GLY B 1 437 ? 12.766 37.25 13.812 1 94.06 437 GLY B N 1
ATOM 6828 C CA . GLY B 1 437 ? 11.508 37.25 14.539 1 94.06 437 GLY B CA 1
ATOM 6829 C C . GLY B 1 437 ? 10.523 36.188 14.031 1 94.06 437 GLY B C 1
ATOM 6830 O O . GLY B 1 437 ? 9.391 36.125 14.508 1 94.06 437 GLY B O 1
ATOM 6831 N N . LEU B 1 438 ? 10.914 35.406 13.078 1 96.44 438 LEU B N 1
ATOM 6832 C CA . LEU B 1 438 ? 10.031 34.375 12.516 1 96.44 438 LEU B CA 1
ATOM 6833 C C . LEU B 1 438 ? 10.547 32.969 12.812 1 96.44 438 LEU B C 1
ATOM 6835 O O . LEU B 1 438 ? 11.766 32.75 12.844 1 96.44 438 LEU B O 1
ATOM 6839 N N . PRO B 1 439 ? 9.672 32.062 13.008 1 96.62 439 PRO B N 1
ATOM 6840 C CA . PRO B 1 439 ? 10.086 30.703 13.344 1 96.62 439 PRO B CA 1
ATOM 6841 C C . PRO B 1 439 ? 10.789 30 12.188 1 96.62 439 PRO B C 1
ATOM 6843 O O . PRO B 1 439 ? 10.438 30.203 11.023 1 96.62 439 PRO B O 1
ATOM 6846 N N . VAL B 1 440 ? 11.734 29.203 12.5 1 96.44 440 VAL B N 1
ATOM 6847 C CA . VAL B 1 440 ? 12.43 28.312 11.594 1 96.44 440 VAL B CA 1
ATOM 6848 C C . VAL B 1 440 ? 12.445 26.891 12.172 1 96.44 440 VAL B C 1
ATOM 6850 O O . VAL B 1 440 ? 12.906 26.688 13.289 1 96.44 440 VAL B O 1
ATOM 6853 N N . GLY B 1 441 ? 11.898 25.969 11.375 1 97.06 441 GLY B N 1
ATOM 6854 C CA . GLY B 1 441 ? 11.891 24.578 11.82 1 97.06 441 GLY B CA 1
ATOM 6855 C C . GLY B 1 441 ? 12.984 23.75 11.18 1 97.06 441 GLY B C 1
ATOM 6856 O O . GLY B 1 441 ? 13.5 24.094 10.109 1 97.06 441 GLY B O 1
ATOM 6857 N N . VAL B 1 442 ? 13.406 22.703 11.859 1 98.19 442 VAL B N 1
ATOM 6858 C CA . VAL B 1 442 ? 14.242 21.656 11.289 1 98.19 442 VAL B CA 1
ATOM 6859 C C . VAL B 1 442 ? 13.43 20.359 11.141 1 98.19 442 VAL B C 1
ATOM 6861 O O . VAL B 1 442 ? 12.484 20.125 11.898 1 98.19 442 VAL B O 1
ATOM 6864 N N . GLN B 1 443 ? 13.805 19.594 10.141 1 98.62 443 GLN B N 1
ATOM 6865 C CA . GLN B 1 443 ? 13.023 18.406 9.805 1 98.62 443 GLN B CA 1
ATOM 6866 C C . GLN B 1 443 ? 13.805 17.141 10.109 1 98.62 443 GLN B C 1
ATOM 6868 O O . GLN B 1 443 ? 14.984 17.031 9.758 1 98.62 443 GLN B O 1
ATOM 6873 N N . ILE B 1 444 ? 13.172 16.188 10.797 1 98.81 444 ILE B N 1
ATOM 6874 C CA . ILE B 1 444 ? 13.703 14.852 11.07 1 98.81 444 ILE B CA 1
ATOM 6875 C C . ILE B 1 444 ? 12.938 13.812 10.258 1 98.81 444 ILE B C 1
ATOM 6877 O O . ILE B 1 444 ? 11.711 13.758 10.312 1 98.81 444 ILE B O 1
ATOM 6881 N N . ALA B 1 445 ? 13.625 13.055 9.516 1 98.62 445 ALA B N 1
ATOM 6882 C CA . ALA B 1 445 ? 13.023 11.93 8.812 1 98.62 445 ALA B CA 1
ATOM 6883 C C . ALA B 1 445 ? 13.641 10.609 9.281 1 98.62 445 ALA B C 1
ATOM 6885 O O . ALA B 1 445 ? 14.781 10.578 9.742 1 98.62 445 ALA B O 1
ATOM 6886 N N . ALA B 1 446 ? 12.945 9.562 9.219 1 98.69 446 ALA B N 1
ATOM 6887 C CA . ALA B 1 446 ? 13.367 8.227 9.617 1 98.69 446 ALA B CA 1
ATOM 6888 C C . ALA B 1 446 ? 12.789 7.168 8.68 1 98.69 446 ALA B C 1
ATOM 6890 O O . ALA B 1 446 ? 12.016 7.484 7.777 1 98.69 446 ALA B O 1
ATOM 6891 N N . PRO B 1 447 ? 13.258 5.891 8.797 1 97.81 447 PRO B N 1
ATOM 6892 C CA . PRO B 1 447 ? 12.766 4.832 7.914 1 97.81 447 PRO B CA 1
ATOM 6893 C C . PRO B 1 447 ? 11.25 4.633 8.016 1 97.81 447 PRO B C 1
ATOM 6895 O O . PRO B 1 447 ? 10.641 5.027 9.008 1 97.81 447 PRO B O 1
ATOM 6898 N N . LEU B 1 448 ? 10.742 4.012 6.965 1 97.5 448 LEU B N 1
ATOM 6899 C CA . LEU B 1 448 ? 9.32 3.658 6.945 1 97.5 448 LEU B CA 1
ATOM 6900 C C . LEU B 1 448 ? 8.938 2.896 8.203 1 97.5 448 LEU B C 1
ATOM 6902 O O . LEU B 1 448 ? 9.602 1.93 8.586 1 97.5 448 LEU B O 1
ATOM 6906 N N . GLY B 1 449 ? 7.922 3.363 8.883 1 96.94 449 GLY B N 1
ATOM 6907 C CA . GLY B 1 449 ? 7.41 2.697 10.07 1 96.94 449 GLY B CA 1
ATOM 6908 C C . GLY B 1 449 ? 8.039 3.199 11.359 1 96.94 449 GLY B C 1
ATOM 6909 O O . GLY B 1 449 ? 7.582 2.865 12.453 1 96.94 449 GLY B O 1
ATOM 6910 N N . GLU B 1 450 ? 9.008 4.055 11.227 1 97.75 450 GLU B N 1
ATOM 6911 C CA . GLU B 1 450 ? 9.742 4.5 12.406 1 97.75 450 GLU B CA 1
ATOM 6912 C C . GLU B 1 450 ? 9.273 5.883 12.859 1 97.75 450 GLU B C 1
ATOM 6914 O O . GLU B 1 450 ? 10.094 6.773 13.086 1 97.75 450 GLU B O 1
ATOM 6919 N N . ASP B 1 451 ? 7.977 5.984 12.914 1 98.62 451 ASP B N 1
ATOM 6920 C CA . ASP B 1 451 ? 7.367 7.207 13.438 1 98.62 451 ASP B CA 1
ATOM 6921 C C . ASP B 1 451 ? 7.848 7.496 14.859 1 98.62 451 ASP B C 1
ATOM 6923 O O . ASP B 1 451 ? 8.094 8.648 15.211 1 98.62 451 ASP B O 1
ATOM 6927 N N . GLY B 1 452 ? 8.008 6.426 15.633 1 98.56 452 GLY B N 1
ATOM 6928 C CA . GLY B 1 452 ? 8.453 6.547 17.016 1 98.56 452 GLY B CA 1
ATOM 6929 C C . GLY B 1 452 ? 9.836 7.152 17.141 1 98.56 452 GLY B C 1
ATOM 6930 O O . GLY B 1 452 ? 10.094 7.941 18.047 1 98.56 452 GLY B O 1
ATOM 6931 N N . ARG B 1 453 ? 10.727 6.781 16.281 1 98.12 453 ARG B N 1
ATOM 6932 C CA . ARG B 1 453 ? 12.078 7.324 16.297 1 98.12 453 ARG B CA 1
ATOM 6933 C C . ARG B 1 453 ? 12.07 8.828 16.047 1 98.12 453 ARG B C 1
ATOM 6935 O O . ARG B 1 453 ? 12.805 9.578 16.688 1 98.12 453 ARG B O 1
ATOM 6942 N N . VAL B 1 454 ? 11.227 9.258 15.078 1 98.88 454 VAL B N 1
ATOM 6943 C CA . VAL B 1 454 ? 11.086 10.68 14.789 1 98.88 454 VAL B CA 1
ATOM 6944 C C . VAL B 1 454 ? 10.57 11.414 16.031 1 98.88 454 VAL B C 1
ATOM 6946 O O . VAL B 1 454 ? 11.125 12.438 16.422 1 98.88 454 VAL B O 1
ATOM 6949 N N . LEU B 1 455 ? 9.555 10.852 16.625 1 98.88 455 LEU B N 1
ATOM 6950 C CA . LEU B 1 455 ? 8.93 11.469 17.781 1 98.88 455 LEU B CA 1
ATOM 6951 C C . LEU B 1 455 ? 9.898 11.5 18.969 1 98.88 455 LEU B C 1
ATOM 6953 O O . LEU B 1 455 ? 10 12.516 19.672 1 98.88 455 LEU B O 1
ATOM 6957 N N . GLN B 1 456 ? 10.602 10.422 19.188 1 98.69 456 GLN B N 1
ATOM 6958 C CA . GLN B 1 456 ? 11.531 10.32 20.312 1 98.69 456 GLN B CA 1
ATOM 6959 C C . GLN B 1 456 ? 12.672 11.328 20.172 1 98.69 456 GLN B C 1
ATOM 6961 O O . GLN B 1 456 ? 13.031 12.008 21.141 1 98.69 456 GLN B O 1
ATOM 6966 N N . LEU B 1 457 ? 13.211 11.375 19.016 1 98.81 457 LEU B N 1
ATOM 6967 C CA . LEU B 1 457 ? 14.281 12.328 18.75 1 98.81 457 LEU B CA 1
ATOM 6968 C C . LEU B 1 457 ? 13.781 13.758 18.891 1 98.81 457 LEU B C 1
ATOM 6970 O O . LEU B 1 457 ? 14.477 14.617 19.438 1 98.81 457 LEU B O 1
ATOM 6974 N N . ALA B 1 458 ? 12.617 14.055 18.344 1 98.88 458 ALA B N 1
ATOM 6975 C CA . ALA B 1 458 ? 12.016 15.383 18.469 1 98.88 458 ALA B CA 1
ATOM 6976 C C . ALA B 1 458 ? 11.789 15.75 19.922 1 98.88 458 ALA B C 1
ATOM 6978 O O . ALA B 1 458 ? 12.023 16.891 20.328 1 98.88 458 ALA B O 1
ATOM 6979 N N . ALA B 1 459 ? 11.32 14.789 20.703 1 98.88 459 ALA B N 1
ATOM 6980 C CA . ALA B 1 459 ? 11.086 15.031 22.125 1 98.88 459 ALA B CA 1
ATOM 6981 C C . ALA B 1 459 ? 12.391 15.359 22.844 1 98.88 459 ALA B C 1
ATOM 6983 O O . ALA B 1 459 ? 12.414 16.188 23.75 1 98.88 459 ALA B O 1
ATOM 6984 N N . GLN B 1 460 ? 13.43 14.641 22.516 1 98.81 460 GLN B N 1
ATOM 6985 C CA . GLN B 1 460 ? 14.734 14.93 23.094 1 98.81 460 GLN B CA 1
ATOM 6986 C C . GLN B 1 460 ? 15.18 16.359 22.781 1 98.81 460 GLN B C 1
ATOM 6988 O O . GLN B 1 460 ? 15.695 17.062 23.656 1 98.81 460 GLN B O 1
ATOM 6993 N N . ILE B 1 461 ? 14.984 16.781 21.547 1 98.69 461 ILE B N 1
ATOM 6994 C CA . ILE B 1 461 ? 15.312 18.141 21.156 1 98.69 461 ILE B CA 1
ATOM 6995 C C . ILE B 1 461 ? 14.461 19.125 21.953 1 98.69 461 ILE B C 1
ATOM 6997 O O . ILE B 1 461 ? 14.961 20.141 22.438 1 98.69 461 ILE B O 1
ATOM 7001 N N . GLU B 1 462 ? 13.172 18.812 22.078 1 98.56 462 GLU B N 1
ATOM 7002 C CA . GLU B 1 462 ? 12.25 19.672 22.812 1 98.56 462 GLU B CA 1
ATOM 7003 C C . GLU B 1 462 ? 12.711 19.859 24.266 1 98.56 462 GLU B C 1
ATOM 7005 O O . GLU B 1 462 ? 12.586 20.953 24.812 1 98.56 462 GLU B O 1
ATOM 7010 N N . ARG B 1 463 ? 13.203 18.828 24.891 1 97.75 463 ARG B N 1
ATOM 7011 C CA . ARG B 1 463 ? 13.703 18.922 26.25 1 97.75 463 ARG B CA 1
ATOM 7012 C C . ARG B 1 463 ? 14.992 19.734 26.312 1 97.75 463 ARG B C 1
ATOM 7014 O O . ARG B 1 463 ? 15.195 20.516 27.25 1 97.75 463 ARG B O 1
ATOM 7021 N N . ALA B 1 464 ? 15.836 19.562 25.359 1 97.81 464 ALA B N 1
ATOM 7022 C CA . ALA B 1 464 ? 17.141 20.219 25.359 1 97.81 464 ALA B CA 1
ATOM 7023 C C . ALA B 1 464 ? 17 21.703 24.984 1 97.81 464 ALA B C 1
ATOM 7025 O O . ALA B 1 464 ? 17.797 22.531 25.438 1 97.81 464 ALA B O 1
ATOM 7026 N N . ARG B 1 465 ? 16.078 21.953 24.125 1 96.44 465 ARG B N 1
ATOM 7027 C CA . ARG B 1 465 ? 15.797 23.297 23.656 1 96.44 465 ARG B CA 1
ATOM 7028 C C . ARG B 1 465 ? 14.297 23.562 23.625 1 96.44 465 ARG B C 1
ATOM 7030 O O . ARG B 1 465 ? 13.695 23.609 22.547 1 96.44 465 ARG B O 1
ATOM 7037 N N . PRO B 1 466 ? 13.75 23.812 24.75 1 96.62 466 PRO B N 1
ATOM 7038 C CA . PRO B 1 466 ? 12.289 23.938 24.844 1 96.62 466 PRO B CA 1
ATOM 7039 C C . PRO B 1 466 ? 11.75 25.141 24.062 1 96.62 466 PRO B C 1
ATOM 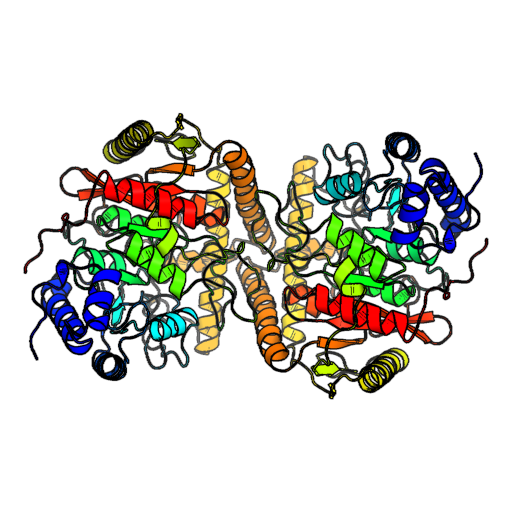7041 O O . PRO B 1 466 ? 12.391 26.188 24.016 1 96.62 466 PRO B O 1
ATOM 7044 N N . TRP B 1 467 ? 10.555 24.969 23.469 1 95.56 467 TRP B N 1
ATOM 7045 C CA . TRP B 1 467 ? 9.922 26.062 22.75 1 95.56 467 TRP B CA 1
ATOM 7046 C C . TRP B 1 467 ? 8.555 26.391 23.344 1 95.56 467 TRP B C 1
ATOM 7048 O O . TRP B 1 467 ? 7.781 27.156 22.75 1 95.56 467 TRP B O 1
ATOM 7058 N N . ALA B 1 468 ? 8.055 25.797 24.391 1 88.25 468 ALA B N 1
ATOM 7059 C CA . ALA B 1 468 ? 6.738 25.984 25 1 88.25 468 ALA B CA 1
ATOM 7060 C C . ALA B 1 468 ? 6.48 27.453 25.312 1 88.25 468 ALA B C 1
ATOM 7062 O O . ALA B 1 468 ? 5.332 27.906 25.312 1 88.25 468 ALA B O 1
ATOM 7063 N N . GLY B 1 469 ? 7.434 28.156 25.5 1 81.06 469 GLY B N 1
ATOM 7064 C CA . GLY B 1 469 ? 7.266 29.547 25.875 1 81.06 469 GLY B CA 1
ATOM 7065 C C . GLY B 1 469 ? 7.312 30.484 24.672 1 81.06 469 GLY B C 1
ATOM 7066 O O . GLY B 1 469 ? 7.094 31.688 24.828 1 81.06 469 GLY B O 1
ATOM 7067 N N . LEU B 1 470 ? 7.438 29.906 23.5 1 82.25 470 LEU B N 1
ATOM 7068 C CA . LEU B 1 470 ? 7.535 30.719 22.297 1 82.25 470 LEU B CA 1
ATOM 7069 C C . LEU B 1 470 ? 6.164 30.938 21.672 1 82.25 470 LEU B C 1
ATOM 7071 O O . LEU B 1 470 ? 5.652 30.047 20.984 1 82.25 470 LEU B O 1
ATOM 7075 N N . TYR B 1 471 ? 5.539 32.125 21.922 1 85.44 471 TYR B N 1
ATOM 7076 C CA . TYR B 1 471 ? 4.254 32.5 21.344 1 85.44 471 TYR B CA 1
ATOM 7077 C C . TYR B 1 471 ? 4.383 33.75 20.5 1 85.44 471 TYR B C 1
ATOM 7079 O O . TYR B 1 471 ? 5.176 34.625 20.812 1 85.44 471 TYR B O 1
ATOM 7087 N N . PRO B 1 472 ? 3.576 33.688 19.5 1 90.88 472 PRO B N 1
ATOM 7088 C CA . PRO B 1 472 ? 3.521 34.938 18.719 1 90.88 472 PRO B CA 1
ATOM 7089 C C . PRO B 1 472 ? 2.932 36.094 19.5 1 90.88 472 PRO B C 1
ATOM 7091 O O . PRO B 1 472 ? 2.221 35.906 20.484 1 90.88 472 PRO B O 1
ATOM 7094 N N . PRO B 1 473 ? 3.311 37.281 19.109 1 83.31 473 PRO B N 1
ATOM 7095 C CA . PRO B 1 473 ? 2.791 38.469 19.781 1 83.31 473 PRO B CA 1
ATOM 7096 C C . PRO B 1 473 ? 1.359 38.812 19.359 1 83.31 473 PRO B C 1
ATOM 7098 O O . PRO B 1 473 ? 1.146 39.625 18.469 1 83.31 473 PRO B O 1
ATOM 7101 N N . LEU B 1 474 ? 0.449 38.125 19.875 1 83.31 474 LEU B N 1
ATOM 7102 C CA . LEU B 1 474 ? -0.958 38.344 19.578 1 83.31 474 LEU B CA 1
ATOM 7103 C C . LEU B 1 474 ? -1.706 38.875 20.797 1 83.31 474 LEU B C 1
ATOM 7105 O O . LEU B 1 474 ? -1.284 38.656 21.922 1 83.31 474 LEU B O 1
ATOM 7109 N N . PRO B 1 475 ? -2.656 39.688 20.422 1 71.69 475 PRO B N 1
ATOM 7110 C CA . PRO B 1 475 ? -3.457 40.219 21.531 1 71.69 475 PRO B CA 1
ATOM 7111 C C . PRO B 1 475 ? -4.074 39.094 22.391 1 71.69 475 PRO B C 1
ATOM 7113 O O . PRO B 1 475 ? -4.391 38.031 21.875 1 71.69 475 PRO B O 1
ATOM 7116 N N . VAL B 1 476 ? -3.975 39.469 23.875 1 63.81 476 VAL B N 1
ATOM 7117 C CA . VAL B 1 476 ? -4.617 38.531 24.812 1 63.81 476 VAL B CA 1
ATOM 7118 C C . VAL B 1 476 ? -6.062 38.969 25.047 1 63.81 476 VAL B C 1
ATOM 7120 O O . VAL B 1 476 ? -6.379 40.156 24.984 1 63.81 476 VAL B O 1
#

InterPro domains:
  IPR000120 Amidase [PTHR11895] (8-463)
  IPR020556 Amidase, conserved site [PS00571] (150-181)
  IPR023631 Amidase signature domain [PF01425] (28-455)
  IPR036928 Amidase signature (AS) superfamily [G3DSA:3.90.1300.10] (5-475)
  IPR036928 Amidase signature (AS) superfamily [SSF75304] (5-464)

Nearest PDB structures (foldseek):
  2gi3-assembly1_A-2  TM=8.385E-01  e=5.256E-34  Thermotoga maritima
  3a1i-assembly1_A-2  TM=8.720E-01  e=2.822E-32  Rhodococcus sp. N-771
  8xac-assembly1_C  TM=8.314E-01  e=8.543E-33  Pseudonocardia acaciae
  5h6t-assembly1_A  TM=8.434E-01  e=1.312E-31  Microbacterium sp. HM58-2
  8es6-assembly2_B  TM=8.276E-01  e=6.481E-29  Escherichia coli

Solvent-accessible surface area (backbone atoms only — not comparable to full-atom values): 44998 Å² total; per-residue (Å²): 135,64,64,49,88,64,52,74,80,36,44,40,58,52,45,10,49,34,25,54,69,65,73,43,50,27,58,29,43,39,49,32,27,51,52,42,36,69,68,41,33,89,73,22,40,16,63,74,44,73,44,55,69,63,20,52,55,49,28,70,66,56,87,36,77,37,81,31,13,28,28,45,31,38,33,36,24,50,95,52,31,44,59,77,33,68,40,30,25,29,30,58,70,26,66,81,39,61,27,90,43,54,19,51,54,48,51,28,41,48,67,25,25,37,24,58,34,34,26,16,29,23,9,45,76,54,76,33,64,30,19,52,14,86,70,80,45,55,26,22,16,55,65,43,65,67,22,22,18,18,7,17,20,12,8,23,25,34,30,28,42,65,46,33,27,33,34,18,30,24,40,26,52,40,28,10,26,25,35,4,9,14,32,44,47,21,26,7,47,40,56,23,39,52,33,38,56,50,30,78,78,42,51,63,35,66,94,44,22,34,45,60,45,37,28,16,66,40,59,58,40,48,24,46,50,45,59,50,41,47,48,84,55,76,20,51,53,61,25,28,56,79,75,93,75,54,43,49,64,44,42,76,39,75,68,75,74,41,41,33,28,30,39,60,46,44,65,78,67,43,83,49,36,65,67,34,34,48,49,34,53,51,48,45,51,51,44,37,74,72,57,29,47,62,48,82,50,76,81,74,58,59,52,67,60,48,52,53,24,51,51,46,40,49,14,6,37,48,29,32,52,52,50,52,48,26,62,75,67,73,44,82,81,54,78,86,31,50,53,47,36,58,52,49,34,28,58,50,15,76,77,31,30,15,24,52,37,44,46,24,52,52,49,30,26,41,42,9,31,46,49,28,59,48,45,74,76,27,59,31,38,36,26,37,28,35,41,52,69,55,45,55,60,71,72,73,51,54,74,38,90,45,59,68,62,48,48,51,56,51,47,60,41,35,54,53,32,28,55,35,22,48,27,21,21,13,35,29,12,37,51,73,47,69,54,95,76,35,32,37,18,31,20,37,29,26,51,70,51,34,44,55,59,40,45,12,52,49,27,47,47,40,70,76,52,67,58,87,82,66,62,48,85,59,86,130,135,64,65,46,87,64,54,74,79,36,46,40,59,52,45,10,50,35,25,54,70,63,73,44,52,26,58,29,43,39,51,31,29,52,52,42,36,68,69,42,32,90,72,22,41,16,62,75,43,75,44,55,69,62,20,50,55,48,27,69,67,57,87,32,77,37,79,30,14,27,26,46,31,38,34,37,24,51,96,52,31,44,59,76,33,69,38,31,24,29,30,57,70,26,62,82,38,61,28,90,44,54,20,50,54,49,52,29,42,48,67,26,25,36,24,58,33,35,27,16,30,23,9,44,75,56,75,33,63,31,18,51,14,86,71,81,45,57,28,23,15,55,65,41,67,65,22,22,18,19,8,18,22,12,7,23,26,33,30,30,41,65,45,33,26,34,34,18,31,24,40,27,54,41,27,10,26,25,34,4,9,14,33,43,45,21,27,6,46,40,57,24,38,52,32,38,56,49,29,78,77,42,52,65,35,64,94,44,22,34,45,61,45,38,28,15,63,40,60,58,37,49,25,45,50,47,60,50,43,48,47,83,54,77,22,52,54,60,25,28,55,80,76,94,76,55,44,49,66,43,44,76,40,74,69,74,74,42,40,31,28,30,39,61,44,43,67,79,68,44,82,47,37,65,66,32,34,48,48,33,54,51,48,46,51,52,42,36,74,72,57,30,48,62,47,82,50,76,80,74,58,60,52,67,61,48,52,53,24,52,50,45,41,49,14,7,38,48,28,32,52,53,50,52,48,25,61,74,68,73,45,81,81,54,78,86,32,50,52,46,36,59,52,49,36,29,58,50,14,74,78,31,30,15,24,52,35,44,46,23,52,51,50,30,27,43,42,10,31,46,50,28,58,46,45,73,77,27,58,32,40,36,27,36,28,34,41,51,70,54,45,54,60,71,72,74,52,53,74,39,90,46,59,67,62,48,50,52,54,51,46,62,42,33,54,53,33,28,54,35,22,47,28,20,22,14,36,28,12,37,53,72,46,69,54,95,76,34,31,38,18,30,19,37,30,25,51,72,51,33,44,55,57,40,45,12,52,48,28,46,47,39,70,76,51,68,57,87,82,65,61,48,84,59,85,131

Radius of gyration: 29.06 Å; Cα contacts (8 Å, |Δi|>4): 2447; chains: 2; bounding box: 53×84×72 Å

Foldseek 3Di:
DDADPCLLLDAQQRVLVCLLVPVDALLNNLVNLVVLCVFFCVLFVLFQWWASVQLNVLSVPFPSPASRASFEEEEALALWADAQDFRQQLFLLRPPPHHNDGFLLRVLCSSSRYRYTGHTAFARNWPWQFGARPVRGGGAALQGRQFTLTARNQSQLRSCQSRSGQKYKDKFLQQRFFSSCQFHLWKGKDAFFQFFQSDDPDQDPLLRLMDIAMIGRALLSRQSSSQSTTDDDPPRPDHFDDDPDRLNVLQVDADDAWFEEEDQAFLVRHHFDPVLSVLLVVVQVVSVVVPHHYYYDDLNADLVLLLQLSLQSQLQRLLVVQVVSCVVVVHHDDPRRGAQLSVVSPVCNVVDDPVSNVVSLVRLCVLLVSVVVVCVRGFKYKYWSWRDHGHRPCQQPSNDNDNPVNSVSRCNTSRPRRSCSSNSWMKMWAFGDDDPSTTTTMMMTGHGPVSSVRSNVSSVNCVVPPCSPPHHPGDD/DDADPCLLLDAQQRVLVCLLVPVDALLNNLVNLVVLCVAFCVLFVLFQWWASVQLNVLSVPFPSPASRASFEEEEALALWADAQDFRQQLFLLRRPPHHNDGFLLRVLCSSSRYRYTGHTAFARNFPWQFGARPVRGGGAALQGRQFTLTARNQSQLRSCQSRSGQKYKDKFLQQRFFSSCQFHLWKGKDAFFQFFQSDDPDQDPLLRLMDIAMIGRALLSRQSSSQSTTDDDPPRPDHFDDDPDRLSVLQVDADDAWFEEEDQAFLVRHHFDPVLSVLLVVVQVVSVVVPHHYYYDDLNADLVLLLQLSLQSQLQRLLVVQVVSCVVVVHHDDPRRGAQLSVVSPVVNVVDDPVSNVVSLVSLCVLLVSVVVVCVRGFKYKYWSWRDHGHRPCQQPSNDNDNPVNSVSRCNTSRPRRSCSSNSWMKMWAFGDDDPSTTTTMMMTGHGPVSSVRSNSSSVNCVVPPCSPPHRPGDD

Secondary structure (DSSP, 8-state):
----TTGGG--HHHHHHHHHTTSS-HHHHHHHHHHHHHHHHHHH--EEEE-HHHHHHHHHH--S-STTTT-EEEEESSS---TT-B--TTSGGGTT-B-SS--HHHHHHHHTT-EEEEEE---GGG--SS---TTT-PPEETTEEEEE--SSSHHHHHHHHTTS-SEEEEEESSSTTHHHHHHHT-EEEEPPTTSS--TTT-S-SGGGT-EEEEEESSHHHHHHHHHHH-S--TT-SSBPPP--S-HHHHTTSPPPP-EEEE-SB-TTS-B--HHHHHHHHHHHHHHHHTT-EEEE------HHHHHHHHHHHHHHHHHHHHHHHHHHHTSPPPGGGS-HHHHHHHHHGGG-BHHHHHHHHHHHHHHHHHHHHHTTT-SEEEEESSSSS-PBTTSS-TT-S-HHHHHHHHHHHSTTHHHHHHHT--EEEEEEEEETTEEEEEEEE-STT-HHHHHHHHHHHHHHS--TT-------/----TTGGG--HHHHHHHHHTTSS-HHHHHHHHHHHHHHHHHHH--EEEE-HHHHHHHHHH--S-STTTT-EEEEESSS---TT-B--TTSGGGTT-B-SS--HHHHHHHHTT-EEEEEE---GGG--SS---TTT-PPEETTEEEEE--SSSHHHHHHHHTTS-SEEEEEESSSTTHHHHHHHT-EEEEPPTTSS--TTT-S-SGGGT-EEEEEESSHHHHHHHHHHH-S--TT-SSBPPP--S-HHHHTTSPPPP-EEEE-SB-TTS-B--HHHHHHHHHHHHHHHHTT-EEEE------HHHHHHHHHHHHHHHHHHHHHHHHHHHTSPPPGGGS-HHHHHHHHHGGG-BHHHHHHHHHHHHHHHHHHHHHTTT-SEEEEESSSSS-PBTTSS-TT-S-HHHHHHHHHHHSTTHHHHHHHT--EEEEEEEEETTEEEEEEEE-STT-HHHHHHHHHHHHHHS--TT-------

Sequence (952 aa):
MSLFSDYQAHDAVGLAALVRRRAVSPVELLKSALARLEAVNPLINAVVDQFAEDAFAQARSLTGEEPLAGVPFLLKDLNIQVLGRRTSNGSRLWRDHVAVKDSTVTARYRAAGLVLFGFTNTAELGLACETAPALFGPTRNPWNRKRSVGGSSGGAAAAVAAGIVPAAHATDGGGSIRIPSSNTGTFGLKPTRGRNPFGPDLGEGWNGLSVHHAITRSVRDSAALLDATHGPEPGDPYAAPRFDGRYLDLVERDPAPLRIAFQTVDHEGRAVDPAAAKAVTDAAALLESLGHRVEEASPGVDGAALKRATRIIVASNIANVLRAREEALGRPIEPDELEPITRLWAGESAKYTGADLARSIWTIHGLSRLFGRFFQSYDALLTPTFAAPPLPIGTVDMQSADLDGYYETLRRYSAFTSVYNSAGIPAASVPFALADGLPVGVQIAAPLGEDGRVLQLAAQIERARPWAGLYPPLPVMSLFSDYQAHDAVGLAALVRRRAVSPVELLKSALARLEAVNPLINAVVDQFAEDAFAQARSLTGEEPLAGVPFLLKDLNIQVLGRRTSNGSRLWRDHVAVKDSTVTARYRAAGLVLFGFTNTAELGLACETAPALFGPTRNPWNRKRSVGGSSGGAAAAVAAGIVPAAHATDGGGSIRIPSSNTGTFGLKPTRGRNPFGPDLGEGWNGLSVHHAITRSVRDSAALLDATHGPEPGDPYAAPRFDGRYLDLVERDPAPLRIAFQTVDHEGRAVDPAAAKAVTDAAALLESLGHRVEEASPGVDGAALKRATRIIVASNIANVLRAREEALGRPIEPDELEPITRLWAGESAKYTGADLARSIWTIHGLSRLFGRFFQSYDALLTPTFAAPPLPIGTVDMQSADLDGYYETLRRYSAFTSVYNSAGIPAASVPFALADGLPVGVQIAAPLGEDGRVLQLAAQIERARPWAGLYPPLPV

Organism: NCBI:txid1064539

pLDDT: mean 96.13, std 4.21, range [52.19, 98.94]